Protein AF-A0AAW7FAT8-F1 (afdb_monomer_lite)

pLDDT: mean 83.2, std 10.82, range [30.09, 96.12]

Radius of gyration: 56.47 Å; chains: 1; bounding box: 118×79×209 Å

Structure (mmCIF, N/CA/C/O backbone):
data_AF-A0AAW7FAT8-F1
#
_entry.id   AF-A0AAW7FAT8-F1
#
loop_
_atom_site.group_PDB
_atom_site.id
_atom_site.type_symbol
_atom_site.label_atom_id
_atom_site.label_alt_id
_atom_site.label_comp_id
_atom_site.label_asym_id
_atom_site.label_entity_id
_atom_site.label_seq_id
_atom_site.pdbx_PDB_ins_code
_atom_site.Cartn_x
_atom_site.Cartn_y
_atom_site.Cartn_z
_atom_site.occupancy
_atom_site.B_iso_or_equiv
_atom_site.auth_seq_id
_atom_site.auth_comp_id
_atom_site.auth_asym_id
_atom_site.auth_atom_id
_atom_site.pdbx_PDB_model_num
ATOM 1 N N . MET A 1 1 ? -62.907 -34.649 74.351 1.00 73.12 1 MET A N 1
ATOM 2 C CA . MET A 1 1 ? -62.755 -34.503 72.888 1.00 73.12 1 MET A CA 1
ATOM 3 C C . MET A 1 1 ? -61.301 -34.171 72.624 1.00 73.12 1 MET A C 1
ATOM 5 O O . MET A 1 1 ? -60.818 -33.222 73.226 1.00 73.12 1 MET A O 1
ATOM 9 N N . LEU A 1 2 ? -60.611 -34.963 71.808 1.00 82.38 2 LEU A N 1
ATOM 10 C CA . LEU A 1 2 ? -59.220 -34.741 71.413 1.00 82.38 2 LEU A CA 1
ATOM 11 C C . LEU A 1 2 ? -59.200 -34.305 69.949 1.00 82.38 2 LEU A C 1
ATOM 13 O O . LEU A 1 2 ? -59.782 -34.989 69.111 1.00 82.38 2 LEU A O 1
ATOM 17 N N . ILE A 1 3 ? -58.564 -33.173 69.654 1.00 83.75 3 ILE A N 1
ATOM 18 C CA . ILE A 1 3 ? -58.341 -32.714 68.280 1.00 83.75 3 ILE A CA 1
ATOM 19 C C . ILE A 1 3 ? -56.863 -32.909 67.965 1.00 83.75 3 ILE A C 1
ATOM 21 O O . ILE A 1 3 ? -56.015 -32.371 68.674 1.00 83.75 3 ILE A O 1
ATOM 25 N N . ILE A 1 4 ? -56.569 -33.664 66.911 1.00 82.94 4 ILE A N 1
ATOM 26 C CA . ILE A 1 4 ? -55.203 -33.894 66.433 1.00 82.94 4 ILE A CA 1
ATOM 27 C C . ILE A 1 4 ? -55.053 -33.166 65.103 1.00 82.94 4 ILE A C 1
ATOM 29 O O . ILE A 1 4 ? -55.386 -33.711 64.054 1.00 82.94 4 ILE A O 1
ATOM 33 N N . ASP A 1 5 ? -54.621 -31.910 65.166 1.00 79.19 5 ASP A N 1
ATOM 34 C CA . ASP A 1 5 ? -54.451 -31.055 63.991 1.00 79.19 5 ASP A CA 1
ATOM 35 C C . ASP A 1 5 ? -53.085 -31.271 63.311 1.00 79.19 5 ASP A C 1
ATOM 37 O O . ASP A 1 5 ? -52.113 -31.663 63.958 1.00 79.19 5 ASP A O 1
ATOM 41 N N . ASN A 1 6 ? -52.999 -30.972 62.013 1.00 73.62 6 ASN A N 1
ATOM 42 C CA . ASN A 1 6 ? -51.789 -31.078 61.181 1.00 73.62 6 ASN A CA 1
ATOM 43 C C . ASN A 1 6 ? -51.168 -32.485 61.085 1.00 73.62 6 ASN A C 1
ATOM 45 O O . ASN A 1 6 ? -49.950 -32.639 60.954 1.00 73.62 6 ASN A O 1
ATOM 49 N N . LEU A 1 7 ? -51.996 -33.529 61.118 1.00 75.31 7 LEU A N 1
ATOM 50 C CA . LEU A 1 7 ? -51.546 -34.915 60.954 1.00 75.31 7 LEU A CA 1
ATOM 51 C C . LEU A 1 7 ? -50.901 -35.172 59.574 1.00 75.31 7 LEU A C 1
ATOM 53 O O . LEU A 1 7 ? -50.126 -36.101 59.391 1.00 75.31 7 LEU A O 1
ATOM 57 N N . ASP A 1 8 ? -51.168 -34.305 58.605 1.00 68.00 8 ASP A N 1
ATOM 58 C CA . ASP A 1 8 ? -50.544 -34.258 57.286 1.00 68.00 8 ASP A CA 1
ATOM 59 C C . ASP A 1 8 ? -49.106 -33.697 57.267 1.00 68.00 8 ASP A C 1
ATOM 61 O O . ASP A 1 8 ? -48.451 -33.777 56.228 1.00 68.00 8 ASP A O 1
ATOM 65 N N . ARG A 1 9 ? -48.597 -33.149 58.382 1.00 70.38 9 ARG A N 1
ATOM 66 C CA . ARG A 1 9 ? -47.244 -32.559 58.485 1.00 70.38 9 ARG A CA 1
ATOM 67 C C . ARG A 1 9 ? -46.209 -33.439 59.188 1.00 70.38 9 ARG A C 1
ATOM 69 O O . ARG A 1 9 ? -45.050 -33.046 59.289 1.00 70.38 9 ARG A O 1
ATOM 76 N N . ILE A 1 10 ? -46.612 -34.600 59.692 1.00 77.06 10 ILE A N 1
ATOM 77 C CA . ILE A 1 10 ? -45.717 -35.577 60.324 1.00 77.06 10 ILE A CA 1
ATOM 78 C C . ILE A 1 10 ? -45.280 -36.648 59.311 1.00 77.06 10 ILE A C 1
ATOM 80 O O . ILE A 1 10 ? -45.947 -36.878 58.302 1.00 77.06 10 ILE A O 1
ATOM 84 N N . SER A 1 11 ? -44.130 -37.287 59.552 1.00 79.31 11 SER A N 1
ATOM 85 C CA . SER A 1 11 ? -43.567 -38.291 58.637 1.00 79.31 11 SER A CA 1
ATOM 86 C C . SER A 1 11 ? -44.496 -39.497 58.472 1.00 79.31 11 SER A C 1
ATOM 88 O O . SER A 1 11 ? -45.249 -39.839 59.382 1.00 79.31 11 SER A O 1
ATOM 90 N N . ALA A 1 12 ? -44.437 -40.172 57.321 1.00 79.06 12 ALA A N 1
ATOM 91 C CA . ALA A 1 12 ? -45.356 -41.267 57.001 1.00 79.06 12 ALA A CA 1
ATOM 92 C C . ALA A 1 12 ? -45.353 -42.398 58.049 1.00 79.06 12 ALA A C 1
ATOM 94 O O . ALA A 1 12 ? -46.409 -42.954 58.349 1.00 79.06 12 ALA A O 1
ATOM 95 N N . ASP A 1 13 ? -44.200 -42.697 58.649 1.00 79.50 13 ASP A N 1
ATOM 96 C CA . ASP A 1 13 ? -44.087 -43.706 59.709 1.00 79.50 13 ASP A CA 1
ATOM 97 C C . ASP A 1 13 ? -44.780 -43.257 60.999 1.00 79.50 13 ASP A C 1
ATOM 99 O O . ASP A 1 13 ? -45.517 -44.031 61.608 1.00 79.50 13 ASP A O 1
ATOM 103 N N . LYS A 1 14 ? -44.637 -41.975 61.362 1.00 80.88 14 LYS A N 1
ATOM 104 C CA . LYS A 1 14 ? -45.335 -41.385 62.509 1.00 80.88 14 LYS A CA 1
ATOM 105 C C . LYS A 1 14 ? -46.832 -41.256 62.268 1.00 80.88 14 LYS A C 1
ATOM 107 O O . LYS A 1 14 ? -47.597 -41.471 63.197 1.00 80.88 14 LYS A O 1
ATOM 112 N N . VAL A 1 15 ? -47.263 -40.979 61.034 1.00 81.75 15 VAL A N 1
ATOM 113 C CA . VAL A 1 15 ? -48.684 -41.030 60.657 1.00 81.75 15 VAL A CA 1
ATOM 114 C C . VAL A 1 15 ? -49.242 -42.421 60.930 1.00 81.75 15 VAL A C 1
ATOM 116 O O . VAL A 1 15 ? -50.284 -42.515 61.560 1.00 81.75 15 VAL A O 1
ATOM 119 N N . LYS A 1 16 ? -48.560 -43.493 60.506 1.00 80.38 16 LYS A N 1
ATOM 120 C CA . LYS A 1 16 ? -49.022 -44.878 60.710 1.00 80.38 16 LYS A CA 1
ATOM 121 C C . LYS A 1 16 ? -49.095 -45.265 62.189 1.00 80.38 16 LYS A C 1
ATOM 123 O O . LYS A 1 16 ? -50.085 -45.864 62.596 1.00 80.38 16 LYS A O 1
ATOM 128 N N . GLU A 1 17 ? -48.076 -44.910 62.970 1.00 81.75 17 GLU A N 1
ATOM 129 C CA . GLU A 1 17 ? -48.028 -45.137 64.423 1.00 81.75 17 GLU A CA 1
ATOM 130 C C . GLU A 1 17 ? -49.190 -44.421 65.122 1.00 81.75 17 GLU A C 1
ATOM 132 O O . GLU A 1 17 ? -50.008 -45.050 65.787 1.00 81.75 17 GLU A O 1
ATOM 137 N N . LEU A 1 18 ? -49.346 -43.123 64.855 1.00 81.25 18 LEU A N 1
ATOM 138 C CA . LEU A 1 18 ? -50.383 -42.298 65.465 1.00 81.25 18 LEU A CA 1
ATOM 139 C C . LEU A 1 18 ? -51.790 -42.739 65.025 1.00 81.25 18 LEU A C 1
ATOM 141 O O . LEU A 1 18 ? -52.723 -42.712 65.821 1.00 81.25 18 LEU A O 1
ATOM 145 N N . TRP A 1 19 ? -51.939 -43.221 63.787 1.00 79.94 19 TRP A N 1
ATOM 146 C CA . TRP A 1 19 ? -53.186 -43.807 63.283 1.00 79.94 19 TRP A CA 1
ATOM 147 C C . TRP A 1 19 ? -53.547 -45.119 63.994 1.00 79.94 19 TRP A C 1
ATOM 149 O O . TRP A 1 19 ? -54.721 -45.344 64.283 1.00 79.94 19 TRP A O 1
ATOM 159 N N . SER A 1 20 ? -52.552 -45.959 64.307 1.00 77.75 20 SER A N 1
ATOM 160 C CA . SER A 1 20 ? -52.723 -47.190 65.093 1.00 77.75 20 SER A CA 1
ATOM 161 C C . SER A 1 20 ? -53.108 -46.883 66.543 1.00 77.75 20 SER A C 1
ATOM 163 O O . SER A 1 20 ? -54.023 -47.497 67.090 1.00 77.75 20 SER A O 1
ATOM 165 N N . ASP A 1 21 ? -52.459 -45.898 67.160 1.00 81.50 21 ASP A N 1
ATOM 166 C CA . ASP A 1 21 ? -52.764 -45.485 68.533 1.00 81.50 21 ASP A CA 1
ATOM 167 C C . ASP A 1 21 ? -54.169 -44.888 68.639 1.00 81.50 21 ASP A C 1
ATOM 169 O O . ASP A 1 21 ? -54.918 -45.191 69.569 1.00 81.50 21 ASP A O 1
ATOM 173 N N . MET A 1 22 ? -54.573 -44.084 67.652 1.00 79.00 22 MET A N 1
ATOM 174 C CA . MET A 1 22 ? -55.937 -43.563 67.567 1.00 79.00 22 MET A CA 1
ATOM 175 C C . MET A 1 22 ? -56.976 -44.681 67.448 1.00 79.00 22 MET A C 1
ATOM 177 O O . MET A 1 22 ? -58.037 -44.574 68.061 1.00 79.00 22 MET A O 1
ATOM 181 N N . GLU A 1 23 ? -56.682 -45.746 66.696 1.00 75.12 23 GLU A N 1
ATOM 182 C CA . GLU A 1 23 ? -57.549 -46.925 66.563 1.00 75.12 23 GLU A CA 1
ATOM 183 C C . GLU A 1 23 ? -57.690 -47.658 67.904 1.00 75.12 23 GLU A C 1
ATOM 185 O O . GLU A 1 23 ? -58.806 -47.962 68.330 1.00 75.12 23 GLU A O 1
ATOM 190 N N . LEU A 1 24 ? -56.582 -47.853 68.623 1.00 78.00 24 LEU A N 1
ATOM 191 C CA . LEU A 1 24 ? -56.575 -48.497 69.937 1.00 78.00 24 LEU A CA 1
ATOM 192 C C . LEU A 1 24 ? -57.356 -47.679 70.977 1.00 78.00 24 LEU A C 1
ATOM 194 O O . LEU A 1 24 ? -58.170 -48.225 71.725 1.00 78.00 24 LEU A O 1
ATOM 198 N N . ILE A 1 25 ? -57.170 -46.357 70.988 1.00 76.12 25 ILE A N 1
ATOM 199 C CA . ILE A 1 25 ? -57.872 -45.444 71.899 1.00 76.12 25 ILE A CA 1
ATOM 200 C C . ILE A 1 25 ? -59.371 -45.389 71.571 1.00 76.12 25 ILE A C 1
ATOM 202 O O . ILE A 1 25 ? -60.200 -45.433 72.485 1.00 76.12 25 ILE A O 1
ATOM 206 N N . ALA A 1 26 ? -59.738 -45.317 70.287 1.00 72.62 26 ALA A N 1
ATOM 207 C CA . ALA A 1 26 ? -61.134 -45.288 69.853 1.00 72.62 26 ALA A CA 1
ATOM 208 C C . ALA A 1 26 ? -61.863 -46.614 70.139 1.00 72.62 26 ALA A C 1
ATOM 210 O O . ALA A 1 26 ? -63.024 -46.588 70.546 1.00 72.62 26 ALA A O 1
ATOM 211 N N . GLY A 1 27 ? -61.184 -47.757 69.985 1.00 71.50 27 GLY A N 1
ATOM 212 C CA . GLY A 1 27 ? -61.735 -49.082 70.287 1.00 71.50 27 GLY A CA 1
ATOM 213 C C . GLY A 1 27 ? -61.870 -49.378 71.785 1.00 71.50 27 GLY A C 1
ATOM 214 O O . GLY A 1 27 ? -62.785 -50.084 72.192 1.00 71.50 27 GLY A O 1
ATOM 215 N N . ALA A 1 28 ? -61.007 -48.823 72.640 1.00 70.19 28 ALA A N 1
ATOM 216 C CA . ALA A 1 28 ? -61.051 -49.091 74.082 1.00 70.19 28 ALA A CA 1
ATOM 217 C C . ALA A 1 28 ? -62.098 -48.259 74.848 1.00 70.19 28 ALA A C 1
ATOM 219 O O . ALA A 1 28 ? -62.527 -48.651 75.931 1.00 70.19 28 ALA A O 1
ATOM 220 N N . THR A 1 29 ? -62.495 -47.092 74.328 1.00 67.19 29 THR A N 1
ATOM 221 C CA . THR A 1 29 ? -63.222 -46.068 75.109 1.00 67.19 29 THR A CA 1
ATOM 222 C C . THR A 1 29 ? -64.695 -45.881 74.735 1.00 67.19 29 THR A C 1
ATOM 224 O O . THR A 1 29 ? -65.334 -45.031 75.357 1.00 67.19 29 THR A O 1
ATOM 227 N N . HIS A 1 30 ? -65.185 -46.668 73.761 1.00 60.09 30 HIS A N 1
ATOM 228 C CA . HIS A 1 30 ? -66.492 -46.794 73.076 1.00 60.09 30 HIS A CA 1
ATOM 229 C C . HIS A 1 30 ? -67.658 -45.786 73.283 1.00 60.09 30 HIS A C 1
ATOM 231 O O . HIS A 1 30 ? -68.469 -45.674 72.369 1.00 60.09 30 HIS A O 1
ATOM 237 N N . GLU A 1 31 ? -67.754 -44.993 74.358 1.00 61.91 31 GLU A N 1
ATOM 238 C CA . GLU A 1 31 ? -68.791 -43.959 74.553 1.00 61.91 31 GLU A CA 1
ATOM 239 C C . GLU A 1 31 ? -68.312 -42.619 75.174 1.00 61.91 31 GLU A C 1
ATOM 241 O O . GLU A 1 31 ? -69.011 -41.611 75.044 1.00 61.91 31 GLU A O 1
ATOM 246 N N . HIS A 1 32 ? -67.121 -42.527 75.789 1.00 67.62 32 HIS A N 1
ATOM 247 C CA . HIS A 1 32 ? -66.703 -41.315 76.536 1.00 67.62 32 HIS A CA 1
ATOM 248 C C . HIS A 1 32 ? -65.645 -40.432 75.853 1.00 67.62 32 HIS A C 1
ATOM 250 O O . HIS A 1 32 ? -65.413 -39.300 76.289 1.00 67.62 32 HIS A O 1
ATOM 256 N N . PHE A 1 33 ? -65.015 -40.893 74.770 1.00 77.94 33 PHE A N 1
ATOM 257 C CA . PHE A 1 33 ? -63.914 -40.173 74.128 1.00 77.94 33 PHE A CA 1
ATOM 258 C C . PHE A 1 33 ? -64.143 -40.009 72.621 1.00 77.94 33 PHE A C 1
ATOM 260 O O . PHE A 1 33 ? -64.320 -40.976 71.890 1.00 77.94 33 PHE A O 1
ATOM 267 N N . ARG A 1 34 ? -64.149 -38.758 72.144 1.00 79.12 34 ARG A N 1
ATOM 268 C CA . ARG A 1 34 ? -64.283 -38.416 70.717 1.00 79.12 34 ARG A CA 1
ATOM 269 C C . ARG A 1 34 ? -62.969 -37.852 70.197 1.00 79.12 34 ARG A C 1
ATOM 271 O O . ARG A 1 34 ? -62.472 -36.882 70.778 1.00 79.12 34 ARG A O 1
ATOM 278 N N . ILE A 1 35 ? -62.461 -38.423 69.110 1.00 82.62 35 ILE A N 1
ATOM 279 C CA . ILE A 1 35 ? -61.265 -37.958 68.402 1.00 82.62 35 ILE A CA 1
ATOM 280 C C . ILE A 1 35 ? -61.711 -37.257 67.117 1.00 82.62 35 ILE A C 1
ATOM 282 O O . ILE A 1 35 ? -62.477 -37.818 66.335 1.00 82.62 35 ILE A O 1
ATOM 286 N N . VAL A 1 36 ? -61.251 -36.026 66.913 1.00 84.06 36 VAL A N 1
ATOM 287 C CA . VAL A 1 36 ? -61.457 -35.252 65.685 1.00 84.06 36 VAL A CA 1
ATOM 288 C C . VAL A 1 36 ? -60.106 -35.054 65.020 1.00 84.06 36 VAL A C 1
ATOM 290 O O . VAL A 1 36 ? -59.140 -34.646 65.662 1.00 84.06 36 VAL A O 1
ATOM 293 N N . VAL A 1 37 ? -60.048 -35.341 63.726 1.00 82.06 37 VAL A N 1
ATOM 294 C CA . VAL A 1 37 ? -58.799 -35.368 62.966 1.00 82.06 37 VAL A CA 1
ATOM 295 C C . VAL A 1 37 ? -58.985 -34.478 61.747 1.00 82.06 37 VAL A C 1
ATOM 297 O O . VAL A 1 37 ? -59.592 -34.907 60.766 1.00 82.06 37 VAL A O 1
ATOM 300 N N . PRO A 1 38 ? -58.542 -33.218 61.790 1.00 83.38 38 PRO A N 1
ATOM 301 C CA . PRO A 1 38 ? -58.340 -32.438 60.583 1.00 83.38 38 PRO A CA 1
ATOM 302 C C . PRO A 1 38 ? -57.187 -33.061 59.788 1.00 83.38 38 PRO A C 1
ATOM 304 O O . PRO A 1 38 ? -56.083 -33.222 60.305 1.00 83.38 38 PRO A O 1
ATOM 307 N N . TYR A 1 39 ? -57.432 -33.443 58.534 1.00 79.31 39 TYR A N 1
ATOM 308 C CA . TYR A 1 39 ? -56.383 -33.992 57.679 1.00 79.31 39 TYR A CA 1
ATOM 309 C C . TYR A 1 39 ? -56.563 -33.628 56.207 1.00 79.31 39 TYR A C 1
ATOM 311 O O . TYR A 1 39 ? -57.675 -33.521 55.686 1.00 79.31 39 TYR A O 1
ATOM 319 N N . SER A 1 40 ? -55.438 -33.512 55.502 1.00 77.19 40 SER A N 1
ATOM 320 C CA . SER A 1 40 ? -55.399 -33.494 54.044 1.00 77.19 40 SER A CA 1
ATOM 321 C C . SER A 1 40 ? -55.555 -34.918 53.514 1.00 77.19 40 SER A C 1
ATOM 323 O O . SER A 1 40 ? -54.639 -35.741 53.600 1.00 77.19 40 SER A O 1
ATOM 325 N N . ALA A 1 41 ? -56.718 -35.225 52.931 1.00 74.62 41 ALA A N 1
ATOM 326 C CA . ALA A 1 41 ? -57.019 -36.556 52.392 1.00 74.62 41 ALA A CA 1
ATOM 327 C C . ALA A 1 41 ? -55.999 -37.029 51.343 1.00 74.62 41 ALA A C 1
ATOM 329 O O . ALA A 1 41 ? -55.795 -38.228 51.174 1.00 74.62 41 ALA A O 1
ATOM 330 N N . ARG A 1 42 ? -55.336 -36.099 50.641 1.00 75.56 42 ARG A N 1
ATOM 331 C CA . ARG A 1 42 ? -54.281 -36.419 49.672 1.00 75.56 42 ARG A CA 1
ATOM 332 C C . ARG A 1 42 ? -52.990 -36.857 50.365 1.00 75.56 42 ARG A C 1
ATOM 334 O O . ARG A 1 42 ? -52.451 -37.896 49.999 1.00 75.56 42 ARG A O 1
ATOM 341 N N . GLN A 1 43 ? -52.508 -36.088 51.341 1.00 75.75 43 GLN A N 1
ATOM 342 C CA . GLN A 1 43 ? -51.236 -36.362 52.020 1.00 75.75 43 GLN A CA 1
ATOM 343 C C . GLN A 1 43 ? -51.339 -37.574 52.943 1.00 75.75 43 GLN A C 1
ATOM 345 O O . GLN A 1 43 ? -50.519 -38.480 52.849 1.00 75.75 43 GLN A O 1
ATOM 350 N N . VAL A 1 44 ? -52.394 -37.661 53.755 1.00 78.19 44 VAL A N 1
ATOM 351 C CA . VAL A 1 44 ? -52.578 -38.797 54.669 1.00 78.19 44 VAL A CA 1
ATOM 352 C C . VAL A 1 44 ? -52.822 -40.097 53.903 1.00 78.19 44 VAL A C 1
ATOM 354 O O . VAL A 1 44 ? -52.257 -41.129 54.254 1.00 78.19 44 VAL A O 1
ATOM 357 N N . SER A 1 45 ? -53.563 -40.059 52.789 1.00 79.00 45 SER A N 1
ATOM 358 C CA . SER A 1 45 ? -53.686 -41.231 51.915 1.00 79.00 45 SER A CA 1
ATOM 359 C C . SER A 1 45 ? -52.345 -41.652 51.320 1.00 79.00 45 SER A C 1
ATOM 361 O O . SER A 1 45 ? -52.129 -42.848 51.161 1.00 79.00 45 SER A O 1
ATOM 363 N N . ALA A 1 46 ? -51.468 -40.717 50.948 1.00 78.50 46 ALA A N 1
ATOM 364 C CA . ALA A 1 46 ? -50.148 -41.061 50.424 1.00 78.50 46 ALA A CA 1
ATOM 365 C C . ALA A 1 46 ? -49.298 -41.752 51.502 1.00 78.50 46 ALA A C 1
ATOM 367 O O . ALA A 1 46 ? -48.727 -42.806 51.242 1.00 78.50 46 ALA A O 1
ATOM 368 N N . SER A 1 47 ? -49.314 -41.228 52.731 1.00 79.38 47 SER A N 1
ATOM 369 C CA . SER A 1 47 ? -48.608 -41.811 53.879 1.00 79.38 47 SER A CA 1
ATOM 370 C C . SER A 1 47 ? -49.132 -43.195 54.289 1.00 79.38 47 SER A C 1
ATOM 372 O O . SER A 1 47 ? -48.356 -44.035 54.739 1.00 79.38 47 SER A O 1
ATOM 374 N N . LEU A 1 48 ? -50.433 -43.454 54.121 1.00 74.38 48 LEU A N 1
ATOM 375 C CA . LEU A 1 48 ? -51.088 -44.724 54.472 1.00 74.38 48 LEU A CA 1
ATOM 376 C C . LEU A 1 48 ? -51.161 -45.735 53.313 1.00 74.38 48 LEU A C 1
ATOM 378 O O . LEU A 1 48 ? -51.666 -46.841 53.503 1.00 74.38 48 LEU A O 1
ATOM 382 N N . SER A 1 49 ? -50.697 -45.379 52.112 1.00 78.00 49 SER A N 1
ATOM 383 C CA . SER A 1 49 ? -50.700 -46.303 50.972 1.00 78.00 49 SER A CA 1
ATOM 384 C C . SER A 1 49 ? -49.601 -47.357 51.132 1.00 78.00 49 SER A C 1
ATOM 386 O O . SER A 1 49 ? -48.452 -47.036 51.434 1.00 78.00 49 SER A O 1
ATOM 388 N N . VAL A 1 50 ? -49.954 -48.624 50.919 1.00 72.69 50 VAL A N 1
ATOM 389 C CA . VAL A 1 50 ? -49.044 -49.782 50.975 1.00 72.69 50 VAL A CA 1
ATOM 390 C C . VAL A 1 50 ? -49.202 -50.557 49.666 1.00 72.69 50 VAL A C 1
ATOM 392 O O . VAL A 1 50 ? -50.275 -50.518 49.066 1.00 72.69 50 VAL A O 1
ATOM 395 N N . ALA A 1 51 ? -48.151 -51.232 49.187 1.00 57.69 51 ALA A N 1
ATOM 396 C CA . ALA A 1 51 ? -48.190 -51.979 47.927 1.00 57.69 51 ALA A CA 1
ATOM 397 C C . ALA A 1 51 ? -49.427 -52.901 47.855 1.00 57.69 51 ALA A C 1
ATOM 399 O O . ALA A 1 51 ? -49.574 -53.816 48.662 1.00 57.69 51 ALA A O 1
ATOM 400 N N . GLY A 1 52 ? -50.328 -52.620 46.907 1.00 61.34 52 GLY A N 1
ATOM 401 C CA . GLY A 1 52 ? -51.576 -53.365 46.693 1.00 61.34 52 GLY A CA 1
ATOM 402 C C . GLY A 1 52 ? -52.839 -52.803 47.365 1.00 61.34 52 GLY A C 1
ATOM 403 O O . GLY A 1 52 ? -53.921 -53.295 47.063 1.00 61.34 52 GLY A O 1
ATOM 404 N N . PHE A 1 53 ? -52.754 -51.764 48.209 1.00 66.81 53 PHE A N 1
ATOM 405 C CA . PHE A 1 53 ? -53.914 -51.192 48.911 1.00 66.81 53 PHE A CA 1
ATOM 406 C C . PHE A 1 53 ? -53.954 -49.657 48.865 1.00 66.81 53 PHE A C 1
ATOM 408 O O . PHE A 1 53 ? -52.970 -48.973 49.149 1.00 66.81 53 PHE A O 1
ATOM 415 N N . SER A 1 54 ? -55.131 -49.102 48.553 1.00 74.56 54 SER A N 1
ATOM 416 C CA . SER A 1 54 ? -55.353 -47.653 48.493 1.00 74.56 54 SER A CA 1
ATOM 417 C C . SER A 1 54 ? -55.440 -47.042 49.892 1.00 74.56 54 SER A C 1
ATOM 419 O O . SER A 1 54 ? -56.328 -47.382 50.676 1.00 74.56 54 SER A O 1
ATOM 421 N N . GLY A 1 55 ? -54.582 -46.061 50.191 1.00 72.06 55 GLY A N 1
ATOM 422 C CA . GLY A 1 55 ? -54.651 -45.304 51.447 1.00 72.06 55 GLY A CA 1
ATOM 423 C C . GLY A 1 55 ? -55.995 -44.596 51.670 1.00 72.06 55 GLY A C 1
ATOM 424 O O . GLY A 1 55 ? -56.414 -44.419 52.811 1.00 72.06 55 GLY A O 1
ATOM 425 N N . ARG A 1 56 ? -56.736 -44.257 50.602 1.00 75.81 56 ARG A N 1
ATOM 426 C CA . ARG A 1 56 ? -58.092 -43.685 50.719 1.00 75.81 56 ARG A CA 1
ATOM 427 C C . ARG A 1 56 ? -59.101 -44.702 51.232 1.00 75.81 56 ARG A C 1
ATOM 429 O O . ARG A 1 56 ? -59.987 -44.345 52.002 1.00 75.81 56 ARG A O 1
ATOM 436 N N . GLU A 1 57 ? -58.956 -45.957 50.824 1.00 73.44 57 GLU A N 1
ATOM 437 C CA . GLU A 1 57 ? -59.813 -47.045 51.287 1.00 73.44 57 GLU A CA 1
ATOM 438 C C . GLU A 1 57 ? -59.542 -47.359 52.766 1.00 73.44 57 GLU A C 1
ATOM 440 O O . GLU A 1 57 ? -60.474 -47.594 53.534 1.00 73.44 57 GLU A O 1
ATOM 445 N N . PHE A 1 58 ? -58.277 -47.262 53.193 1.00 73.75 58 PHE A N 1
ATOM 446 C CA . PHE A 1 58 ? -57.890 -47.382 54.600 1.00 73.75 58 PHE A CA 1
ATOM 447 C C . PHE A 1 58 ? -58.499 -46.301 55.496 1.00 73.75 58 PHE A C 1
ATOM 449 O O . PHE A 1 58 ? -58.919 -46.602 56.613 1.00 73.75 58 PHE A O 1
ATOM 456 N N . ILE A 1 59 ? -58.574 -45.061 55.009 1.00 76.88 59 ILE A N 1
ATOM 457 C CA . ILE A 1 59 ? -59.220 -43.954 55.725 1.00 76.88 59 ILE A CA 1
ATOM 458 C C . ILE A 1 59 ? -60.739 -44.184 55.797 1.00 76.88 59 ILE A C 1
ATOM 460 O O . ILE A 1 59 ? -61.327 -44.086 56.873 1.00 76.88 59 ILE A O 1
ATOM 464 N N . ALA A 1 60 ? -61.366 -44.545 54.672 1.00 73.94 60 ALA A N 1
ATOM 465 C CA . ALA A 1 60 ? -62.818 -44.709 54.567 1.00 73.94 60 ALA A CA 1
ATOM 466 C C . ALA A 1 60 ? -63.375 -45.865 55.416 1.00 73.94 60 ALA A C 1
ATOM 468 O O . ALA A 1 60 ? -64.475 -45.754 55.947 1.00 73.94 60 ALA A O 1
ATOM 469 N N . LYS A 1 61 ? -62.624 -46.963 55.583 1.00 72.94 61 LYS A N 1
ATOM 470 C CA . LYS A 1 61 ? -63.046 -48.099 56.426 1.00 72.94 61 LYS A CA 1
ATOM 471 C C . LYS A 1 61 ? -63.049 -47.787 57.925 1.00 72.94 61 LYS A C 1
ATOM 473 O O . LYS A 1 61 ? -63.722 -48.484 58.676 1.00 72.94 61 LYS A O 1
ATOM 478 N N . ARG A 1 62 ? -62.272 -46.793 58.367 1.00 72.81 62 ARG A N 1
ATOM 479 C CA . ARG A 1 62 ? -61.949 -46.583 59.789 1.00 72.81 62 ARG A CA 1
ATOM 480 C C . ARG A 1 62 ? -62.460 -45.269 60.364 1.00 72.81 62 ARG A C 1
ATOM 482 O O . ARG A 1 62 ? -62.668 -45.188 61.569 1.00 72.81 62 ARG A O 1
ATOM 489 N N . ILE A 1 63 ? -62.683 -44.254 59.532 1.00 77.88 63 ILE A N 1
ATOM 490 C CA . ILE A 1 63 ? -63.322 -43.005 59.952 1.00 77.88 63 ILE A CA 1
ATOM 491 C C . ILE A 1 63 ? -64.806 -43.081 59.567 1.00 77.88 63 ILE A C 1
ATOM 493 O O . ILE A 1 63 ? -65.131 -42.893 58.396 1.00 77.88 63 ILE A O 1
ATOM 497 N N . PRO A 1 64 ? -65.719 -43.338 60.524 1.00 71.25 64 PRO A N 1
ATOM 498 C CA . PRO A 1 64 ? -67.134 -43.557 60.222 1.00 71.25 64 PRO A CA 1
ATOM 499 C C . PRO A 1 64 ? -67.856 -42.277 59.778 1.00 71.25 64 PRO A C 1
ATOM 501 O O . PRO A 1 64 ? -68.889 -42.349 59.120 1.00 71.25 64 PRO A O 1
ATOM 504 N N . VAL A 1 65 ? -67.325 -41.102 60.137 1.00 79.38 65 VAL A N 1
ATOM 505 C CA . VAL A 1 65 ? -67.898 -39.796 59.791 1.00 79.38 65 VAL A CA 1
ATOM 506 C C . VAL A 1 65 ? -66.792 -38.866 59.309 1.00 79.38 65 VAL A C 1
ATOM 508 O O . VAL A 1 65 ? -65.923 -38.467 60.083 1.00 79.38 65 VAL A O 1
ATOM 511 N N . SER A 1 66 ? -66.839 -38.491 58.032 1.00 75.69 66 SER A N 1
ATOM 512 C CA . SER A 1 66 ? -65.931 -37.507 57.440 1.00 75.69 66 SER A CA 1
ATOM 513 C C . SER A 1 66 ? -66.687 -36.230 57.080 1.00 75.69 66 SER A C 1
ATOM 515 O O . SER A 1 66 ? -67.546 -36.247 56.198 1.00 75.69 66 SER A O 1
ATOM 517 N N . PHE A 1 67 ? -66.332 -35.112 57.712 1.00 80.31 67 PHE A N 1
ATOM 518 C CA . PHE A 1 67 ? -66.776 -33.789 57.276 1.00 80.31 67 PHE A CA 1
ATOM 519 C C . PHE A 1 67 ? -65.789 -33.249 56.244 1.00 80.31 67 PHE A C 1
ATOM 521 O O . PHE A 1 67 ? -64.616 -33.042 56.550 1.00 80.31 67 PHE A O 1
ATOM 528 N N . GLN A 1 68 ? -66.253 -33.023 55.017 1.00 72.56 68 GLN A N 1
ATOM 529 C CA . GLN A 1 68 ? -65.445 -32.346 54.011 1.00 72.56 68 GLN A CA 1
ATOM 530 C C . GLN A 1 68 ? -65.589 -30.841 54.194 1.00 72.56 68 GLN A C 1
ATOM 532 O O . GLN A 1 68 ? -66.682 -30.292 54.063 1.00 72.56 68 GLN A O 1
ATOM 537 N N . VAL A 1 69 ? -64.476 -30.171 54.486 1.00 71.38 69 VAL A N 1
ATOM 538 C CA . VAL A 1 69 ? -64.422 -28.715 54.387 1.00 71.38 69 VAL A CA 1
ATOM 539 C C . VAL A 1 69 ? -64.398 -28.385 52.893 1.00 71.38 69 VAL A C 1
ATOM 541 O O . VAL A 1 69 ? -63.477 -28.836 52.202 1.00 71.38 69 VAL A O 1
ATOM 544 N N . PRO A 1 70 ? -65.402 -27.663 52.361 1.00 60.41 70 PRO A N 1
ATOM 545 C CA . PRO A 1 70 ? -65.410 -27.308 50.954 1.00 60.41 70 PRO A CA 1
ATOM 546 C C . PRO A 1 70 ? -64.148 -26.502 50.625 1.00 60.41 70 PRO A C 1
ATOM 548 O O . PRO A 1 70 ? -63.650 -25.753 51.474 1.00 60.41 70 PRO A O 1
ATOM 551 N N . PRO A 1 71 ? -63.602 -26.642 49.406 1.00 58.44 71 PRO A N 1
ATOM 552 C CA . PRO A 1 71 ? -62.509 -25.788 48.979 1.00 58.44 71 PRO A CA 1
ATOM 553 C C . PRO A 1 71 ? -62.937 -24.326 49.138 1.00 58.44 71 PRO A C 1
ATOM 555 O O . PRO A 1 71 ? -64.038 -23.961 48.725 1.00 58.44 71 PRO A O 1
ATOM 558 N N . LEU A 1 72 ? -62.072 -23.504 49.745 1.00 61.34 72 LEU A N 1
ATOM 559 C CA . LEU A 1 72 ? -62.261 -22.053 49.802 1.00 61.34 72 LEU A CA 1
ATOM 560 C C . LEU A 1 72 ? -62.645 -21.563 48.403 1.00 61.34 72 LEU A C 1
ATOM 562 O O . LEU A 1 72 ? -61.937 -21.860 47.436 1.00 61.34 72 LEU A O 1
ATOM 566 N N . ILE A 1 73 ? -63.786 -20.876 48.309 1.00 54.78 73 ILE A N 1
ATOM 567 C CA . ILE A 1 73 ? -64.297 -20.332 47.054 1.00 54.78 73 ILE A CA 1
ATOM 568 C C . ILE A 1 73 ? -63.192 -19.443 46.474 1.00 54.78 73 ILE A C 1
ATOM 570 O O . ILE A 1 73 ? -62.782 -18.463 47.088 1.00 54.78 73 ILE A O 1
ATOM 574 N N . SER A 1 74 ? -62.676 -19.811 45.303 1.00 57.69 74 SER A N 1
ATOM 575 C CA . SER A 1 74 ? -61.651 -19.043 44.588 1.00 57.69 74 SER A CA 1
ATOM 576 C C . SER A 1 74 ? -62.195 -17.739 43.996 1.00 57.69 74 SER A C 1
ATOM 578 O O . SER A 1 74 ? -61.426 -16.931 43.492 1.00 57.69 74 SER A O 1
ATOM 580 N N . ALA A 1 75 ? -63.510 -17.523 44.051 1.00 58.59 75 ALA A N 1
ATOM 581 C CA . ALA A 1 75 ? -64.184 -16.291 43.662 1.00 58.59 75 ALA A CA 1
ATOM 582 C C . ALA A 1 75 ? -64.374 -15.357 44.875 1.00 58.59 75 ALA A C 1
ATOM 584 O O . ALA A 1 75 ? -64.814 -15.789 45.937 1.00 58.59 75 ALA A O 1
ATOM 585 N N . GLY A 1 76 ? -64.053 -14.069 44.715 1.00 72.19 76 GLY A N 1
ATOM 586 C CA . GLY A 1 76 ? -64.320 -13.026 45.721 1.00 72.19 76 GLY A CA 1
ATOM 587 C C . GLY A 1 76 ? -63.192 -12.727 46.719 1.00 72.19 76 GLY A C 1
ATOM 588 O O . GLY A 1 76 ? -63.341 -11.823 47.538 1.00 72.19 76 GLY A O 1
ATOM 589 N N . TRP A 1 77 ? -62.039 -13.404 46.639 1.00 83.94 77 TRP A N 1
ATOM 590 C CA . TRP A 1 77 ? -60.878 -13.086 47.491 1.00 83.94 77 TRP A CA 1
ATOM 591 C C . TRP A 1 77 ? -60.357 -11.656 47.276 1.00 83.94 77 TRP A C 1
ATOM 593 O O . TRP A 1 77 ? -59.838 -11.055 48.209 1.00 83.94 77 TRP A O 1
ATOM 603 N N . GLN A 1 78 ? -60.542 -11.089 46.081 1.00 86.56 78 GLN A N 1
ATOM 604 C CA . GLN A 1 78 ? -60.163 -9.709 45.765 1.00 86.56 78 GLN A CA 1
ATOM 605 C C . GLN A 1 78 ? -60.917 -8.693 46.642 1.00 86.56 78 GLN A C 1
ATOM 607 O O . GLN A 1 78 ? -60.327 -7.716 47.097 1.00 86.56 78 GLN A O 1
ATOM 612 N N . GLU A 1 79 ? -62.196 -8.947 46.949 1.00 84.44 79 GLU A N 1
ATOM 613 C CA . GLU A 1 79 ? -62.981 -8.080 47.839 1.00 84.44 79 GLU A CA 1
ATOM 614 C C . GLU A 1 79 ? -62.524 -8.225 49.297 1.00 84.44 79 GLU A C 1
ATOM 616 O O . GLU A 1 79 ? -62.379 -7.237 50.012 1.00 84.44 79 GLU A O 1
ATOM 621 N N . ALA A 1 80 ? -62.193 -9.449 49.724 1.00 85.06 80 ALA A N 1
ATOM 622 C CA . ALA A 1 80 ? -61.608 -9.684 51.043 1.00 85.06 80 ALA A CA 1
ATOM 623 C C . ALA A 1 80 ? -60.229 -9.013 51.195 1.00 85.06 80 ALA A C 1
ATOM 625 O O . ALA A 1 80 ? -59.939 -8.438 52.243 1.00 85.06 80 ALA A O 1
ATOM 626 N N . LEU A 1 81 ? -59.391 -9.040 50.152 1.00 87.38 81 LEU A N 1
ATOM 627 C CA . LEU A 1 81 ? -58.112 -8.330 50.138 1.00 87.38 81 LEU A CA 1
ATOM 628 C C . LEU A 1 81 ? -58.324 -6.815 50.228 1.00 87.38 81 LEU A C 1
ATOM 630 O O . LEU A 1 81 ? -57.619 -6.158 50.990 1.00 87.38 81 LEU A O 1
ATOM 634 N N . ARG A 1 82 ? -59.312 -6.269 49.507 1.00 87.00 82 ARG A N 1
ATOM 635 C CA . ARG A 1 82 ? -59.681 -4.849 49.585 1.00 87.00 82 ARG A CA 1
ATOM 636 C C . ARG A 1 82 ? -60.119 -4.452 50.994 1.00 87.00 82 ARG A C 1
ATOM 638 O O . ARG A 1 82 ? -59.693 -3.408 51.480 1.00 87.00 82 ARG A O 1
ATOM 645 N N . GLN A 1 83 ? -60.903 -5.295 51.665 1.00 86.94 83 GLN A N 1
ATOM 646 C CA . GLN A 1 83 ? -61.302 -5.080 53.056 1.00 86.94 83 GLN A CA 1
ATOM 647 C C . GLN A 1 83 ? -60.075 -5.021 53.984 1.00 86.94 83 GLN A C 1
ATOM 649 O O . GLN A 1 83 ? -59.916 -4.059 54.730 1.00 86.94 83 GLN A O 1
ATOM 654 N N . TYR A 1 84 ? -59.160 -5.994 53.890 1.00 88.81 84 TYR A N 1
ATOM 655 C CA . TYR A 1 84 ? -57.936 -5.997 54.704 1.00 88.81 84 TYR A CA 1
ATOM 656 C C . TYR A 1 84 ? -57.018 -4.811 54.400 1.00 88.81 84 TYR A C 1
ATOM 658 O O . TYR A 1 84 ? -56.424 -4.235 55.312 1.00 88.81 84 TYR A O 1
ATOM 666 N N . TRP A 1 85 ? -56.924 -4.420 53.129 1.00 90.62 85 TRP A N 1
ATOM 667 C CA . TRP A 1 85 ? -56.174 -3.244 52.700 1.00 90.62 85 TRP A CA 1
ATOM 668 C C . TRP A 1 85 ? -56.710 -1.971 53.348 1.00 90.62 85 TRP A C 1
ATOM 670 O O . TRP A 1 85 ? -55.935 -1.174 53.876 1.00 90.62 85 TRP A O 1
ATOM 680 N N . LYS A 1 86 ? -58.036 -1.810 53.345 1.00 86.69 86 LYS A N 1
ATOM 681 C CA . LYS A 1 86 ? -58.733 -0.676 53.951 1.00 86.69 86 LYS A CA 1
ATOM 682 C C . LYS A 1 86 ? -58.461 -0.571 55.455 1.00 86.69 86 LYS A C 1
ATOM 684 O O . LYS A 1 86 ? -58.269 0.524 55.965 1.00 86.69 86 LYS A O 1
ATOM 689 N N . GLU A 1 87 ? -58.416 -1.710 56.143 1.00 86.38 87 GLU A N 1
ATOM 690 C CA . GLU A 1 87 ? -58.176 -1.786 57.589 1.00 86.38 87 GLU A CA 1
ATOM 691 C C . GLU A 1 87 ? -56.717 -1.497 57.989 1.00 86.38 87 GLU A C 1
ATOM 693 O O . GLU A 1 87 ? -56.475 -1.100 59.125 1.00 86.38 87 GLU A O 1
ATOM 698 N N . THR A 1 88 ? -55.750 -1.693 57.083 1.00 85.88 88 THR A N 1
ATOM 699 C CA . THR A 1 88 ? -54.315 -1.708 57.439 1.00 85.88 88 THR A CA 1
ATOM 700 C C . THR A 1 88 ? -53.493 -0.606 56.765 1.00 85.88 88 THR A C 1
ATOM 702 O O . THR A 1 88 ? -52.594 -0.048 57.386 1.00 85.88 88 THR A O 1
ATOM 705 N N . VAL A 1 89 ? -53.747 -0.304 55.487 1.00 80.56 89 VAL A N 1
ATOM 706 C CA . VAL A 1 89 ? -52.917 0.623 54.699 1.00 80.56 89 VAL A CA 1
ATOM 707 C C . VAL A 1 89 ? -53.519 2.031 54.693 1.00 80.56 89 VAL A C 1
ATOM 709 O O . VAL A 1 89 ? -52.901 2.908 55.287 1.00 80.56 89 VAL A O 1
ATOM 712 N N . ASN A 1 90 ? -54.673 2.252 54.033 1.00 70.25 90 ASN A N 1
ATOM 713 C CA . ASN A 1 90 ? -55.515 3.474 54.080 1.00 70.25 90 ASN A CA 1
ATOM 714 C C . ASN A 1 90 ? -56.759 3.356 53.144 1.00 70.25 90 ASN A C 1
ATOM 716 O O . ASN A 1 90 ? -56.737 2.537 52.221 1.00 70.25 90 ASN A O 1
ATOM 720 N N . GLU A 1 91 ? -57.792 4.207 53.300 1.00 58.34 91 GLU A N 1
ATOM 721 C CA . GLU A 1 91 ? -58.980 4.289 52.411 1.00 58.34 91 GLU A CA 1
ATOM 722 C C . GLU A 1 91 ? -58.675 4.886 51.015 1.00 58.34 91 GLU A C 1
ATOM 724 O O . GLU A 1 91 ? -59.227 4.414 50.021 1.00 58.34 91 GLU A O 1
ATOM 729 N N . ASP A 1 92 ? -57.753 5.853 50.905 1.00 60.72 92 ASP A N 1
ATOM 730 C CA . ASP A 1 92 ? -57.474 6.595 49.652 1.00 60.72 92 ASP A CA 1
ATOM 731 C C . ASP A 1 92 ? -56.615 5.826 48.622 1.00 60.72 92 ASP A C 1
ATOM 733 O O . ASP A 1 92 ? -56.420 6.254 47.484 1.00 60.72 92 ASP A O 1
ATOM 737 N N . ALA A 1 93 ? -56.111 4.643 48.980 1.00 62.19 93 ALA A N 1
ATOM 738 C CA . ALA A 1 93 ? -55.168 3.861 48.176 1.00 62.19 93 ALA A CA 1
ATOM 739 C C . ALA A 1 93 ? -55.853 2.865 47.213 1.00 62.19 93 ALA A C 1
ATOM 741 O O . ALA A 1 93 ? -55.344 1.766 46.970 1.00 62.19 93 ALA A O 1
ATOM 742 N N . GLY A 1 94 ? -57.012 3.226 46.651 1.00 75.25 94 GLY A N 1
ATOM 743 C CA . GLY A 1 94 ? -57.827 2.327 45.821 1.00 75.25 94 GLY A CA 1
ATOM 744 C C . GLY A 1 94 ? -57.103 1.792 44.577 1.00 75.25 94 GLY A C 1
ATOM 745 O O . GLY A 1 94 ? -57.243 0.617 44.229 1.00 75.25 94 GLY A O 1
ATOM 746 N N . ILE A 1 95 ? -56.271 2.625 43.939 1.00 84.19 95 ILE A N 1
ATOM 747 C CA . ILE A 1 95 ? -55.434 2.213 42.800 1.00 84.19 95 ILE A CA 1
ATOM 748 C C . ILE A 1 95 ? -54.359 1.226 43.264 1.00 84.19 95 ILE A C 1
ATOM 750 O O . ILE A 1 95 ? -54.222 0.160 42.670 1.00 84.19 95 ILE A O 1
ATOM 754 N N . ALA A 1 96 ? -53.648 1.528 44.354 1.00 86.00 96 ALA A N 1
ATOM 755 C CA . ALA A 1 96 ? -52.587 0.662 44.860 1.00 86.00 96 ALA A CA 1
ATOM 756 C C . ALA A 1 96 ? -53.109 -0.720 45.271 1.00 86.00 96 ALA A C 1
ATOM 758 O O . ALA A 1 96 ? -52.493 -1.727 44.932 1.00 86.00 96 ALA A O 1
ATOM 759 N N . CYS A 1 97 ? -54.280 -0.776 45.911 1.00 89.00 97 CYS A N 1
ATOM 760 C CA . CYS A 1 97 ? -54.949 -2.030 46.243 1.00 89.00 97 CYS A CA 1
ATOM 761 C C . CYS A 1 97 ? -55.258 -2.856 44.983 1.00 89.00 97 CYS A C 1
ATOM 763 O O . CYS A 1 97 ? -54.944 -4.046 44.926 1.00 89.00 97 CYS A O 1
ATOM 765 N N . ARG A 1 98 ? -55.826 -2.230 43.941 1.00 88.81 98 ARG A N 1
ATOM 766 C CA . ARG A 1 98 ? -56.153 -2.911 42.679 1.00 88.81 98 ARG A CA 1
ATOM 767 C C . ARG A 1 98 ? -54.906 -3.443 41.977 1.00 88.81 98 ARG A C 1
ATOM 769 O O . ARG A 1 98 ? -54.886 -4.601 41.577 1.00 88.81 98 ARG A O 1
ATOM 776 N N . GLU A 1 99 ? -53.867 -2.626 41.842 1.00 91.62 99 GLU A N 1
ATOM 777 C CA . GLU A 1 99 ? -52.640 -3.031 41.149 1.00 91.62 99 GLU A CA 1
ATOM 778 C C . GLU A 1 99 ? -51.865 -4.100 41.944 1.00 91.62 99 GLU A C 1
ATOM 780 O O . GLU A 1 99 ? -51.410 -5.080 41.355 1.00 91.62 99 GLU A O 1
ATOM 785 N N . ALA A 1 100 ? -51.800 -3.995 43.278 1.00 91.12 100 ALA A N 1
ATOM 786 C CA . ALA A 1 100 ? -51.205 -5.020 44.142 1.00 91.12 100 ALA A CA 1
ATOM 787 C C . ALA A 1 100 ? -51.988 -6.344 44.123 1.00 91.12 100 ALA A C 1
ATOM 789 O O . ALA A 1 100 ? -51.390 -7.412 44.233 1.00 91.12 100 ALA A O 1
ATOM 790 N N . THR A 1 101 ? -53.313 -6.294 43.940 1.00 90.56 101 THR A N 1
ATOM 791 C CA . THR A 1 101 ? -54.154 -7.490 43.750 1.00 90.56 101 THR A CA 1
ATOM 792 C C . THR A 1 101 ? -53.739 -8.250 42.489 1.00 90.56 101 THR A C 1
ATOM 794 O O . THR A 1 101 ? -53.546 -9.463 42.541 1.00 90.56 101 THR A O 1
ATOM 797 N N . VAL A 1 102 ? -53.539 -7.533 41.377 1.00 90.88 102 VAL A N 1
ATOM 798 C CA . VAL A 1 102 ? -53.063 -8.117 40.110 1.00 90.88 102 VAL A CA 1
ATOM 799 C C . VAL A 1 102 ? -51.664 -8.716 40.276 1.00 90.88 102 VAL A C 1
ATOM 801 O O . VAL A 1 102 ? -51.406 -9.818 39.793 1.00 90.88 102 VAL A O 1
ATOM 804 N N . LEU A 1 103 ? -50.772 -8.033 41.003 1.00 91.69 103 LEU A N 1
ATOM 805 C CA . LEU A 1 103 ? -49.435 -8.554 41.299 1.00 91.69 103 LEU A CA 1
ATOM 806 C C . LEU A 1 103 ? -49.488 -9.832 42.143 1.00 91.69 103 LEU A C 1
ATOM 808 O O . LEU A 1 103 ? -48.775 -10.777 41.826 1.00 91.69 103 LEU A O 1
ATOM 812 N N . LEU A 1 104 ? -50.337 -9.891 43.174 1.00 90.12 104 LEU A N 1
ATOM 813 C CA . LEU A 1 104 ? -50.495 -11.077 44.024 1.00 90.12 104 LEU A CA 1
ATOM 814 C C . LEU A 1 104 ? -51.042 -12.277 43.243 1.00 90.12 104 LEU A C 1
ATOM 816 O O . LEU A 1 104 ? -50.632 -13.409 43.490 1.00 90.12 104 LEU A O 1
ATOM 820 N N . GLU A 1 105 ? -51.964 -12.042 42.310 1.00 88.56 105 GLU A N 1
ATOM 821 C CA . GLU A 1 105 ? -52.500 -13.095 41.446 1.00 88.56 105 GLU A CA 1
ATOM 822 C C . GLU A 1 105 ? -51.432 -13.647 40.494 1.00 88.56 105 GLU A C 1
ATOM 824 O O . GLU A 1 105 ? -51.331 -14.866 40.330 1.00 88.56 105 GLU A O 1
ATOM 829 N N . ARG A 1 106 ? -50.600 -12.758 39.933 1.00 88.81 106 ARG A N 1
ATOM 830 C CA . ARG A 1 106 ? -49.501 -13.109 39.027 1.00 88.81 106 ARG A CA 1
ATOM 831 C C . ARG A 1 106 ? -48.354 -13.823 39.748 1.00 88.81 106 ARG A C 1
ATOM 833 O O . ARG A 1 106 ? -47.933 -14.886 39.316 1.00 88.81 106 ARG A O 1
ATOM 840 N N . TRP A 1 107 ? -47.883 -13.271 40.863 1.00 87.38 107 TRP A N 1
ATOM 841 C CA . TRP A 1 107 ? -46.688 -13.715 41.595 1.00 87.38 107 TRP A CA 1
ATOM 842 C C . TRP A 1 107 ? -47.011 -14.523 42.857 1.00 87.38 107 TRP A C 1
ATOM 844 O O . TRP A 1 107 ? -46.287 -14.461 43.853 1.00 87.38 107 TRP A O 1
ATOM 854 N N . LYS A 1 108 ? -48.123 -15.265 42.861 1.00 84.19 108 LYS A N 1
ATOM 855 C CA . LYS A 1 108 ? -48.512 -16.077 44.022 1.00 84.19 108 LYS A CA 1
ATOM 856 C C . LYS A 1 108 ? -47.373 -17.045 44.413 1.00 84.19 108 LYS A C 1
ATOM 858 O O . LYS A 1 108 ? -46.854 -17.743 43.539 1.00 84.19 108 LYS A O 1
ATOM 863 N N . PRO A 1 109 ? -46.986 -17.133 45.701 1.00 77.69 109 PRO A N 1
ATOM 864 C CA . PRO A 1 109 ? -45.883 -18.000 46.111 1.00 77.69 109 PRO A CA 1
ATOM 865 C C . PRO A 1 109 ? -46.186 -19.478 45.841 1.00 77.69 109 PRO A C 1
ATOM 867 O O . PRO A 1 109 ? -47.319 -19.927 46.023 1.00 77.69 109 PRO A O 1
ATOM 870 N N . SER A 1 110 ? -45.167 -20.258 45.480 1.00 71.44 110 SER A N 1
ATOM 871 C CA . SER A 1 110 ? -45.288 -21.700 45.205 1.00 71.44 110 SER A CA 1
ATOM 872 C C . SER A 1 110 ? -45.817 -22.497 46.407 1.00 71.44 110 SER A C 1
ATOM 874 O O . SER A 1 110 ? -46.586 -23.444 46.237 1.00 71.44 110 SER A O 1
ATOM 876 N N . GLU A 1 111 ? -45.485 -22.061 47.626 1.00 67.25 111 GLU A N 1
ATOM 877 C CA . GLU A 1 111 ? -45.999 -22.604 48.891 1.00 67.25 111 GLU A CA 1
ATOM 878 C C . GLU A 1 111 ? -47.522 -22.441 49.051 1.00 67.25 111 GLU A C 1
ATOM 880 O O . GLU A 1 111 ? -48.166 -23.190 49.790 1.00 67.25 111 GLU A O 1
ATOM 885 N N . TYR A 1 112 ? -48.116 -21.473 48.346 1.00 69.12 112 TYR A N 1
ATOM 886 C CA . TYR A 1 112 ? -49.533 -21.129 48.406 1.00 69.12 112 TYR A CA 1
ATOM 887 C C . TYR A 1 112 ? -50.172 -21.233 47.012 1.00 69.12 112 TYR A C 1
ATOM 889 O O . TYR A 1 112 ? -50.494 -20.218 46.392 1.00 69.12 112 TYR A O 1
ATOM 897 N N . PRO A 1 113 ? -50.478 -22.452 46.520 1.00 64.06 113 PRO A N 1
ATOM 898 C CA . PRO A 1 113 ? -51.112 -22.638 45.209 1.00 64.06 113 PRO A CA 1
ATOM 899 C C . PRO A 1 113 ? -52.502 -21.981 45.104 1.00 64.06 113 PRO A C 1
ATOM 901 O O . PRO A 1 113 ? -53.031 -21.804 44.003 1.00 64.06 113 PRO A O 1
ATOM 904 N N . ARG A 1 114 ? -53.106 -21.620 46.245 1.00 74.00 114 ARG A N 1
ATOM 905 C CA . ARG A 1 114 ? -54.359 -20.867 46.354 1.00 74.00 114 ARG A CA 1
ATOM 906 C C . ARG A 1 114 ? -54.178 -19.672 47.284 1.00 74.00 114 ARG A C 1
ATOM 908 O O . ARG A 1 114 ? -53.538 -19.790 48.329 1.00 74.00 114 ARG A O 1
ATOM 915 N N . ILE A 1 115 ? -54.822 -18.557 46.944 1.00 80.25 115 ILE A N 1
ATOM 916 C CA . ILE A 1 115 ? -54.829 -17.351 47.776 1.00 80.25 115 ILE A CA 1
ATOM 917 C C . ILE A 1 115 ? -55.719 -17.606 48.994 1.00 80.25 115 ILE A C 1
ATOM 919 O O . ILE A 1 115 ? -56.927 -17.807 48.878 1.00 80.25 115 ILE A O 1
ATOM 923 N N . THR A 1 116 ? -55.103 -17.641 50.174 1.00 82.88 116 THR A N 1
ATOM 924 C CA . THR A 1 116 ? -55.799 -17.860 51.448 1.00 82.88 116 THR A CA 1
ATOM 925 C C . THR A 1 116 ? -55.961 -16.542 52.210 1.00 82.88 116 THR A C 1
ATOM 927 O O . THR A 1 116 ? -55.122 -15.650 52.066 1.00 82.88 116 THR A O 1
ATOM 930 N N . PRO A 1 117 ? -56.964 -16.414 53.101 1.00 81.38 117 PRO A N 1
ATOM 931 C CA . PRO A 1 117 ? -57.081 -15.253 53.987 1.00 81.38 117 PRO A CA 1
ATOM 932 C C . PRO A 1 117 ? -55.816 -14.961 54.800 1.00 81.38 117 PRO A C 1
ATOM 934 O O . PRO A 1 117 ? -55.491 -13.803 55.043 1.00 81.38 117 PRO A O 1
ATOM 937 N N . ARG A 1 118 ? -55.062 -16.003 55.178 1.00 82.44 118 ARG A N 1
ATOM 938 C CA . ARG A 1 118 ? -53.784 -15.860 55.886 1.00 82.44 118 ARG A CA 1
ATOM 939 C C . ARG A 1 118 ? -52.721 -15.186 55.020 1.00 82.44 118 ARG A C 1
ATOM 941 O O . ARG A 1 118 ? -52.044 -14.288 55.511 1.00 82.44 118 ARG A O 1
ATOM 948 N N . LEU A 1 119 ? -52.596 -15.600 53.757 1.00 85.56 119 LEU A N 1
ATOM 949 C CA . LEU A 1 119 ? -51.670 -14.981 52.808 1.00 85.56 119 LEU A CA 1
ATOM 950 C C . LEU A 1 119 ? -52.040 -13.514 52.568 1.00 85.56 119 LEU A C 1
ATOM 952 O O . LEU A 1 119 ? -51.167 -12.661 52.648 1.00 85.56 119 LEU A O 1
ATOM 956 N N . MET A 1 120 ? -53.326 -13.217 52.351 1.00 88.12 120 MET A N 1
ATOM 957 C CA . MET A 1 120 ? -53.802 -11.845 52.132 1.00 88.12 120 MET A CA 1
ATOM 958 C C . MET A 1 120 ? -53.476 -10.930 53.317 1.00 88.12 120 MET A C 1
ATOM 960 O O . MET A 1 120 ? -52.908 -9.861 53.123 1.00 88.12 120 MET A O 1
ATOM 964 N N . LYS A 1 121 ? -53.760 -11.370 54.552 1.00 88.38 121 LYS A N 1
ATOM 965 C CA . LYS A 1 121 ? -53.416 -10.607 55.763 1.00 88.38 121 LYS A CA 1
ATOM 966 C C . LYS A 1 121 ? -51.911 -10.397 55.907 1.00 88.38 121 LYS A C 1
ATOM 968 O O . LYS A 1 121 ? -51.487 -9.285 56.194 1.00 88.38 121 LYS A O 1
ATOM 973 N N . LYS A 1 122 ? -51.108 -11.448 55.695 1.00 89.62 122 LYS A N 1
ATOM 974 C CA . LYS A 1 122 ? -49.641 -11.348 55.746 1.00 89.62 122 LYS A CA 1
ATOM 975 C C . LYS A 1 122 ? -49.132 -10.330 54.723 1.00 89.62 122 LYS A C 1
ATOM 977 O O . LYS A 1 122 ? -48.379 -9.443 55.086 1.00 89.62 122 LYS A O 1
ATOM 982 N N . PHE A 1 123 ? -49.597 -10.430 53.482 1.00 91.50 123 PHE A N 1
ATOM 983 C CA . PHE A 1 123 ? -49.192 -9.555 52.388 1.00 91.50 123 PHE A CA 1
ATOM 984 C C . PHE A 1 123 ? -49.494 -8.080 52.676 1.00 91.50 123 PHE A C 1
ATOM 986 O O . PHE A 1 123 ? -48.604 -7.243 52.571 1.00 91.50 123 PHE A O 1
ATOM 993 N N . VAL A 1 124 ? -50.718 -7.761 53.107 1.00 91.31 124 VAL A N 1
ATOM 994 C CA . VAL A 1 124 ? -51.105 -6.381 53.443 1.00 91.31 124 VAL A CA 1
ATOM 995 C C . VAL A 1 124 ? -50.306 -5.848 54.641 1.00 91.31 124 VAL A C 1
ATOM 997 O O . VAL A 1 124 ? -49.830 -4.713 54.601 1.00 91.31 124 VAL A O 1
ATOM 1000 N N . ASN A 1 125 ? -50.116 -6.664 55.682 1.00 91.44 125 ASN A N 1
ATOM 1001 C CA . ASN A 1 125 ? -49.323 -6.279 56.850 1.00 91.44 125 ASN A CA 1
ATOM 1002 C C . ASN A 1 125 ? -47.860 -6.016 56.480 1.00 91.44 125 ASN A C 1
ATOM 1004 O O . ASN A 1 125 ? -47.310 -4.999 56.888 1.00 91.44 125 ASN A O 1
ATOM 1008 N N . ASP A 1 126 ? -47.243 -6.893 55.688 1.00 92.75 126 ASP A N 1
ATOM 1009 C CA . ASP A 1 126 ? -45.849 -6.747 55.268 1.00 92.75 126 ASP A CA 1
ATOM 1010 C C . ASP A 1 126 ? -45.663 -5.489 54.402 1.00 92.75 126 ASP A C 1
ATOM 1012 O O . ASP A 1 126 ? -44.668 -4.782 54.567 1.00 92.75 126 ASP A O 1
ATOM 1016 N N . ILE A 1 127 ? -46.638 -5.152 53.541 1.00 92.38 127 ILE A N 1
ATOM 1017 C CA . ILE A 1 127 ? -46.635 -3.890 52.780 1.00 92.38 127 ILE A CA 1
ATOM 1018 C C . ILE A 1 127 ? -46.636 -2.690 53.725 1.00 92.38 127 ILE A C 1
ATOM 1020 O O . ILE A 1 127 ? -45.853 -1.757 53.539 1.00 92.38 127 ILE A O 1
ATOM 1024 N N . HIS A 1 128 ? -47.515 -2.695 54.729 1.00 90.88 128 HIS A N 1
ATOM 1025 C CA . HIS A 1 128 ? -47.602 -1.601 55.690 1.00 90.88 128 HIS A CA 1
ATOM 1026 C C . HIS A 1 128 ? -46.316 -1.473 56.516 1.00 90.88 128 HIS A C 1
ATOM 1028 O O . HIS A 1 128 ? -45.783 -0.375 56.646 1.00 90.88 128 HIS A O 1
ATOM 1034 N N . ILE A 1 129 ? -45.773 -2.591 57.007 1.00 90.56 129 ILE A N 1
ATOM 1035 C CA . ILE A 1 129 ? -44.534 -2.620 57.793 1.00 90.56 129 ILE A CA 1
ATOM 1036 C C . ILE A 1 129 ? -43.362 -2.068 56.979 1.00 90.56 129 ILE A C 1
ATOM 1038 O O . ILE A 1 129 ? -42.665 -1.174 57.453 1.00 90.56 129 ILE A O 1
ATOM 1042 N N . LEU A 1 130 ? -43.156 -2.542 55.745 1.00 90.31 130 LEU A N 1
ATOM 1043 C CA . LEU A 1 130 ? -42.081 -2.030 54.891 1.00 90.31 130 LEU A CA 1
ATOM 1044 C C . LEU A 1 130 ? -42.249 -0.538 54.613 1.00 90.31 130 LEU A C 1
ATOM 1046 O O . LEU A 1 130 ? -41.281 0.211 54.721 1.00 90.31 130 LEU A O 1
ATOM 1050 N N . ASN A 1 131 ? -43.475 -0.087 54.356 1.00 89.00 131 ASN A N 1
ATOM 1051 C CA . ASN A 1 131 ? -43.771 1.323 54.127 1.00 89.00 131 ASN A CA 1
ATOM 1052 C C . ASN A 1 131 ? -43.412 2.233 55.317 1.00 89.00 131 ASN A C 1
ATOM 1054 O O . ASN A 1 131 ? -43.113 3.403 55.105 1.00 89.00 131 ASN A O 1
ATOM 1058 N N . LEU A 1 132 ? -43.435 1.719 56.551 1.00 87.12 132 LEU A N 1
ATOM 1059 C CA . LEU A 1 132 ? -43.000 2.467 57.739 1.00 87.12 132 LEU A CA 1
ATOM 1060 C C . LEU A 1 132 ? -41.472 2.575 57.855 1.00 87.12 132 LEU A C 1
ATOM 1062 O O . LEU A 1 132 ? -40.979 3.442 58.569 1.00 87.12 132 LEU A O 1
ATOM 1066 N N . THR A 1 133 ? -40.734 1.684 57.190 1.00 86.31 133 THR A N 1
ATOM 1067 C CA . THR A 1 133 ? -39.270 1.573 57.316 1.00 86.31 133 THR A CA 1
ATOM 1068 C C . THR A 1 133 ? -38.494 2.160 56.142 1.00 86.31 133 THR A C 1
ATOM 1070 O O . THR A 1 133 ? -37.329 2.501 56.312 1.00 86.31 133 THR A O 1
ATOM 1073 N N . VAL A 1 134 ? -39.105 2.277 54.959 1.00 86.06 134 VAL A N 1
ATOM 1074 C CA . VAL A 1 134 ? -38.437 2.807 53.762 1.00 86.06 134 VAL A CA 1
ATOM 1075 C C . VAL A 1 134 ? -38.322 4.336 53.869 1.00 86.06 134 VAL A C 1
ATOM 1077 O O . VAL A 1 134 ? -39.354 4.999 53.977 1.00 86.06 134 VAL A O 1
ATOM 1080 N N . PRO A 1 135 ? -37.104 4.918 53.825 1.00 80.69 135 PRO A N 1
ATOM 1081 C CA . PRO A 1 135 ? -36.913 6.365 53.980 1.00 80.69 135 PRO A CA 1
ATOM 1082 C C . PRO A 1 135 ? -37.423 7.196 52.795 1.00 80.69 135 PRO A C 1
ATOM 1084 O O . PRO A 1 135 ? -37.774 8.361 52.964 1.00 80.69 135 PRO A O 1
ATOM 1087 N N . ALA A 1 136 ? -37.432 6.618 51.591 1.00 78.25 136 ALA A N 1
ATOM 1088 C CA . ALA A 1 136 ? -37.865 7.287 50.370 1.00 78.25 136 ALA A CA 1
ATOM 1089 C C . ALA A 1 136 ? -39.398 7.418 50.296 1.00 78.25 136 ALA A C 1
ATOM 1091 O O . ALA A 1 136 ? -40.144 6.542 50.746 1.00 78.25 136 ALA A O 1
ATOM 1092 N N . THR A 1 137 ? -39.884 8.492 49.672 1.00 79.94 137 THR A N 1
ATOM 1093 C CA . THR A 1 137 ? -41.315 8.747 49.452 1.00 79.94 137 THR A CA 1
ATOM 1094 C C . THR A 1 137 ? -41.665 8.678 47.968 1.00 79.94 137 THR A C 1
ATOM 1096 O O . THR A 1 137 ? -40.926 9.170 47.126 1.00 79.94 137 THR A O 1
ATOM 1099 N N . GLU A 1 138 ? -42.799 8.050 47.652 1.00 82.94 138 GLU A N 1
ATOM 1100 C CA . GLU A 1 138 ? -43.297 7.870 46.285 1.00 82.94 138 GLU A CA 1
ATOM 1101 C C . GLU A 1 138 ? -44.826 7.693 46.325 1.00 82.94 138 GLU A C 1
ATOM 1103 O O . GLU A 1 138 ? -45.348 7.001 47.206 1.00 82.94 138 GLU A O 1
ATOM 1108 N N . ASP A 1 139 ? -45.553 8.292 45.379 1.00 81.94 139 ASP A N 1
ATOM 1109 C CA . ASP A 1 139 ? -47.026 8.307 45.347 1.00 81.94 139 ASP A CA 1
ATOM 1110 C C . ASP A 1 139 ? -47.606 6.894 45.189 1.00 81.94 139 ASP A C 1
ATOM 1112 O O . ASP A 1 139 ? -48.646 6.538 45.751 1.00 81.94 139 ASP A O 1
ATOM 1116 N N . HIS A 1 140 ? -46.894 6.045 44.448 1.00 86.00 140 HIS A N 1
ATOM 1117 C CA . HIS A 1 140 ? -47.271 4.661 44.165 1.00 86.00 140 HIS A CA 1
ATOM 1118 C C . HIS A 1 140 ? -46.439 3.628 44.945 1.00 86.00 140 HIS A C 1
ATOM 1120 O O . HIS A 1 140 ? -46.433 2.442 44.602 1.00 86.00 140 HIS A O 1
ATOM 1126 N N . ARG A 1 141 ? -45.795 4.040 46.049 1.00 87.19 141 ARG A N 1
ATOM 1127 C CA . ARG A 1 141 ? -44.890 3.206 46.870 1.00 87.19 141 ARG A CA 1
ATOM 1128 C C . ARG A 1 141 ? -45.446 1.844 47.272 1.00 87.19 141 ARG A C 1
ATOM 1130 O O . ARG A 1 141 ? -44.728 0.850 47.236 1.00 87.19 141 ARG A O 1
ATOM 1137 N N . HIS A 1 142 ? -46.732 1.765 47.615 1.00 90.62 142 HIS A N 1
ATOM 1138 C CA . HIS A 1 142 ? -47.358 0.513 48.050 1.00 90.62 142 HIS A CA 1
ATOM 1139 C C . HIS A 1 142 ? -47.359 -0.562 46.953 1.00 90.62 142 HIS A C 1
ATOM 1141 O O . HIS A 1 142 ? -47.291 -1.747 47.268 1.00 90.62 142 HIS A O 1
ATOM 1147 N N . ILE A 1 143 ? -47.398 -0.160 45.678 1.00 91.81 143 ILE A N 1
ATOM 1148 C CA . ILE A 1 143 ? -47.361 -1.071 44.527 1.00 91.81 143 ILE A CA 1
ATOM 1149 C C . ILE A 1 143 ? -45.951 -1.651 44.360 1.00 91.81 143 ILE A C 1
ATOM 1151 O O . ILE A 1 143 ? -45.800 -2.851 44.147 1.00 91.81 143 ILE A O 1
ATOM 1155 N N . LEU A 1 144 ? -44.913 -0.823 44.518 1.00 91.69 144 LEU A N 1
ATOM 1156 C CA . LEU A 1 144 ? -43.517 -1.260 44.418 1.00 91.69 144 LEU A CA 1
ATOM 1157 C C . LEU A 1 144 ? -43.088 -2.112 45.617 1.00 91.69 144 LEU A C 1
ATOM 1159 O O . LEU A 1 144 ? -42.410 -3.120 45.438 1.00 91.69 144 LEU A O 1
ATOM 1163 N N . ILE A 1 145 ? -43.552 -1.782 46.826 1.00 92.75 145 ILE A N 1
ATOM 1164 C CA . ILE A 1 145 ? -43.346 -2.619 48.018 1.00 92.75 145 ILE A CA 1
ATOM 1165 C C . ILE A 1 145 ? -44.031 -3.981 47.840 1.00 92.75 145 ILE A C 1
ATOM 1167 O O . ILE A 1 145 ? -43.435 -5.014 48.146 1.00 92.75 145 ILE A O 1
ATOM 1171 N N . ALA A 1 146 ? -45.259 -3.998 47.312 1.00 92.75 146 ALA A N 1
ATOM 1172 C CA . ALA A 1 146 ? -45.971 -5.229 46.985 1.00 92.75 146 ALA A CA 1
ATOM 1173 C C . ALA A 1 146 ? -45.188 -6.093 45.984 1.00 92.75 146 ALA A C 1
ATOM 1175 O O . ALA A 1 146 ? -45.016 -7.290 46.211 1.00 92.75 146 ALA A O 1
ATOM 1176 N N . LEU A 1 147 ? -44.677 -5.485 44.909 1.00 93.50 147 LEU A N 1
ATOM 1177 C CA . LEU A 1 147 ? -43.853 -6.167 43.912 1.00 93.50 147 LEU A CA 1
ATOM 1178 C C . LEU A 1 147 ? -42.571 -6.750 44.527 1.00 93.50 147 LEU A C 1
ATOM 1180 O O . LEU A 1 147 ? -42.282 -7.932 44.339 1.00 93.50 147 LEU A O 1
ATOM 1184 N N . TYR A 1 148 ? -41.840 -5.943 45.299 1.00 93.00 148 TYR A N 1
ATOM 1185 C CA . TYR A 1 148 ? -40.625 -6.362 45.997 1.00 93.00 148 TYR A CA 1
ATOM 1186 C C . TYR A 1 148 ? -40.883 -7.555 46.924 1.00 93.00 148 TYR A C 1
ATOM 1188 O O . TYR A 1 148 ? -40.154 -8.547 46.901 1.00 93.00 148 TYR A O 1
ATOM 1196 N N . LEU A 1 149 ? -41.954 -7.494 47.718 1.00 91.88 149 LEU A N 1
ATOM 1197 C CA . LEU A 1 149 ? -42.333 -8.584 48.609 1.00 91.88 149 LEU A CA 1
ATOM 1198 C C . LEU A 1 149 ? -42.610 -9.875 47.846 1.00 91.88 149 LEU A C 1
ATOM 1200 O O . LEU A 1 149 ? -42.098 -10.920 48.229 1.00 91.88 149 LEU A O 1
ATOM 1204 N N . LEU A 1 150 ? -43.393 -9.807 46.772 1.00 90.75 150 LEU A N 1
ATOM 1205 C CA . LEU A 1 150 ? -43.800 -10.992 46.023 1.00 90.75 150 LEU A CA 1
ATOM 1206 C C . LEU A 1 150 ? -42.629 -11.651 45.291 1.00 90.75 150 LEU A C 1
ATOM 1208 O O . LEU A 1 150 ? -42.493 -12.870 45.344 1.00 90.75 150 LEU A O 1
ATOM 1212 N N . VAL A 1 151 ? -41.769 -10.860 44.647 1.00 88.56 151 VAL A N 1
ATOM 1213 C CA . VAL A 1 151 ? -40.698 -11.391 43.790 1.00 88.56 151 VAL A CA 1
ATOM 1214 C C . VAL A 1 151 ? -39.416 -11.664 44.573 1.00 88.56 151 VAL A C 1
ATOM 1216 O O . VAL A 1 151 ? -38.854 -12.749 44.457 1.00 88.56 151 VAL A O 1
ATOM 1219 N N . VAL A 1 152 ? -38.963 -10.718 45.398 1.00 89.38 152 VAL A N 1
ATOM 1220 C CA . VAL A 1 152 ? -37.672 -10.817 46.099 1.00 89.38 152 VAL A CA 1
ATOM 1221 C C . VAL A 1 152 ? -37.817 -11.553 47.426 1.00 89.38 152 VAL A C 1
ATOM 1223 O O . VAL A 1 152 ? -37.053 -12.469 47.709 1.00 89.38 152 VAL A O 1
ATOM 1226 N N . ARG A 1 153 ? -38.805 -11.190 48.257 1.00 88.88 153 ARG A N 1
ATOM 1227 C CA . ARG A 1 153 ? -38.901 -11.730 49.629 1.00 88.88 153 ARG A CA 1
ATOM 1228 C C . ARG A 1 153 ? -39.628 -13.065 49.703 1.00 88.88 153 ARG A C 1
ATOM 1230 O O . ARG A 1 153 ? -39.163 -13.960 50.392 1.00 88.88 153 ARG A O 1
ATOM 1237 N N . TYR A 1 154 ? -40.772 -13.198 49.039 1.00 88.06 154 TYR A N 1
ATOM 1238 C CA . TYR A 1 154 ? -41.552 -14.437 49.021 1.00 88.06 154 TYR A CA 1
ATOM 1239 C C . TYR A 1 154 ? -41.086 -15.385 47.915 1.00 88.06 154 TYR A C 1
ATOM 1241 O O . TYR A 1 154 ? -41.198 -16.595 48.073 1.00 88.06 154 TYR A O 1
ATOM 1249 N N . GLY A 1 155 ? -40.592 -14.837 46.802 1.00 81.19 155 GLY A N 1
ATOM 1250 C CA . GLY A 1 155 ? -40.046 -15.604 45.683 1.00 81.19 155 GLY A CA 1
ATOM 1251 C C . GLY A 1 155 ? -38.555 -15.935 45.797 1.00 81.19 155 GLY A C 1
ATOM 1252 O O . GLY A 1 155 ? -38.054 -16.644 44.927 1.00 81.19 155 GLY A O 1
ATOM 1253 N N . GLU A 1 156 ? -37.860 -15.423 46.823 1.00 81.94 156 GLU A N 1
ATOM 1254 C CA . GLU A 1 156 ? -36.419 -15.616 47.078 1.00 81.94 156 GLU A CA 1
ATOM 1255 C C . GLU A 1 156 ? -35.525 -15.317 45.855 1.00 81.94 156 GLU A C 1
ATOM 1257 O O . GLU A 1 156 ? -34.569 -16.034 45.558 1.00 81.94 156 GLU A O 1
ATOM 1262 N N . ARG A 1 157 ? -35.847 -14.255 45.105 1.00 83.81 157 ARG A N 1
ATOM 1263 C CA . ARG A 1 157 ? -35.081 -13.820 43.923 1.00 83.81 157 ARG A CA 1
ATOM 1264 C C . ARG A 1 157 ? -34.172 -12.635 44.234 1.00 83.81 157 ARG A C 1
ATOM 1266 O O . ARG A 1 157 ? -34.486 -11.816 45.090 1.00 83.81 157 ARG A O 1
ATOM 1273 N N . ASP A 1 158 ? -33.080 -12.509 43.482 1.00 84.44 158 ASP A N 1
ATOM 1274 C CA . ASP A 1 158 ? -32.220 -11.321 43.516 1.00 84.44 158 ASP A CA 1
ATOM 1275 C C . ASP A 1 158 ? -32.982 -10.085 42.994 1.00 84.44 158 ASP A C 1
ATOM 1277 O O . ASP A 1 158 ? -33.741 -10.174 42.024 1.00 84.44 158 ASP A O 1
ATOM 1281 N N . ILE A 1 159 ? -32.770 -8.923 43.621 1.00 86.25 159 ILE A N 1
ATOM 1282 C CA . ILE A 1 159 ? -33.374 -7.645 43.217 1.00 86.25 159 ILE A CA 1
ATOM 1283 C C . ILE A 1 159 ? -33.060 -7.281 41.760 1.00 86.25 159 ILE A C 1
ATOM 1285 O O . ILE A 1 159 ? -33.906 -6.705 41.079 1.00 86.25 159 ILE A O 1
ATOM 1289 N N . LYS A 1 160 ? -31.896 -7.683 41.241 1.00 83.88 160 LYS A N 1
ATOM 1290 C CA . LYS A 1 160 ? -31.482 -7.457 39.849 1.00 83.88 160 LYS A CA 1
ATOM 1291 C C . LYS A 1 160 ? -32.447 -8.053 38.832 1.00 83.88 160 LYS A C 1
ATOM 1293 O O . LYS A 1 160 ? -32.565 -7.543 37.724 1.00 83.88 160 LYS A O 1
ATOM 1298 N N . VAL A 1 161 ? -33.202 -9.086 39.210 1.00 83.62 161 VAL A N 1
ATOM 1299 C CA . VAL A 1 161 ? -34.233 -9.681 38.349 1.00 83.62 161 VAL A CA 1
ATOM 1300 C C . VAL A 1 161 ? -35.378 -8.702 38.066 1.00 83.62 161 VAL A C 1
ATOM 1302 O O . VAL A 1 161 ? -35.972 -8.763 36.994 1.00 83.62 161 VAL A O 1
ATOM 1305 N N . LEU A 1 162 ? -35.667 -7.782 38.993 1.00 84.62 162 LEU A N 1
ATOM 1306 C CA . LEU A 1 162 ? -36.635 -6.692 38.810 1.00 84.62 162 LEU A CA 1
ATOM 1307 C C . LEU A 1 162 ? -36.037 -5.455 38.130 1.00 84.62 162 LEU A C 1
ATOM 1309 O O . LEU A 1 162 ? -36.756 -4.491 37.881 1.00 84.62 162 LEU A O 1
ATOM 1313 N N . LEU A 1 163 ? -34.729 -5.452 37.879 1.00 82.75 163 LEU A N 1
ATOM 1314 C CA . LEU A 1 163 ? -33.999 -4.326 37.301 1.00 82.75 163 LEU A CA 1
ATOM 1315 C C . LEU A 1 163 ? -33.406 -4.665 35.930 1.00 82.75 163 LEU A C 1
ATOM 1317 O O . LEU A 1 163 ? -32.760 -3.814 35.341 1.00 82.75 163 LEU A O 1
ATOM 1321 N N . ARG A 1 164 ? -33.608 -5.876 35.405 1.00 80.62 164 ARG A N 1
ATOM 1322 C CA . ARG A 1 164 ? -33.152 -6.283 34.065 1.00 80.62 164 ARG A CA 1
ATOM 1323 C C . ARG A 1 164 ? -34.221 -6.004 33.013 1.00 80.62 164 ARG A C 1
ATOM 1325 O O . ARG A 1 164 ? -35.404 -6.100 33.312 1.00 80.62 164 ARG A O 1
ATOM 1332 N N . ASP A 1 165 ? -33.844 -5.756 31.762 1.00 72.44 165 ASP A N 1
ATOM 1333 C CA . ASP A 1 165 ? -34.841 -5.716 30.685 1.00 72.44 165 ASP A CA 1
ATOM 1334 C C . ASP A 1 165 ? -35.351 -7.137 30.361 1.00 72.44 165 ASP A C 1
ATOM 1336 O O . ASP A 1 165 ? -34.580 -7.955 29.852 1.00 72.44 165 ASP A O 1
ATOM 1340 N N . PRO A 1 166 ? -36.638 -7.461 30.605 1.00 66.50 166 PRO A N 1
ATOM 1341 C CA . PRO A 1 166 ? -37.194 -8.776 30.282 1.00 66.50 166 PRO A CA 1
ATOM 1342 C C . PRO A 1 166 ? -37.189 -9.078 28.776 1.00 66.50 166 PRO A C 1
ATOM 1344 O O . PRO A 1 166 ? -37.283 -10.240 28.389 1.00 66.50 166 PRO A O 1
ATOM 1347 N N . LYS A 1 167 ? -37.094 -8.059 27.910 1.00 64.69 167 LYS A N 1
ATOM 1348 C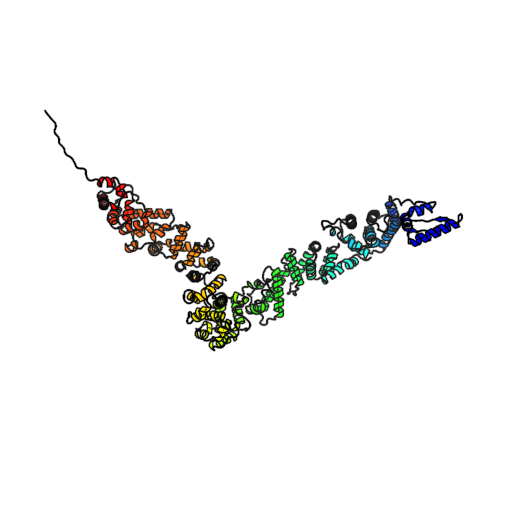 CA . LYS A 1 167 ? -37.057 -8.235 26.452 1.00 64.69 167 LYS A CA 1
ATOM 1349 C C . LYS A 1 167 ? -35.659 -8.551 25.925 1.00 64.69 167 LYS A C 1
ATOM 1351 O O . LYS A 1 167 ? -35.551 -9.124 24.843 1.00 64.69 167 LYS A O 1
ATOM 1356 N N . ALA A 1 168 ? -34.600 -8.246 26.678 1.00 60.03 168 ALA A N 1
ATOM 1357 C CA . ALA A 1 168 ? -33.226 -8.543 26.270 1.00 60.03 168 ALA A CA 1
ATOM 1358 C C . ALA A 1 168 ? -32.971 -10.061 26.163 1.00 60.03 168 ALA A C 1
ATOM 1360 O O . ALA A 1 168 ? -32.287 -10.514 25.244 1.00 60.03 168 ALA A O 1
ATOM 1361 N N . SER A 1 169 ? -33.595 -10.860 27.035 1.00 49.31 169 SER A N 1
ATOM 1362 C CA . SER A 1 169 ? -33.492 -12.329 27.064 1.00 49.31 169 SER A CA 1
ATOM 1363 C C . SER A 1 169 ? -34.274 -13.038 25.946 1.00 49.31 169 SER A C 1
ATOM 1365 O O . SER A 1 169 ? -33.988 -14.188 25.638 1.00 49.31 169 SER A O 1
ATOM 1367 N N . GLN A 1 170 ? -35.226 -12.358 25.295 1.00 49.91 170 GLN A N 1
ATOM 1368 C CA . GLN A 1 170 ? -36.094 -12.931 24.250 1.00 49.91 170 GLN A CA 1
ATOM 1369 C C . GLN A 1 170 ? -35.460 -12.920 22.845 1.00 49.91 170 GLN A C 1
ATOM 1371 O O . GLN A 1 170 ? -36.106 -13.281 21.864 1.00 49.91 170 GLN A O 1
ATOM 1376 N N . THR A 1 171 ? -34.206 -12.474 22.726 1.00 43.53 171 THR A N 1
ATOM 1377 C CA . THR A 1 171 ? -33.520 -12.269 21.439 1.00 43.53 171 THR A CA 1
ATOM 1378 C C . THR A 1 171 ? -32.889 -13.528 20.837 1.00 43.53 171 THR A C 1
ATOM 1380 O O . THR A 1 171 ? -32.321 -13.438 19.751 1.00 43.53 171 THR A O 1
ATOM 1383 N N . GLU A 1 172 ? -32.988 -14.700 21.474 1.00 44.47 172 GLU A N 1
ATOM 1384 C CA . GLU A 1 172 ? -32.552 -15.968 20.870 1.00 44.47 172 GLU A CA 1
ATOM 1385 C C . GLU A 1 172 ? -33.714 -16.661 20.134 1.00 44.47 172 GLU A C 1
ATOM 1387 O O . GLU A 1 172 ? -34.640 -17.173 20.771 1.00 44.47 172 GLU A O 1
ATOM 1392 N N . PRO A 1 173 ? -33.711 -16.686 18.786 1.00 38.28 173 PRO A N 1
ATOM 1393 C CA . PRO A 1 173 ? -34.779 -17.318 18.025 1.00 38.28 173 PRO A CA 1
ATOM 1394 C C . PRO A 1 173 ? -34.787 -18.832 18.272 1.00 38.28 173 PRO A C 1
ATOM 1396 O O . PRO A 1 173 ? -33.872 -19.542 17.862 1.00 38.28 173 PRO A O 1
ATOM 1399 N N . GLY A 1 174 ? -35.847 -19.333 18.914 1.00 44.06 174 GLY A N 1
ATOM 1400 C CA . GLY A 1 174 ? -36.089 -20.769 19.103 1.00 44.06 174 GLY A CA 1
ATOM 1401 C C . GLY A 1 174 ? -36.305 -21.218 20.549 1.00 44.06 174 GLY A C 1
ATOM 1402 O O . GLY A 1 174 ? -36.719 -22.358 20.754 1.00 44.06 174 GLY A O 1
ATOM 1403 N N . ILE A 1 175 ? -36.092 -20.344 21.536 1.00 45.62 175 ILE A N 1
ATOM 1404 C CA . ILE A 1 175 ? -36.391 -20.634 22.942 1.00 45.62 175 ILE A CA 1
ATOM 1405 C C . ILE A 1 175 ? -37.756 -20.024 23.275 1.00 45.62 175 ILE A C 1
ATOM 1407 O O . ILE A 1 175 ? -37.958 -18.817 23.144 1.00 45.62 175 ILE A O 1
ATOM 1411 N N . ALA A 1 176 ? -38.726 -20.863 23.647 1.00 47.12 176 ALA A N 1
ATOM 1412 C CA . ALA A 1 176 ? -40.003 -20.373 24.156 1.00 47.12 176 ALA A CA 1
ATOM 1413 C C . ALA A 1 176 ? -39.749 -19.603 25.466 1.00 47.12 176 ALA A C 1
ATOM 1415 O O . ALA A 1 176 ? -38.980 -20.102 26.287 1.00 47.12 176 ALA A O 1
ATOM 1416 N N . PRO A 1 177 ? -40.357 -18.418 25.674 1.00 54.44 177 PRO A N 1
ATOM 1417 C CA . PRO A 1 177 ? -40.215 -17.692 26.930 1.00 54.44 177 PRO A CA 1
ATOM 1418 C C . PRO A 1 177 ? -40.622 -18.598 28.091 1.00 54.44 177 PRO A C 1
ATOM 1420 O O . PRO A 1 177 ? -41.698 -19.197 28.046 1.00 54.44 177 PRO A O 1
ATOM 1423 N N . ASP A 1 178 ? -39.788 -18.694 29.123 1.00 65.38 178 ASP A N 1
ATOM 1424 C CA . ASP A 1 178 ? -40.201 -19.344 30.364 1.00 65.38 178 ASP A CA 1
ATOM 1425 C C . ASP A 1 178 ? -41.414 -18.589 30.940 1.00 65.38 178 ASP A C 1
ATOM 1427 O O . ASP A 1 178 ? -41.472 -17.357 30.864 1.00 65.38 178 ASP A O 1
ATOM 1431 N N . ASP A 1 179 ? -42.347 -19.300 31.593 1.00 71.62 179 ASP A N 1
ATOM 1432 C CA . ASP A 1 179 ? -43.523 -18.710 32.270 1.00 71.62 179 ASP A CA 1
ATOM 1433 C C . ASP A 1 179 ? -43.133 -17.506 33.158 1.00 71.62 179 ASP A C 1
ATOM 1435 O O . ASP A 1 179 ? -43.894 -16.555 33.351 1.00 71.62 179 ASP A O 1
ATOM 1439 N N . PHE A 1 180 ? -41.911 -17.530 33.698 1.00 78.19 180 PHE A N 1
ATOM 1440 C CA . PHE A 1 180 ? -41.325 -16.454 34.489 1.00 78.19 180 PHE A CA 1
ATOM 1441 C C . PHE A 1 180 ? -41.089 -15.156 33.703 1.00 78.19 180 PHE A C 1
ATOM 1443 O O . PHE A 1 180 ? -41.424 -14.080 34.201 1.00 78.19 180 PHE A O 1
ATOM 1450 N N . ASP A 1 181 ? -40.528 -15.230 32.496 1.00 76.25 181 ASP A N 1
ATOM 1451 C CA . ASP A 1 181 ? -40.217 -14.049 31.685 1.00 76.25 181 ASP A CA 1
ATOM 1452 C C . ASP A 1 181 ? -41.488 -13.410 31.114 1.00 76.25 181 ASP A C 1
ATOM 1454 O O . ASP A 1 181 ? -41.573 -12.184 30.998 1.00 76.25 181 ASP A O 1
ATOM 1458 N N . GLU A 1 182 ? -42.522 -14.212 30.845 1.00 80.56 182 GLU A N 1
ATOM 1459 C CA . GLU A 1 182 ? -43.854 -13.706 30.506 1.00 80.56 182 GLU A CA 1
ATOM 1460 C C . GLU A 1 182 ? -44.486 -12.958 31.694 1.00 80.56 182 GLU A C 1
ATOM 1462 O O . GLU A 1 182 ? -44.945 -11.818 31.548 1.00 80.56 182 GLU A O 1
ATOM 1467 N N . MET A 1 183 ? -44.440 -13.541 32.901 1.00 84.62 183 MET A N 1
ATOM 1468 C CA . MET A 1 183 ? -44.897 -12.872 34.127 1.00 84.62 183 MET A CA 1
ATOM 1469 C C . MET A 1 183 ? -44.129 -11.573 34.393 1.00 84.62 183 MET A C 1
ATOM 1471 O O . MET A 1 183 ? -44.723 -10.561 34.787 1.00 84.62 183 MET A O 1
ATOM 1475 N N . LEU A 1 184 ? -42.818 -11.575 34.160 1.00 85.12 184 LEU A N 1
ATOM 1476 C CA . LEU A 1 184 ? -41.982 -10.396 34.307 1.00 85.12 184 LEU A CA 1
ATOM 1477 C C . LEU A 1 184 ? -42.395 -9.324 33.288 1.00 85.12 184 LEU A C 1
ATOM 1479 O O . LEU A 1 184 ? -42.756 -8.225 33.696 1.00 85.12 184 LEU A O 1
ATOM 1483 N N . SER A 1 185 ? -42.497 -9.653 31.998 1.00 84.81 185 SER A N 1
ATOM 1484 C CA . SER A 1 185 ? -42.942 -8.733 30.936 1.00 84.81 185 SER A CA 1
ATOM 1485 C C . SER A 1 185 ? -44.303 -8.079 31.228 1.00 84.81 185 SER A C 1
ATOM 1487 O O . SER A 1 185 ? -44.444 -6.857 31.136 1.00 84.81 185 SER A O 1
ATOM 1489 N N . LEU A 1 186 ? -45.296 -8.856 31.677 1.00 87.25 186 LEU A N 1
ATOM 1490 C CA . LEU A 1 186 ? -46.609 -8.331 32.079 1.00 87.25 186 LEU A CA 1
ATOM 1491 C C . LEU A 1 186 ? -46.528 -7.411 33.305 1.00 87.25 186 LEU A C 1
ATOM 1493 O O . LEU A 1 186 ? -47.304 -6.461 33.438 1.00 87.25 186 LEU A O 1
ATOM 1497 N N . THR A 1 187 ? -45.586 -7.683 34.207 1.00 89.69 187 THR A N 1
ATOM 1498 C CA . THR A 1 187 ? -45.297 -6.825 35.362 1.00 89.69 187 THR A CA 1
ATOM 1499 C C . THR A 1 187 ? -44.694 -5.507 34.928 1.00 89.69 187 THR A C 1
ATOM 1501 O O . THR A 1 187 ? -45.184 -4.464 35.349 1.00 89.69 187 THR A O 1
ATOM 1504 N N . TYR A 1 188 ? -43.734 -5.532 34.011 1.00 85.75 188 TYR A N 1
ATOM 1505 C CA . TYR A 1 188 ? -43.185 -4.317 33.424 1.00 85.75 188 TYR A CA 1
ATOM 1506 C C . TYR A 1 188 ? -44.258 -3.488 32.720 1.00 85.75 188 TYR A C 1
ATOM 1508 O O . TYR A 1 188 ? -44.379 -2.307 33.012 1.00 85.75 188 TYR A O 1
ATOM 1516 N N . GLN A 1 189 ? -45.111 -4.090 31.884 1.00 86.75 189 GLN A N 1
ATOM 1517 C CA . GLN A 1 189 ? -46.208 -3.362 31.226 1.00 86.75 189 GLN A CA 1
ATOM 1518 C C . GLN A 1 189 ? -47.136 -2.668 32.233 1.00 86.75 189 GLN A C 1
ATOM 1520 O O . GLN A 1 189 ? -47.570 -1.533 32.018 1.00 86.75 189 GLN A O 1
ATOM 1525 N N . GLN A 1 190 ? -47.426 -3.340 33.347 1.00 91.19 190 GLN A N 1
ATOM 1526 C CA . GLN A 1 190 ? -48.239 -2.781 34.417 1.00 91.19 190 GLN A CA 1
ATOM 1527 C C . GLN A 1 190 ? -47.542 -1.598 35.104 1.00 91.19 190 GLN A C 1
ATOM 1529 O O . GLN A 1 190 ? -48.163 -0.547 35.260 1.00 91.19 190 GLN A O 1
ATOM 1534 N N . ILE A 1 191 ? -46.270 -1.748 35.487 1.00 90.00 191 ILE A N 1
ATOM 1535 C CA . ILE A 1 191 ? -45.490 -0.698 36.155 1.00 90.00 191 ILE A CA 1
ATOM 1536 C C . ILE A 1 191 ? -45.264 0.492 35.216 1.00 90.00 191 ILE A C 1
ATOM 1538 O O . ILE A 1 191 ? -45.572 1.620 35.587 1.00 90.00 191 ILE A O 1
ATOM 1542 N N . SER A 1 192 ? -44.855 0.265 33.968 1.00 86.62 192 SER A N 1
ATOM 1543 C CA . SER A 1 192 ? -44.692 1.313 32.955 1.00 86.62 192 SER A CA 1
ATOM 1544 C C . SER A 1 192 ? -45.965 2.146 32.768 1.00 86.62 192 SER A C 1
ATOM 1546 O O . SER A 1 192 ? -45.891 3.370 32.706 1.00 86.62 192 SER A O 1
ATOM 1548 N N . ARG A 1 193 ? -47.149 1.517 32.770 1.00 89.56 193 ARG A N 1
ATOM 1549 C CA . ARG A 1 193 ? -48.435 2.231 32.708 1.00 89.56 193 ARG A CA 1
ATOM 1550 C C . ARG A 1 193 ? -48.690 3.111 33.937 1.00 89.56 193 ARG A C 1
ATOM 1552 O O . ARG A 1 193 ? -49.271 4.178 33.796 1.00 89.56 193 ARG A O 1
ATOM 1559 N N . ILE A 1 194 ? -48.310 2.654 35.129 1.00 88.94 194 ILE A N 1
ATOM 1560 C CA . ILE A 1 194 ? -48.538 3.376 36.394 1.00 88.94 194 ILE A CA 1
ATOM 1561 C C . ILE A 1 194 ? -47.581 4.564 36.527 1.00 88.94 194 ILE A C 1
ATOM 1563 O O . ILE A 1 194 ? -47.981 5.628 36.984 1.00 88.94 194 ILE A O 1
ATOM 1567 N N . PHE A 1 195 ? -46.334 4.389 36.095 1.00 87.62 195 PHE A N 1
ATOM 1568 C CA . PHE A 1 195 ? -45.271 5.384 36.219 1.00 87.62 195 PHE A CA 1
ATOM 1569 C C . PHE A 1 195 ? -45.062 6.203 34.934 1.00 87.62 195 PHE A C 1
ATOM 1571 O O . PHE A 1 195 ? -44.023 6.824 34.776 1.00 87.62 195 PHE A O 1
ATOM 1578 N N . ASN A 1 196 ? -46.022 6.232 34.001 1.00 85.81 196 ASN A N 1
ATOM 1579 C CA . ASN A 1 196 ? -45.935 6.998 32.743 1.00 85.81 196 ASN A CA 1
ATOM 1580 C C . ASN A 1 196 ? -44.659 6.729 31.915 1.00 85.81 196 ASN A C 1
ATOM 1582 O O . ASN A 1 196 ? -44.115 7.637 31.294 1.00 85.81 196 ASN A O 1
ATOM 1586 N N . ASN A 1 197 ? -44.195 5.477 31.891 1.00 82.56 197 ASN A N 1
ATOM 1587 C CA . ASN A 1 197 ? -42.925 5.041 31.296 1.00 82.56 197 ASN A CA 1
ATOM 1588 C C . ASN A 1 197 ? -41.660 5.663 31.922 1.00 82.56 197 ASN A C 1
ATOM 1590 O O . ASN A 1 197 ? -40.590 5.549 31.333 1.00 82.56 197 ASN A O 1
ATOM 1594 N N . ASP A 1 198 ? -41.753 6.263 33.110 1.00 82.94 198 ASP A N 1
ATOM 1595 C CA . ASP A 1 198 ? -40.601 6.736 33.879 1.00 82.94 198 ASP A CA 1
ATOM 1596 C C . ASP A 1 198 ? -39.936 5.560 34.601 1.00 82.94 198 ASP A C 1
ATOM 1598 O O . ASP A 1 198 ? -40.331 5.142 35.691 1.00 82.94 198 ASP A O 1
ATOM 1602 N N . THR A 1 199 ? -38.962 4.966 33.922 1.00 79.75 199 THR A N 1
ATOM 1603 C CA . THR A 1 199 ? -38.252 3.767 34.361 1.00 79.75 199 THR A CA 1
ATOM 1604 C C . THR A 1 199 ? -37.291 4.021 35.515 1.00 79.75 199 THR A C 1
ATOM 1606 O O . THR A 1 199 ? -37.068 3.136 36.342 1.00 79.75 199 THR A O 1
ATOM 1609 N N . GLU A 1 200 ? -36.746 5.232 35.589 1.00 77.12 200 GLU A N 1
ATOM 1610 C CA . GLU A 1 200 ? -35.818 5.666 36.632 1.00 77.12 200 GLU A CA 1
ATOM 1611 C C . GLU A 1 200 ? -36.551 5.761 37.971 1.00 77.12 200 GLU A C 1
ATOM 1613 O O . GLU A 1 200 ? -36.180 5.087 38.933 1.00 77.12 200 GLU A O 1
ATOM 1618 N N . ARG A 1 201 ? -37.681 6.478 37.998 1.00 84.25 201 ARG A N 1
ATOM 1619 C CA . ARG A 1 201 ? -38.449 6.735 39.222 1.00 84.25 201 ARG A CA 1
ATOM 1620 C C . ARG A 1 201 ? -38.820 5.463 39.984 1.00 84.25 201 ARG A C 1
ATOM 1622 O O . ARG A 1 201 ? -38.666 5.399 41.204 1.00 84.25 201 ARG A O 1
ATOM 1629 N N . TRP A 1 202 ? -39.307 4.430 39.293 1.00 86.62 202 TRP A N 1
ATOM 1630 C CA . TRP A 1 202 ? -39.717 3.200 39.976 1.00 86.62 202 TRP A CA 1
ATOM 1631 C C . TRP A 1 202 ? -38.550 2.258 40.294 1.00 86.62 202 TRP A C 1
ATOM 1633 O O . TRP A 1 202 ? -38.597 1.571 41.320 1.00 86.62 202 TRP A O 1
ATOM 1643 N N . SER A 1 203 ? -37.513 2.209 39.451 1.00 85.12 203 SER A N 1
ATOM 1644 C CA . SER A 1 203 ? -36.356 1.329 39.666 1.00 85.12 203 SER A CA 1
ATOM 1645 C C . SER A 1 203 ? -35.516 1.808 40.848 1.00 85.12 203 SER A C 1
ATOM 1647 O O . SER A 1 203 ? -35.198 1.013 41.731 1.00 85.12 203 SER A O 1
ATOM 1649 N N . GLU A 1 204 ? -35.266 3.112 40.952 1.00 84.25 204 GLU A N 1
ATOM 1650 C CA . GLU A 1 204 ? -34.601 3.740 42.096 1.00 84.25 204 GLU A CA 1
ATOM 1651 C C . GLU A 1 204 ? -35.348 3.500 43.408 1.00 84.25 204 GLU A C 1
ATOM 1653 O O . GLU A 1 204 ? -34.750 3.157 44.435 1.00 84.25 204 GLU A O 1
ATOM 1658 N N . PHE A 1 205 ? -36.678 3.618 43.374 1.00 87.44 205 PHE A N 1
ATOM 1659 C CA . PHE A 1 205 ? -37.490 3.352 44.550 1.00 87.44 205 PHE A CA 1
ATOM 1660 C C . PHE A 1 205 ? -37.417 1.875 44.967 1.00 87.44 205 PHE A C 1
ATOM 1662 O O . PHE A 1 205 ? -37.285 1.589 46.157 1.00 87.44 205 PHE A O 1
ATOM 1669 N N . LEU A 1 206 ? -37.414 0.923 44.026 1.00 88.50 206 LEU A N 1
ATOM 1670 C CA . LEU A 1 206 ? -37.193 -0.498 44.339 1.00 88.50 206 LEU A CA 1
ATOM 1671 C C . LEU A 1 206 ? -35.827 -0.759 44.985 1.00 88.50 206 LEU A C 1
ATOM 1673 O O . LEU A 1 206 ? -35.753 -1.541 45.936 1.00 88.50 206 LEU A O 1
ATOM 1677 N N . MET A 1 207 ? -34.767 -0.088 44.526 1.00 87.00 207 MET A N 1
ATOM 1678 C CA . MET A 1 207 ? -33.444 -0.174 45.161 1.00 87.00 207 MET A CA 1
ATOM 1679 C C . MET A 1 207 ? -33.497 0.345 46.604 1.00 87.00 207 MET A C 1
ATOM 1681 O O . MET A 1 207 ? -32.981 -0.305 47.517 1.00 87.00 207 MET A O 1
ATOM 1685 N N . SER A 1 208 ? -34.183 1.472 46.830 1.00 88.06 208 SER A N 1
ATOM 1686 C CA . SER A 1 208 ? -34.363 2.051 48.168 1.00 88.06 208 SER A CA 1
ATOM 1687 C C . SER A 1 208 ? -35.137 1.121 49.114 1.00 88.06 208 SER A C 1
ATOM 1689 O O . SER A 1 208 ? -34.787 1.012 50.290 1.00 88.06 208 SER A O 1
ATOM 1691 N N . ILE A 1 209 ? -36.128 0.378 48.596 1.00 89.75 209 ILE A N 1
ATOM 1692 C CA . ILE A 1 209 ? -36.858 -0.645 49.357 1.00 89.75 209 ILE A CA 1
ATOM 1693 C C . ILE A 1 209 ? -35.917 -1.792 49.752 1.00 89.75 209 ILE A C 1
ATOM 1695 O O . ILE A 1 209 ? -35.971 -2.257 50.891 1.00 89.75 209 ILE A O 1
ATOM 1699 N N . HIS A 1 210 ? -35.065 -2.251 48.829 1.00 89.88 210 HIS A N 1
ATOM 1700 C CA . HIS A 1 210 ? -34.174 -3.389 49.062 1.00 89.88 210 HIS A CA 1
ATOM 1701 C C . HIS A 1 210 ? -33.141 -3.114 50.160 1.00 89.88 210 HIS A C 1
ATOM 1703 O O . HIS A 1 210 ? -33.007 -3.916 51.084 1.00 89.88 210 HIS A O 1
ATOM 1709 N N . TYR A 1 211 ? -32.462 -1.966 50.085 1.00 87.88 211 TYR A N 1
ATOM 1710 C CA . TYR A 1 211 ? -31.434 -1.567 51.054 1.00 87.88 211 TYR A CA 1
ATOM 1711 C C . TYR A 1 211 ? -31.983 -0.828 52.280 1.00 87.88 211 TYR A C 1
ATOM 1713 O O . TYR A 1 211 ? -31.223 -0.543 53.201 1.00 87.88 211 TYR A O 1
ATOM 1721 N N . GLN A 1 212 ? -33.282 -0.506 52.299 1.00 87.75 212 GLN A N 1
ATOM 1722 C CA . GLN A 1 212 ? -33.928 0.301 53.343 1.00 87.75 212 GLN A CA 1
ATOM 1723 C C . GLN A 1 212 ? -33.185 1.621 53.614 1.00 87.75 212 GLN A C 1
ATOM 1725 O O . GLN A 1 212 ? -32.994 2.028 54.758 1.00 87.75 212 GLN A O 1
ATOM 1730 N N . SER A 1 213 ? -32.755 2.286 52.542 1.00 87.56 213 SER A N 1
ATOM 1731 C CA . SER A 1 213 ? -31.946 3.506 52.599 1.00 87.56 213 SER A CA 1
ATOM 1732 C C . SER A 1 213 ? -32.511 4.598 51.690 1.00 87.56 213 SER A C 1
ATOM 1734 O O . SER A 1 213 ? -33.540 4.415 51.037 1.00 87.56 213 SER A O 1
ATOM 1736 N N . THR A 1 214 ? -31.855 5.755 51.657 1.00 85.88 214 THR A N 1
ATOM 1737 C CA . THR A 1 214 ? -32.131 6.787 50.657 1.00 85.88 214 THR A CA 1
ATOM 1738 C C . THR A 1 214 ? -31.807 6.266 49.257 1.00 85.88 214 THR A C 1
ATOM 1740 O O . THR A 1 214 ? -30.983 5.365 49.075 1.00 85.88 214 THR A O 1
ATOM 1743 N N . VAL A 1 215 ? -32.457 6.853 48.253 1.00 84.56 215 VAL A N 1
ATOM 1744 C CA . VAL A 1 215 ? -32.240 6.515 46.839 1.00 84.56 215 VAL A CA 1
ATOM 1745 C C . VAL A 1 215 ? -30.761 6.648 46.453 1.00 84.56 215 VAL A C 1
ATOM 1747 O O . VAL A 1 215 ? -30.217 5.769 45.794 1.00 84.56 215 VAL A O 1
ATOM 1750 N N . GLU A 1 216 ? -30.090 7.700 46.925 1.00 81.75 216 GLU A N 1
ATOM 1751 C CA . GLU A 1 216 ? -28.674 7.973 46.648 1.00 81.75 216 GLU A CA 1
ATOM 1752 C C . GLU A 1 216 ? -27.749 6.842 47.126 1.00 81.75 216 GLU A C 1
ATOM 1754 O O . GLU A 1 216 ? -26.941 6.334 46.348 1.00 81.75 216 GLU A O 1
ATOM 1759 N N . LEU A 1 217 ? -27.895 6.397 48.381 1.00 83.88 217 LEU A N 1
ATOM 1760 C CA . LEU A 1 217 ? -27.041 5.342 48.935 1.00 83.88 217 LEU A CA 1
ATOM 1761 C C . LEU A 1 217 ? -27.331 3.988 48.276 1.00 83.88 217 LEU A C 1
ATOM 1763 O O . LEU A 1 217 ? -26.407 3.254 47.937 1.00 83.88 217 LEU A O 1
ATOM 1767 N N . ALA A 1 218 ? -28.610 3.672 48.055 1.00 83.50 218 ALA A N 1
ATOM 1768 C CA . ALA A 1 218 ? -29.017 2.420 47.423 1.00 83.50 218 ALA A CA 1
ATOM 1769 C C . ALA A 1 218 ? -28.483 2.293 45.983 1.00 83.50 218 ALA A C 1
ATOM 1771 O O . ALA A 1 218 ? -28.028 1.220 45.587 1.00 83.50 218 ALA A O 1
ATOM 1772 N N . ARG A 1 219 ? -28.481 3.392 45.215 1.00 81.19 219 ARG A N 1
ATOM 1773 C CA . ARG A 1 219 ? -27.881 3.449 43.870 1.00 81.19 219 ARG A CA 1
ATOM 1774 C C . ARG A 1 219 ? -26.367 3.277 43.908 1.00 81.19 219 ARG A C 1
ATOM 1776 O O . ARG A 1 219 ? -25.822 2.536 43.091 1.00 81.19 219 ARG A O 1
ATOM 1783 N N . SER A 1 220 ? -25.705 3.932 44.862 1.00 83.62 220 SER A N 1
ATOM 1784 C CA . SER A 1 220 ? -24.252 3.843 45.023 1.00 83.62 220 SER A CA 1
ATOM 1785 C C . SER A 1 220 ? -23.783 2.411 45.289 1.00 83.62 220 SER A C 1
ATOM 1787 O O . SER A 1 220 ? -22.784 1.974 44.716 1.00 83.62 220 SER A O 1
ATOM 1789 N N . GLU A 1 221 ? -24.507 1.674 46.133 1.00 85.12 221 GLU A N 1
ATOM 1790 C CA . GLU A 1 221 ? -24.190 0.283 46.486 1.00 85.12 221 GLU A CA 1
ATOM 1791 C C . GLU A 1 221 ? -24.482 -0.701 45.344 1.00 85.12 221 GLU A C 1
ATOM 1793 O O . GLU A 1 221 ? -23.725 -1.647 45.126 1.00 85.12 221 GLU A O 1
ATOM 1798 N N . LEU A 1 222 ? -25.569 -0.489 44.593 1.00 84.06 222 LEU A N 1
ATOM 1799 C CA . LEU A 1 222 ? -26.002 -1.446 43.574 1.00 84.06 222 LEU A CA 1
ATOM 1800 C C . LEU A 1 222 ? -25.330 -1.250 42.209 1.00 84.06 222 LEU A C 1
ATOM 1802 O O . LEU A 1 222 ? -25.064 -2.238 41.521 1.00 84.06 222 LEU A O 1
ATOM 1806 N N . LEU A 1 223 ? -25.091 0.003 41.807 1.00 84.69 223 LEU A N 1
ATOM 1807 C CA . LEU A 1 223 ? -24.643 0.358 40.457 1.00 84.69 223 LEU A CA 1
ATOM 1808 C C . LEU A 1 223 ? -23.327 1.132 40.464 1.00 84.69 223 LEU A C 1
ATOM 1810 O O . LEU A 1 223 ? -22.358 0.649 39.885 1.00 84.69 223 LEU A O 1
ATOM 1814 N N . ASP A 1 224 ? -23.258 2.294 41.121 1.00 87.06 224 ASP A N 1
ATOM 1815 C CA . ASP A 1 224 ? -22.138 3.222 40.902 1.00 87.06 224 ASP A CA 1
ATOM 1816 C C . ASP A 1 224 ? -20.790 2.635 41.388 1.00 87.06 224 ASP A C 1
ATOM 1818 O O . ASP A 1 224 ? -19.797 2.674 40.655 1.00 87.06 224 ASP A O 1
ATOM 1822 N N . THR A 1 225 ? -20.747 2.024 42.582 1.00 88.00 225 THR A N 1
ATOM 1823 C CA . THR A 1 225 ? -19.520 1.393 43.120 1.00 88.00 225 THR A CA 1
ATOM 1824 C C . THR A 1 225 ? -19.139 0.130 42.341 1.00 88.00 225 THR A C 1
ATOM 1826 O O . THR A 1 225 ? -18.008 0.065 41.852 1.00 88.00 225 THR A O 1
ATOM 1829 N N . PRO A 1 226 ? -20.058 -0.836 42.107 1.00 90.12 226 PRO A N 1
ATOM 1830 C CA . PRO A 1 226 ? -19.748 -2.006 41.286 1.00 90.12 226 PRO A CA 1
ATOM 1831 C C . PRO A 1 226 ? -19.301 -1.664 39.863 1.00 90.12 226 PRO A C 1
ATOM 1833 O O . PRO A 1 226 ? -18.453 -2.366 39.318 1.00 90.12 226 PRO A O 1
ATOM 1836 N N . LEU A 1 227 ? -19.850 -0.604 39.261 1.00 91.06 227 LEU A N 1
ATOM 1837 C CA . LEU A 1 227 ? -19.473 -0.151 37.924 1.00 91.06 227 LEU A CA 1
ATOM 1838 C C . LEU A 1 227 ? -18.048 0.403 37.910 1.00 91.06 227 LEU A C 1
ATOM 1840 O O . LEU A 1 227 ? -17.249 0.031 37.051 1.00 91.06 227 LEU A O 1
ATOM 1844 N N . LYS A 1 228 ? -17.713 1.255 38.884 1.00 91.12 228 LYS A N 1
ATOM 1845 C CA . LYS A 1 228 ? -16.364 1.809 39.029 1.00 91.12 228 LYS A CA 1
ATOM 1846 C C . LYS A 1 228 ? -15.321 0.707 39.216 1.00 91.12 228 LYS A C 1
ATOM 1848 O O . LYS A 1 228 ? -14.293 0.725 38.540 1.00 91.12 228 LYS A O 1
ATOM 1853 N N . ASP A 1 229 ? -15.611 -0.261 40.080 1.00 91.19 229 ASP A N 1
ATOM 1854 C CA . ASP A 1 229 ? -14.717 -1.386 40.356 1.00 91.19 229 ASP A CA 1
ATOM 1855 C C . ASP A 1 229 ? -14.587 -2.316 39.144 1.00 91.19 229 ASP A C 1
ATOM 1857 O O . ASP A 1 229 ? -13.484 -2.753 38.816 1.00 91.19 229 ASP A O 1
ATOM 1861 N N . ALA A 1 230 ? -15.689 -2.586 38.434 1.00 92.19 230 ALA A N 1
ATOM 1862 C CA . ALA A 1 230 ? -15.674 -3.424 37.237 1.00 92.19 230 ALA A CA 1
ATOM 1863 C C . ALA A 1 230 ? -14.847 -2.800 36.105 1.00 92.19 230 ALA A C 1
ATOM 1865 O O . ALA A 1 230 ? -14.082 -3.516 35.460 1.00 92.19 230 ALA A O 1
ATOM 1866 N N . ILE A 1 231 ? -14.953 -1.484 35.890 1.00 91.94 231 ILE A N 1
ATOM 1867 C CA . ILE A 1 231 ? -14.162 -0.771 34.878 1.00 91.94 231 ILE A CA 1
ATOM 1868 C C . ILE A 1 231 ? -12.689 -0.709 35.297 1.00 91.94 231 ILE A C 1
ATOM 1870 O O . ILE A 1 231 ? -11.820 -1.060 34.505 1.00 91.94 231 ILE A O 1
ATOM 1874 N N . GLY A 1 232 ? -12.400 -0.332 36.548 1.00 88.69 232 GLY A N 1
ATOM 1875 C CA . GLY A 1 232 ? -11.023 -0.230 37.044 1.00 88.69 232 GLY A CA 1
ATOM 1876 C C . GLY A 1 232 ? -10.279 -1.571 37.086 1.00 88.69 232 GLY A C 1
ATOM 1877 O O . GLY A 1 232 ? -9.064 -1.604 36.912 1.00 88.69 232 GLY A O 1
ATOM 1878 N N . ALA A 1 233 ? -10.993 -2.683 37.284 1.00 90.88 233 ALA A N 1
ATOM 1879 C CA . ALA A 1 233 ? -10.430 -4.033 37.248 1.00 90.88 233 ALA A CA 1
ATOM 1880 C C . ALA A 1 233 ? -10.542 -4.723 35.873 1.00 90.88 233 ALA A C 1
ATOM 1882 O O . ALA A 1 233 ? -10.101 -5.865 35.742 1.00 90.88 233 ALA A O 1
ATOM 1883 N N . ILE A 1 234 ? -11.145 -4.074 34.867 1.00 89.31 234 ILE A N 1
ATOM 1884 C CA . ILE A 1 234 ? -11.435 -4.645 33.536 1.00 89.31 234 ILE A CA 1
ATOM 1885 C C . ILE A 1 234 ? -12.172 -6.002 33.666 1.00 89.31 234 ILE A C 1
ATOM 1887 O O . ILE A 1 234 ? -11.865 -6.998 33.006 1.00 89.31 234 ILE A O 1
ATOM 1891 N N . A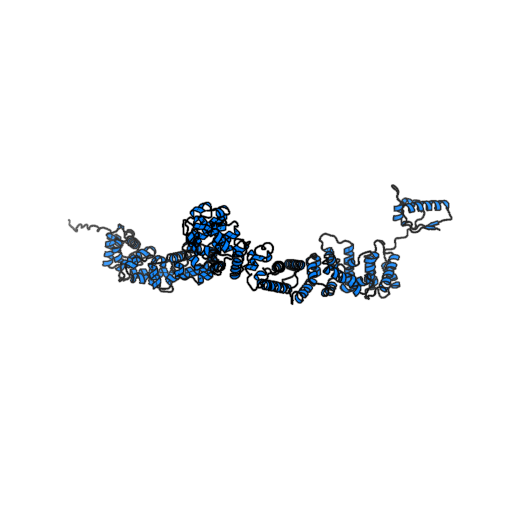SN A 1 235 ? -13.153 -6.068 34.571 1.00 91.56 235 ASN A N 1
ATOM 1892 C CA . ASN A 1 235 ? -13.952 -7.265 34.833 1.00 91.56 235 ASN A CA 1
ATOM 1893 C C . ASN A 1 235 ? -15.151 -7.324 33.877 1.00 91.56 235 ASN A C 1
ATOM 1895 O O . ASN A 1 235 ? -16.246 -6.860 34.204 1.00 91.56 235 ASN A O 1
ATOM 1899 N N . ILE A 1 236 ? -14.927 -7.905 32.695 1.00 91.81 236 ILE A N 1
ATOM 1900 C CA . ILE A 1 236 ? -15.921 -7.965 31.612 1.00 91.81 236 ILE A CA 1
ATOM 1901 C C . ILE A 1 236 ? -17.225 -8.657 32.040 1.00 91.81 236 ILE A C 1
ATOM 1903 O O . ILE A 1 236 ? -18.266 -8.020 31.900 1.00 91.81 236 ILE A O 1
ATOM 1907 N N . PRO A 1 237 ? -17.219 -9.864 32.653 1.00 90.50 237 PRO A N 1
ATOM 1908 C CA . PRO A 1 237 ? -18.467 -10.530 33.038 1.00 90.50 237 PRO A CA 1
ATOM 1909 C C . PRO A 1 237 ? -19.324 -9.704 33.999 1.00 90.50 237 PRO A C 1
ATOM 1911 O O . PRO A 1 237 ? -20.549 -9.666 33.890 1.00 90.50 237 PRO A O 1
ATOM 1914 N N . ARG A 1 238 ? -18.684 -9.012 34.952 1.00 88.75 238 ARG A N 1
ATOM 1915 C CA . ARG A 1 238 ? -19.411 -8.149 35.886 1.00 88.75 238 ARG A CA 1
ATOM 1916 C C . ARG A 1 238 ? -19.960 -6.907 35.193 1.00 88.75 238 ARG A C 1
ATOM 1918 O O . ARG A 1 238 ? -21.042 -6.447 35.539 1.00 88.75 238 ARG A O 1
ATOM 1925 N N . LEU A 1 239 ? -19.216 -6.356 34.243 1.00 90.44 239 LEU A N 1
ATOM 1926 C CA . LEU A 1 239 ? -19.634 -5.176 33.507 1.00 90.44 239 LEU A CA 1
ATOM 1927 C C . LEU A 1 239 ? -20.818 -5.487 32.583 1.00 90.44 239 LEU A C 1
ATOM 1929 O O . LEU A 1 239 ? -21.779 -4.727 32.579 1.00 90.44 239 LEU A O 1
ATOM 1933 N N . GLU A 1 240 ? -20.812 -6.626 31.890 1.00 89.44 240 GLU A N 1
ATOM 1934 C CA . GLU A 1 240 ? -21.946 -7.107 31.082 1.00 89.44 240 GLU A CA 1
ATOM 1935 C C . GLU A 1 240 ? -23.211 -7.288 31.935 1.00 89.44 240 GLU A C 1
ATOM 1937 O O . GLU A 1 240 ? -24.282 -6.802 31.568 1.00 89.44 240 GLU A O 1
ATOM 1942 N N . GLU A 1 241 ? -23.079 -7.878 33.131 1.00 87.38 241 GLU A N 1
ATOM 1943 C CA . GLU A 1 241 ? -24.185 -7.998 34.090 1.00 87.38 241 GLU A CA 1
ATOM 1944 C C . GLU A 1 241 ? -24.779 -6.626 34.454 1.00 87.38 241 GLU A C 1
ATOM 1946 O O . GLU A 1 241 ? -25.998 -6.476 34.489 1.00 87.38 241 GLU A O 1
ATOM 1951 N N . LEU A 1 242 ? -23.931 -5.622 34.707 1.00 87.44 242 LEU A N 1
ATOM 1952 C CA . LEU A 1 242 ? -24.355 -4.263 35.066 1.00 87.44 242 LEU A CA 1
ATOM 1953 C C . LEU A 1 242 ? -24.941 -3.490 33.877 1.00 87.44 242 LEU A C 1
ATOM 1955 O O . LEU A 1 242 ? -25.858 -2.696 34.069 1.00 87.44 242 LEU A O 1
ATOM 1959 N N . THR A 1 243 ? -24.442 -3.729 32.662 1.00 87.50 243 THR A N 1
ATOM 1960 C CA . THR A 1 243 ? -24.903 -3.056 31.432 1.00 87.50 243 THR A CA 1
ATOM 1961 C C . THR A 1 243 ? -26.339 -3.457 31.080 1.00 87.50 243 THR A C 1
ATOM 1963 O O . THR A 1 243 ? -27.088 -2.667 30.509 1.00 87.50 243 THR A O 1
ATOM 1966 N N . ALA A 1 244 ? -26.753 -4.665 31.472 1.00 84.12 244 ALA A N 1
ATOM 1967 C CA . ALA A 1 244 ? -28.115 -5.166 31.296 1.00 84.12 244 ALA A CA 1
ATOM 1968 C C . ALA A 1 244 ? -29.132 -4.614 32.322 1.00 84.12 244 ALA A C 1
ATOM 1970 O O . ALA A 1 244 ? -30.336 -4.869 32.190 1.00 84.12 244 ALA A O 1
ATOM 1971 N N . LEU A 1 245 ? -28.673 -3.892 33.354 1.00 83.88 245 LEU A N 1
ATOM 1972 C CA . LEU A 1 245 ? -29.535 -3.322 34.390 1.00 83.88 245 LEU A CA 1
ATOM 1973 C C . LEU A 1 245 ? -30.075 -1.944 33.993 1.00 83.88 245 LEU A C 1
ATOM 1975 O O . LEU A 1 245 ? -29.411 -1.115 33.374 1.00 83.88 245 LEU A O 1
ATOM 1979 N N . TRP A 1 246 ? -31.300 -1.677 34.421 1.00 75.88 246 TRP A N 1
ATOM 1980 C CA . TRP A 1 246 ? -31.968 -0.394 34.280 1.00 75.88 246 TRP A CA 1
ATOM 1981 C C . TRP A 1 246 ? -31.276 0.635 35.177 1.00 75.88 246 TRP A C 1
ATOM 1983 O O . TRP A 1 246 ? -30.938 0.341 36.325 1.00 75.88 246 TRP A O 1
ATOM 1993 N N . GLY A 1 247 ? -31.053 1.839 34.648 1.00 75.31 247 GLY A N 1
ATOM 1994 C CA . GLY A 1 247 ? -30.261 2.876 35.315 1.00 75.31 247 GLY A CA 1
ATOM 1995 C C . GLY A 1 247 ? -28.759 2.820 35.010 1.00 75.31 247 GLY A C 1
ATOM 1996 O O . GLY A 1 247 ? -27.999 3.615 35.570 1.00 75.31 247 GLY A O 1
ATOM 1997 N N . PHE A 1 248 ? -28.307 1.896 34.145 1.00 85.75 248 PHE A N 1
ATOM 1998 C CA . PHE A 1 248 ? -26.907 1.809 33.718 1.00 85.75 248 PHE A CA 1
ATOM 1999 C C . PHE A 1 248 ? -26.416 3.108 33.069 1.00 85.75 248 PHE A C 1
ATOM 2001 O O . PHE A 1 248 ? -25.340 3.592 33.411 1.00 85.75 248 PHE A O 1
ATOM 2008 N N . ALA A 1 249 ? -27.189 3.682 32.143 1.00 84.12 249 ALA A N 1
ATOM 2009 C CA . ALA A 1 249 ? -26.765 4.846 31.371 1.00 84.12 249 ALA A CA 1
ATOM 2010 C C . ALA A 1 249 ? -26.459 6.053 32.272 1.00 84.12 249 ALA A C 1
ATOM 2012 O O . ALA A 1 249 ? -25.457 6.745 32.089 1.00 84.12 249 ALA A O 1
ATOM 2013 N N . GLU A 1 250 ? -27.302 6.261 33.273 1.00 81.31 250 GLU A N 1
ATOM 2014 C CA . GLU A 1 250 ? -27.230 7.330 34.255 1.00 81.31 250 GLU A CA 1
ATOM 2015 C C . GLU A 1 250 ? -26.129 7.047 35.284 1.00 81.31 250 GLU A C 1
ATOM 2017 O O . GLU A 1 250 ? -25.363 7.947 35.636 1.00 81.31 250 GLU A O 1
ATOM 2022 N N . ALA A 1 251 ? -26.010 5.795 35.748 1.00 84.62 251 ALA A N 1
ATOM 2023 C CA . ALA A 1 251 ? -24.906 5.360 36.608 1.00 84.62 251 ALA A CA 1
ATOM 2024 C C . ALA A 1 251 ? -23.552 5.586 35.938 1.00 84.62 251 ALA A C 1
ATOM 2026 O O . ALA A 1 251 ? -22.644 6.157 36.543 1.00 84.62 251 ALA A O 1
ATOM 2027 N N . TRP A 1 252 ? -23.443 5.244 34.657 1.00 91.25 252 TRP A N 1
ATOM 2028 C CA . TRP A 1 252 ? -22.247 5.497 33.874 1.00 91.25 252 TRP A CA 1
ATOM 2029 C C . TRP A 1 252 ? -21.928 6.991 33.789 1.00 91.25 252 TRP A C 1
ATOM 2031 O O . TRP A 1 252 ? -20.792 7.377 34.049 1.00 91.25 252 TRP A O 1
ATOM 2041 N N . GLN A 1 253 ? -22.916 7.853 33.520 1.00 88.31 253 GLN A N 1
ATOM 2042 C CA . GLN A 1 253 ? -22.704 9.308 33.473 1.00 88.31 253 GLN A CA 1
ATOM 2043 C C . GLN A 1 253 ? -22.216 9.891 34.807 1.00 88.31 253 GLN A C 1
ATOM 2045 O O . GLN A 1 253 ? -21.386 10.800 34.806 1.00 88.31 253 GLN A O 1
ATOM 2050 N N . ARG A 1 254 ? -22.692 9.375 35.947 1.00 84.94 254 ARG A N 1
ATOM 2051 C CA . ARG A 1 254 ? -22.228 9.812 37.276 1.00 84.94 254 ARG A CA 1
ATOM 2052 C C . ARG A 1 254 ? -20.826 9.322 37.608 1.00 84.94 254 ARG A C 1
ATOM 2054 O O . ARG A 1 254 ? -20.061 10.048 38.237 1.00 84.94 254 ARG A O 1
ATOM 2061 N N . VAL A 1 255 ? -20.494 8.097 37.211 1.00 90.25 255 VAL A N 1
ATOM 2062 C CA . VAL A 1 255 ? -19.189 7.485 37.493 1.00 90.25 255 VAL A CA 1
ATOM 2063 C C . VAL A 1 255 ? -18.116 7.963 36.508 1.00 90.25 255 VAL A C 1
ATOM 2065 O O . VAL A 1 255 ? -16.943 7.993 36.874 1.00 90.25 255 VAL A O 1
ATOM 2068 N N . ALA A 1 256 ? -18.499 8.411 35.308 1.00 88.75 256 ALA A N 1
ATOM 2069 C CA . ALA A 1 256 ? -17.619 8.891 34.240 1.00 88.75 256 ALA A CA 1
ATOM 2070 C C . ALA A 1 256 ? -16.501 9.858 34.702 1.00 88.75 256 ALA A C 1
ATOM 2072 O O . ALA A 1 256 ? -15.345 9.621 34.356 1.00 88.75 256 ALA A O 1
ATOM 2073 N N . PRO A 1 257 ? -16.750 10.891 35.535 1.00 87.44 257 PRO A N 1
ATOM 2074 C CA . PRO A 1 257 ? -15.693 11.783 36.030 1.00 87.44 257 PRO A CA 1
ATOM 2075 C C . PRO A 1 257 ? -14.667 11.111 36.959 1.00 87.44 257 PRO A C 1
ATOM 2077 O O . PRO A 1 257 ? -13.623 11.691 37.253 1.00 87.44 257 PRO A O 1
ATOM 2080 N N . HIS A 1 258 ? -14.968 9.915 37.467 1.00 87.88 258 HIS A N 1
ATOM 2081 C CA . HIS A 1 258 ? -14.187 9.199 38.477 1.00 87.88 258 HIS A CA 1
ATOM 2082 C C . HIS A 1 258 ? -13.483 7.944 37.944 1.00 87.88 258 HIS A C 1
ATOM 2084 O O . HIS A 1 258 ? -12.842 7.240 38.730 1.00 87.88 258 HIS A O 1
ATOM 2090 N N . ILE A 1 259 ? -13.600 7.661 36.645 1.00 90.19 259 ILE A N 1
ATOM 2091 C CA . ILE A 1 259 ? -12.968 6.526 35.960 1.00 90.19 259 ILE A CA 1
ATOM 2092 C C . ILE A 1 259 ? -12.040 7.014 34.848 1.00 90.19 259 ILE A C 1
ATOM 2094 O O . ILE A 1 259 ? -12.184 8.121 34.329 1.00 90.19 259 ILE A O 1
ATOM 2098 N N . GLN A 1 260 ? -11.080 6.177 34.459 1.00 88.94 260 GLN A N 1
ATOM 2099 C CA . GLN A 1 260 ? -10.271 6.432 33.272 1.00 88.94 260 GLN A CA 1
ATOM 2100 C C . GLN A 1 260 ? -11.055 6.010 32.029 1.00 88.94 260 GLN A C 1
ATOM 2102 O O . GLN A 1 260 ? -11.451 4.854 31.889 1.00 88.94 260 GLN A O 1
ATOM 2107 N N . MET A 1 261 ? -11.238 6.938 31.088 1.00 91.62 261 MET A N 1
ATOM 2108 C CA . MET A 1 261 ? -11.946 6.643 29.836 1.00 91.62 261 MET A CA 1
ATOM 2109 C C . MET A 1 261 ? -11.226 5.584 28.991 1.00 91.62 261 MET A C 1
ATOM 2111 O O . MET A 1 261 ? -11.882 4.833 28.277 1.00 91.62 261 MET A O 1
ATOM 2115 N N . ARG A 1 262 ? -9.895 5.468 29.117 1.00 90.06 262 ARG A N 1
ATOM 2116 C CA . ARG A 1 262 ? -9.111 4.379 28.510 1.00 90.06 262 ARG A CA 1
ATOM 2117 C C . ARG A 1 262 ? -9.624 3.003 28.935 1.00 90.06 262 ARG A C 1
ATOM 2119 O O . ARG A 1 262 ? -9.957 2.192 28.077 1.00 90.06 262 ARG A O 1
ATOM 2126 N N . ASP A 1 263 ? -9.749 2.783 30.242 1.00 91.25 263 ASP A N 1
ATOM 2127 C CA . ASP A 1 263 ? -10.185 1.509 30.823 1.00 91.25 263 ASP A CA 1
ATOM 2128 C C . ASP A 1 263 ? -11.622 1.178 30.403 1.00 91.25 263 ASP A C 1
ATOM 2130 O O . ASP A 1 263 ? -11.949 0.020 30.131 1.00 91.25 263 ASP A O 1
ATOM 2134 N N . TRP A 1 264 ? -12.472 2.205 30.274 1.00 93.12 264 TRP A N 1
ATOM 2135 C CA . TRP A 1 264 ? -13.815 2.055 29.716 1.00 93.12 264 TRP A CA 1
ATOM 2136 C C . TRP A 1 264 ? -13.787 1.587 28.256 1.00 93.12 264 TRP A C 1
ATOM 2138 O O . TRP A 1 264 ? -14.456 0.608 27.942 1.00 93.12 264 TRP A O 1
ATOM 2148 N N . LEU A 1 265 ? -13.001 2.219 27.374 1.00 92.62 265 LEU A N 1
ATOM 2149 C CA . LEU A 1 265 ? -12.898 1.804 25.965 1.00 92.62 265 LEU A CA 1
ATOM 2150 C C . LEU A 1 265 ? -12.332 0.383 25.830 1.00 92.62 265 LEU A C 1
ATOM 2152 O O . LEU A 1 265 ? -12.839 -0.406 25.028 1.00 92.62 265 LEU A O 1
ATOM 2156 N N . VAL A 1 266 ? -11.326 0.034 26.641 1.00 93.62 266 VAL A N 1
ATOM 2157 C CA . VAL A 1 266 ? -10.783 -1.332 26.696 1.00 93.62 266 VAL A CA 1
ATOM 2158 C C . VAL A 1 266 ? -11.872 -2.319 27.088 1.00 93.62 266 VAL A C 1
ATOM 2160 O O . VAL A 1 266 ? -12.069 -3.323 26.402 1.00 93.62 266 VAL A O 1
ATOM 2163 N N . SER A 1 267 ? -12.610 -2.022 28.157 1.00 92.19 267 SER A N 1
ATOM 2164 C CA . SER A 1 267 ? -13.671 -2.895 28.653 1.00 92.19 267 SER A CA 1
ATOM 2165 C C . SER A 1 267 ? -14.809 -3.032 27.639 1.00 92.19 267 SER A C 1
ATOM 2167 O O . SER A 1 267 ? -15.205 -4.148 27.317 1.00 92.19 267 SER A O 1
ATOM 2169 N N . TYR A 1 268 ? -15.267 -1.921 27.060 1.00 92.81 268 TYR A N 1
ATOM 2170 C CA . TYR A 1 268 ? -16.317 -1.880 26.043 1.00 92.81 268 TYR A CA 1
ATOM 2171 C C . TYR A 1 268 ? -15.959 -2.721 24.807 1.00 92.81 268 TYR A C 1
ATOM 2173 O O . TYR A 1 268 ? -16.766 -3.523 24.343 1.00 92.81 268 TYR A O 1
ATOM 2181 N N . SER A 1 269 ? -14.719 -2.624 24.311 1.00 92.81 269 SER A N 1
ATOM 2182 C CA . SER A 1 269 ? -14.271 -3.400 23.142 1.00 92.81 269 SER A CA 1
ATOM 2183 C C . SER A 1 269 ? -14.301 -4.924 23.354 1.00 92.81 269 SER A C 1
ATOM 2185 O O . SER A 1 269 ? -14.324 -5.688 22.384 1.00 92.81 269 SER A O 1
ATOM 2187 N N . ARG A 1 270 ? -14.295 -5.377 24.615 1.00 91.50 270 ARG A N 1
ATOM 2188 C CA . ARG A 1 270 ? -14.247 -6.792 25.010 1.00 91.50 270 ARG A CA 1
ATOM 2189 C C . ARG A 1 270 ? -15.603 -7.373 25.408 1.00 91.50 270 ARG A C 1
ATOM 2191 O O . ARG A 1 270 ? -15.675 -8.586 25.568 1.00 91.50 270 ARG A O 1
ATOM 2198 N N . MET A 1 271 ? -16.629 -6.539 25.562 1.00 91.06 271 MET A N 1
ATOM 2199 C CA . MET A 1 271 ? -18.004 -6.984 25.806 1.00 91.06 271 MET A CA 1
ATOM 2200 C C . MET A 1 271 ? -18.592 -7.725 24.604 1.00 91.06 271 MET A C 1
ATOM 2202 O O . MET A 1 271 ? -18.152 -7.532 23.466 1.00 91.06 271 MET A O 1
ATOM 2206 N N . ASP A 1 272 ? -19.637 -8.508 24.855 1.00 89.38 272 ASP A N 1
ATOM 2207 C CA . ASP A 1 272 ? -20.500 -9.061 23.817 1.00 89.38 272 ASP A CA 1
ATOM 2208 C C . ASP A 1 272 ? -21.213 -7.976 22.974 1.00 89.38 272 ASP A C 1
ATOM 2210 O O . ASP A 1 272 ? -21.421 -6.831 23.386 1.00 89.38 272 ASP A O 1
ATOM 2214 N N . GLU A 1 273 ? -21.603 -8.332 21.746 1.00 86.31 273 GLU A N 1
ATOM 2215 C CA . GLU A 1 273 ? -22.226 -7.383 20.808 1.00 86.31 273 GLU A CA 1
ATOM 2216 C C . GLU A 1 273 ? -23.537 -6.790 21.347 1.00 86.31 273 GLU A C 1
ATOM 2218 O O . GLU A 1 273 ? -23.870 -5.639 21.045 1.00 86.31 273 GLU A O 1
ATOM 2223 N N . LYS A 1 274 ? -24.269 -7.560 22.167 1.00 85.50 274 LYS A N 1
ATOM 2224 C CA . LYS A 1 274 ? -25.531 -7.132 22.781 1.00 85.50 274 LYS A CA 1
ATOM 2225 C C . LYS A 1 274 ? -25.290 -6.009 23.792 1.00 85.50 274 LYS A C 1
ATOM 2227 O O . LYS A 1 274 ? -25.942 -4.969 23.695 1.00 85.50 274 LYS A O 1
ATOM 2232 N N . CYS A 1 275 ? -24.340 -6.167 24.714 1.00 86.00 275 CYS A N 1
ATOM 2233 C CA . CYS A 1 275 ? -23.990 -5.129 25.685 1.00 86.00 275 CYS A CA 1
ATOM 2234 C C . CYS A 1 275 ? -23.332 -3.927 25.006 1.00 86.00 275 CYS A C 1
ATOM 2236 O O . CYS A 1 275 ? -23.633 -2.788 25.365 1.00 86.00 275 CYS A O 1
ATOM 2238 N N . GLN A 1 276 ? -22.515 -4.142 23.970 1.00 88.56 276 GLN A N 1
ATOM 2239 C CA . GLN A 1 276 ? -21.958 -3.037 23.185 1.00 88.56 276 GLN A CA 1
ATOM 2240 C C . GLN A 1 276 ? -23.051 -2.174 22.539 1.00 88.56 276 GLN A C 1
ATOM 2242 O O . GLN A 1 276 ? -22.939 -0.948 22.538 1.00 88.56 276 GLN A O 1
ATOM 2247 N N . ALA A 1 277 ? -24.119 -2.784 22.011 1.00 86.88 277 ALA A N 1
ATOM 2248 C CA . ALA A 1 277 ? -25.248 -2.048 21.441 1.00 86.88 277 ALA A CA 1
ATOM 2249 C C . ALA A 1 277 ? -26.005 -1.222 22.496 1.00 86.88 277 ALA A C 1
ATOM 2251 O O . ALA A 1 277 ? -26.414 -0.095 22.212 1.00 86.88 277 ALA A O 1
ATOM 2252 N N . LEU A 1 278 ? -26.152 -1.748 23.717 1.00 85.38 278 LEU A N 1
ATOM 2253 C CA . LEU A 1 278 ? -26.770 -1.026 24.836 1.00 85.38 278 LEU A CA 1
ATOM 2254 C C . LEU A 1 278 ? -25.913 0.158 25.313 1.00 85.38 278 LEU A C 1
ATOM 2256 O O . LEU A 1 278 ? -26.459 1.205 25.656 1.00 85.38 278 LEU A O 1
ATOM 2260 N N . ALA A 1 279 ? -24.586 0.012 25.297 1.00 89.62 279 ALA A N 1
ATOM 2261 C CA . ALA A 1 279 ? -23.634 1.015 25.779 1.00 89.62 279 ALA A CA 1
ATOM 2262 C C . ALA A 1 279 ? -23.078 1.958 24.682 1.00 89.62 279 ALA A C 1
ATOM 2264 O O . ALA A 1 279 ? -22.169 2.755 24.931 1.00 89.62 279 ALA A O 1
ATOM 2265 N N . GLU A 1 280 ? -23.613 1.896 23.459 1.00 89.75 280 GLU A N 1
ATOM 2266 C CA . GLU A 1 280 ? -23.208 2.735 22.320 1.00 89.75 280 GLU A CA 1
ATOM 2267 C C . GLU A 1 280 ? -23.297 4.258 22.606 1.00 89.75 280 GLU A C 1
ATOM 2269 O O . GLU A 1 280 ? -22.382 4.999 22.230 1.00 89.75 280 GLU A O 1
ATOM 2274 N N . PRO A 1 281 ? -24.327 4.786 23.306 1.00 90.38 281 PRO A N 1
ATOM 2275 C CA . PRO A 1 281 ? -24.358 6.203 23.677 1.00 90.38 281 PRO A CA 1
ATOM 2276 C C . PRO A 1 281 ? -23.196 6.608 24.597 1.00 90.38 281 PRO A C 1
ATOM 2278 O O . PRO A 1 281 ? -22.631 7.692 24.441 1.00 90.38 281 PRO A O 1
ATOM 2281 N N . GLN A 1 282 ? -22.812 5.735 25.532 1.00 92.94 282 GLN A N 1
ATOM 2282 C CA . GLN A 1 282 ? -21.721 5.961 26.483 1.00 92.94 282 GLN A CA 1
ATOM 2283 C C . GLN A 1 282 ? -20.360 5.933 25.783 1.00 92.94 282 GLN A C 1
ATOM 2285 O O . GLN A 1 282 ? -19.487 6.732 26.123 1.00 92.94 282 GLN A O 1
ATOM 2290 N N . LEU A 1 283 ? -20.188 5.089 24.758 1.00 92.69 283 LEU A N 1
ATOM 2291 C CA . LEU A 1 283 ? -18.999 5.109 23.899 1.00 92.69 283 LEU A CA 1
ATOM 2292 C C . LEU A 1 283 ? -18.788 6.499 23.279 1.00 92.69 283 LEU A C 1
ATOM 2294 O O . LEU A 1 283 ? -17.694 7.054 23.375 1.00 92.69 283 LEU A O 1
ATOM 2298 N N . LYS A 1 284 ? -19.839 7.101 22.707 1.00 90.88 284 LYS A N 1
ATOM 2299 C CA . LYS A 1 284 ? -19.753 8.432 22.075 1.00 90.88 284 LYS A CA 1
ATOM 2300 C C . LYS A 1 284 ? -19.345 9.519 23.067 1.00 90.88 284 LYS A C 1
ATOM 2302 O O . LYS A 1 284 ? -18.509 10.361 22.741 1.00 90.88 284 LYS A O 1
ATOM 2307 N N . VAL A 1 285 ? -19.895 9.489 24.281 1.00 91.38 285 VAL A N 1
ATOM 2308 C CA . VAL A 1 285 ? -19.522 10.437 25.344 1.00 91.38 285 VAL A CA 1
ATOM 2309 C C . VAL A 1 285 ? -18.069 10.225 25.778 1.00 91.38 285 VAL A C 1
ATOM 2311 O O . VAL A 1 285 ? -17.320 11.192 25.897 1.00 91.38 285 VAL A O 1
ATOM 2314 N N . ALA A 1 286 ? -17.632 8.975 25.946 1.00 92.38 286 ALA A N 1
ATOM 2315 C CA . ALA A 1 286 ? -16.254 8.665 26.319 1.00 92.38 286 ALA A CA 1
ATOM 2316 C C . ALA A 1 286 ? -15.240 9.150 25.272 1.00 92.38 286 ALA A C 1
ATOM 2318 O O . ALA A 1 286 ? -14.222 9.749 25.623 1.00 92.38 286 ALA A O 1
ATOM 2319 N N . VAL A 1 287 ? -15.543 8.961 23.984 1.00 91.94 287 VAL A N 1
ATOM 2320 C CA . VAL A 1 287 ? -14.730 9.473 22.871 1.00 91.94 287 VAL A CA 1
ATOM 2321 C C . VAL A 1 287 ? -14.660 11.002 22.897 1.00 91.94 287 VAL A C 1
ATOM 2323 O O . VAL A 1 287 ? -13.575 11.567 22.775 1.00 91.94 287 VAL A O 1
ATOM 2326 N N . GLN A 1 288 ? -15.779 11.696 23.137 1.00 90.94 288 GLN A N 1
ATOM 2327 C CA . GLN A 1 288 ? -15.785 13.157 23.290 1.00 90.94 288 GLN A CA 1
ATOM 2328 C C . GLN A 1 288 ? -14.919 13.628 24.469 1.00 90.94 288 GLN A C 1
ATOM 2330 O O . GLN A 1 288 ? -14.184 14.608 24.337 1.00 90.94 288 GLN A O 1
ATOM 2335 N N . MET A 1 289 ? -14.953 12.920 25.601 1.00 90.31 289 MET A N 1
ATOM 2336 C CA . MET A 1 289 ? -14.116 13.231 26.763 1.00 90.31 289 MET A CA 1
ATOM 2337 C C . MET A 1 289 ? -12.625 13.000 26.478 1.00 90.31 289 MET A C 1
ATOM 2339 O O . MET A 1 289 ? -11.792 13.829 26.853 1.00 90.31 289 MET A O 1
ATOM 2343 N N . LEU A 1 290 ? -12.266 11.923 25.772 1.00 90.50 290 LEU A N 1
ATOM 2344 C CA . LEU A 1 290 ? -10.889 11.681 25.324 1.00 90.50 290 LEU A CA 1
ATOM 2345 C C . LEU A 1 290 ? -10.425 12.743 24.324 1.00 90.50 290 LEU A C 1
ATOM 2347 O O . LEU A 1 290 ? -9.320 13.265 24.454 1.00 90.50 290 LEU A O 1
ATOM 2351 N N . ASN A 1 291 ? -11.296 13.159 23.403 1.00 90.31 291 ASN A N 1
ATOM 2352 C CA . ASN A 1 291 ? -11.026 14.250 22.469 1.00 90.31 291 ASN A CA 1
ATOM 2353 C C . ASN A 1 291 ? -10.674 15.571 23.170 1.00 90.31 291 ASN A C 1
ATOM 2355 O O . ASN A 1 291 ? -9.919 16.357 22.597 1.00 90.31 291 ASN A O 1
ATOM 2359 N N . GLN A 1 292 ? -11.133 15.793 24.405 1.00 88.25 292 GLN A N 1
ATOM 2360 C CA . GLN A 1 292 ? -10.823 16.989 25.198 1.00 88.25 292 GLN A CA 1
ATOM 2361 C C . GLN A 1 292 ? -9.632 16.838 26.155 1.00 88.25 292 GLN A C 1
ATOM 2363 O O . GLN A 1 292 ? -9.077 17.851 26.570 1.00 88.25 292 GLN A O 1
ATOM 2368 N N . SER A 1 293 ? -9.252 15.615 26.536 1.00 86.81 293 SER A N 1
ATOM 2369 C CA . SER A 1 293 ? -8.308 15.376 27.644 1.00 86.81 293 SER A CA 1
ATOM 2370 C C . SER A 1 293 ? -7.049 14.598 27.259 1.00 86.81 293 SER A C 1
ATOM 2372 O O . SER A 1 293 ? -5.991 14.836 27.834 1.00 86.81 293 SER A O 1
ATOM 2374 N N . TYR A 1 294 ? -7.133 13.698 26.278 1.00 87.69 294 TYR A N 1
ATOM 2375 C CA . TYR A 1 294 ? -6.050 12.787 25.925 1.00 87.69 294 TYR A CA 1
ATOM 2376 C C . TYR A 1 294 ? -5.060 13.435 24.953 1.00 87.69 294 TYR A C 1
ATOM 2378 O O . TYR A 1 294 ? -5.468 14.030 23.945 1.00 87.69 294 TYR A O 1
ATOM 2386 N N . ALA A 1 295 ? -3.765 13.307 25.267 1.00 84.31 295 ALA A N 1
ATOM 2387 C CA . ALA A 1 295 ? -2.651 13.818 24.468 1.00 84.31 295 ALA A CA 1
ATOM 2388 C C . ALA A 1 295 ? -2.839 15.291 24.048 1.00 84.31 295 ALA A C 1
ATOM 2390 O O . ALA A 1 295 ? -2.722 15.639 22.876 1.00 84.31 295 ALA A O 1
ATOM 2391 N N . VAL A 1 296 ? -3.226 16.162 24.988 1.00 84.00 296 VAL A N 1
ATOM 2392 C CA . VAL A 1 296 ? -3.452 17.595 24.707 1.00 84.00 296 VAL A CA 1
ATOM 2393 C C . VAL A 1 296 ? -2.159 18.398 24.819 1.00 84.00 296 VAL A C 1
ATOM 2395 O O . VAL A 1 296 ? -1.863 19.213 23.953 1.00 84.00 296 VAL A O 1
ATOM 2398 N N . SER A 1 297 ? -1.392 18.183 25.888 1.00 80.25 297 SER A N 1
ATOM 2399 C CA . SER A 1 297 ? -0.149 18.918 26.156 1.00 80.25 297 SER A CA 1
ATOM 2400 C C . SER A 1 297 ? 1.105 18.060 26.016 1.00 80.25 297 SER A C 1
ATOM 2402 O O . SER A 1 297 ? 2.164 18.586 25.688 1.00 80.25 297 SER A O 1
ATOM 2404 N N . LEU A 1 298 ? 1.001 16.757 26.282 1.00 86.25 298 LEU A N 1
ATOM 2405 C CA . LEU A 1 298 ? 2.121 15.821 26.314 1.00 86.25 298 LEU A CA 1
ATOM 2406 C C . LEU A 1 298 ? 1.697 14.463 25.748 1.00 86.25 298 LEU A C 1
ATOM 2408 O O . LEU A 1 298 ? 0.528 14.088 25.839 1.00 86.25 298 LEU A O 1
ATOM 2412 N N . ARG A 1 299 ? 2.677 13.714 25.227 1.00 85.62 299 ARG A N 1
ATOM 2413 C CA . ARG A 1 299 ? 2.515 12.314 24.814 1.00 85.62 299 ARG A CA 1
ATOM 2414 C C . ARG A 1 299 ? 2.049 11.462 25.995 1.00 85.62 299 ARG A C 1
ATOM 2416 O O . ARG A 1 299 ? 2.684 11.457 27.052 1.00 85.62 299 ARG A O 1
ATOM 2423 N N . GLU A 1 300 ? 0.992 10.690 25.784 1.00 87.44 300 GLU A N 1
ATOM 2424 C CA . GLU A 1 300 ? 0.511 9.711 26.758 1.00 87.44 300 GLU A CA 1
ATOM 2425 C C . GLU A 1 300 ? 1.394 8.456 26.765 1.00 87.44 300 GLU A C 1
ATOM 2427 O O . GLU A 1 300 ? 2.066 8.140 25.780 1.00 87.44 300 GLU A O 1
ATOM 2432 N N . LYS A 1 301 ? 1.416 7.729 27.888 1.00 85.69 301 LYS A N 1
ATOM 2433 C CA . LYS A 1 301 ? 2.161 6.464 27.979 1.00 85.69 301 LYS A CA 1
ATOM 2434 C C . LYS A 1 301 ? 1.554 5.419 27.041 1.00 85.69 301 LYS A C 1
ATOM 2436 O O . LYS A 1 301 ? 0.331 5.325 26.949 1.00 85.69 301 LYS A O 1
ATOM 2441 N N . ASN A 1 302 ? 2.417 4.617 26.413 1.00 84.62 302 ASN A N 1
ATOM 2442 C CA . ASN A 1 302 ? 1.977 3.503 25.583 1.00 84.62 302 ASN A CA 1
ATOM 2443 C C . ASN A 1 302 ? 1.211 2.478 26.432 1.00 84.62 302 ASN A C 1
ATOM 2445 O O . ASN A 1 302 ? 1.706 2.037 27.471 1.00 84.62 302 ASN A O 1
ATOM 2449 N N . ASP A 1 303 ? 0.029 2.105 25.961 1.00 85.88 303 ASP A N 1
ATOM 2450 C CA . ASP A 1 303 ? -0.819 1.065 26.530 1.00 85.88 303 ASP A CA 1
ATOM 2451 C C . ASP A 1 303 ? -1.307 0.185 25.377 1.00 85.88 303 ASP A C 1
ATOM 2453 O O . ASP A 1 303 ? -2.224 0.545 24.636 1.00 85.88 303 ASP A O 1
ATOM 2457 N N . GLU A 1 304 ? -0.664 -0.970 25.215 1.00 85.75 304 GLU A N 1
ATOM 2458 C CA . GLU A 1 304 ? -0.976 -1.922 24.145 1.00 85.75 304 GLU A CA 1
ATOM 2459 C C . GLU A 1 304 ? -2.434 -2.396 24.211 1.00 85.75 304 GLU A C 1
ATOM 2461 O O . GLU A 1 304 ? -3.086 -2.555 23.178 1.00 85.75 304 GLU A O 1
ATOM 2466 N N . GLY A 1 305 ? -2.978 -2.574 25.420 1.00 86.69 305 GLY A N 1
ATOM 2467 C CA . GLY A 1 305 ? -4.359 -3.004 25.615 1.00 86.69 305 GLY A CA 1
ATOM 2468 C C . GLY A 1 305 ? -5.349 -1.972 25.085 1.00 86.69 305 GLY A C 1
ATOM 2469 O O . GLY A 1 305 ? -6.331 -2.337 24.431 1.00 86.69 305 GLY A O 1
ATOM 2470 N N . PHE A 1 306 ? -5.068 -0.691 25.312 1.00 91.12 306 PHE A N 1
ATOM 2471 C CA . PHE A 1 306 ? -5.859 0.415 24.783 1.00 91.12 306 PHE A CA 1
ATOM 2472 C C . PHE A 1 306 ? -5.761 0.525 23.258 1.00 91.12 306 PHE A C 1
ATOM 2474 O O . PHE A 1 306 ? -6.792 0.608 22.591 1.00 91.12 306 PHE A O 1
ATOM 2481 N N . VAL A 1 307 ? -4.556 0.448 22.686 1.00 90.75 307 VAL A N 1
ATOM 2482 C CA . VAL A 1 307 ? -4.355 0.568 21.230 1.00 90.75 307 VAL A CA 1
ATOM 2483 C C . VAL A 1 307 ? -5.040 -0.568 20.467 1.00 90.75 307 VAL A C 1
ATOM 2485 O O . VAL A 1 307 ? -5.754 -0.304 19.501 1.00 90.75 307 VAL A O 1
ATOM 2488 N N . LEU A 1 308 ? -4.915 -1.816 20.933 1.00 90.38 308 LEU A N 1
ATOM 2489 C CA . LEU A 1 308 ? -5.618 -2.964 20.340 1.00 90.38 308 LEU A CA 1
ATOM 2490 C C . LEU A 1 308 ? -7.143 -2.796 20.397 1.00 90.38 308 LEU A C 1
ATOM 2492 O O . LEU A 1 308 ? -7.855 -3.155 19.459 1.00 90.38 308 LEU A O 1
ATOM 2496 N N . SER A 1 309 ? -7.647 -2.215 21.487 1.00 91.88 309 SER A N 1
ATOM 2497 C CA . SER A 1 309 ? -9.075 -1.935 21.646 1.00 91.88 309 SER A CA 1
ATOM 2498 C C . SER A 1 309 ? -9.548 -0.878 20.643 1.00 91.88 309 SER A C 1
ATOM 2500 O O . SER A 1 309 ? -10.596 -1.055 20.027 1.00 91.88 309 SER A O 1
ATOM 2502 N N . LEU A 1 310 ? -8.761 0.179 20.409 1.00 92.56 310 LEU A N 1
ATOM 2503 C CA . LEU A 1 310 ? -9.054 1.183 19.379 1.00 92.56 310 LEU A CA 1
ATOM 2504 C C . LEU A 1 310 ? -9.047 0.585 17.970 1.00 92.56 310 LEU A C 1
ATOM 2506 O O . LEU A 1 310 ? -9.959 0.861 17.195 1.00 92.56 310 LEU A O 1
ATOM 2510 N N . GLN A 1 311 ? -8.063 -0.263 17.651 1.00 91.50 311 GLN A N 1
ATOM 2511 C CA . GLN A 1 311 ? -7.981 -0.931 16.349 1.00 91.50 311 GLN A CA 1
ATOM 2512 C C . GLN A 1 311 ? -9.233 -1.772 16.085 1.00 91.50 311 GLN A C 1
ATOM 2514 O O . GLN A 1 311 ? -9.821 -1.676 15.008 1.00 91.50 311 GLN A O 1
ATOM 2519 N N . LYS A 1 312 ? -9.682 -2.543 17.086 1.00 91.12 312 LYS A N 1
ATOM 2520 C CA . LYS A 1 312 ? -10.920 -3.325 16.996 1.00 91.12 312 LYS A CA 1
ATOM 2521 C C . LYS A 1 312 ? -12.139 -2.425 16.786 1.00 91.12 312 LYS A C 1
ATOM 2523 O O . LYS A 1 312 ? -12.915 -2.657 15.870 1.00 91.12 312 LYS A O 1
ATOM 2528 N N . LEU A 1 313 ? -12.282 -1.368 17.586 1.00 91.06 313 LEU A N 1
ATOM 2529 C CA . LEU A 1 313 ? -13.426 -0.455 17.493 1.00 91.06 313 LEU A CA 1
ATOM 2530 C C . LEU A 1 313 ? -13.491 0.296 16.153 1.00 91.06 313 LEU A C 1
ATOM 2532 O O . LEU A 1 313 ? -14.589 0.553 15.658 1.00 91.06 313 LEU A O 1
ATOM 2536 N N . MET A 1 314 ? -12.341 0.633 15.561 1.00 90.94 314 MET A N 1
ATOM 2537 C CA . MET A 1 314 ? -12.268 1.208 14.214 1.00 90.94 314 MET A CA 1
ATOM 2538 C C . MET A 1 314 ? -12.617 0.177 13.136 1.00 90.94 314 MET A C 1
ATOM 2540 O O . MET A 1 314 ? -13.361 0.497 12.211 1.00 90.94 314 MET A O 1
ATOM 2544 N N . ALA A 1 315 ? -12.121 -1.059 13.259 1.00 88.94 315 ALA A N 1
ATOM 2545 C CA . ALA A 1 315 ? -12.427 -2.144 12.324 1.00 88.94 315 ALA A CA 1
ATOM 2546 C C . ALA A 1 315 ? -13.921 -2.513 12.329 1.00 88.94 315 ALA A C 1
ATOM 2548 O O . ALA A 1 315 ? -14.504 -2.722 11.266 1.00 88.94 315 ALA A O 1
ATOM 2549 N N . ASP A 1 316 ? -14.549 -2.504 13.507 1.00 88.31 316 ASP A N 1
ATOM 2550 C CA . ASP A 1 316 ? -15.988 -2.726 13.694 1.00 88.31 316 ASP A CA 1
ATOM 2551 C C . ASP A 1 316 ? -16.837 -1.510 13.249 1.00 88.31 316 ASP A C 1
ATOM 2553 O O . ASP A 1 316 ? -18.067 -1.557 13.288 1.00 88.31 316 ASP A O 1
ATOM 2557 N N . GLY A 1 317 ? -16.207 -0.400 12.838 1.00 87.12 317 GLY A N 1
ATOM 2558 C CA . GLY A 1 317 ? -16.879 0.817 12.373 1.00 87.12 317 GLY A CA 1
ATOM 2559 C C . GLY A 1 317 ? -17.593 1.617 13.469 1.00 87.12 317 GLY A C 1
ATOM 2560 O O . GLY A 1 317 ? -18.422 2.471 13.154 1.00 87.12 317 GLY A O 1
ATOM 2561 N N . ARG A 1 318 ? -17.296 1.352 14.749 1.00 87.56 318 ARG A N 1
ATOM 2562 C CA . ARG A 1 318 ? -17.920 2.035 15.898 1.00 87.56 318 ARG A CA 1
ATOM 2563 C C . ARG A 1 318 ? -17.287 3.390 16.205 1.00 87.56 318 ARG A C 1
ATOM 2565 O O . ARG A 1 318 ? -17.968 4.290 16.689 1.00 87.56 318 ARG A O 1
ATOM 2572 N N . ILE A 1 319 ? -15.992 3.540 15.924 1.00 89.56 319 ILE A N 1
ATOM 2573 C CA . ILE A 1 319 ? -15.270 4.816 16.036 1.00 89.56 319 ILE A CA 1
ATOM 2574 C C . ILE A 1 319 ? -14.543 5.135 14.731 1.00 89.56 319 ILE A C 1
ATOM 2576 O O . ILE A 1 319 ? -14.203 4.238 13.959 1.00 89.56 319 ILE A O 1
ATOM 2580 N N . SER A 1 320 ? -14.301 6.422 14.493 1.00 88.56 320 SER A N 1
ATOM 2581 C CA . SER A 1 320 ? -13.500 6.895 13.363 1.00 88.56 320 SER A CA 1
ATOM 2582 C C . SER A 1 320 ? -12.068 7.218 13.804 1.00 88.56 320 SER A C 1
ATOM 2584 O O . SER A 1 320 ? -11.695 6.947 14.946 1.00 88.56 320 SER A O 1
ATOM 2586 N N . LEU A 1 321 ? -11.238 7.771 12.914 1.00 88.38 321 LEU A N 1
ATOM 2587 C CA . LEU A 1 321 ? -9.955 8.332 13.336 1.00 88.38 321 LEU A CA 1
ATOM 2588 C C . LEU A 1 321 ? -10.224 9.610 14.145 1.00 88.38 321 LEU A C 1
ATOM 2590 O O . LEU A 1 321 ? -10.466 10.677 13.588 1.00 88.38 321 LEU A O 1
ATOM 2594 N N . GLU A 1 322 ? -10.241 9.471 15.467 1.00 91.88 322 GLU A N 1
ATOM 2595 C CA . GLU A 1 322 ? -10.616 10.549 16.381 1.00 91.88 322 GLU A CA 1
ATOM 2596 C C . GLU A 1 322 ? -9.465 11.552 16.622 1.00 91.88 322 GLU A C 1
ATOM 2598 O O . GLU A 1 322 ? -8.299 11.147 16.691 1.00 91.88 322 GLU A O 1
ATOM 2603 N N . PRO A 1 323 ? -9.762 12.845 16.869 1.00 91.50 323 PRO A N 1
ATOM 2604 C CA . PRO A 1 323 ? -8.757 13.884 17.119 1.00 91.50 323 PRO A CA 1
ATOM 2605 C C . PRO A 1 323 ? -7.725 13.564 18.209 1.00 91.50 323 PRO A C 1
ATOM 2607 O O . PRO A 1 323 ? -6.576 14.002 18.127 1.00 91.50 323 PRO A O 1
ATOM 2610 N N . PHE A 1 324 ? -8.100 12.829 19.262 1.00 92.62 324 PHE A N 1
ATOM 2611 C CA . PHE A 1 324 ? -7.133 12.434 20.292 1.00 92.62 324 PHE A CA 1
ATOM 2612 C C . PHE A 1 324 ? -6.089 11.433 19.782 1.00 92.62 324 PHE A C 1
ATOM 2614 O O . PHE A 1 324 ? -4.939 11.483 20.220 1.00 92.62 324 PHE A O 1
ATOM 2621 N N . VAL A 1 325 ? -6.477 10.551 18.854 1.00 90.88 325 VAL A N 1
ATOM 2622 C CA . VAL A 1 325 ? -5.573 9.591 18.208 1.00 90.88 325 VAL A CA 1
ATOM 2623 C C . VAL A 1 325 ? -4.627 10.345 17.285 1.00 90.88 325 VAL A C 1
ATOM 2625 O O . VAL A 1 325 ? -3.423 10.113 17.330 1.00 90.88 325 VAL A O 1
ATOM 2628 N N . GLU A 1 326 ? -5.144 11.304 16.512 1.00 91.62 326 GLU A N 1
ATOM 2629 C CA . GLU A 1 326 ? -4.326 12.154 15.640 1.00 91.62 326 GLU A CA 1
ATOM 2630 C C . GLU A 1 326 ? -3.263 12.927 16.425 1.00 91.62 326 GLU A C 1
ATOM 2632 O O . GLU A 1 326 ? -2.098 12.937 16.033 1.00 91.62 326 GLU A O 1
ATOM 2637 N N . ARG A 1 327 ? -3.619 13.517 17.575 1.00 93.00 327 ARG A N 1
ATOM 2638 C CA . ARG A 1 327 ? -2.640 14.205 18.432 1.00 93.00 327 ARG A CA 1
ATOM 2639 C C . ARG A 1 327 ? -1.562 13.265 18.960 1.00 93.00 327 ARG A C 1
ATOM 2641 O O . ARG A 1 327 ? -0.387 13.623 18.930 1.00 93.00 327 ARG A O 1
ATOM 2648 N N . GLN A 1 328 ? -1.938 12.070 19.420 1.00 92.25 328 GLN A N 1
ATOM 2649 C CA . GLN A 1 328 ? -0.962 11.081 19.883 1.00 92.25 328 GLN A CA 1
ATOM 2650 C C . GLN A 1 328 ? -0.039 10.637 18.741 1.00 92.25 328 GLN A C 1
ATOM 2652 O O . GLN A 1 328 ? 1.171 10.565 18.947 1.00 92.25 328 GLN A O 1
ATOM 2657 N N . ILE A 1 329 ? -0.573 10.427 17.532 1.00 92.31 329 ILE A N 1
ATOM 2658 C CA . ILE A 1 329 ? 0.226 10.152 16.330 1.00 92.31 329 ILE A CA 1
ATOM 2659 C C . ILE A 1 329 ? 1.227 11.285 16.085 1.00 92.31 329 ILE A C 1
ATOM 2661 O O . ILE A 1 329 ? 2.412 11.007 15.926 1.00 92.31 329 ILE A O 1
ATOM 2665 N N . SER A 1 330 ? 0.795 12.548 16.120 1.00 91.31 330 SER A N 1
ATOM 2666 C CA . SER A 1 330 ? 1.689 13.699 15.933 1.00 91.31 330 SER A CA 1
ATOM 2667 C C . SER A 1 330 ? 2.806 13.749 16.980 1.00 91.31 330 SER A C 1
ATOM 2669 O O . SER A 1 330 ? 3.957 14.007 16.634 1.00 91.31 330 SER A O 1
ATOM 2671 N N . PHE A 1 331 ? 2.513 13.440 18.248 1.00 91.06 331 PHE A N 1
ATOM 2672 C CA . PHE A 1 331 ? 3.543 13.342 19.287 1.00 91.06 331 PHE A CA 1
ATOM 2673 C C . PHE A 1 331 ? 4.516 12.177 19.062 1.00 91.06 331 PHE A C 1
ATOM 2675 O O . PHE A 1 331 ? 5.707 12.319 19.340 1.00 91.06 331 PHE A O 1
ATOM 2682 N N . ILE A 1 332 ? 4.036 11.023 18.585 1.00 90.88 332 ILE A N 1
ATOM 2683 C CA . ILE A 1 332 ? 4.892 9.876 18.247 1.00 90.88 332 ILE A CA 1
ATOM 2684 C C . ILE A 1 332 ? 5.819 10.245 17.086 1.00 90.88 332 ILE A C 1
ATOM 2686 O O . ILE A 1 332 ? 7.023 10.029 17.194 1.00 90.88 332 ILE A O 1
ATOM 2690 N N . VAL A 1 333 ? 5.274 10.841 16.022 1.00 91.44 333 VAL A N 1
ATOM 2691 C CA . VAL A 1 333 ? 6.026 11.280 14.836 1.00 91.44 333 VAL A CA 1
ATOM 2692 C C . VAL A 1 333 ? 7.085 12.316 15.215 1.00 91.44 333 VAL A C 1
ATOM 2694 O O . VAL A 1 333 ? 8.258 12.098 14.937 1.00 91.44 333 VAL A O 1
ATOM 2697 N N . SER A 1 334 ? 6.716 13.361 15.963 1.00 89.56 334 SER A N 1
ATOM 2698 C CA . SER A 1 334 ? 7.664 14.376 16.449 1.00 89.56 334 SER A CA 1
ATOM 2699 C C . SER A 1 334 ? 8.805 13.760 17.260 1.00 89.56 334 SER A C 1
ATOM 2701 O O . SER A 1 334 ? 9.954 14.166 17.129 1.00 89.56 334 SER A O 1
ATOM 2703 N N . LYS A 1 335 ? 8.514 12.754 18.092 1.00 87.88 335 LYS A N 1
ATOM 2704 C CA . LYS A 1 335 ? 9.547 12.088 18.891 1.00 87.88 335 LYS A CA 1
ATOM 2705 C C .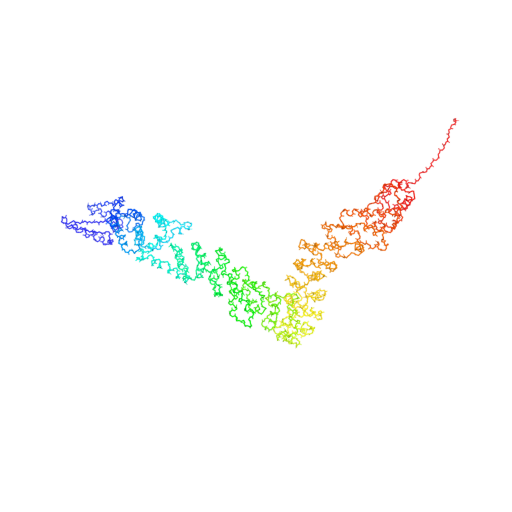 LYS A 1 335 ? 10.419 11.143 18.059 1.00 87.88 335 LYS A C 1
ATOM 2707 O O . LYS A 1 335 ? 11.581 10.937 18.399 1.00 87.88 335 LYS A O 1
ATOM 2712 N N . LEU A 1 336 ? 9.874 10.550 16.995 1.00 88.56 336 LEU A N 1
ATOM 2713 C CA . LEU A 1 336 ? 10.662 9.790 16.024 1.00 88.56 336 LEU A CA 1
ATOM 2714 C C . LEU A 1 336 ? 11.636 10.711 15.280 1.00 88.56 336 LEU A C 1
ATOM 2716 O O . LEU A 1 336 ? 12.768 10.293 15.053 1.00 88.56 336 LEU A O 1
ATOM 2720 N N . ASP A 1 337 ? 11.222 11.934 14.930 1.00 86.50 337 ASP A N 1
ATOM 2721 C CA . ASP A 1 337 ? 12.103 12.949 14.334 1.00 86.50 337 ASP A CA 1
ATOM 2722 C C . ASP A 1 337 ? 13.208 13.360 15.333 1.00 86.50 337 ASP A C 1
ATOM 2724 O O . ASP A 1 337 ? 14.391 13.260 15.018 1.00 86.50 337 ASP A O 1
ATOM 2728 N N . GLU A 1 338 ? 12.855 13.686 16.585 1.00 86.00 338 GLU A N 1
ATOM 2729 C CA . GLU A 1 338 ? 13.824 14.065 17.635 1.00 86.00 338 GLU A CA 1
ATOM 2730 C C . GLU A 1 338 ? 14.897 12.996 17.907 1.00 86.00 338 GLU A C 1
ATOM 2732 O O . GLU A 1 338 ? 16.066 13.318 18.131 1.00 86.00 338 GLU A O 1
ATOM 2737 N N . ILE A 1 339 ? 14.519 11.712 17.916 1.00 84.31 339 ILE A N 1
ATOM 2738 C CA . ILE A 1 339 ? 15.460 10.615 18.189 1.00 84.31 339 ILE A CA 1
ATOM 2739 C C . ILE A 1 339 ? 16.506 10.491 17.080 1.00 84.31 339 ILE A C 1
ATOM 2741 O O . ILE A 1 339 ? 17.641 10.116 17.370 1.00 84.31 339 ILE A O 1
ATOM 2745 N N . GLN A 1 340 ? 16.159 10.820 15.836 1.00 81.44 340 GLN A N 1
ATOM 2746 C CA . GLN A 1 340 ? 17.099 10.751 14.717 1.00 81.44 340 GLN A CA 1
ATOM 2747 C C . GLN A 1 340 ? 18.167 11.847 14.762 1.00 81.44 340 GLN A C 1
ATOM 2749 O O . GLN A 1 340 ? 19.271 11.637 14.259 1.00 81.44 340 GLN A O 1
ATOM 2754 N N . ASP A 1 341 ? 17.867 12.974 15.407 1.00 73.62 341 ASP A N 1
ATOM 2755 C CA . ASP A 1 341 ? 18.801 14.089 15.589 1.00 73.62 341 ASP A CA 1
ATOM 2756 C C . ASP A 1 341 ? 19.698 13.935 16.833 1.00 73.62 341 ASP A C 1
ATOM 2758 O O . ASP A 1 341 ? 20.675 14.670 17.002 1.00 73.62 341 ASP A O 1
ATOM 2762 N N . SER A 1 342 ? 19.400 12.975 17.715 1.00 67.81 342 SER A N 1
ATOM 2763 C CA . SER A 1 342 ? 20.189 12.721 18.922 1.00 67.81 342 SER A CA 1
ATOM 2764 C C . SER A 1 342 ? 21.492 11.979 18.608 1.00 67.81 342 SER A C 1
ATOM 2766 O O . SER A 1 342 ? 21.486 10.865 18.088 1.00 67.81 342 SER A O 1
ATOM 2768 N N . GLU A 1 343 ? 22.630 12.526 19.054 1.00 61.59 343 GLU A N 1
ATOM 2769 C CA . GLU A 1 343 ? 23.935 11.839 19.010 1.00 61.59 343 GLU A CA 1
ATOM 2770 C C . GLU A 1 343 ? 23.988 10.566 19.884 1.00 61.59 343 GLU A C 1
ATOM 2772 O O . GLU A 1 343 ? 24.944 9.793 19.804 1.00 61.59 343 GLU A O 1
ATOM 2777 N N . LYS A 1 344 ? 22.984 10.338 20.744 1.00 59.62 344 LYS A N 1
ATOM 2778 C CA . LYS A 1 344 ? 22.875 9.157 21.610 1.00 59.62 344 LYS A CA 1
ATOM 2779 C C . LYS A 1 344 ? 21.499 8.519 21.453 1.00 59.62 344 LYS A C 1
ATOM 2781 O O . LYS A 1 344 ? 20.507 9.023 21.981 1.00 59.62 344 LYS A O 1
ATOM 2786 N N . LEU A 1 345 ? 21.461 7.394 20.749 1.00 63.25 345 LEU A N 1
ATOM 2787 C CA . LEU A 1 345 ? 20.284 6.541 20.627 1.00 63.25 345 LEU A CA 1
ATOM 2788 C C . LEU A 1 345 ? 20.218 5.615 21.851 1.00 63.25 345 LEU A C 1
ATOM 2790 O O . LEU A 1 345 ? 21.070 4.746 22.036 1.00 63.25 345 LEU A O 1
ATOM 2794 N N . GLU A 1 346 ? 19.224 5.809 22.716 1.00 73.62 346 GLU A N 1
ATOM 2795 C CA . GLU A 1 346 ? 18.928 4.864 23.794 1.00 73.62 346 GLU A CA 1
ATOM 2796 C C . GLU A 1 346 ? 18.120 3.683 23.234 1.00 73.62 346 GLU A C 1
ATOM 2798 O O . GLU A 1 346 ? 16.917 3.786 23.003 1.00 73.62 346 GLU A O 1
ATOM 2803 N N . ALA A 1 347 ? 18.773 2.535 23.036 1.00 71.81 347 ALA A N 1
ATOM 2804 C CA . ALA A 1 347 ? 18.196 1.399 22.309 1.00 71.81 347 ALA A CA 1
ATOM 2805 C C . ALA A 1 347 ? 16.827 0.914 22.832 1.00 71.81 347 ALA A C 1
ATOM 2807 O O . ALA A 1 347 ? 15.957 0.525 22.049 1.00 71.81 347 ALA A O 1
ATOM 2808 N N . GLU A 1 348 ? 16.613 0.939 24.149 1.00 74.25 348 GLU A N 1
ATOM 2809 C CA . GLU A 1 348 ? 15.383 0.433 24.769 1.00 74.25 348 GLU A CA 1
ATOM 2810 C C . GLU A 1 348 ? 14.202 1.411 24.624 1.00 74.25 348 GLU A C 1
ATOM 2812 O O . GLU A 1 348 ? 13.068 0.995 24.365 1.00 74.25 348 GLU A O 1
ATOM 2817 N N . SER A 1 349 ? 14.458 2.721 24.685 1.00 81.50 349 SER A N 1
ATOM 2818 C CA . SER A 1 349 ? 13.422 3.738 24.468 1.00 81.50 349 SER A CA 1
ATOM 2819 C C . SER A 1 349 ? 13.058 3.873 22.984 1.00 81.50 349 SER A C 1
ATOM 2821 O O . SER A 1 349 ? 11.885 4.055 22.654 1.00 81.50 349 SER A O 1
ATOM 2823 N N . THR A 1 350 ? 14.019 3.677 22.078 1.00 85.00 350 THR A N 1
ATOM 2824 C CA . THR A 1 350 ? 13.769 3.635 20.631 1.00 85.00 350 THR A CA 1
ATOM 2825 C C . THR A 1 350 ? 12.927 2.425 20.234 1.00 85.00 350 THR A C 1
ATOM 2827 O O . THR A 1 350 ? 11.960 2.568 19.487 1.00 85.00 350 THR A O 1
ATOM 2830 N N . LYS A 1 351 ? 13.236 1.231 20.759 1.00 85.81 351 LYS A N 1
ATOM 2831 C CA . LYS A 1 351 ? 12.479 0.013 20.432 1.00 85.81 351 LYS A CA 1
ATOM 2832 C C . LYS A 1 351 ? 11.019 0.107 20.879 1.00 85.81 351 LYS A C 1
ATOM 2834 O O . LYS A 1 351 ? 10.125 -0.228 20.107 1.00 85.81 351 LYS A O 1
ATOM 2839 N N . THR A 1 352 ? 10.779 0.599 22.094 1.00 87.75 352 THR A N 1
ATOM 2840 C CA . THR A 1 352 ? 9.414 0.788 22.616 1.00 87.75 352 THR A CA 1
ATOM 2841 C C . THR A 1 352 ? 8.638 1.845 21.829 1.00 87.75 352 THR A C 1
ATOM 2843 O O . THR A 1 352 ? 7.452 1.657 21.567 1.00 87.75 352 THR A O 1
ATOM 2846 N N . LEU A 1 353 ? 9.297 2.923 21.382 1.00 89.44 353 LEU A N 1
ATOM 2847 C CA . LEU A 1 353 ? 8.673 3.915 20.504 1.00 89.44 353 LEU A CA 1
ATOM 2848 C C . LEU A 1 353 ? 8.313 3.333 19.130 1.00 89.44 353 LEU A C 1
ATOM 2850 O O . LEU A 1 353 ? 7.233 3.621 18.626 1.00 89.44 353 LEU A O 1
ATOM 2854 N N . LEU A 1 354 ? 9.181 2.511 18.534 1.00 91.06 354 LEU A N 1
ATOM 2855 C CA . LEU A 1 354 ? 8.909 1.866 17.246 1.00 91.06 354 LEU A CA 1
ATOM 2856 C C . LEU A 1 354 ? 7.751 0.863 17.328 1.00 91.06 354 LEU A C 1
ATOM 2858 O O . LEU A 1 354 ? 6.940 0.806 16.410 1.00 91.06 354 LEU A O 1
ATOM 2862 N N . GLN A 1 355 ? 7.636 0.118 18.431 1.00 90.62 355 GLN A N 1
ATOM 2863 C CA . GLN A 1 355 ? 6.496 -0.775 18.679 1.00 90.62 355 GLN A CA 1
ATOM 2864 C C . GLN A 1 355 ? 5.176 -0.004 18.817 1.00 90.62 355 GLN A C 1
ATOM 2866 O O . GLN A 1 355 ? 4.149 -0.413 18.269 1.00 90.62 355 GLN A O 1
ATOM 2871 N N . GLU A 1 356 ? 5.198 1.137 19.512 1.00 91.06 356 GLU A N 1
ATOM 2872 C CA . GLU A 1 356 ? 4.036 2.026 19.568 1.00 91.06 356 GLU A CA 1
ATOM 2873 C C . GLU A 1 356 ? 3.710 2.580 18.176 1.00 91.06 356 GLU A C 1
ATOM 2875 O O . GLU A 1 356 ? 2.562 2.517 17.744 1.00 91.06 356 GLU A O 1
ATOM 2880 N N . ALA A 1 357 ? 4.710 3.056 17.431 1.00 91.62 357 ALA A N 1
ATOM 2881 C CA . ALA A 1 357 ? 4.508 3.602 16.094 1.00 91.62 357 ALA A CA 1
ATOM 2882 C C . ALA A 1 357 ? 3.936 2.570 15.108 1.00 91.62 357 ALA A C 1
ATOM 2884 O O . ALA A 1 357 ? 3.080 2.911 14.290 1.00 91.62 357 ALA A O 1
ATOM 2885 N N . ASP A 1 358 ? 4.366 1.311 15.200 1.00 92.69 358 ASP A N 1
ATOM 2886 C CA . ASP A 1 358 ? 3.811 0.206 14.419 1.00 92.69 358 ASP A CA 1
ATOM 2887 C C . ASP A 1 358 ? 2.322 0.001 14.732 1.00 92.69 358 ASP A C 1
ATOM 2889 O O . ASP A 1 358 ? 1.480 0.013 13.832 1.00 92.69 358 ASP A O 1
ATOM 2893 N N . SER A 1 359 ? 1.971 -0.047 16.018 1.00 90.38 359 SER A N 1
ATOM 2894 C CA . SER A 1 359 ? 0.585 -0.232 16.460 1.00 90.38 359 SER A CA 1
ATOM 2895 C C . SER A 1 359 ? -0.326 0.930 16.031 1.00 90.38 359 SER A C 1
ATOM 2897 O O . SER A 1 359 ? -1.455 0.716 15.583 1.00 90.38 359 SER A O 1
ATOM 2899 N N . TYR A 1 360 ? 0.163 2.170 16.104 1.00 91.88 360 TYR A N 1
ATOM 2900 C CA . TYR A 1 360 ? -0.583 3.352 15.657 1.00 91.88 360 TYR A CA 1
ATOM 2901 C C . TYR A 1 360 ? -0.617 3.516 14.128 1.00 91.88 360 TYR A C 1
ATOM 2903 O O . TYR A 1 360 ? -1.523 4.176 13.617 1.00 91.88 360 TYR A O 1
ATOM 2911 N N . SER A 1 361 ? 0.291 2.884 13.376 1.00 92.56 361 SER A N 1
ATOM 2912 C CA . SER A 1 361 ? 0.237 2.878 11.902 1.00 92.56 361 SER A CA 1
ATOM 2913 C C . SER A 1 361 ? -1.011 2.159 11.378 1.00 92.56 361 SER A C 1
ATOM 2915 O O . SER A 1 361 ? -1.573 2.557 10.358 1.00 92.56 361 SER A O 1
ATOM 2917 N N . VAL A 1 362 ? -1.509 1.153 12.111 1.00 90.81 362 VAL A N 1
ATOM 2918 C CA . VAL A 1 362 ? -2.792 0.492 11.809 1.00 90.81 362 VAL A CA 1
ATOM 2919 C C . VAL A 1 362 ? -3.952 1.482 11.911 1.00 90.81 362 VAL A C 1
ATOM 2921 O O . VAL A 1 362 ? -4.798 1.529 11.023 1.00 90.81 362 VAL A O 1
ATOM 2924 N N . LEU A 1 363 ? -3.965 2.305 12.966 1.00 89.19 363 LEU A N 1
ATOM 2925 C CA . LEU A 1 363 ? -5.007 3.313 13.191 1.00 89.19 363 LEU A CA 1
ATOM 2926 C C . LEU A 1 363 ? -4.951 4.423 12.133 1.00 89.19 363 LEU A C 1
ATOM 2928 O O . LEU A 1 363 ? -5.984 4.868 11.644 1.00 89.19 363 LEU A O 1
ATOM 2932 N N . ALA A 1 364 ? -3.745 4.851 11.753 1.00 88.25 364 ALA A N 1
ATOM 2933 C CA . ALA A 1 364 ? -3.538 5.878 10.736 1.00 88.25 364 ALA A CA 1
ATOM 2934 C C . ALA A 1 364 ? -3.864 5.406 9.305 1.00 88.25 364 ALA A C 1
ATOM 2936 O O . ALA A 1 364 ? -4.050 6.244 8.424 1.00 88.25 364 ALA A O 1
ATOM 2937 N N . GLY A 1 365 ? -3.881 4.091 9.056 1.00 87.38 365 GLY A N 1
ATOM 2938 C CA . GLY A 1 365 ? -4.020 3.496 7.720 1.00 87.38 365 GLY A CA 1
ATOM 2939 C C . GLY A 1 365 ? -2.749 3.565 6.857 1.00 87.38 365 GLY A C 1
ATOM 2940 O O . GLY A 1 365 ? -2.711 3.027 5.747 1.00 87.38 365 GLY A O 1
ATOM 2941 N N . GLU A 1 366 ? -1.682 4.182 7.360 1.00 90.75 366 GLU A N 1
ATOM 2942 C CA . GLU A 1 366 ? -0.390 4.318 6.695 1.00 90.75 366 GLU A CA 1
ATOM 2943 C C . GLU A 1 366 ? 0.766 4.274 7.700 1.00 90.75 366 GLU A C 1
ATOM 2945 O O . GLU A 1 366 ? 0.569 4.458 8.901 1.00 90.75 366 GLU A O 1
ATOM 2950 N N . SER A 1 367 ? 1.981 4.024 7.204 1.00 91.62 367 SER A N 1
ATOM 2951 C CA . SER A 1 367 ? 3.175 3.974 8.052 1.00 91.62 367 SER A CA 1
ATOM 2952 C C . SER A 1 367 ? 3.461 5.343 8.656 1.00 91.62 367 SER A C 1
ATOM 2954 O O . SER A 1 367 ? 3.594 6.328 7.925 1.00 91.62 367 SER A O 1
ATOM 2956 N N . LEU A 1 368 ? 3.638 5.398 9.978 1.00 91.25 368 LEU A N 1
ATOM 2957 C CA . LEU A 1 368 ? 4.030 6.637 10.652 1.00 91.25 368 LEU A CA 1
ATOM 2958 C C . LEU A 1 368 ? 5.412 7.146 10.219 1.00 91.25 368 LEU A C 1
ATOM 2960 O O . LEU A 1 368 ? 5.649 8.347 10.297 1.00 91.25 368 LEU A O 1
ATOM 2964 N N . LEU A 1 369 ? 6.289 6.281 9.691 1.00 90.38 369 LEU A N 1
ATOM 2965 C CA . LEU A 1 369 ? 7.580 6.706 9.130 1.00 90.38 369 LEU A CA 1
ATOM 2966 C C . LEU A 1 369 ? 7.409 7.601 7.892 1.00 90.38 369 LEU A C 1
ATOM 2968 O O . LEU A 1 369 ? 8.271 8.425 7.613 1.00 90.38 369 LEU A O 1
ATOM 2972 N N . ASN A 1 370 ? 6.290 7.478 7.170 1.00 88.44 370 ASN A N 1
ATOM 2973 C CA . ASN A 1 370 ? 5.983 8.337 6.023 1.00 88.44 370 ASN A CA 1
ATOM 2974 C C . ASN A 1 370 ? 5.377 9.689 6.434 1.00 88.44 370 ASN A C 1
ATOM 2976 O O . ASN A 1 370 ? 5.290 10.585 5.598 1.00 88.44 370 ASN A O 1
ATOM 2980 N N . LYS A 1 371 ? 4.938 9.833 7.694 1.00 88.12 371 LYS A N 1
ATOM 2981 C CA . LYS A 1 371 ? 4.391 11.086 8.245 1.00 88.12 371 LYS A CA 1
ATOM 2982 C C . LYS A 1 371 ? 5.455 11.998 8.855 1.00 88.12 371 LYS A C 1
ATOM 2984 O O . LYS A 1 371 ? 5.123 13.108 9.260 1.00 88.12 371 LYS A O 1
ATOM 2989 N N . MET A 1 372 ? 6.690 11.516 8.953 1.00 87.94 372 MET A N 1
ATOM 2990 C CA . MET A 1 372 ? 7.822 12.258 9.499 1.00 87.94 372 MET A CA 1
ATOM 2991 C C . MET A 1 372 ? 8.157 13.482 8.653 1.00 87.94 372 MET A C 1
ATOM 2993 O O . MET A 1 372 ? 7.976 13.465 7.433 1.00 87.94 372 MET A O 1
ATOM 2997 N N . GLU A 1 373 ? 8.661 14.539 9.293 1.00 85.25 373 GLU A N 1
ATOM 2998 C CA . GLU A 1 373 ? 9.079 15.744 8.568 1.00 85.25 373 GLU A CA 1
ATOM 2999 C C . GLU A 1 373 ? 10.331 15.476 7.725 1.00 85.25 373 GLU A C 1
ATOM 3001 O O . GLU A 1 373 ? 10.463 15.991 6.609 1.00 85.25 373 GLU A O 1
ATOM 3006 N N . ASN A 1 374 ? 11.235 14.638 8.242 1.00 83.88 374 ASN A N 1
ATOM 3007 C CA . ASN A 1 374 ? 12.482 14.276 7.587 1.00 83.88 374 ASN A CA 1
ATOM 3008 C C . ASN A 1 374 ? 12.484 12.818 7.115 1.00 83.88 374 ASN A C 1
ATOM 3010 O O . ASN A 1 374 ? 11.855 11.934 7.696 1.00 83.88 374 ASN A O 1
ATOM 3014 N N . PHE A 1 375 ? 13.255 12.550 6.056 1.00 86.06 375 PHE A N 1
ATOM 3015 C CA . PHE A 1 375 ? 13.556 11.175 5.663 1.00 86.06 375 PHE A CA 1
ATOM 3016 C C . PHE A 1 375 ? 14.296 10.449 6.782 1.00 86.06 375 PHE A C 1
ATOM 3018 O O . PHE A 1 375 ? 15.194 11.020 7.401 1.00 86.06 375 PHE A O 1
ATOM 3025 N N . VAL A 1 376 ? 13.978 9.165 6.952 1.00 88.25 376 VAL A N 1
ATOM 3026 C CA . VAL A 1 376 ? 14.619 8.322 7.962 1.00 88.25 376 VAL A CA 1
ATOM 3027 C C . VAL A 1 376 ? 16.138 8.285 7.764 1.00 88.25 376 VAL A C 1
ATOM 3029 O O . VAL A 1 376 ? 16.637 7.967 6.680 1.00 88.25 376 VAL A O 1
ATOM 3032 N N . ASP A 1 377 ? 16.876 8.586 8.829 1.00 89.81 377 ASP A N 1
ATOM 3033 C CA . ASP A 1 377 ? 18.329 8.566 8.855 1.00 89.81 377 ASP A CA 1
ATOM 3034 C C . ASP A 1 377 ? 18.879 7.165 8.551 1.00 89.81 377 ASP A C 1
ATOM 3036 O O . ASP A 1 377 ? 18.373 6.138 9.012 1.00 89.81 377 ASP A O 1
ATOM 3040 N N . GLY A 1 378 ? 19.960 7.118 7.771 1.00 86.94 378 GLY A N 1
ATOM 3041 C CA . GLY A 1 378 ? 20.562 5.862 7.338 1.00 86.94 378 GLY A CA 1
ATOM 3042 C C . GLY A 1 378 ? 21.127 5.007 8.470 1.00 86.94 378 GLY A C 1
ATOM 3043 O O . GLY A 1 378 ? 21.089 3.784 8.364 1.00 86.94 378 GLY A O 1
ATOM 3044 N N . VAL A 1 379 ? 21.644 5.618 9.541 1.00 88.69 379 VAL A N 1
ATOM 3045 C CA . VAL A 1 379 ? 22.158 4.895 10.716 1.00 88.69 379 VAL A CA 1
ATOM 3046 C C . VAL A 1 379 ? 20.993 4.293 11.490 1.00 88.69 379 VAL A C 1
ATOM 3048 O O . VAL A 1 379 ? 20.982 3.090 11.752 1.00 88.69 379 VAL A O 1
ATOM 3051 N N . PHE A 1 380 ? 19.968 5.108 11.756 1.00 89.00 380 PHE A N 1
ATOM 3052 C CA . PHE A 1 380 ? 18.745 4.677 12.430 1.00 89.00 380 PHE A CA 1
ATOM 3053 C C . PHE A 1 380 ? 18.075 3.505 11.701 1.00 89.00 380 PHE A C 1
ATOM 3055 O O . PHE A 1 380 ? 17.703 2.505 12.319 1.00 89.00 380 PHE A O 1
ATOM 3062 N N . TYR A 1 381 ? 17.981 3.592 10.370 1.00 90.75 381 TYR A N 1
ATOM 3063 C CA . TYR A 1 381 ? 17.421 2.531 9.539 1.00 90.75 381 TYR A CA 1
ATOM 3064 C C . TYR A 1 381 ? 18.179 1.206 9.708 1.00 90.75 381 TYR A C 1
ATOM 3066 O O . TYR A 1 381 ? 17.555 0.160 9.891 1.00 90.75 381 TYR A O 1
ATOM 3074 N N . VAL A 1 382 ? 19.514 1.232 9.687 1.00 88.69 382 VAL A N 1
ATOM 3075 C CA . VAL A 1 382 ? 20.327 0.010 9.777 1.00 88.69 382 VAL A CA 1
ATOM 3076 C C . VAL A 1 382 ? 20.289 -0.612 11.166 1.00 88.69 382 VAL A C 1
ATOM 3078 O O . VAL A 1 382 ? 20.164 -1.831 11.271 1.00 88.69 382 VAL A O 1
ATOM 3081 N N . GLU A 1 383 ? 20.383 0.198 12.220 1.00 87.38 383 GLU A N 1
ATOM 3082 C CA . GLU A 1 383 ? 20.399 -0.307 13.595 1.00 87.38 383 GLU A CA 1
ATOM 3083 C C . GLU A 1 383 ? 19.037 -0.862 14.033 1.00 87.38 383 GLU A C 1
ATOM 3085 O O . GLU A 1 383 ? 18.984 -1.911 14.678 1.00 87.38 383 GLU A O 1
ATOM 3090 N N . TYR A 1 384 ? 17.936 -0.192 13.668 1.00 87.81 384 TYR A N 1
ATOM 3091 C CA . TYR A 1 384 ? 16.622 -0.477 14.252 1.00 87.81 384 TYR A CA 1
ATOM 3092 C C . TYR A 1 384 ? 15.579 -1.023 13.274 1.00 87.81 384 TYR A C 1
ATOM 3094 O O . TYR A 1 384 ? 14.662 -1.707 13.726 1.00 87.81 384 TYR A O 1
ATOM 3102 N N . LEU A 1 385 ? 15.686 -0.776 11.963 1.00 89.19 385 LEU A N 1
ATOM 3103 C CA . LEU A 1 385 ? 14.624 -1.128 11.005 1.00 89.19 385 LEU A CA 1
ATOM 3104 C C . LEU A 1 385 ? 14.978 -2.315 10.098 1.00 89.19 385 LEU A C 1
ATOM 3106 O O . LEU A 1 385 ? 14.125 -3.174 9.888 1.00 89.19 385 LEU A O 1
ATOM 3110 N N . VAL A 1 386 ? 16.218 -2.417 9.602 1.00 88.25 386 VAL A N 1
ATOM 3111 C CA . VAL A 1 386 ? 16.624 -3.421 8.587 1.00 88.25 386 VAL A CA 1
ATOM 3112 C C . VAL A 1 386 ? 16.238 -4.855 8.956 1.00 88.25 386 VAL A C 1
ATOM 3114 O O . VAL A 1 386 ? 15.746 -5.584 8.101 1.00 88.25 386 VAL A O 1
ATOM 3117 N N . ASN A 1 387 ? 16.439 -5.254 10.214 1.00 85.94 387 ASN A N 1
ATOM 3118 C CA . ASN A 1 387 ? 16.188 -6.626 10.674 1.00 85.94 387 ASN A CA 1
ATOM 3119 C C . ASN A 1 387 ? 14.826 -6.804 11.373 1.00 85.94 387 ASN A C 1
ATOM 3121 O O . ASN A 1 387 ? 14.531 -7.894 11.851 1.00 85.94 387 ASN A O 1
ATOM 3125 N N . ASN A 1 388 ? 14.008 -5.750 11.457 1.00 86.75 388 ASN A N 1
ATOM 3126 C CA . ASN A 1 388 ? 12.728 -5.747 12.176 1.00 86.75 388 ASN A CA 1
ATOM 3127 C C . ASN A 1 388 ? 11.520 -5.606 11.234 1.00 86.75 388 ASN A C 1
ATOM 3129 O O . ASN A 1 388 ? 10.443 -5.209 11.658 1.00 86.75 388 ASN A O 1
ATOM 3133 N N . GLU A 1 389 ? 11.673 -5.932 9.950 1.00 87.00 389 GLU A N 1
ATOM 3134 C CA . GLU A 1 389 ? 10.584 -5.836 8.968 1.00 87.00 389 GLU A CA 1
ATOM 3135 C C . GLU A 1 389 ? 9.413 -6.781 9.272 1.00 87.00 389 GLU A C 1
ATOM 3137 O O . GLU A 1 389 ? 8.258 -6.387 9.136 1.00 87.00 389 GLU A O 1
ATOM 3142 N N . GLU A 1 390 ? 9.693 -7.999 9.742 1.00 86.06 390 GLU A N 1
ATOM 3143 C CA . GLU A 1 390 ? 8.648 -8.952 10.142 1.00 86.06 390 GLU A CA 1
ATOM 3144 C C . GLU A 1 390 ? 7.984 -8.561 11.469 1.00 86.06 390 GLU A C 1
ATOM 3146 O O . GLU A 1 390 ? 6.786 -8.768 11.653 1.00 86.06 390 GLU A O 1
ATOM 3151 N N . THR A 1 391 ? 8.753 -7.987 12.400 1.00 87.56 391 THR A N 1
ATOM 3152 C CA . THR A 1 391 ? 8.263 -7.609 13.733 1.00 87.56 391 THR A CA 1
ATOM 3153 C C . THR A 1 391 ? 7.499 -6.285 13.719 1.00 87.56 391 THR A C 1
ATOM 3155 O O . THR A 1 391 ? 6.596 -6.110 14.530 1.00 87.56 391 THR A O 1
ATOM 3158 N N . LEU A 1 392 ? 7.830 -5.380 12.793 1.00 89.38 392 LEU A N 1
ATOM 3159 C CA . LEU A 1 392 ? 7.222 -4.059 12.605 1.00 89.38 392 LEU A CA 1
ATOM 3160 C C . LEU A 1 392 ? 6.556 -3.965 11.221 1.00 89.38 392 LEU A C 1
ATOM 3162 O O . LEU A 1 392 ? 6.871 -3.104 10.391 1.00 89.38 392 LEU A O 1
ATOM 3166 N N . SER A 1 393 ? 5.658 -4.912 10.952 1.00 88.88 393 SER A N 1
ATOM 3167 C CA . SER A 1 393 ? 5.023 -5.070 9.639 1.00 88.88 393 SER A CA 1
ATOM 3168 C C . SER A 1 393 ? 4.146 -3.878 9.222 1.00 88.88 393 SER A C 1
ATOM 3170 O O . SER A 1 393 ? 4.051 -3.566 8.030 1.00 88.88 393 SER A O 1
ATOM 3172 N N . ASN A 1 394 ? 3.554 -3.155 10.178 1.00 90.38 394 ASN A N 1
ATOM 3173 C CA . ASN A 1 394 ? 2.662 -2.028 9.901 1.00 90.38 394 ASN A CA 1
ATOM 3174 C C . ASN A 1 394 ? 3.438 -0.760 9.514 1.00 90.38 394 ASN A C 1
ATOM 3176 O O . ASN A 1 394 ? 2.898 0.100 8.813 1.00 90.38 394 ASN A O 1
ATOM 3180 N N . LEU A 1 395 ? 4.725 -0.673 9.876 1.00 89.50 395 LEU A N 1
ATOM 3181 C CA . LEU A 1 395 ? 5.624 0.398 9.430 1.00 89.50 395 LEU A CA 1
ATOM 3182 C C . LEU A 1 395 ? 6.032 0.287 7.951 1.00 89.50 395 LEU A C 1
ATOM 3184 O O . LEU A 1 395 ? 6.645 1.221 7.427 1.00 89.50 395 LEU A O 1
ATOM 3188 N N . LYS A 1 396 ? 5.695 -0.809 7.253 1.00 89.50 396 LYS A N 1
ATOM 3189 C CA . LYS A 1 396 ? 5.964 -1.010 5.812 1.00 89.50 396 LYS A CA 1
ATOM 3190 C C . LYS A 1 396 ? 7.420 -0.708 5.415 1.00 89.50 396 LYS A C 1
ATOM 3192 O O . LYS A 1 396 ? 7.686 -0.072 4.391 1.00 89.50 396 LYS A O 1
ATOM 3197 N N . ILE A 1 397 ? 8.366 -1.195 6.223 1.00 88.75 397 ILE A N 1
ATOM 3198 C CA . ILE A 1 397 ? 9.812 -0.934 6.088 1.00 88.75 397 ILE A CA 1
ATOM 3199 C C . ILE A 1 397 ? 10.332 -1.317 4.692 1.00 88.75 397 ILE A C 1
ATOM 3201 O O . ILE A 1 397 ? 11.169 -0.610 4.132 1.00 88.75 397 ILE A O 1
ATOM 3205 N N . GLY A 1 398 ? 9.802 -2.384 4.085 1.00 85.44 398 GLY A N 1
ATOM 3206 C CA . GLY A 1 398 ? 10.221 -2.845 2.760 1.00 85.44 398 GLY A CA 1
ATOM 3207 C C . GLY A 1 398 ? 9.988 -1.864 1.611 1.00 85.44 398 GLY A C 1
ATOM 3208 O O . GLY A 1 398 ? 10.696 -1.930 0.608 1.00 85.44 398 GLY A O 1
ATOM 3209 N N . THR A 1 399 ? 9.036 -0.941 1.765 1.00 86.00 399 THR A N 1
ATOM 3210 C CA . THR A 1 399 ? 8.696 0.085 0.761 1.00 86.00 399 THR A CA 1
ATOM 3211 C C . THR A 1 399 ? 9.146 1.492 1.152 1.00 86.00 399 THR A C 1
ATOM 3213 O O . THR A 1 399 ? 8.844 2.446 0.440 1.00 86.00 399 THR A O 1
ATOM 3216 N N . LEU A 1 400 ? 9.832 1.634 2.287 1.00 89.31 400 LEU A N 1
ATOM 3217 C CA . LEU A 1 400 ? 10.285 2.922 2.800 1.00 89.31 400 LEU A CA 1
ATOM 3218 C C . LEU A 1 400 ? 11.329 3.543 1.859 1.00 89.31 400 LEU A C 1
ATOM 3220 O O . LEU A 1 400 ? 12.254 2.859 1.432 1.00 89.31 400 LEU A O 1
ATOM 3224 N N . ASP A 1 401 ? 11.231 4.841 1.575 1.00 87.44 401 ASP A N 1
ATOM 3225 C CA . ASP A 1 401 ? 12.302 5.595 0.914 1.00 87.44 401 ASP A CA 1
ATOM 3226 C C . ASP A 1 401 ? 13.066 6.411 1.963 1.00 87.44 401 ASP A C 1
ATOM 3228 O O . ASP A 1 401 ? 12.503 7.310 2.574 1.00 87.44 401 ASP A O 1
ATOM 3232 N N . ILE A 1 402 ? 14.350 6.108 2.171 1.00 88.69 402 ILE A N 1
ATOM 3233 C CA . ILE A 1 402 ? 15.225 6.824 3.123 1.00 88.69 402 ILE A CA 1
ATOM 3234 C C . ILE A 1 402 ? 15.953 8.024 2.481 1.00 88.69 402 ILE A C 1
ATOM 3236 O O . ILE A 1 402 ? 16.835 8.642 3.080 1.00 88.69 402 ILE A O 1
ATOM 3240 N N . GLY A 1 403 ? 15.641 8.342 1.221 1.00 87.25 403 GLY A N 1
ATOM 3241 C CA . GLY A 1 403 ? 16.254 9.443 0.487 1.00 87.25 403 GLY A CA 1
ATOM 3242 C C . GLY A 1 403 ? 17.748 9.240 0.182 1.00 87.25 403 GLY A C 1
ATOM 3243 O O . GLY A 1 403 ? 18.395 8.272 0.578 1.00 87.25 403 GLY A O 1
ATOM 3244 N N . ASN A 1 404 ? 18.345 10.165 -0.576 1.00 85.94 404 ASN A N 1
ATOM 3245 C CA . ASN A 1 404 ? 19.750 10.028 -0.999 1.00 85.94 404 ASN A CA 1
ATOM 3246 C C . ASN A 1 404 ? 20.756 10.245 0.140 1.00 85.94 404 ASN A C 1
ATOM 3248 O O . ASN A 1 404 ? 21.782 9.569 0.175 1.00 85.94 404 ASN A O 1
ATOM 3252 N N . HIS A 1 405 ? 20.467 11.169 1.059 1.00 87.06 405 HIS A N 1
ATOM 3253 C CA . HIS A 1 405 ? 21.327 11.443 2.214 1.00 87.06 405 HIS A CA 1
ATOM 3254 C C . HIS A 1 405 ? 21.301 10.290 3.223 1.00 87.06 405 HIS A C 1
ATOM 3256 O O . HIS A 1 405 ? 22.359 9.846 3.669 1.00 87.06 405 HIS A O 1
ATOM 3262 N N . GLY A 1 406 ? 20.114 9.734 3.500 1.00 88.00 406 GLY A N 1
ATOM 3263 C CA . GLY A 1 406 ? 19.964 8.528 4.316 1.00 88.00 406 GLY A CA 1
ATOM 3264 C C . GLY A 1 406 ? 20.710 7.341 3.706 1.00 88.00 406 GLY A C 1
ATOM 3265 O O . GLY A 1 406 ? 21.512 6.713 4.389 1.00 88.00 406 GLY A O 1
ATOM 3266 N N . ARG A 1 407 ? 20.584 7.102 2.390 1.00 91.06 407 ARG A N 1
ATOM 3267 C CA . ARG A 1 407 ? 21.381 6.078 1.677 1.00 91.06 407 ARG A CA 1
ATOM 3268 C C . ARG A 1 407 ? 22.897 6.277 1.823 1.00 91.06 407 ARG A C 1
ATOM 3270 O O . ARG A 1 407 ? 23.618 5.295 1.978 1.00 91.06 407 ARG A O 1
ATOM 3277 N N . GLU A 1 408 ? 23.400 7.515 1.766 1.00 89.69 408 GLU A N 1
ATOM 3278 C CA . GLU A 1 408 ? 24.834 7.820 1.948 1.00 89.69 408 GLU A CA 1
ATOM 3279 C C . GLU A 1 408 ? 25.301 7.466 3.367 1.00 89.69 408 GLU A C 1
ATOM 3281 O O . GLU A 1 408 ? 26.301 6.763 3.525 1.00 89.69 408 GLU A O 1
ATOM 3286 N N . LYS A 1 409 ? 24.559 7.893 4.397 1.00 89.06 409 LYS A N 1
ATOM 3287 C CA . LYS A 1 409 ? 24.862 7.560 5.798 1.00 89.06 409 LYS A CA 1
ATOM 3288 C C . LYS A 1 409 ? 24.757 6.058 6.081 1.00 89.06 409 LYS A C 1
ATOM 3290 O O . LYS A 1 409 ? 25.652 5.510 6.716 1.00 89.06 409 LYS A O 1
ATOM 3295 N N . MET A 1 410 ? 23.729 5.393 5.548 1.00 91.56 410 MET A N 1
ATOM 3296 C CA . MET A 1 410 ? 23.518 3.941 5.633 1.00 91.56 410 MET A CA 1
ATOM 3297 C C . MET A 1 410 ? 24.751 3.177 5.135 1.00 91.56 410 MET A C 1
ATOM 3299 O O . MET A 1 410 ? 25.251 2.277 5.807 1.00 91.56 410 MET A O 1
ATOM 3303 N N . LEU A 1 411 ? 25.268 3.563 3.963 1.00 89.81 411 LEU A N 1
ATOM 3304 C CA . LEU A 1 411 ? 26.442 2.935 3.361 1.00 89.81 411 LEU A CA 1
ATOM 3305 C C . LEU A 1 411 ? 27.726 3.201 4.152 1.00 89.81 411 LEU A C 1
ATOM 3307 O O . LEU A 1 411 ? 28.519 2.279 4.316 1.00 89.81 411 LEU A O 1
ATOM 3311 N N . ARG A 1 412 ? 27.931 4.424 4.662 1.00 88.25 412 ARG A N 1
ATOM 3312 C CA . ARG A 1 412 ? 29.094 4.736 5.513 1.00 88.25 412 ARG A CA 1
ATOM 3313 C C . ARG A 1 412 ? 29.083 3.931 6.804 1.00 88.25 412 ARG A C 1
ATOM 3315 O O . ARG A 1 412 ? 30.075 3.293 7.133 1.00 88.25 412 ARG A O 1
ATOM 3322 N N . TYR A 1 413 ? 27.944 3.905 7.486 1.00 88.50 413 TYR A N 1
ATOM 3323 C CA . TYR A 1 413 ? 27.791 3.152 8.723 1.00 88.50 413 TYR A CA 1
ATOM 3324 C C . TYR A 1 413 ? 27.982 1.645 8.495 1.00 88.50 413 TYR A C 1
ATOM 3326 O O . TYR A 1 413 ? 28.755 0.999 9.201 1.00 88.50 413 TYR A O 1
ATOM 3334 N N . GLY A 1 414 ? 27.374 1.088 7.441 1.00 87.25 414 GLY A N 1
ATOM 3335 C CA . GLY A 1 414 ? 27.582 -0.311 7.053 1.00 87.25 414 GLY A CA 1
ATOM 3336 C C . GLY A 1 414 ? 29.032 -0.640 6.671 1.00 87.25 414 GLY A C 1
ATOM 3337 O O . GLY A 1 414 ? 29.499 -1.750 6.932 1.00 87.25 414 GLY A O 1
ATOM 3338 N N . ALA A 1 415 ? 29.770 0.313 6.093 1.00 86.06 415 ALA A N 1
ATOM 3339 C CA . ALA A 1 415 ? 31.192 0.155 5.792 1.00 86.06 415 ALA A CA 1
ATOM 3340 C C . ALA A 1 415 ? 32.059 0.104 7.061 1.00 86.06 415 ALA A C 1
ATOM 3342 O O . ALA A 1 415 ? 33.019 -0.663 7.105 1.00 86.06 415 ALA A O 1
ATOM 3343 N N . GLU A 1 416 ? 31.720 0.877 8.095 1.00 86.06 416 GLU A N 1
ATOM 3344 C CA . GLU A 1 416 ? 32.476 0.957 9.352 1.00 86.06 416 GLU A CA 1
ATOM 3345 C C . GLU A 1 416 ? 32.219 -0.227 10.295 1.00 86.06 416 GLU A C 1
ATOM 3347 O O . GLU A 1 416 ? 33.152 -0.726 10.931 1.00 86.06 416 GLU A O 1
ATOM 3352 N N . GLN A 1 417 ? 30.976 -0.708 10.374 1.00 87.31 417 GLN A N 1
ATOM 3353 C CA . GLN A 1 417 ? 30.580 -1.738 11.335 1.00 87.31 417 GLN A CA 1
ATOM 3354 C C . GLN A 1 417 ? 30.880 -3.152 10.829 1.00 87.31 417 GLN A C 1
ATOM 3356 O O . GLN A 1 417 ? 30.386 -3.520 9.765 1.00 87.31 417 GLN A O 1
ATOM 3361 N N . PRO A 1 418 ? 31.612 -4.009 11.567 1.00 84.56 418 PRO A N 1
ATOM 3362 C CA . PRO A 1 418 ? 32.079 -5.304 11.062 1.00 84.56 418 PRO A CA 1
ATOM 3363 C C . PRO A 1 418 ? 30.942 -6.266 10.687 1.00 84.56 418 PRO A C 1
ATOM 3365 O O . PRO A 1 418 ? 31.010 -6.873 9.625 1.00 84.56 418 PRO A O 1
ATOM 3368 N N . GLN A 1 419 ? 29.878 -6.326 11.494 1.00 87.19 419 GLN A N 1
ATOM 3369 C CA . GLN A 1 419 ? 28.785 -7.306 11.370 1.00 87.19 419 GLN A CA 1
ATOM 3370 C C . GLN A 1 419 ? 27.747 -6.974 10.284 1.00 87.19 419 GLN A C 1
ATOM 3372 O O . GLN A 1 419 ? 26.867 -7.782 10.000 1.00 87.19 419 GLN A O 1
ATOM 3377 N N . ILE A 1 420 ? 27.807 -5.775 9.701 1.00 89.06 420 ILE A N 1
ATOM 3378 C CA . ILE A 1 420 ? 26.788 -5.303 8.761 1.00 89.06 420 ILE A CA 1
ATOM 3379 C C . ILE A 1 420 ? 27.165 -5.728 7.347 1.00 89.06 420 ILE A C 1
ATOM 3381 O O . ILE A 1 420 ? 28.210 -5.328 6.827 1.00 89.06 420 ILE A O 1
ATOM 3385 N N . ASP A 1 421 ? 26.295 -6.527 6.733 1.00 90.31 421 ASP A N 1
ATOM 3386 C CA . ASP A 1 421 ? 26.432 -6.965 5.349 1.00 90.31 421 ASP A CA 1
ATOM 3387 C C . ASP A 1 421 ? 25.782 -5.970 4.388 1.00 90.31 421 ASP A C 1
ATOM 3389 O O . ASP A 1 421 ? 24.574 -5.740 4.428 1.00 90.31 421 ASP A O 1
ATOM 3393 N N . LEU A 1 422 ? 26.580 -5.422 3.472 1.00 89.56 422 LEU A N 1
ATOM 3394 C CA . LEU A 1 422 ? 26.098 -4.537 2.413 1.00 89.56 422 LEU A CA 1
ATOM 3395 C C . LEU A 1 422 ? 25.070 -5.234 1.507 1.00 89.56 422 LEU A C 1
ATOM 3397 O O . LEU A 1 422 ? 24.186 -4.573 0.965 1.00 89.56 422 LEU A O 1
ATOM 3401 N N . PHE A 1 423 ? 25.165 -6.560 1.363 1.00 91.94 423 PHE A N 1
ATOM 3402 C CA . PHE A 1 423 ? 24.273 -7.361 0.524 1.00 91.94 423 PHE A CA 1
ATOM 3403 C C . PHE A 1 423 ? 23.035 -7.862 1.275 1.00 91.94 423 PHE A C 1
ATOM 3405 O O . PHE A 1 423 ? 22.218 -8.571 0.685 1.00 91.94 423 PHE A O 1
ATOM 3412 N N . ASN A 1 424 ? 22.854 -7.472 2.544 1.00 91.12 424 ASN A N 1
ATOM 3413 C CA . ASN A 1 424 ? 21.611 -7.721 3.265 1.00 91.12 424 ASN A CA 1
ATOM 3414 C C . ASN A 1 424 ? 20.430 -7.207 2.408 1.00 91.12 424 ASN A C 1
ATOM 3416 O O . ASN A 1 424 ? 20.477 -6.049 1.975 1.00 91.12 424 ASN A O 1
ATOM 3420 N N . PRO A 1 425 ? 19.376 -8.016 2.161 1.00 88.88 425 PRO A N 1
ATOM 3421 C CA . PRO A 1 425 ? 18.219 -7.616 1.356 1.00 88.88 425 PRO A CA 1
ATOM 3422 C C . PRO A 1 425 ? 17.629 -6.264 1.768 1.00 88.88 425 PRO A C 1
ATOM 3424 O O . PRO A 1 425 ? 17.236 -5.472 0.911 1.00 88.88 425 PRO A O 1
ATOM 3427 N N . GLY A 1 426 ? 17.647 -5.973 3.073 1.00 88.31 426 GLY A N 1
ATOM 3428 C CA . GLY A 1 426 ? 17.149 -4.737 3.650 1.00 88.31 426 GLY A CA 1
ATOM 3429 C C . GLY A 1 426 ? 17.987 -3.495 3.349 1.00 88.31 426 GLY A C 1
ATOM 3430 O O . GLY A 1 426 ? 17.440 -2.392 3.319 1.00 88.31 426 GLY A O 1
ATOM 3431 N N . ILE A 1 427 ? 19.282 -3.663 3.079 1.00 91.00 427 ILE A N 1
ATOM 3432 C CA . ILE A 1 427 ? 20.215 -2.590 2.709 1.00 91.00 427 ILE A CA 1
ATOM 3433 C C . ILE A 1 427 ? 20.291 -2.478 1.192 1.00 91.00 427 ILE A C 1
ATOM 3435 O O . ILE A 1 427 ? 20.071 -1.404 0.627 1.00 91.00 427 ILE A O 1
ATOM 3439 N N . ILE A 1 428 ? 20.569 -3.598 0.522 1.00 91.00 428 ILE A N 1
ATOM 3440 C CA . ILE A 1 428 ? 20.873 -3.596 -0.901 1.00 91.00 428 ILE A CA 1
ATOM 3441 C C . ILE A 1 428 ? 19.689 -3.093 -1.723 1.00 91.00 428 ILE A C 1
ATOM 3443 O O . ILE A 1 428 ? 19.922 -2.392 -2.699 1.00 91.00 428 ILE A O 1
ATOM 3447 N N . ARG A 1 429 ? 18.431 -3.340 -1.310 1.00 89.31 429 ARG A N 1
ATOM 3448 C CA . ARG A 1 429 ? 17.218 -2.844 -1.997 1.00 89.31 429 ARG A CA 1
ATOM 3449 C C . ARG A 1 429 ? 17.229 -1.339 -2.276 1.00 89.31 429 ARG A C 1
ATOM 3451 O O . ARG A 1 429 ? 16.718 -0.925 -3.308 1.00 89.31 429 ARG A O 1
ATOM 3458 N N . HIS A 1 430 ? 17.889 -0.547 -1.431 1.00 89.44 430 HIS A N 1
ATOM 3459 C CA . HIS A 1 430 ? 17.981 0.911 -1.574 1.00 89.44 430 HIS A CA 1
ATOM 3460 C C . HIS A 1 430 ? 19.008 1.384 -2.607 1.00 89.44 430 HIS A C 1
ATOM 3462 O O . HIS A 1 430 ? 19.130 2.585 -2.859 1.00 89.44 430 HIS A O 1
ATOM 3468 N N . ILE A 1 431 ? 19.784 0.470 -3.187 1.00 90.19 431 ILE A N 1
ATOM 3469 C CA . ILE A 1 431 ? 20.936 0.795 -4.026 1.00 90.19 431 ILE A CA 1
ATOM 3470 C C . ILE A 1 431 ? 20.594 0.514 -5.482 1.00 90.19 431 ILE A C 1
ATOM 3472 O O . ILE A 1 431 ? 20.620 -0.623 -5.939 1.00 90.19 431 ILE A O 1
ATOM 3476 N N . ASN A 1 432 ? 20.283 1.555 -6.238 1.00 88.94 432 ASN A N 1
ATOM 3477 C CA . ASN A 1 432 ? 20.072 1.445 -7.681 1.00 88.94 432 ASN A CA 1
ATOM 3478 C C . ASN A 1 432 ? 21.400 1.579 -8.440 1.00 88.94 432 ASN A C 1
ATOM 3480 O O . ASN A 1 432 ? 22.361 2.144 -7.911 1.00 88.94 432 ASN A O 1
ATOM 3484 N N . ILE A 1 433 ? 21.445 1.124 -9.697 1.00 87.19 433 ILE A N 1
ATOM 3485 C CA . ILE A 1 433 ? 22.607 1.374 -10.562 1.00 87.19 433 ILE A CA 1
ATOM 3486 C C . ILE A 1 433 ? 22.860 2.882 -10.652 1.00 87.19 433 ILE A C 1
ATOM 3488 O O . ILE A 1 433 ? 21.916 3.675 -10.704 1.00 87.19 433 ILE A O 1
ATOM 3492 N N . ALA A 1 434 ? 24.137 3.279 -10.669 1.00 83.00 434 ALA A N 1
ATOM 3493 C CA . ALA A 1 434 ? 24.558 4.681 -10.723 1.00 83.00 434 ALA A CA 1
ATOM 3494 C C . ALA A 1 434 ? 23.932 5.538 -9.601 1.00 83.00 434 ALA A C 1
ATOM 3496 O O . ALA A 1 434 ? 23.569 6.698 -9.803 1.00 83.00 434 ALA A O 1
ATOM 3497 N N . SER A 1 435 ? 23.769 4.954 -8.409 1.00 86.25 435 SER A N 1
ATOM 3498 C CA . SER A 1 435 ? 23.288 5.668 -7.226 1.00 86.25 435 SER A CA 1
ATOM 3499 C C . SER A 1 435 ? 24.237 6.803 -6.840 1.00 86.25 435 SER A C 1
ATOM 3501 O O . SER A 1 435 ? 25.432 6.591 -6.626 1.00 86.25 435 SER A O 1
ATOM 3503 N N . LYS A 1 436 ? 23.687 8.014 -6.672 1.00 86.19 436 LYS A N 1
ATOM 3504 C CA . LYS A 1 436 ? 24.438 9.180 -6.175 1.00 86.19 436 LYS A CA 1
ATOM 3505 C C . LYS A 1 436 ? 25.049 8.925 -4.797 1.00 86.19 436 LYS A C 1
ATOM 3507 O O . LYS A 1 436 ? 26.157 9.376 -4.539 1.00 86.19 436 LYS A O 1
ATOM 3512 N N . ALA A 1 437 ? 24.362 8.173 -3.934 1.00 86.56 437 ALA A N 1
ATOM 3513 C CA . ALA A 1 437 ? 24.880 7.821 -2.613 1.00 86.56 437 ALA A CA 1
ATOM 3514 C C . ALA A 1 437 ? 26.170 6.994 -2.725 1.00 86.56 437 ALA A C 1
ATOM 3516 O O . ALA A 1 437 ? 27.168 7.323 -2.094 1.00 86.56 437 ALA A O 1
ATOM 3517 N N . VAL A 1 438 ? 26.185 5.984 -3.602 1.00 87.19 438 VAL A N 1
ATOM 3518 C CA . VAL A 1 438 ? 27.380 5.169 -3.880 1.00 87.19 438 VAL A CA 1
ATOM 3519 C C . VAL A 1 438 ? 28.505 6.036 -4.454 1.00 87.19 438 VAL A C 1
ATOM 3521 O O . VAL A 1 438 ? 29.635 5.985 -3.974 1.00 87.19 438 VAL A O 1
ATOM 3524 N N . GLN A 1 439 ? 28.192 6.897 -5.430 1.00 86.06 439 GLN A N 1
ATOM 3525 C CA . GLN A 1 439 ? 29.167 7.826 -6.012 1.00 86.06 439 GLN A CA 1
ATOM 3526 C C . GLN A 1 439 ? 29.781 8.768 -4.969 1.00 86.06 439 GLN A C 1
ATOM 3528 O O . GLN A 1 439 ? 30.986 9.002 -5.011 1.00 86.06 439 GLN A O 1
ATOM 3533 N N . ASN A 1 440 ? 28.982 9.288 -4.035 1.00 85.50 440 ASN A N 1
ATOM 3534 C CA . ASN A 1 440 ? 29.445 10.189 -2.981 1.00 85.50 440 ASN A CA 1
ATOM 3535 C C . ASN A 1 440 ? 30.320 9.478 -1.946 1.00 85.50 440 ASN A C 1
ATOM 3537 O O . ASN A 1 440 ? 31.325 10.043 -1.515 1.00 85.50 440 ASN A O 1
ATOM 3541 N N . VAL A 1 441 ? 29.951 8.256 -1.546 1.00 84.12 441 VAL A N 1
ATOM 3542 C CA . VAL A 1 441 ? 30.730 7.449 -0.590 1.00 84.12 441 VAL A CA 1
ATOM 3543 C C . VAL A 1 441 ? 32.115 7.132 -1.153 1.00 84.12 441 VAL A C 1
ATOM 3545 O O . VAL A 1 441 ? 33.104 7.267 -0.436 1.00 84.12 441 VAL A O 1
ATOM 3548 N N . ILE A 1 442 ? 32.187 6.791 -2.443 1.00 81.56 442 ILE A N 1
ATOM 3549 C CA . ILE A 1 442 ? 33.440 6.448 -3.129 1.00 81.56 442 ILE A CA 1
ATOM 3550 C C . ILE A 1 442 ? 34.243 7.698 -3.537 1.00 81.56 442 ILE A C 1
ATOM 3552 O O . ILE A 1 442 ? 35.470 7.681 -3.514 1.00 81.56 442 ILE A O 1
ATOM 3556 N N . GLY A 1 443 ? 33.571 8.771 -3.970 1.00 69.38 443 GLY A N 1
ATOM 3557 C CA . GLY A 1 443 ? 34.196 9.947 -4.589 1.00 69.38 443 GLY A CA 1
ATOM 3558 C C . GLY A 1 443 ? 34.770 10.974 -3.612 1.00 69.38 443 GLY A C 1
ATOM 3559 O O . GLY A 1 443 ? 35.682 11.715 -3.976 1.00 69.38 443 GLY A O 1
ATOM 3560 N N . LYS A 1 444 ? 34.265 11.025 -2.377 1.00 61.88 444 LYS A N 1
ATOM 3561 C CA . LYS A 1 444 ? 34.875 11.809 -1.301 1.00 61.88 444 LYS A CA 1
ATOM 3562 C C . LYS A 1 444 ? 36.077 11.029 -0.772 1.00 61.88 444 LYS A C 1
ATOM 3564 O O . LYS A 1 444 ? 35.904 10.087 -0.008 1.00 61.88 444 LYS A O 1
ATOM 3569 N N . ASN A 1 445 ? 37.287 11.404 -1.186 1.00 51.25 445 ASN A N 1
ATOM 3570 C CA . ASN A 1 445 ? 38.565 10.862 -0.695 1.00 51.25 445 ASN A CA 1
ATOM 3571 C C . ASN A 1 445 ? 38.839 11.244 0.781 1.00 51.25 445 ASN A C 1
ATOM 3573 O O . ASN A 1 445 ? 39.975 11.512 1.164 1.00 51.25 445 ASN A O 1
ATOM 3577 N N . ASP A 1 446 ? 37.813 11.260 1.629 1.00 48.28 446 ASP A N 1
ATOM 3578 C CA . ASP A 1 446 ? 37.873 11.768 3.002 1.00 48.28 446 ASP A CA 1
ATOM 3579 C C . ASP A 1 446 ? 38.265 10.648 3.995 1.00 48.28 446 ASP A C 1
ATOM 3581 O O . ASP A 1 446 ? 38.000 10.744 5.188 1.00 48.28 446 ASP A O 1
ATOM 3585 N N . GLY A 1 447 ? 38.866 9.547 3.517 1.00 49.50 447 GLY A N 1
ATOM 3586 C CA . GLY A 1 447 ? 39.154 8.348 4.326 1.00 49.50 447 GLY A CA 1
ATOM 3587 C C . GLY A 1 447 ? 37.956 7.398 4.513 1.00 49.50 447 GLY A C 1
ATOM 3588 O O . GLY A 1 447 ? 37.969 6.537 5.390 1.00 49.50 447 GLY A O 1
ATOM 3589 N N . THR A 1 448 ? 36.927 7.526 3.671 1.00 47.16 448 THR A N 1
ATOM 3590 C CA . THR A 1 448 ? 35.562 6.965 3.795 1.00 47.16 448 THR A CA 1
ATOM 3591 C C . THR A 1 448 ? 35.397 5.452 3.641 1.00 47.16 448 THR A C 1
ATOM 3593 O O . THR A 1 448 ? 34.271 4.962 3.691 1.00 47.16 448 THR A O 1
ATOM 3596 N N . GLY A 1 449 ? 36.472 4.674 3.503 1.00 54.38 449 GLY A N 1
ATOM 3597 C CA . GLY A 1 449 ? 36.354 3.216 3.612 1.00 54.38 449 GLY A CA 1
ATOM 3598 C C . GLY A 1 449 ? 36.065 2.751 5.049 1.00 54.38 449 GLY A C 1
ATOM 3599 O O . GLY A 1 449 ? 35.686 1.608 5.290 1.00 54.38 449 GLY A O 1
ATOM 3600 N N . GLY A 1 450 ? 36.310 3.604 6.044 1.00 65.75 450 GLY A N 1
ATOM 3601 C CA . GLY A 1 450 ? 36.449 3.129 7.414 1.00 65.75 450 GLY A CA 1
ATOM 3602 C C . GLY A 1 450 ? 37.634 2.158 7.549 1.00 65.75 450 GLY A C 1
ATOM 3603 O O . GLY A 1 450 ? 38.276 1.732 6.576 1.00 65.75 450 GLY A O 1
ATOM 3604 N N . ALA A 1 451 ? 37.961 1.797 8.789 1.00 72.19 451 ALA A N 1
ATOM 3605 C CA . ALA A 1 451 ? 39.053 0.861 9.062 1.00 72.19 451 ALA A CA 1
ATOM 3606 C C . ALA A 1 451 ? 38.812 -0.514 8.406 1.00 72.19 451 ALA A C 1
ATOM 3608 O O . ALA A 1 451 ? 39.759 -1.166 7.969 1.00 72.19 451 ALA A O 1
ATOM 3609 N N . GLN A 1 452 ? 37.546 -0.926 8.281 1.00 80.94 452 GLN A N 1
ATOM 3610 C CA . GLN A 1 452 ? 37.163 -2.232 7.749 1.00 80.94 452 GLN A CA 1
ATOM 3611 C C . GLN A 1 452 ? 37.391 -2.355 6.237 1.00 80.94 452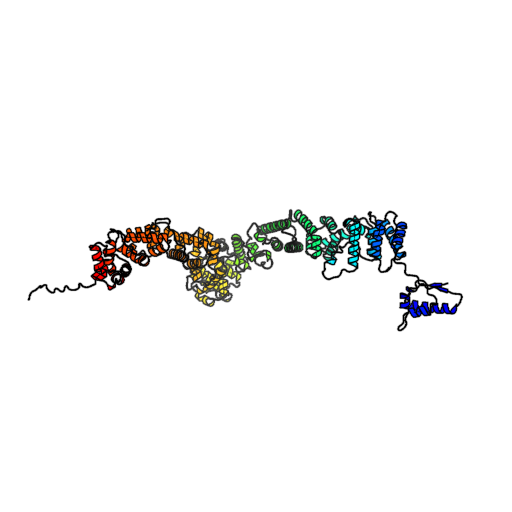 GLN A C 1
ATOM 3613 O O . GLN A 1 452 ? 38.050 -3.302 5.821 1.00 80.94 452 GLN A O 1
ATOM 3618 N N . VAL A 1 453 ? 36.935 -1.407 5.406 1.00 82.75 453 VAL A N 1
ATOM 3619 C CA . VAL A 1 453 ? 37.178 -1.473 3.946 1.00 82.75 453 VAL A CA 1
ATOM 3620 C C . VAL A 1 453 ? 38.672 -1.353 3.645 1.00 82.75 453 VAL A C 1
ATOM 3622 O O . VAL A 1 453 ? 39.183 -2.053 2.771 1.00 82.75 453 VAL A O 1
ATOM 3625 N N . SER A 1 454 ? 39.381 -0.492 4.386 1.00 83.38 454 SER A N 1
ATOM 3626 C CA . SER A 1 454 ? 40.830 -0.301 4.244 1.00 83.38 454 SER A CA 1
ATOM 3627 C C . SER A 1 454 ? 41.607 -1.567 4.612 1.00 83.38 454 SER A C 1
ATOM 3629 O O . SER A 1 454 ? 42.540 -1.950 3.910 1.00 83.38 454 SER A O 1
ATOM 3631 N N . SER A 1 455 ? 41.193 -2.257 5.676 1.00 84.75 455 SER A N 1
ATOM 3632 C CA . SER A 1 455 ? 41.724 -3.572 6.036 1.00 84.75 455 SER A CA 1
ATOM 3633 C C . SER A 1 455 ? 41.439 -4.601 4.938 1.00 84.75 455 SER A C 1
ATOM 3635 O O . SER A 1 455 ? 42.367 -5.242 4.452 1.00 84.75 455 SER A O 1
ATOM 3637 N N . ALA A 1 456 ? 40.192 -4.695 4.464 1.00 84.38 456 ALA A N 1
ATOM 3638 C CA . ALA A 1 456 ? 39.774 -5.687 3.472 1.00 84.38 456 ALA A CA 1
ATOM 3639 C C . ALA A 1 456 ? 40.555 -5.573 2.153 1.00 84.38 456 ALA A C 1
ATOM 3641 O O . ALA A 1 456 ? 41.044 -6.575 1.621 1.00 84.38 456 ALA A O 1
ATOM 3642 N N . ILE A 1 457 ? 40.732 -4.347 1.641 1.00 86.06 457 ILE A N 1
ATOM 3643 C CA . ILE A 1 457 ? 41.496 -4.118 0.409 1.00 86.06 457 ILE A CA 1
ATOM 3644 C C . ILE A 1 457 ? 42.990 -4.416 0.598 1.00 86.06 457 ILE A C 1
ATOM 3646 O O . ILE A 1 457 ? 43.628 -4.957 -0.309 1.00 86.06 457 ILE A O 1
ATOM 3650 N N . MET A 1 458 ? 43.561 -4.117 1.770 1.00 85.88 458 MET A N 1
ATOM 3651 C CA . MET A 1 458 ? 44.964 -4.428 2.058 1.00 85.88 458 MET A CA 1
ATOM 3652 C C . MET A 1 458 ? 45.192 -5.934 2.161 1.00 85.88 458 MET A C 1
ATOM 3654 O O . MET A 1 458 ? 46.172 -6.425 1.606 1.00 85.88 458 MET A O 1
ATOM 3658 N N . THR A 1 459 ? 44.268 -6.684 2.764 1.00 86.56 459 THR A N 1
ATOM 3659 C CA . THR A 1 459 ? 44.302 -8.156 2.795 1.00 86.56 459 THR A CA 1
ATOM 3660 C C . THR A 1 459 ? 44.311 -8.737 1.377 1.00 86.56 459 THR A C 1
ATOM 3662 O O . THR A 1 459 ? 45.146 -9.593 1.069 1.00 86.56 459 THR A O 1
ATOM 3665 N N . LEU A 1 460 ? 43.478 -8.207 0.467 1.00 86.75 460 LEU A N 1
ATOM 3666 C CA . LEU A 1 460 ? 43.474 -8.605 -0.947 1.00 86.75 460 LEU A CA 1
ATOM 3667 C C . LEU A 1 460 ? 44.819 -8.300 -1.636 1.00 86.75 460 LEU A C 1
ATOM 3669 O O . LEU A 1 460 ? 45.386 -9.177 -2.293 1.00 86.75 460 LEU A O 1
ATOM 3673 N N . LYS A 1 461 ? 45.364 -7.088 -1.461 1.00 86.50 461 LYS A N 1
ATOM 3674 C CA . LYS A 1 461 ? 46.644 -6.665 -2.070 1.00 86.50 461 LYS A CA 1
ATOM 3675 C C . LYS A 1 461 ? 47.843 -7.443 -1.520 1.00 86.50 461 LYS A C 1
ATOM 3677 O O . LYS A 1 461 ? 48.754 -7.780 -2.277 1.00 86.50 461 LYS A O 1
ATOM 3682 N N . ASN A 1 462 ? 47.812 -7.786 -0.234 1.00 85.75 462 ASN A N 1
ATOM 3683 C CA . ASN A 1 462 ? 48.823 -8.600 0.443 1.00 85.75 462 ASN A CA 1
ATOM 3684 C C . ASN A 1 462 ? 48.685 -10.101 0.147 1.00 85.75 462 ASN A C 1
ATOM 3686 O O . ASN A 1 462 ? 49.499 -10.885 0.632 1.00 85.75 462 ASN A O 1
ATOM 3690 N N . ARG A 1 463 ? 47.689 -10.508 -0.659 1.00 82.25 463 ARG A N 1
ATOM 3691 C CA . ARG A 1 463 ? 47.402 -11.911 -1.016 1.00 82.25 463 ARG A CA 1
ATOM 3692 C C . ARG A 1 463 ? 47.109 -12.785 0.206 1.00 82.25 463 ARG A C 1
ATOM 3694 O O . ARG A 1 463 ? 47.392 -13.980 0.210 1.00 82.25 463 ARG A O 1
ATOM 3701 N N . GLN A 1 464 ? 46.565 -12.169 1.248 1.00 84.88 464 GLN A N 1
ATOM 3702 C CA . GLN A 1 464 ? 46.105 -12.855 2.442 1.00 84.88 464 GLN A CA 1
ATOM 3703 C C . GLN A 1 464 ? 44.668 -13.350 2.233 1.00 84.88 464 GLN A C 1
ATOM 3705 O O . GLN A 1 464 ? 43.941 -12.871 1.356 1.00 84.88 464 GLN A O 1
ATOM 3710 N N . VAL A 1 465 ? 44.280 -14.349 3.022 1.00 84.31 465 VAL A N 1
ATOM 3711 C CA . VAL A 1 465 ? 42.936 -14.931 2.971 1.00 84.31 465 VAL A CA 1
ATOM 3712 C C . VAL A 1 465 ? 41.959 -13.978 3.643 1.00 84.31 465 VAL A C 1
ATOM 3714 O O . VAL A 1 465 ? 42.202 -13.549 4.769 1.00 84.31 465 VAL A O 1
ATOM 3717 N N . VAL A 1 466 ? 40.856 -13.657 2.969 1.00 85.25 466 VAL A N 1
ATOM 3718 C CA . VAL A 1 466 ? 39.718 -12.994 3.615 1.00 85.25 466 VAL A CA 1
ATOM 3719 C C . VAL A 1 466 ? 38.767 -14.085 4.103 1.00 85.25 466 VAL A C 1
ATOM 3721 O O . VAL A 1 466 ? 38.097 -14.723 3.297 1.00 85.25 466 VAL A O 1
ATOM 3724 N N . GLU A 1 467 ? 38.758 -14.342 5.412 1.00 85.69 467 GLU A N 1
ATOM 3725 C CA . GLU A 1 467 ? 37.993 -15.449 6.017 1.00 85.69 467 GLU A CA 1
ATOM 3726 C C . GLU A 1 467 ? 36.482 -15.180 6.090 1.00 85.69 467 GLU A C 1
ATOM 3728 O O . GLU A 1 467 ? 35.693 -16.121 6.124 1.00 85.69 467 GLU A O 1
ATOM 3733 N N . ASP A 1 468 ? 36.073 -13.909 6.085 1.00 88.69 468 ASP A N 1
ATOM 3734 C CA . ASP A 1 468 ? 34.677 -13.485 6.196 1.00 88.69 468 ASP A CA 1
ATOM 3735 C C . ASP A 1 468 ? 34.174 -12.826 4.902 1.00 88.69 468 ASP A C 1
ATOM 3737 O O . ASP A 1 468 ? 34.742 -11.850 4.400 1.00 88.69 468 ASP A O 1
ATOM 3741 N N . VAL A 1 469 ? 33.058 -13.340 4.384 1.00 89.75 469 VAL A N 1
ATOM 3742 C CA . VAL A 1 469 ? 32.415 -12.839 3.166 1.00 89.75 469 VAL A CA 1
ATOM 3743 C C . VAL A 1 469 ? 31.878 -11.414 3.334 1.00 89.75 469 VAL A C 1
ATOM 3745 O O . VAL A 1 469 ? 31.914 -10.637 2.379 1.00 89.75 469 VAL A O 1
ATOM 3748 N N . ILE A 1 470 ? 31.434 -11.030 4.538 1.00 90.44 470 ILE A N 1
ATOM 3749 C CA . ILE A 1 470 ? 30.930 -9.676 4.814 1.00 90.44 470 ILE A CA 1
ATOM 3750 C C . ILE A 1 470 ? 32.075 -8.669 4.686 1.00 90.44 470 ILE A C 1
ATOM 3752 O O . ILE A 1 470 ? 31.940 -7.637 4.020 1.00 90.44 470 ILE A O 1
ATOM 3756 N N . HIS A 1 471 ? 33.233 -8.992 5.263 1.00 88.19 471 HIS A N 1
ATOM 3757 C CA . HIS A 1 471 ? 34.449 -8.202 5.095 1.00 88.19 471 HIS A CA 1
ATOM 3758 C C . HIS A 1 471 ? 34.896 -8.125 3.624 1.00 88.19 471 HIS A C 1
ATOM 3760 O O . HIS A 1 471 ? 35.267 -7.050 3.149 1.00 88.19 471 HIS A O 1
ATOM 3766 N N . PHE A 1 472 ? 34.801 -9.227 2.871 1.00 90.19 472 PHE A N 1
ATOM 3767 C CA . PHE A 1 472 ? 35.134 -9.259 1.442 1.00 90.19 472 PHE A CA 1
ATOM 3768 C C . PHE A 1 472 ? 34.215 -8.366 0.592 1.00 90.19 472 PHE A C 1
ATOM 3770 O O . PHE A 1 472 ? 34.698 -7.621 -0.263 1.00 90.19 472 PHE A O 1
ATOM 3777 N N . ARG A 1 473 ? 32.900 -8.373 0.846 1.00 92.44 473 ARG A N 1
ATOM 3778 C CA . ARG A 1 473 ? 31.907 -7.557 0.118 1.00 92.44 473 ARG A CA 1
ATOM 3779 C C . ARG A 1 473 ? 32.154 -6.057 0.241 1.00 92.44 473 ARG A C 1
ATOM 3781 O O . ARG A 1 473 ? 31.888 -5.314 -0.698 1.00 92.44 473 ARG A O 1
ATOM 3788 N N . LYS A 1 474 ? 32.712 -5.605 1.365 1.00 90.31 474 LYS A N 1
ATOM 3789 C CA . LYS A 1 474 ? 33.004 -4.187 1.639 1.00 90.31 474 LYS A CA 1
ATOM 3790 C C . LYS A 1 474 ? 34.076 -3.586 0.733 1.00 90.31 474 LYS A C 1
ATOM 3792 O O . LYS A 1 474 ? 34.107 -2.368 0.563 1.00 90.31 474 LYS A O 1
ATOM 3797 N N . ILE A 1 475 ? 34.908 -4.415 0.098 1.00 89.69 475 ILE A N 1
ATOM 3798 C CA . ILE A 1 475 ? 35.983 -3.978 -0.804 1.00 89.69 475 ILE A CA 1
ATOM 3799 C C . ILE A 1 475 ? 35.467 -3.050 -1.916 1.00 89.69 475 ILE A C 1
ATOM 3801 O O . ILE A 1 475 ? 36.173 -2.117 -2.291 1.00 89.69 475 ILE A O 1
ATOM 3805 N N . VAL A 1 476 ? 34.231 -3.225 -2.397 1.00 89.56 476 VAL A N 1
ATOM 3806 C CA . VAL A 1 476 ? 33.678 -2.405 -3.495 1.00 89.56 476 VAL A CA 1
ATOM 3807 C C . VAL A 1 476 ? 33.460 -0.935 -3.151 1.00 89.56 476 VAL A C 1
ATOM 3809 O O . VAL A 1 476 ? 33.378 -0.103 -4.052 1.00 89.56 476 VAL A O 1
ATOM 3812 N N . LEU A 1 477 ? 33.410 -0.589 -1.863 1.00 88.62 477 LEU A N 1
ATOM 3813 C CA . LEU A 1 477 ? 33.372 0.803 -1.412 1.00 88.62 477 LEU A CA 1
ATOM 3814 C C . LEU A 1 477 ? 34.775 1.425 -1.318 1.00 88.62 477 LEU A C 1
ATOM 3816 O O . LEU A 1 477 ? 34.903 2.619 -1.059 1.00 88.62 477 LEU A O 1
ATOM 3820 N N . SER A 1 478 ? 35.837 0.641 -1.532 1.00 87.69 478 SER A N 1
ATOM 3821 C CA . SER A 1 478 ? 37.216 1.117 -1.456 1.00 87.69 478 SER A CA 1
ATOM 3822 C C . SER A 1 478 ? 37.541 2.067 -2.612 1.00 87.69 478 SER A C 1
ATOM 3824 O O . SER A 1 478 ? 37.329 1.705 -3.778 1.00 87.69 478 SER A O 1
ATOM 3826 N N . PRO A 1 479 ? 38.155 3.234 -2.341 1.00 84.00 479 PRO A N 1
ATOM 3827 C CA . PRO A 1 479 ? 38.714 4.080 -3.392 1.00 84.00 479 PRO A CA 1
ATOM 3828 C C . PRO A 1 479 ? 39.745 3.333 -4.251 1.00 84.00 479 PRO A C 1
ATOM 3830 O O . PRO A 1 479 ? 39.804 3.536 -5.462 1.00 84.00 479 PRO A O 1
ATOM 3833 N N . ASP A 1 480 ? 40.519 2.424 -3.649 1.00 85.94 480 ASP A N 1
ATOM 3834 C CA . ASP A 1 480 ? 41.548 1.647 -4.346 1.00 85.94 480 ASP A CA 1
ATOM 3835 C C . ASP A 1 480 ? 40.942 0.670 -5.363 1.00 85.94 480 ASP A C 1
ATOM 3837 O O . ASP A 1 480 ? 41.456 0.563 -6.475 1.00 85.94 480 ASP A O 1
ATOM 3841 N N . TRP A 1 481 ? 39.842 -0.006 -5.008 1.00 89.56 481 TRP A N 1
ATOM 3842 C CA . TRP A 1 481 ? 39.110 -0.900 -5.916 1.00 89.56 481 TRP A CA 1
ATOM 3843 C C . TRP A 1 481 ? 38.489 -0.122 -7.082 1.00 89.56 481 TRP A C 1
ATOM 3845 O O . TRP A 1 481 ? 38.549 -0.536 -8.238 1.00 89.56 481 TRP A O 1
ATOM 3855 N N . ASN A 1 482 ? 37.967 1.072 -6.801 1.00 87.75 482 ASN A N 1
ATOM 3856 C CA . ASN A 1 482 ? 37.307 1.883 -7.816 1.00 87.75 482 ASN A CA 1
ATOM 3857 C C . ASN A 1 482 ? 38.266 2.582 -8.789 1.00 87.75 482 ASN A C 1
ATOM 3859 O O . ASN A 1 482 ? 37.877 2.855 -9.922 1.00 87.75 482 ASN A O 1
ATOM 3863 N N . ASN A 1 483 ? 39.498 2.881 -8.366 1.00 86.44 483 ASN A N 1
ATOM 3864 C CA . ASN A 1 483 ? 40.429 3.699 -9.149 1.00 86.44 483 ASN A CA 1
ATOM 3865 C C . ASN A 1 483 ? 41.602 2.910 -9.760 1.00 86.44 483 ASN A C 1
ATOM 3867 O O . ASN A 1 483 ? 42.243 3.423 -10.673 1.00 86.44 483 ASN A O 1
ATOM 3871 N N . ASN A 1 484 ? 41.889 1.682 -9.305 1.00 88.50 484 ASN A N 1
ATOM 3872 C CA . ASN A 1 484 ? 43.032 0.891 -9.782 1.00 88.50 484 ASN A CA 1
ATOM 3873 C C . ASN A 1 484 ? 42.615 -0.459 -10.383 1.00 88.50 484 ASN A C 1
ATOM 3875 O O . ASN A 1 484 ? 41.693 -1.113 -9.906 1.00 88.50 484 ASN A O 1
ATOM 3879 N N . VAL A 1 485 ? 43.365 -0.946 -11.377 1.00 89.19 485 VAL A N 1
ATOM 3880 C CA . VAL A 1 485 ? 43.176 -2.292 -11.946 1.00 89.19 485 VAL A CA 1
ATOM 3881 C C . VAL A 1 485 ? 43.831 -3.343 -11.040 1.00 89.19 485 VAL A C 1
ATOM 3883 O O . VAL A 1 485 ? 45.045 -3.331 -10.850 1.00 89.19 485 VAL A O 1
ATOM 3886 N N . LEU A 1 486 ? 43.041 -4.282 -10.507 1.00 89.56 486 LEU A N 1
ATOM 3887 C CA . LEU A 1 486 ? 43.465 -5.255 -9.493 1.00 89.56 486 LEU A CA 1
ATOM 3888 C C . LEU A 1 486 ? 43.450 -6.715 -9.981 1.00 89.56 486 LEU A C 1
ATOM 3890 O O . LEU A 1 486 ? 43.629 -7.626 -9.175 1.00 89.56 486 LEU A O 1
ATOM 3894 N N . ASN A 1 487 ? 43.285 -6.967 -11.286 1.00 88.44 487 ASN A N 1
ATOM 3895 C CA . ASN A 1 487 ? 43.119 -8.317 -11.852 1.00 88.44 487 ASN A CA 1
ATOM 3896 C C . ASN A 1 487 ? 44.217 -9.305 -11.406 1.00 88.44 487 ASN A C 1
ATOM 3898 O O . ASN A 1 487 ? 43.928 -10.453 -11.078 1.00 88.44 487 ASN A O 1
ATOM 3902 N N . GLN A 1 488 ? 45.476 -8.857 -11.323 1.00 85.44 488 GLN A N 1
ATOM 3903 C CA . GLN A 1 488 ? 46.591 -9.702 -10.873 1.00 85.44 488 GLN A CA 1
ATOM 3904 C C . GLN A 1 488 ? 46.468 -10.142 -9.406 1.00 85.44 488 GLN A C 1
ATOM 3906 O O . GLN A 1 488 ? 46.962 -11.209 -9.049 1.00 85.44 488 GLN A O 1
ATOM 3911 N N . TYR A 1 489 ? 45.831 -9.347 -8.544 1.00 87.25 489 TYR A N 1
ATOM 3912 C CA . TYR A 1 489 ? 45.611 -9.718 -7.145 1.00 87.25 489 TYR A CA 1
ATOM 3913 C C . TYR A 1 489 ? 44.511 -10.777 -7.024 1.00 87.25 489 TYR A C 1
ATOM 3915 O O . TYR A 1 489 ? 44.680 -11.728 -6.265 1.00 87.25 489 TYR A O 1
ATOM 3923 N N . TYR A 1 490 ? 43.451 -10.682 -7.836 1.00 87.69 490 TYR A N 1
ATOM 3924 C CA . TYR A 1 490 ? 42.412 -11.714 -7.908 1.00 87.69 490 TYR A CA 1
ATOM 3925 C C . TYR A 1 490 ? 42.943 -13.047 -8.454 1.00 87.69 490 TYR A C 1
ATOM 3927 O O . TYR A 1 490 ? 42.671 -14.096 -7.877 1.00 87.69 490 TYR A O 1
ATOM 3935 N N . LEU A 1 491 ? 43.756 -13.033 -9.515 1.00 83.69 491 LEU A N 1
ATOM 3936 C CA . LEU A 1 491 ? 44.325 -14.266 -10.083 1.00 83.69 491 LEU A CA 1
ATOM 3937 C C . LEU A 1 491 ? 45.249 -15.009 -9.102 1.00 83.69 491 LEU A C 1
ATOM 3939 O O . LEU A 1 491 ? 45.335 -16.233 -9.142 1.00 83.69 491 LEU A O 1
ATOM 3943 N N . ASN A 1 492 ? 45.917 -14.278 -8.205 1.00 81.81 492 ASN A N 1
ATOM 3944 C CA . ASN A 1 492 ? 46.898 -14.836 -7.272 1.00 81.81 492 ASN A CA 1
ATOM 3945 C C . ASN A 1 492 ? 46.331 -15.175 -5.877 1.00 81.81 492 ASN A C 1
ATOM 3947 O O . ASN A 1 492 ? 47.061 -15.742 -5.065 1.00 81.81 492 ASN A O 1
ATOM 3951 N N . ASN A 1 493 ? 45.069 -14.847 -5.567 1.00 84.50 493 ASN A N 1
ATOM 3952 C CA . ASN A 1 493 ? 44.449 -15.121 -4.261 1.00 84.50 493 ASN A CA 1
ATOM 3953 C C . ASN A 1 493 ? 43.600 -16.406 -4.294 1.00 84.50 493 ASN A C 1
ATOM 3955 O O . ASN A 1 493 ? 42.371 -16.386 -4.205 1.00 84.50 493 ASN A O 1
ATOM 3959 N N . THR A 1 494 ? 44.274 -17.548 -4.434 1.00 81.81 494 THR A N 1
ATOM 3960 C CA . THR A 1 494 ? 43.628 -18.871 -4.519 1.00 81.81 494 THR A CA 1
ATOM 3961 C C . THR A 1 494 ? 42.932 -19.280 -3.223 1.00 81.81 494 THR A C 1
ATOM 3963 O O . THR A 1 494 ? 41.910 -19.958 -3.257 1.00 81.81 494 THR A O 1
ATOM 3966 N N . ALA A 1 495 ? 43.446 -18.842 -2.075 1.00 82.94 495 ALA A N 1
ATOM 3967 C CA . ALA A 1 495 ? 42.899 -19.206 -0.777 1.00 82.94 495 ALA A CA 1
ATOM 3968 C C . ALA A 1 495 ? 41.515 -18.584 -0.515 1.00 82.94 495 ALA A C 1
ATOM 3970 O O . ALA A 1 495 ? 40.614 -19.297 -0.084 1.00 82.94 495 ALA A O 1
ATOM 3971 N N . THR A 1 496 ? 41.303 -17.303 -0.848 1.00 85.06 496 THR A N 1
ATOM 3972 C CA . THR A 1 496 ? 39.968 -16.675 -0.739 1.00 85.06 496 THR A CA 1
ATOM 3973 C C . THR A 1 496 ? 39.004 -17.236 -1.789 1.00 85.06 496 THR A C 1
ATOM 3975 O O . THR A 1 496 ? 37.845 -17.505 -1.476 1.00 85.06 496 THR A O 1
ATOM 3978 N N . ARG A 1 497 ? 39.491 -17.506 -3.014 1.00 86.75 497 ARG A N 1
ATOM 3979 C CA . ARG A 1 497 ? 38.708 -18.176 -4.069 1.00 86.75 497 ARG A CA 1
ATOM 3980 C C . ARG A 1 497 ? 38.166 -19.532 -3.608 1.00 86.75 497 ARG A C 1
ATOM 3982 O O . ARG A 1 497 ? 37.017 -19.841 -3.886 1.00 86.75 497 ARG A O 1
ATOM 3989 N N . ASN A 1 498 ? 38.963 -20.325 -2.895 1.00 87.00 498 ASN A N 1
ATOM 3990 C CA . ASN A 1 498 ? 38.532 -21.640 -2.415 1.00 87.00 498 ASN A CA 1
ATOM 3991 C C . ASN A 1 498 ? 37.445 -21.559 -1.331 1.00 87.00 498 ASN A C 1
ATOM 3993 O O . ASN A 1 498 ? 36.637 -22.478 -1.226 1.00 87.00 498 ASN A O 1
ATOM 3997 N N . LEU A 1 499 ? 37.419 -20.485 -0.534 1.00 88.75 499 LEU A N 1
ATOM 3998 C CA . LEU A 1 499 ? 36.395 -20.281 0.495 1.00 88.75 499 LEU A CA 1
ATOM 3999 C C . LEU A 1 499 ? 35.059 -19.833 -0.108 1.00 88.75 499 LEU A C 1
ATOM 4001 O O . LEU A 1 499 ? 34.012 -20.365 0.257 1.00 88.75 499 LEU A O 1
ATOM 4005 N N . PHE A 1 500 ? 35.094 -18.883 -1.047 1.00 90.69 500 PHE A N 1
ATOM 4006 C CA . PHE A 1 500 ? 33.893 -18.274 -1.627 1.00 90.69 500 PHE A CA 1
ATOM 4007 C C . PHE A 1 500 ? 33.973 -18.208 -3.163 1.00 90.69 500 PHE A C 1
ATOM 4009 O O . PHE A 1 500 ? 34.080 -17.117 -3.719 1.00 90.69 500 PHE A O 1
ATOM 4016 N N . PRO A 1 501 ? 33.917 -19.341 -3.886 1.00 91.44 501 PRO A N 1
ATOM 4017 C CA . PRO A 1 501 ? 34.271 -19.393 -5.308 1.00 91.44 501 PRO A CA 1
ATOM 4018 C C . PRO A 1 501 ? 33.379 -18.510 -6.196 1.00 91.44 501 PRO A C 1
ATOM 4020 O O . PRO A 1 501 ? 33.891 -17.638 -6.898 1.00 91.44 501 PRO A O 1
ATOM 4023 N N . ALA A 1 502 ? 32.053 -18.650 -6.092 1.00 93.00 502 ALA A N 1
ATOM 4024 C CA . ALA A 1 502 ? 31.099 -17.847 -6.860 1.00 93.00 502 ALA A CA 1
ATOM 4025 C C . ALA A 1 502 ? 31.141 -16.349 -6.495 1.00 93.00 502 ALA A C 1
ATOM 4027 O O . ALA A 1 502 ? 31.128 -15.492 -7.374 1.00 93.00 502 ALA A O 1
ATOM 4028 N N . GLU A 1 503 ? 31.240 -16.018 -5.204 1.00 93.56 503 GLU A N 1
ATOM 4029 C CA . GLU A 1 503 ? 31.306 -14.630 -4.721 1.00 93.56 503 GLU A CA 1
ATOM 4030 C C . GLU A 1 503 ? 32.608 -13.938 -5.159 1.00 93.56 503 GLU A C 1
ATOM 4032 O O . GLU A 1 503 ? 32.600 -12.790 -5.606 1.00 93.56 503 GLU A O 1
ATOM 4037 N N . PHE A 1 504 ? 33.731 -14.653 -5.067 1.00 93.06 504 PHE A N 1
ATOM 4038 C CA . PHE A 1 504 ? 35.043 -14.177 -5.485 1.00 93.06 504 PHE A CA 1
ATOM 4039 C C . PHE A 1 504 ? 35.081 -13.918 -6.989 1.00 93.06 504 PHE A C 1
ATOM 4041 O O . PHE A 1 504 ? 35.533 -12.856 -7.421 1.00 93.06 504 PHE A O 1
ATOM 4048 N N . ALA A 1 505 ? 34.572 -14.864 -7.785 1.00 93.88 505 ALA A N 1
ATOM 4049 C CA . ALA A 1 505 ? 34.443 -14.701 -9.225 1.00 93.88 505 ALA A CA 1
ATOM 4050 C C . ALA A 1 505 ? 33.539 -13.510 -9.570 1.00 93.88 505 ALA A C 1
ATOM 4052 O O . ALA A 1 505 ? 33.897 -12.704 -10.426 1.00 93.88 505 ALA A O 1
ATOM 4053 N N . ALA A 1 506 ? 32.405 -13.350 -8.882 1.00 96.12 506 ALA A N 1
ATOM 4054 C CA . ALA A 1 506 ? 31.473 -12.251 -9.116 1.00 96.12 506 ALA A CA 1
ATOM 4055 C C . ALA A 1 506 ? 32.109 -10.877 -8.850 1.00 96.12 506 ALA A C 1
ATOM 4057 O O . ALA A 1 506 ? 32.010 -9.983 -9.691 1.00 96.12 506 ALA A O 1
ATOM 4058 N N . GLN A 1 507 ? 32.817 -10.710 -7.728 1.00 95.19 507 GLN A N 1
ATOM 4059 C CA . GLN A 1 507 ? 33.515 -9.457 -7.426 1.00 95.19 507 GLN A CA 1
ATOM 4060 C C . GLN A 1 507 ? 34.654 -9.185 -8.423 1.00 95.19 507 GLN A C 1
ATOM 4062 O O . GLN A 1 507 ? 34.824 -8.048 -8.866 1.00 95.19 507 GLN A O 1
ATOM 4067 N N . ALA A 1 508 ? 35.410 -10.219 -8.816 1.00 93.50 508 ALA A N 1
ATOM 4068 C CA . ALA A 1 508 ? 36.481 -10.101 -9.805 1.00 93.50 508 ALA A CA 1
ATOM 4069 C C . ALA A 1 508 ? 35.942 -9.688 -11.185 1.00 93.50 508 ALA A C 1
ATOM 4071 O O . ALA A 1 508 ? 36.476 -8.771 -11.805 1.00 93.50 508 ALA A O 1
ATOM 4072 N N . VAL A 1 509 ? 34.855 -10.311 -11.652 1.00 95.12 509 VAL A N 1
ATOM 4073 C CA . VAL A 1 509 ? 34.203 -9.957 -12.921 1.00 95.12 509 VAL A CA 1
ATOM 4074 C C . VAL A 1 509 ? 33.603 -8.551 -12.849 1.00 95.12 509 VAL A C 1
ATOM 4076 O O . VAL A 1 509 ? 33.794 -7.774 -13.781 1.00 95.12 509 VAL A O 1
ATOM 4079 N N . ALA A 1 510 ? 32.963 -8.164 -11.740 1.00 94.94 510 ALA A N 1
ATOM 4080 C CA . ALA A 1 510 ? 32.483 -6.793 -11.544 1.00 94.94 510 ALA A CA 1
ATOM 4081 C C . ALA A 1 510 ? 33.626 -5.762 -11.597 1.00 94.94 510 ALA A C 1
ATOM 4083 O O . ALA A 1 510 ? 33.469 -4.701 -12.202 1.00 94.94 510 ALA A O 1
ATOM 4084 N N . HIS A 1 511 ? 34.792 -6.091 -11.027 1.00 94.56 511 HIS A N 1
ATOM 4085 C CA . HIS A 1 511 ? 36.004 -5.269 -11.108 1.00 94.56 511 HIS A CA 1
ATOM 4086 C C . HIS A 1 511 ? 36.511 -5.138 -12.550 1.00 94.56 511 HIS A C 1
ATOM 4088 O O . HIS A 1 511 ? 36.840 -4.043 -13.005 1.00 94.56 511 HIS A O 1
ATOM 4094 N N . MET A 1 512 ? 36.543 -6.243 -13.299 1.00 94.25 512 MET A N 1
ATOM 4095 C CA . MET A 1 512 ? 36.922 -6.236 -14.717 1.00 94.25 512 MET A CA 1
ATOM 4096 C C . MET A 1 512 ? 35.957 -5.395 -15.561 1.00 94.25 512 MET A C 1
ATOM 4098 O O . MET A 1 512 ? 36.408 -4.635 -16.417 1.00 94.25 512 MET A O 1
ATOM 4102 N N . VAL A 1 513 ? 34.646 -5.486 -15.293 1.00 93.88 513 VAL A N 1
ATOM 4103 C CA . VAL A 1 513 ? 33.609 -4.652 -15.923 1.00 93.88 513 VAL A CA 1
ATOM 4104 C C . VAL A 1 513 ? 33.855 -3.181 -15.625 1.00 93.88 513 VAL A C 1
ATOM 4106 O O . VAL A 1 513 ? 33.901 -2.394 -16.565 1.00 93.88 513 VAL A O 1
ATOM 4109 N N . LEU A 1 514 ? 34.076 -2.816 -14.358 1.00 92.00 514 LEU A N 1
ATOM 4110 C CA . LEU A 1 514 ? 34.320 -1.432 -13.947 1.00 92.00 514 LEU A CA 1
ATOM 4111 C C . LEU A 1 514 ? 35.459 -0.772 -14.737 1.00 92.00 514 LEU A C 1
ATOM 4113 O O . LEU A 1 514 ? 35.306 0.361 -15.187 1.00 92.00 514 LEU A O 1
ATOM 4117 N N . HIS A 1 515 ? 36.578 -1.480 -14.906 1.00 91.44 515 HIS A N 1
ATOM 4118 C CA . HIS A 1 515 ? 37.787 -0.948 -15.546 1.00 91.44 515 HIS A CA 1
ATOM 4119 C C . HIS A 1 515 ? 37.882 -1.227 -17.051 1.00 91.44 515 HIS A C 1
ATOM 4121 O O . HIS A 1 515 ? 38.823 -0.764 -17.693 1.00 91.44 515 HIS A O 1
ATOM 4127 N N . GLY A 1 516 ? 36.960 -2.010 -17.620 1.00 90.38 516 GLY A N 1
ATOM 4128 C CA . GLY A 1 516 ? 37.034 -2.451 -19.017 1.00 90.38 516 GLY A CA 1
ATOM 4129 C C . GLY A 1 516 ? 38.271 -3.306 -19.330 1.00 90.38 516 GLY A C 1
ATOM 4130 O O . GLY A 1 516 ? 38.727 -3.337 -20.471 1.00 90.38 516 GLY A O 1
ATOM 4131 N N . ASN A 1 517 ? 38.853 -3.967 -18.322 1.00 90.25 517 ASN A N 1
ATOM 4132 C CA . ASN A 1 517 ? 40.031 -4.822 -18.473 1.00 90.25 517 ASN A CA 1
ATOM 4133 C C . ASN A 1 517 ? 39.669 -6.274 -18.161 1.00 90.25 517 ASN A C 1
ATOM 4135 O O . ASN A 1 517 ? 39.599 -6.671 -16.998 1.00 90.25 517 ASN A O 1
ATOM 4139 N N . TYR A 1 518 ? 39.503 -7.068 -19.215 1.00 91.62 518 TYR A N 1
ATOM 4140 C CA . TYR A 1 518 ? 39.034 -8.455 -19.145 1.00 91.62 518 TYR A CA 1
ATOM 4141 C C . TYR A 1 518 ? 40.167 -9.493 -19.163 1.00 91.62 518 TYR A C 1
ATOM 4143 O O . TYR A 1 518 ? 39.933 -10.679 -19.398 1.00 91.62 518 TYR A O 1
ATOM 4151 N N . ALA A 1 519 ? 41.415 -9.072 -18.922 1.00 87.12 519 ALA A N 1
ATOM 4152 C CA . ALA A 1 519 ? 42.551 -9.986 -18.897 1.00 87.12 519 ALA A CA 1
ATOM 4153 C C . ALA A 1 519 ? 42.372 -11.058 -17.806 1.00 87.12 519 ALA A C 1
ATOM 4155 O O . ALA A 1 519 ? 42.277 -10.737 -16.619 1.00 87.12 519 ALA A O 1
ATOM 4156 N N . GLY A 1 520 ? 42.367 -12.330 -18.217 1.00 84.69 520 GLY A N 1
ATOM 4157 C CA . GLY A 1 520 ? 42.240 -13.485 -17.325 1.00 84.69 520 GLY A CA 1
ATOM 4158 C C . GLY A 1 520 ? 40.805 -13.916 -17.002 1.00 84.69 520 GLY A C 1
ATOM 4159 O O . GLY A 1 520 ? 40.649 -14.818 -16.178 1.00 84.69 520 GLY A O 1
ATOM 4160 N N . ILE A 1 521 ? 39.780 -13.333 -17.644 1.00 91.12 521 ILE A N 1
ATOM 4161 C CA . ILE A 1 521 ? 38.359 -13.654 -17.400 1.00 91.12 521 ILE A CA 1
ATOM 4162 C C . ILE A 1 521 ? 38.020 -15.142 -17.616 1.00 91.12 521 ILE A C 1
ATOM 4164 O O . ILE A 1 521 ? 37.189 -15.705 -16.903 1.00 91.12 521 ILE A O 1
ATOM 4168 N N . GLU A 1 522 ? 38.735 -15.813 -18.525 1.00 90.44 522 GLU A N 1
ATOM 4169 C CA . GLU A 1 522 ? 38.605 -17.252 -18.809 1.00 90.44 522 GLU A CA 1
ATOM 4170 C C . GLU A 1 522 ? 38.768 -18.124 -17.553 1.00 90.44 522 GLU A C 1
ATOM 4172 O O . GLU A 1 522 ? 38.125 -19.170 -17.436 1.00 90.44 522 GLU A O 1
ATOM 4177 N N . SER A 1 523 ? 39.545 -17.649 -16.569 1.00 88.25 523 SER A N 1
ATOM 4178 C CA . SER A 1 523 ? 39.779 -18.320 -15.280 1.00 88.25 523 SER A CA 1
ATOM 4179 C C . SER A 1 523 ? 38.512 -18.503 -14.437 1.00 88.25 523 SER A C 1
ATOM 4181 O O . SER A 1 523 ? 38.550 -19.257 -13.463 1.00 88.25 523 SER A O 1
ATOM 4183 N N . TYR A 1 524 ? 37.424 -17.810 -14.788 1.00 91.50 524 TYR A N 1
ATOM 4184 C CA . TYR A 1 524 ? 36.131 -17.829 -14.098 1.00 91.50 524 TYR A CA 1
ATOM 4185 C C . TYR A 1 524 ? 35.010 -18.465 -14.939 1.00 91.50 524 TYR A C 1
ATOM 4187 O O . TYR A 1 524 ? 33.843 -18.381 -14.565 1.00 91.50 524 TYR A O 1
ATOM 4195 N N . SER A 1 525 ? 35.335 -19.072 -16.088 1.00 89.75 525 SER A N 1
ATOM 4196 C CA . SER A 1 525 ? 34.354 -19.661 -17.024 1.00 89.75 525 SER A CA 1
ATOM 4197 C C . SER A 1 525 ? 33.462 -20.742 -16.401 1.00 89.75 525 SER A C 1
ATOM 4199 O O . SER A 1 525 ? 32.323 -20.910 -16.828 1.00 89.75 525 SER A O 1
ATOM 4201 N N . GLU A 1 526 ? 33.942 -21.423 -15.359 1.00 91.19 526 GLU A N 1
ATOM 4202 C CA . GLU A 1 526 ? 33.194 -22.448 -14.617 1.00 91.19 526 GLU A CA 1
ATOM 4203 C C . GLU A 1 526 ? 31.924 -21.923 -13.923 1.00 91.19 526 GLU A C 1
ATOM 4205 O O . GLU A 1 526 ? 31.013 -22.703 -13.664 1.00 91.19 526 GLU A O 1
ATOM 4210 N N . HIS A 1 527 ? 31.838 -20.612 -13.670 1.00 91.31 527 HIS A N 1
ATOM 4211 C CA . HIS A 1 527 ? 30.702 -19.973 -12.996 1.00 91.31 527 HIS A CA 1
ATOM 4212 C C . HIS A 1 527 ? 29.622 -19.458 -13.958 1.00 91.31 527 HIS A C 1
ATOM 4214 O O . HIS A 1 527 ? 28.593 -18.941 -13.519 1.00 91.31 527 HIS A O 1
ATOM 4220 N N . ILE A 1 528 ? 29.829 -19.574 -15.275 1.00 90.19 528 ILE A N 1
ATOM 4221 C CA . ILE A 1 528 ? 28.845 -19.127 -16.266 1.00 90.19 528 ILE A CA 1
ATOM 4222 C C . ILE A 1 528 ? 27.553 -19.936 -16.097 1.00 90.19 528 ILE A C 1
ATOM 4224 O O . ILE A 1 528 ? 27.544 -21.157 -16.238 1.00 90.19 528 ILE A O 1
ATOM 4228 N N . GLY A 1 529 ? 26.445 -19.237 -15.843 1.00 83.56 529 GLY A N 1
ATOM 4229 C CA . GLY A 1 529 ? 25.134 -19.854 -15.625 1.00 83.56 529 GLY A CA 1
ATOM 4230 C C . GLY A 1 529 ? 24.911 -20.396 -14.209 1.00 83.56 529 GLY A C 1
ATOM 4231 O O . GLY A 1 529 ? 23.865 -20.992 -13.957 1.00 83.56 529 GLY A O 1
ATOM 4232 N N . GLU A 1 530 ? 25.849 -20.189 -13.280 1.00 93.25 530 GLU A N 1
ATOM 4233 C CA . GLU A 1 530 ? 25.640 -20.487 -11.865 1.00 93.25 530 GLU A CA 1
ATOM 4234 C C . GLU A 1 530 ? 24.791 -19.388 -11.204 1.00 93.25 530 GLU A C 1
ATOM 4236 O O . GLU A 1 530 ? 25.176 -18.221 -11.148 1.00 93.25 530 GLU A O 1
ATOM 4241 N N . GLU A 1 531 ? 23.649 -19.760 -10.617 1.00 92.56 531 GLU A N 1
ATOM 4242 C CA . GLU A 1 531 ? 22.722 -18.792 -10.014 1.00 92.56 531 GLU A CA 1
ATOM 4243 C C . GLU A 1 531 ? 23.344 -17.981 -8.865 1.00 92.56 531 GLU A C 1
ATOM 4245 O O . GLU A 1 531 ? 23.098 -16.781 -8.749 1.00 92.56 531 GLU A O 1
ATOM 4250 N N . ARG A 1 532 ? 24.176 -18.608 -8.024 1.00 92.69 532 ARG A N 1
ATOM 4251 C CA . ARG A 1 532 ? 24.847 -17.920 -6.907 1.00 92.69 532 ARG A CA 1
ATOM 4252 C C . ARG A 1 532 ? 25.810 -16.843 -7.400 1.00 92.69 532 ARG A C 1
ATOM 4254 O O . ARG A 1 532 ? 25.861 -15.763 -6.814 1.00 92.69 532 ARG A O 1
ATOM 4261 N N . PHE A 1 533 ? 26.533 -17.130 -8.480 1.00 95.75 533 PHE A N 1
ATOM 4262 C CA . PHE A 1 533 ? 27.409 -16.170 -9.141 1.00 95.75 533 PHE A CA 1
ATOM 4263 C C . PHE A 1 533 ? 26.595 -15.026 -9.751 1.00 95.75 533 PHE A C 1
ATOM 4265 O O . PHE A 1 533 ? 26.902 -13.867 -9.486 1.00 95.75 533 PHE A O 1
ATOM 4272 N N . ASP A 1 534 ? 25.515 -15.332 -10.477 1.00 93.62 534 ASP A N 1
ATOM 4273 C CA . ASP A 1 534 ? 24.654 -14.319 -11.099 1.00 93.62 534 ASP A CA 1
ATOM 4274 C C . ASP A 1 534 ? 24.026 -13.370 -10.059 1.00 93.62 534 ASP A C 1
ATOM 4276 O O . ASP A 1 534 ? 23.957 -12.159 -10.285 1.00 93.62 534 ASP A O 1
ATOM 4280 N N . LEU A 1 535 ? 23.598 -13.896 -8.903 1.00 93.00 535 LEU A N 1
ATOM 4281 C CA . LEU A 1 535 ? 23.052 -13.106 -7.792 1.00 93.00 535 LEU A CA 1
ATOM 4282 C C . LEU A 1 535 ? 24.110 -12.194 -7.156 1.00 93.00 535 LEU A C 1
ATOM 4284 O O . LEU A 1 535 ? 23.859 -11.001 -6.968 1.00 93.00 535 LEU A O 1
ATOM 4288 N N . ALA A 1 536 ? 25.294 -12.733 -6.853 1.00 94.38 536 ALA A N 1
ATOM 4289 C CA . ALA A 1 536 ? 26.392 -11.955 -6.285 1.00 94.38 536 ALA A CA 1
ATOM 4290 C C . ALA A 1 536 ? 26.886 -10.886 -7.271 1.00 94.38 536 ALA A C 1
ATOM 4292 O O . ALA A 1 536 ? 27.092 -9.733 -6.895 1.00 94.38 536 ALA A O 1
ATOM 4293 N N . LEU A 1 537 ? 27.016 -11.230 -8.554 1.00 96.06 537 LEU A N 1
ATOM 4294 C CA . LEU A 1 537 ? 27.442 -10.303 -9.598 1.00 96.06 537 LEU A CA 1
ATOM 4295 C C . LEU A 1 537 ? 26.422 -9.178 -9.766 1.00 96.06 537 LEU A C 1
ATOM 4297 O O . LEU A 1 537 ? 26.808 -8.011 -9.794 1.00 96.06 537 LEU A O 1
ATOM 4301 N N . ALA A 1 538 ? 25.125 -9.499 -9.799 1.00 94.25 538 ALA A N 1
ATOM 4302 C CA . ALA A 1 538 ? 24.074 -8.490 -9.850 1.00 94.25 538 ALA A CA 1
ATOM 4303 C C . ALA A 1 538 ? 24.157 -7.522 -8.661 1.00 94.25 538 ALA A C 1
ATOM 4305 O O . ALA A 1 538 ? 23.989 -6.317 -8.841 1.00 94.25 538 ALA A O 1
ATOM 4306 N N . ALA A 1 539 ? 24.468 -8.025 -7.463 1.00 94.38 539 ALA A N 1
ATOM 4307 C CA . ALA A 1 539 ? 24.688 -7.198 -6.285 1.00 94.38 539 ALA A CA 1
ATOM 4308 C C . ALA A 1 539 ? 25.918 -6.285 -6.435 1.00 94.38 539 ALA A C 1
ATOM 4310 O O . ALA A 1 539 ? 25.791 -5.076 -6.250 1.00 94.38 539 ALA A O 1
ATOM 4311 N N . TYR A 1 540 ? 27.073 -6.814 -6.854 1.00 94.88 540 TYR A N 1
ATOM 4312 C CA . TYR A 1 540 ? 28.290 -6.019 -7.067 1.00 94.88 540 TYR A CA 1
ATOM 4313 C C . TYR A 1 540 ? 28.123 -4.926 -8.129 1.00 94.88 540 TYR A C 1
ATOM 4315 O O . TYR A 1 540 ? 28.578 -3.799 -7.926 1.00 94.88 540 TYR A O 1
ATOM 4323 N N . LEU A 1 541 ? 27.424 -5.215 -9.232 1.00 94.12 541 LEU A N 1
ATOM 4324 C CA . LEU A 1 541 ? 27.190 -4.246 -10.308 1.00 94.12 541 LEU A CA 1
ATOM 4325 C C . LEU A 1 541 ? 26.401 -3.004 -9.842 1.00 94.12 541 LEU A C 1
ATOM 4327 O O . LEU A 1 541 ? 26.540 -1.928 -10.425 1.00 94.12 541 LEU A O 1
ATOM 4331 N N . ARG A 1 542 ? 25.610 -3.107 -8.765 1.00 92.56 542 ARG A N 1
ATOM 4332 C CA . ARG A 1 542 ? 24.869 -1.971 -8.178 1.00 92.56 542 ARG A CA 1
ATOM 4333 C C . ARG A 1 542 ? 25.781 -0.957 -7.485 1.00 92.56 542 ARG A C 1
ATOM 4335 O O . ARG A 1 542 ? 25.402 0.206 -7.367 1.00 92.56 542 ARG A O 1
ATOM 4342 N N . TYR A 1 543 ? 26.971 -1.378 -7.056 1.00 90.12 543 TYR A N 1
ATOM 4343 C CA . TYR A 1 543 ? 27.961 -0.519 -6.398 1.00 90.12 543 TYR A CA 1
ATOM 4344 C C . TYR A 1 543 ? 28.918 0.164 -7.380 1.00 90.12 543 TYR A C 1
ATOM 4346 O O . TYR A 1 543 ? 29.803 0.909 -6.959 1.00 90.12 543 TYR A O 1
ATOM 4354 N N . LEU A 1 544 ? 28.747 -0.044 -8.688 1.00 88.81 544 LEU A N 1
ATOM 4355 C CA . LEU A 1 544 ? 29.548 0.664 -9.677 1.00 88.81 544 LEU A CA 1
ATOM 4356 C C . LEU A 1 544 ? 29.187 2.151 -9.705 1.00 88.81 544 LEU A C 1
ATOM 4358 O O . LEU A 1 544 ? 28.019 2.547 -9.644 1.00 88.81 544 LEU A O 1
ATOM 4362 N N . ARG A 1 545 ? 30.213 2.992 -9.866 1.00 81.88 545 ARG A N 1
ATOM 4363 C CA . ARG A 1 545 ? 30.044 4.449 -9.949 1.00 81.88 545 ARG A CA 1
ATOM 4364 C C . ARG A 1 545 ? 29.220 4.871 -11.162 1.00 81.88 545 ARG A C 1
ATOM 4366 O O . ARG A 1 545 ? 28.484 5.852 -11.079 1.00 81.88 545 ARG A O 1
ATOM 4373 N N . THR A 1 546 ? 29.341 4.166 -12.283 1.00 83.75 546 THR A N 1
ATOM 4374 C CA . THR A 1 546 ? 28.655 4.495 -13.536 1.00 83.75 546 THR A CA 1
ATOM 4375 C C . THR A 1 546 ? 28.040 3.245 -14.157 1.00 83.75 546 THR A C 1
ATOM 4377 O O . THR A 1 546 ? 28.546 2.139 -13.996 1.00 83.75 546 THR A O 1
ATOM 4380 N N . ALA A 1 547 ? 26.933 3.431 -14.879 1.00 87.81 547 ALA A N 1
ATOM 4381 C CA . ALA A 1 547 ? 26.299 2.364 -15.655 1.00 87.81 547 ALA A CA 1
ATOM 4382 C C . ALA A 1 547 ? 27.001 2.114 -17.005 1.00 87.81 547 ALA A C 1
ATOM 4384 O O . ALA A 1 547 ? 26.773 1.096 -17.648 1.00 87.81 547 ALA A O 1
ATOM 4385 N N . GLU A 1 548 ? 27.837 3.055 -17.454 1.00 88.38 548 GLU A N 1
ATOM 4386 C CA . GLU A 1 548 ? 28.464 3.036 -18.780 1.00 88.38 548 GLU A CA 1
ATOM 4387 C C . GLU A 1 548 ? 29.380 1.827 -18.989 1.00 88.38 548 GLU A C 1
ATOM 4389 O O . GLU A 1 548 ? 29.327 1.191 -20.040 1.00 88.38 548 GLU A O 1
ATOM 4394 N N . SER A 1 549 ? 30.141 1.450 -17.962 1.00 90.06 549 SER A N 1
ATOM 4395 C CA . SER A 1 549 ? 31.003 0.265 -17.972 1.00 90.06 549 SER A CA 1
ATOM 4396 C C . SER A 1 549 ? 30.224 -1.031 -18.221 1.00 90.06 549 SER A C 1
ATOM 4398 O O . SER A 1 549 ? 30.691 -1.902 -18.953 1.00 90.06 549 SER A O 1
ATOM 4400 N N . ILE A 1 550 ? 29.001 -1.132 -17.692 1.00 92.00 550 ILE A N 1
ATOM 4401 C CA . ILE A 1 550 ? 28.106 -2.274 -17.918 1.00 92.00 550 ILE A CA 1
ATOM 4402 C C . ILE A 1 550 ? 27.692 -2.327 -19.390 1.00 92.00 550 ILE A C 1
ATOM 4404 O O . ILE A 1 550 ? 27.766 -3.384 -20.012 1.00 92.00 550 ILE A O 1
ATOM 4408 N N . PHE A 1 551 ? 27.306 -1.191 -19.979 1.00 90.62 551 PHE A N 1
ATOM 4409 C CA . PHE A 1 551 ? 26.910 -1.134 -21.390 1.00 90.62 551 PHE A CA 1
ATOM 4410 C C . PHE A 1 551 ? 28.061 -1.447 -22.346 1.00 90.62 551 PHE A C 1
ATOM 4412 O O . PHE A 1 551 ? 27.840 -2.090 -23.370 1.00 90.62 551 PHE A O 1
ATOM 4419 N N . ILE A 1 552 ? 29.282 -1.018 -22.018 1.00 90.94 552 ILE A N 1
ATOM 4420 C CA . ILE A 1 552 ? 30.483 -1.376 -22.781 1.00 90.94 552 ILE A CA 1
ATOM 4421 C C . ILE A 1 552 ? 30.721 -2.887 -22.695 1.00 90.94 552 ILE A C 1
ATOM 4423 O O . ILE A 1 552 ? 30.905 -3.534 -23.724 1.00 90.94 552 ILE A O 1
ATOM 4427 N N . ALA A 1 553 ? 30.632 -3.464 -21.495 1.00 91.94 553 ALA A N 1
ATOM 4428 C CA . ALA A 1 553 ? 30.847 -4.890 -21.284 1.00 91.94 553 ALA A CA 1
ATOM 4429 C C . ALA A 1 553 ? 29.798 -5.774 -21.987 1.00 91.94 553 ALA A C 1
ATOM 4431 O O . ALA A 1 553 ? 30.138 -6.851 -22.467 1.00 91.94 553 ALA A O 1
ATOM 4432 N N . LEU A 1 554 ? 28.543 -5.322 -22.108 1.00 92.62 554 LEU A N 1
ATOM 4433 C CA . LEU A 1 554 ? 27.492 -6.055 -22.836 1.00 92.62 554 LEU A CA 1
ATOM 4434 C C . LEU A 1 554 ? 27.755 -6.145 -24.345 1.00 92.62 554 LEU A C 1
ATOM 4436 O O . LEU A 1 554 ? 27.287 -7.081 -24.987 1.00 92.62 554 LEU A O 1
ATOM 4440 N N . LYS A 1 555 ? 28.504 -5.192 -24.915 1.00 90.62 555 LYS A N 1
ATOM 4441 C CA . LYS A 1 555 ? 28.897 -5.218 -26.333 1.00 90.62 555 LYS A CA 1
ATOM 4442 C C . LYS A 1 555 ? 30.077 -6.157 -26.600 1.00 90.62 555 LYS A C 1
ATOM 4444 O O . LYS A 1 555 ? 30.279 -6.565 -27.744 1.00 90.62 555 LYS A O 1
ATOM 4449 N N . ASP A 1 556 ? 30.864 -6.489 -25.576 1.00 91.38 556 ASP A N 1
ATOM 4450 C CA . ASP A 1 556 ? 32.028 -7.362 -25.711 1.00 91.38 556 ASP A CA 1
ATOM 4451 C C . ASP A 1 556 ? 31.609 -8.841 -25.696 1.00 91.38 556 ASP A C 1
ATOM 4453 O O . ASP A 1 556 ? 31.102 -9.366 -24.702 1.00 91.38 556 ASP A O 1
ATOM 4457 N N . LYS A 1 557 ? 31.869 -9.543 -26.805 1.00 88.94 557 LYS A N 1
ATOM 4458 C CA . LYS A 1 557 ? 31.520 -10.962 -26.976 1.00 88.94 557 LYS A CA 1
ATOM 4459 C C . LYS A 1 557 ? 32.212 -11.886 -25.971 1.00 88.94 557 LYS A C 1
ATOM 4461 O O . LYS A 1 557 ? 31.665 -12.945 -25.675 1.00 88.94 557 LYS A O 1
ATOM 4466 N N . ASN A 1 558 ? 33.379 -11.507 -25.451 1.00 89.00 558 ASN A N 1
ATOM 4467 C CA . ASN A 1 558 ? 34.136 -12.323 -24.499 1.00 89.00 558 ASN A CA 1
ATOM 4468 C C . ASN A 1 558 ? 33.549 -12.241 -23.083 1.00 89.00 558 ASN A C 1
ATOM 4470 O O . ASN A 1 558 ? 33.641 -13.196 -22.317 1.00 89.00 558 ASN A O 1
ATOM 4474 N N . VAL A 1 559 ? 32.929 -11.111 -22.737 1.00 91.94 559 VAL A N 1
ATOM 4475 C CA . VAL A 1 559 ? 32.431 -10.816 -21.382 1.00 91.94 559 VAL A CA 1
ATOM 4476 C C . VAL A 1 559 ? 30.937 -11.078 -21.263 1.00 91.94 559 VAL A C 1
ATOM 4478 O O . VAL A 1 559 ? 30.465 -11.502 -20.208 1.00 91.94 559 VAL A O 1
ATOM 4481 N N . LEU A 1 560 ? 30.195 -10.886 -22.356 1.00 92.75 560 LEU A N 1
ATOM 4482 C CA . LEU A 1 560 ? 28.750 -11.073 -22.429 1.00 92.75 560 LEU A CA 1
ATOM 4483 C C . LEU A 1 560 ? 28.244 -12.371 -21.757 1.00 92.75 560 LEU A C 1
ATOM 4485 O O . LEU A 1 560 ? 27.279 -12.278 -20.991 1.00 92.75 560 LEU A O 1
ATOM 4489 N N . PRO A 1 561 ? 28.864 -13.560 -21.947 1.00 93.31 561 PRO A N 1
ATOM 4490 C CA . PRO A 1 561 ? 28.403 -14.793 -21.303 1.00 93.31 561 PRO A CA 1
ATOM 4491 C C . PRO A 1 561 ? 28.379 -14.730 -19.771 1.00 93.31 561 PRO A C 1
ATOM 4493 O O . PRO A 1 561 ? 27.521 -15.364 -19.165 1.00 93.31 561 PRO A O 1
ATOM 4496 N N . TYR A 1 562 ? 29.283 -13.954 -19.165 1.00 93.94 562 TYR A N 1
ATOM 4497 C CA . TYR A 1 562 ? 29.434 -13.829 -17.716 1.00 93.94 562 TYR A CA 1
ATOM 4498 C C . TYR A 1 562 ? 28.432 -12.854 -17.100 1.00 93.94 562 TYR A C 1
ATOM 4500 O O . TYR A 1 562 ? 28.018 -13.038 -15.965 1.00 93.94 562 TYR A O 1
ATOM 4508 N N . ILE A 1 563 ? 28.051 -11.796 -17.820 1.00 94.19 563 ILE A N 1
ATOM 4509 C CA . ILE A 1 563 ? 27.294 -10.685 -17.222 1.00 94.19 563 ILE A CA 1
ATOM 4510 C C . ILE A 1 563 ? 25.816 -10.654 -17.625 1.00 94.19 563 ILE A C 1
ATOM 4512 O O . ILE A 1 563 ? 25.013 -10.039 -16.925 1.00 94.19 563 ILE A O 1
ATOM 4516 N N . LYS A 1 564 ? 25.431 -11.303 -18.734 1.00 93.38 564 LYS A N 1
ATOM 4517 C CA . LYS A 1 564 ? 24.080 -11.177 -19.315 1.00 93.38 564 LYS A CA 1
ATOM 4518 C C . LYS A 1 564 ? 22.951 -11.544 -18.346 1.00 93.38 564 LYS A C 1
ATOM 4520 O O . LYS A 1 564 ? 21.940 -10.848 -18.301 1.00 93.38 564 LYS A O 1
ATOM 4525 N N . ASN A 1 565 ? 23.125 -12.600 -17.549 1.00 92.69 565 ASN A N 1
ATOM 4526 C CA . ASN A 1 565 ? 22.104 -13.070 -16.613 1.00 92.69 565 ASN A CA 1
ATOM 4527 C C . ASN A 1 565 ? 21.968 -12.111 -15.424 1.00 92.69 565 ASN A C 1
ATOM 4529 O O . ASN A 1 565 ? 20.857 -11.728 -15.061 1.00 92.69 565 ASN A O 1
ATOM 4533 N N . ALA A 1 566 ? 23.098 -11.682 -14.853 1.00 92.75 566 ALA A N 1
ATOM 4534 C CA . ALA A 1 566 ? 23.132 -10.707 -13.769 1.00 92.75 566 ALA A CA 1
ATOM 4535 C C . ALA A 1 566 ? 22.493 -9.374 -14.188 1.00 92.75 566 ALA A C 1
ATOM 4537 O O . ALA A 1 566 ? 21.640 -8.850 -13.475 1.00 92.75 566 ALA A O 1
ATOM 4538 N N . VAL A 1 567 ? 22.837 -8.851 -15.372 1.00 92.31 567 VAL A N 1
ATOM 4539 C CA . VAL A 1 567 ? 22.226 -7.621 -15.898 1.00 92.31 567 VAL A CA 1
ATOM 4540 C C . VAL A 1 567 ? 20.736 -7.812 -16.189 1.00 92.31 567 VAL A C 1
ATOM 4542 O O . VAL A 1 567 ? 19.949 -6.939 -15.833 1.00 92.31 567 VAL A O 1
ATOM 4545 N N . GLY A 1 568 ? 20.329 -8.953 -16.757 1.00 90.25 568 GLY A N 1
ATOM 4546 C CA . GLY A 1 568 ? 18.914 -9.286 -16.948 1.00 90.25 568 GLY A CA 1
ATOM 4547 C C . GLY A 1 568 ? 18.120 -9.202 -15.639 1.00 90.25 568 GLY A C 1
ATOM 4548 O O . GLY A 1 568 ? 17.114 -8.503 -15.574 1.00 90.25 568 GLY A O 1
ATOM 4549 N N . ARG A 1 569 ? 18.644 -9.783 -14.550 1.00 89.81 569 ARG A N 1
ATOM 4550 C CA . ARG A 1 569 ? 18.028 -9.685 -13.214 1.00 89.81 569 ARG A CA 1
ATOM 4551 C C . ARG A 1 569 ? 17.924 -8.245 -12.713 1.00 89.81 569 ARG A C 1
ATOM 4553 O O . ARG A 1 569 ? 16.909 -7.871 -12.138 1.00 89.81 569 ARG A O 1
ATOM 4560 N N . ILE A 1 570 ? 18.952 -7.421 -12.920 1.00 90.06 570 ILE A N 1
ATOM 4561 C CA . ILE A 1 570 ? 18.921 -6.003 -12.525 1.00 90.06 570 ILE A CA 1
ATOM 4562 C C . ILE A 1 570 ? 17.803 -5.247 -13.259 1.00 90.06 570 ILE A C 1
ATOM 4564 O O . ILE A 1 570 ? 17.142 -4.396 -12.657 1.00 90.06 570 ILE A O 1
ATOM 4568 N N . VAL A 1 571 ? 17.596 -5.552 -14.544 1.00 88.69 571 VAL A N 1
ATOM 4569 C CA . VAL A 1 571 ? 16.507 -4.978 -15.344 1.00 88.69 571 VAL A CA 1
ATOM 4570 C C . VAL A 1 571 ? 15.153 -5.419 -14.797 1.00 88.69 571 VAL A C 1
ATOM 4572 O O . VAL A 1 571 ? 14.293 -4.569 -14.579 1.00 88.69 571 VAL A O 1
ATOM 4575 N N . ASP A 1 572 ? 14.976 -6.715 -14.538 1.00 87.56 572 ASP A N 1
ATOM 4576 C CA . ASP A 1 572 ? 13.713 -7.269 -14.037 1.00 87.56 572 ASP A CA 1
ATOM 4577 C C . ASP A 1 572 ? 13.362 -6.741 -12.634 1.00 87.56 572 ASP A C 1
ATOM 4579 O O . ASP A 1 572 ? 12.190 -6.550 -12.317 1.00 87.56 572 ASP A O 1
ATOM 4583 N N . LEU A 1 573 ? 14.373 -6.415 -11.818 1.00 86.44 573 LEU A N 1
ATOM 4584 C CA . LEU A 1 573 ? 14.221 -5.744 -10.521 1.00 86.44 573 LEU A CA 1
ATOM 4585 C C . LEU A 1 573 ? 13.968 -4.225 -10.627 1.00 86.44 573 LEU A C 1
ATOM 4587 O O . LEU A 1 573 ? 13.805 -3.563 -9.604 1.00 86.44 573 LEU A O 1
ATOM 4591 N N . GLY A 1 574 ? 13.970 -3.643 -11.831 1.00 86.19 574 GLY A N 1
ATOM 4592 C CA . GLY A 1 574 ? 13.685 -2.221 -12.047 1.00 86.19 574 GLY A CA 1
ATOM 4593 C C . GLY A 1 574 ? 14.782 -1.259 -11.573 1.00 86.19 574 GLY A C 1
ATOM 4594 O O . GLY A 1 574 ? 14.528 -0.071 -11.404 1.00 86.19 574 GLY A O 1
ATOM 4595 N N . LEU A 1 575 ? 16.023 -1.717 -11.383 1.00 86.38 575 LEU A N 1
ATOM 4596 C CA . LEU A 1 575 ? 17.080 -0.953 -10.693 1.00 86.38 575 LEU A CA 1
ATOM 4597 C C . LEU A 1 575 ? 17.805 0.094 -11.559 1.00 86.38 575 LEU A C 1
ATOM 4599 O O . LEU A 1 575 ? 18.801 0.686 -11.131 1.00 86.38 575 LEU A O 1
ATOM 4603 N N . LEU A 1 576 ? 17.331 0.342 -12.781 1.00 85.50 576 LEU A N 1
ATOM 4604 C CA . LEU A 1 576 ? 17.950 1.279 -13.722 1.00 85.50 576 LEU A CA 1
ATOM 4605 C C . LEU A 1 576 ? 17.543 2.745 -13.484 1.00 85.50 576 LEU A C 1
ATOM 4607 O O . LEU A 1 576 ? 17.990 3.615 -14.228 1.00 85.50 576 LEU A O 1
ATOM 4611 N N . VAL A 1 577 ? 16.684 3.044 -12.491 1.00 82.12 577 VAL A N 1
ATOM 4612 C CA . VAL A 1 577 ? 15.944 4.328 -12.313 1.00 82.12 577 VAL A CA 1
ATOM 4613 C C . VAL A 1 577 ? 16.804 5.590 -12.457 1.00 82.12 577 VAL A C 1
ATOM 4615 O O . VAL A 1 577 ? 16.344 6.590 -13.012 1.00 82.12 577 VAL A O 1
ATOM 4618 N N . ASN A 1 578 ? 18.063 5.545 -12.019 1.00 83.31 578 ASN A N 1
ATOM 4619 C CA . ASN A 1 578 ? 18.962 6.703 -12.040 1.00 83.31 578 ASN A CA 1
ATOM 4620 C C . ASN A 1 578 ? 19.601 6.984 -13.409 1.00 83.31 578 ASN A C 1
ATOM 4622 O O . ASN A 1 578 ? 20.215 8.036 -13.587 1.00 83.31 578 ASN A O 1
ATOM 4626 N N . ILE A 1 579 ? 19.485 6.068 -14.373 1.00 85.31 579 ILE A N 1
ATOM 4627 C CA . ILE A 1 579 ? 20.043 6.257 -15.712 1.00 85.31 579 ILE A CA 1
ATOM 4628 C C . ILE A 1 579 ? 19.188 7.291 -16.462 1.00 85.31 579 ILE A C 1
ATOM 4630 O O . ILE A 1 579 ? 17.956 7.152 -16.506 1.00 85.31 579 ILE A O 1
ATOM 4634 N N . PRO A 1 580 ? 19.804 8.327 -17.067 1.00 86.81 580 PRO A N 1
ATOM 4635 C CA . PRO A 1 580 ? 19.069 9.308 -17.850 1.00 86.81 580 PRO A CA 1
ATOM 4636 C C . PRO A 1 580 ? 18.307 8.642 -19.001 1.00 86.81 580 PRO A C 1
ATOM 4638 O O . PRO A 1 580 ? 18.883 7.957 -19.843 1.00 86.81 580 PRO A O 1
ATOM 4641 N N . VAL A 1 581 ? 16.993 8.871 -19.068 1.00 88.38 581 VAL A N 1
ATOM 4642 C CA . VAL A 1 581 ? 16.124 8.217 -20.064 1.00 88.38 581 VAL A CA 1
ATOM 4643 C C . VAL A 1 581 ? 16.550 8.544 -21.494 1.00 88.38 581 VAL A C 1
ATOM 4645 O O . VAL A 1 581 ? 16.508 7.677 -22.355 1.00 88.38 581 VAL A O 1
ATOM 4648 N N . LEU A 1 582 ? 17.019 9.771 -21.744 1.00 88.31 582 LEU A N 1
ATOM 4649 C CA . LEU A 1 582 ? 17.457 10.181 -23.077 1.00 88.31 582 LEU A CA 1
ATOM 4650 C C . LEU A 1 582 ? 18.710 9.423 -23.543 1.00 88.31 582 LEU A C 1
ATOM 4652 O O . LEU A 1 582 ? 18.758 8.985 -24.686 1.00 88.31 582 LEU A O 1
ATOM 4656 N N . SER A 1 583 ? 19.714 9.233 -22.677 1.00 85.94 583 SER A N 1
ATOM 4657 C CA . SER A 1 583 ? 20.883 8.413 -23.032 1.00 85.94 583 SER A CA 1
ATOM 4658 C C . SER A 1 583 ? 20.503 6.945 -23.192 1.00 85.94 583 SER A C 1
ATOM 4660 O O . SER A 1 583 ? 21.083 6.244 -24.016 1.00 85.94 583 SER A O 1
ATOM 4662 N N . PHE A 1 584 ? 19.500 6.498 -22.434 1.00 88.56 584 PHE A N 1
ATOM 4663 C CA . PHE A 1 584 ? 19.022 5.129 -22.489 1.00 88.56 584 PHE A CA 1
ATOM 4664 C C . PHE A 1 584 ? 18.395 4.781 -23.847 1.00 88.56 584 PHE A C 1
ATOM 4666 O O . PHE A 1 584 ? 18.785 3.798 -24.476 1.00 88.56 584 PHE A O 1
ATOM 4673 N N . VAL A 1 585 ? 17.482 5.624 -24.343 1.00 89.56 585 VAL A N 1
ATOM 4674 C CA . VAL A 1 585 ? 16.790 5.404 -25.629 1.00 89.56 585 VAL A CA 1
ATOM 4675 C C . VAL A 1 585 ? 17.685 5.614 -26.855 1.00 89.56 585 VAL A C 1
ATOM 4677 O O . VAL A 1 585 ? 17.364 5.126 -27.932 1.00 89.56 585 VAL A O 1
ATOM 4680 N N . LYS A 1 586 ? 18.834 6.288 -26.702 1.00 88.62 586 LYS A N 1
ATOM 4681 C CA . LYS A 1 586 ? 19.830 6.511 -27.768 1.00 88.62 586 LYS A CA 1
ATOM 4682 C C . LYS A 1 586 ? 20.729 5.304 -28.082 1.00 88.62 586 LYS A C 1
ATOM 4684 O O . LYS A 1 586 ? 21.731 5.436 -28.774 1.00 88.62 586 LYS A O 1
ATOM 4689 N N . GLY A 1 587 ? 20.407 4.129 -27.542 1.00 83.94 587 GLY A N 1
ATOM 4690 C CA . GLY A 1 587 ? 21.073 2.873 -27.901 1.00 83.94 587 GLY A CA 1
ATOM 4691 C C . GLY A 1 587 ? 21.467 1.979 -26.729 1.00 83.94 587 GLY A C 1
ATOM 4692 O O . GLY A 1 587 ? 21.841 0.836 -26.959 1.00 83.94 587 GLY A O 1
ATOM 4693 N N . GLN A 1 588 ? 21.369 2.430 -25.471 1.00 88.81 588 GLN A N 1
ATOM 4694 C CA . GLN A 1 588 ? 21.575 1.521 -24.328 1.00 88.81 588 GLN A CA 1
ATOM 4695 C C . GLN A 1 588 ? 20.425 0.509 -24.208 1.00 88.81 588 GLN A C 1
ATOM 4697 O O . GLN A 1 588 ? 20.664 -0.629 -23.814 1.00 88.81 588 GLN A O 1
ATOM 4702 N N . TYR A 1 589 ? 19.202 0.910 -24.583 1.00 90.81 589 TYR A N 1
ATOM 4703 C CA . TYR A 1 589 ? 18.040 0.024 -24.696 1.00 90.81 589 TYR A CA 1
ATOM 4704 C C . TYR A 1 589 ? 18.358 -1.188 -25.579 1.00 90.81 589 TYR A C 1
ATOM 4706 O O . TYR A 1 589 ? 18.268 -2.327 -25.122 1.00 90.81 589 TYR A O 1
ATOM 4714 N N . ASP A 1 590 ? 18.783 -0.925 -26.815 1.00 90.50 590 ASP A N 1
ATOM 4715 C CA . ASP A 1 590 ? 19.052 -1.935 -27.839 1.00 90.50 590 ASP A CA 1
ATOM 4716 C C . ASP A 1 590 ? 20.137 -2.907 -27.376 1.00 90.50 590 ASP A C 1
ATOM 4718 O O . ASP A 1 590 ? 19.950 -4.117 -27.435 1.00 90.50 590 ASP A O 1
ATOM 4722 N N . VAL A 1 591 ? 21.215 -2.382 -26.781 1.00 90.12 591 VAL A N 1
ATOM 4723 C CA . VAL A 1 591 ? 22.307 -3.198 -26.227 1.00 90.12 591 VAL A CA 1
ATOM 4724 C C . VAL A 1 591 ? 21.798 -4.191 -25.188 1.00 90.12 591 VAL A C 1
ATOM 4726 O O . VAL A 1 591 ? 22.181 -5.355 -25.224 1.00 90.12 591 VAL A O 1
ATOM 4729 N N . ILE A 1 592 ? 20.941 -3.767 -24.254 1.00 89.75 592 ILE A N 1
ATOM 4730 C CA . ILE A 1 592 ? 20.422 -4.685 -23.232 1.00 89.75 592 ILE A CA 1
ATOM 4731 C C . ILE A 1 592 ? 19.423 -5.667 -23.842 1.00 89.75 592 ILE A C 1
ATOM 4733 O O . ILE A 1 592 ? 19.439 -6.845 -23.486 1.00 89.75 592 ILE A O 1
ATOM 4737 N N . LYS A 1 593 ? 18.555 -5.199 -24.742 1.00 88.88 593 LYS A N 1
ATOM 4738 C CA . LYS A 1 593 ? 17.521 -6.021 -25.376 1.00 88.88 593 LYS A CA 1
ATOM 4739 C C . LYS A 1 593 ? 18.119 -7.136 -26.234 1.00 88.88 593 LYS A C 1
ATOM 4741 O O . LYS A 1 593 ? 17.602 -8.245 -26.228 1.00 88.88 593 LYS A O 1
ATOM 4746 N N . GLU A 1 594 ? 19.209 -6.854 -26.939 1.00 88.62 594 GLU A N 1
ATOM 4747 C CA . GLU A 1 594 ? 19.936 -7.840 -27.743 1.00 88.62 594 GLU A CA 1
ATOM 4748 C C . GLU A 1 594 ? 20.776 -8.789 -26.875 1.00 88.62 594 GLU A C 1
ATOM 4750 O O . GLU A 1 594 ? 20.907 -9.973 -27.186 1.00 88.62 594 GLU A O 1
ATOM 4755 N N . ALA A 1 595 ? 21.347 -8.283 -25.778 1.00 86.19 595 ALA A N 1
ATOM 4756 C CA . ALA A 1 595 ? 22.234 -9.048 -24.904 1.00 86.19 595 ALA A CA 1
ATOM 4757 C C . ALA A 1 595 ? 21.503 -9.924 -23.871 1.00 86.19 595 ALA A C 1
ATOM 4759 O O . ALA A 1 595 ? 22.078 -10.898 -23.374 1.00 86.19 595 ALA A O 1
ATOM 4760 N N . THR A 1 596 ? 20.270 -9.570 -23.496 1.00 84.44 596 THR A N 1
ATOM 4761 C CA . THR A 1 596 ? 19.544 -10.172 -22.368 1.00 84.44 596 THR A CA 1
ATOM 4762 C C . THR A 1 596 ? 18.121 -10.570 -22.749 1.00 84.44 596 THR A C 1
ATOM 4764 O O . THR A 1 596 ? 17.481 -9.941 -23.583 1.00 84.44 596 THR A O 1
ATOM 4767 N N . ASN A 1 597 ? 17.579 -11.579 -22.065 1.00 76.19 597 ASN A N 1
ATOM 4768 C CA . ASN A 1 597 ? 16.189 -12.016 -22.238 1.00 76.19 597 ASN A CA 1
ATOM 4769 C C . ASN A 1 597 ? 15.199 -11.217 -21.364 1.00 76.19 597 ASN A C 1
ATOM 4771 O O . ASN A 1 597 ? 14.136 -11.733 -21.023 1.00 76.19 597 ASN A O 1
ATOM 4775 N N . ALA A 1 598 ? 15.553 -9.997 -20.947 1.00 74.12 598 ALA A N 1
ATOM 4776 C CA . ALA A 1 598 ? 14.743 -9.218 -20.015 1.00 74.12 598 ALA A CA 1
ATOM 4777 C C . ALA A 1 598 ? 13.359 -8.900 -20.609 1.00 74.12 598 ALA A C 1
ATOM 4779 O O . ALA A 1 598 ? 13.237 -8.352 -21.711 1.00 74.12 598 ALA A O 1
ATOM 4780 N N . THR A 1 599 ? 12.299 -9.223 -19.869 1.00 69.38 599 THR A N 1
ATOM 4781 C CA . THR A 1 599 ? 10.916 -9.142 -20.371 1.00 69.38 599 THR A CA 1
ATOM 4782 C C . THR A 1 599 ? 10.329 -7.734 -20.290 1.00 69.38 599 THR A C 1
ATOM 4784 O O . THR A 1 599 ? 9.381 -7.418 -21.005 1.00 69.38 599 THR A O 1
ATOM 4787 N N . SER A 1 600 ? 10.900 -6.869 -19.448 1.00 71.56 600 SER A N 1
ATOM 4788 C CA . SER A 1 600 ? 10.224 -5.664 -18.947 1.00 71.56 600 SER A CA 1
ATOM 4789 C C . SER A 1 600 ? 10.962 -4.346 -19.229 1.00 71.56 600 SER A C 1
ATOM 4791 O O . SER A 1 600 ? 10.731 -3.346 -18.549 1.00 71.56 600 SER A O 1
ATOM 4793 N N . LEU A 1 601 ? 11.831 -4.296 -20.247 1.00 83.06 601 LEU A N 1
ATOM 4794 C CA . LEU A 1 601 ? 12.702 -3.134 -20.501 1.00 83.06 601 LEU A CA 1
ATOM 4795 C C . LEU A 1 601 ? 11.941 -1.822 -20.783 1.00 83.06 601 LEU A C 1
ATOM 4797 O O . LEU A 1 601 ? 12.393 -0.739 -20.414 1.00 83.06 601 LEU A O 1
ATOM 4801 N N . LEU A 1 602 ? 10.766 -1.911 -21.418 1.00 86.69 602 LEU A N 1
ATOM 4802 C CA . LEU A 1 602 ? 9.932 -0.750 -21.752 1.00 86.69 602 LEU A CA 1
ATOM 4803 C C . LEU A 1 602 ? 9.314 -0.069 -20.521 1.00 86.69 602 LEU A C 1
ATOM 4805 O O . LEU A 1 602 ? 9.061 1.136 -20.570 1.00 86.69 602 LEU A O 1
ATOM 4809 N N . ILE A 1 603 ? 9.108 -0.790 -19.409 1.00 84.50 603 ILE A N 1
ATOM 4810 C CA . ILE A 1 603 ? 8.500 -0.234 -18.183 1.00 84.50 603 ILE A CA 1
ATOM 4811 C C . ILE A 1 603 ? 9.280 0.997 -17.709 1.00 84.50 603 ILE A C 1
ATOM 4813 O O . ILE A 1 603 ? 8.691 2.025 -17.374 1.00 84.50 603 ILE A O 1
ATOM 4817 N N . PHE A 1 604 ? 10.606 0.925 -17.808 1.00 82.44 604 PHE A N 1
ATOM 4818 C CA . PHE A 1 604 ? 11.525 2.003 -17.469 1.00 82.44 604 PHE A CA 1
ATOM 4819 C C . PHE A 1 604 ? 11.224 3.317 -18.202 1.00 82.44 604 PHE A C 1
ATOM 4821 O O . PHE A 1 604 ? 11.331 4.404 -17.627 1.00 82.44 604 PHE A O 1
ATOM 4828 N N . VAL A 1 605 ? 10.868 3.230 -19.484 1.00 86.75 605 VAL A N 1
ATOM 4829 C CA . VAL A 1 605 ? 10.565 4.395 -20.320 1.00 86.75 605 VAL A CA 1
ATOM 4830 C C . VAL A 1 605 ? 9.124 4.845 -20.099 1.00 86.75 605 VAL A C 1
ATOM 4832 O O . VAL A 1 605 ? 8.871 6.046 -20.036 1.00 86.75 605 VAL A O 1
ATOM 4835 N N . ARG A 1 606 ? 8.194 3.901 -19.908 1.00 86.19 606 ARG A N 1
ATOM 4836 C CA . ARG A 1 606 ? 6.760 4.166 -19.723 1.00 86.19 606 ARG A CA 1
ATOM 4837 C C . ARG A 1 606 ? 6.489 5.160 -18.597 1.00 86.19 606 ARG A C 1
ATOM 4839 O O . ARG A 1 606 ? 5.737 6.110 -18.796 1.00 86.19 606 ARG A O 1
ATOM 4846 N N . GLU A 1 607 ? 7.127 4.974 -17.445 1.00 84.25 607 GLU A N 1
ATOM 4847 C CA . GLU A 1 607 ? 6.927 5.823 -16.260 1.00 84.25 607 GLU A CA 1
ATOM 4848 C C . GLU A 1 607 ? 7.470 7.247 -16.439 1.00 84.25 607 GLU A C 1
ATOM 4850 O O . GLU A 1 607 ? 7.006 8.187 -15.798 1.00 84.25 607 GLU A O 1
ATOM 4855 N N . ARG A 1 608 ? 8.434 7.437 -17.348 1.00 86.25 608 ARG A N 1
ATOM 4856 C CA . ARG A 1 608 ? 9.092 8.730 -17.605 1.00 86.25 608 ARG A CA 1
ATOM 4857 C C . ARG A 1 608 ? 8.813 9.277 -19.005 1.00 86.25 608 ARG A C 1
ATOM 4859 O O . ARG A 1 608 ? 9.442 10.251 -19.418 1.00 86.25 608 ARG A O 1
ATOM 4866 N N . GLN A 1 609 ? 7.833 8.712 -19.712 1.00 88.44 609 GLN A N 1
ATOM 4867 C CA . GLN A 1 609 ? 7.528 9.064 -21.100 1.00 88.44 609 GLN A CA 1
ATOM 4868 C C . GLN A 1 609 ? 7.130 10.535 -21.262 1.00 88.44 609 GLN A C 1
ATOM 4870 O O . GLN A 1 609 ? 7.500 11.158 -22.253 1.00 88.44 609 GLN A O 1
ATOM 4875 N N . LYS A 1 610 ? 6.433 11.118 -20.277 1.00 87.44 610 LYS A N 1
ATOM 4876 C CA . LYS A 1 610 ? 6.018 12.528 -20.308 1.00 87.44 610 LYS A CA 1
ATOM 4877 C C . LYS A 1 610 ? 7.231 13.461 -20.267 1.00 87.44 610 LYS A C 1
ATOM 4879 O O . LYS A 1 610 ? 7.421 14.264 -21.173 1.00 87.44 610 LYS A O 1
ATOM 4884 N N . ALA A 1 611 ? 8.099 13.273 -19.271 1.00 86.38 611 ALA A N 1
ATOM 4885 C CA . ALA A 1 611 ? 9.329 14.050 -19.119 1.00 86.38 611 ALA A CA 1
ATOM 4886 C C . ALA A 1 611 ? 10.301 13.851 -20.294 1.00 86.38 611 ALA A C 1
ATOM 4888 O O . ALA A 1 611 ? 11.036 14.767 -20.656 1.00 86.38 611 ALA A O 1
ATOM 4889 N N . LEU A 1 612 ? 10.313 12.655 -20.891 1.00 88.62 612 LEU A N 1
ATOM 4890 C CA . LEU A 1 612 ? 11.076 12.379 -22.103 1.00 88.62 612 LEU A CA 1
ATOM 4891 C C . LEU A 1 612 ? 10.499 13.146 -23.308 1.00 88.62 612 LEU A C 1
ATOM 4893 O O . LEU A 1 612 ? 11.242 13.835 -24.001 1.00 88.62 612 LEU A O 1
ATOM 4897 N N . SER A 1 613 ? 9.183 13.088 -23.521 1.00 88.31 613 SER A N 1
ATOM 4898 C CA . SER A 1 613 ? 8.499 13.735 -24.654 1.00 88.31 613 SER A CA 1
ATOM 4899 C C . SER A 1 613 ? 8.642 15.260 -24.651 1.00 88.31 613 SER A C 1
ATOM 4901 O O . SER A 1 613 ? 8.688 15.883 -25.708 1.00 88.31 613 SER A O 1
ATOM 4903 N N . GLU A 1 614 ? 8.750 15.879 -23.476 1.00 88.06 614 GLU A N 1
ATOM 4904 C CA . GLU A 1 614 ? 8.998 17.321 -23.347 1.00 88.06 614 GLU A CA 1
ATOM 4905 C C . GLU A 1 614 ? 10.425 17.724 -23.764 1.00 88.06 614 GLU A C 1
ATOM 4907 O O . GLU A 1 614 ? 10.634 18.857 -24.192 1.00 88.06 614 GLU A O 1
ATOM 4912 N N . LYS A 1 615 ? 11.402 16.811 -23.664 1.00 87.50 615 LYS A N 1
ATOM 4913 C CA . LYS A 1 615 ? 12.832 17.096 -23.882 1.00 87.50 615 LYS A CA 1
ATOM 4914 C C . LYS A 1 615 ? 13.379 16.648 -25.233 1.00 87.50 615 LYS A C 1
ATOM 4916 O O . LYS A 1 615 ? 14.402 17.183 -25.645 1.00 87.50 615 LYS A O 1
ATOM 4921 N N . ILE A 1 616 ? 12.755 15.663 -25.883 1.00 90.62 616 ILE A N 1
ATOM 4922 C CA . ILE A 1 616 ? 13.238 15.139 -27.168 1.00 90.62 616 ILE A CA 1
ATOM 4923 C C . ILE A 1 616 ? 13.197 16.239 -28.229 1.00 90.62 616 ILE A C 1
ATOM 4925 O O . ILE A 1 616 ? 12.148 16.844 -28.481 1.00 90.62 616 ILE A O 1
ATOM 4929 N N . ILE A 1 617 ? 14.333 16.407 -28.900 1.00 88.38 617 ILE A N 1
ATOM 4930 C CA . ILE A 1 617 ? 14.453 17.151 -30.150 1.00 88.38 617 ILE A CA 1
ATOM 4931 C C . ILE A 1 617 ? 14.705 16.197 -31.318 1.00 88.38 617 ILE A C 1
ATOM 4933 O O . ILE A 1 617 ? 14.974 15.010 -31.161 1.00 88.38 617 ILE A O 1
ATOM 4937 N N . GLU A 1 618 ? 14.627 16.724 -32.525 1.00 83.81 618 GLU A N 1
ATOM 4938 C CA . GLU A 1 618 ? 14.782 15.961 -33.759 1.00 83.81 618 GLU A CA 1
ATOM 4939 C C . GLU A 1 618 ? 16.115 15.224 -33.906 1.00 83.81 618 GLU A C 1
ATOM 4941 O O . GLU A 1 618 ? 16.132 14.057 -34.294 1.00 83.81 618 GLU A O 1
ATOM 4946 N N . SER A 1 619 ? 17.233 15.868 -33.557 1.00 85.81 619 SER A N 1
ATOM 4947 C CA . SER A 1 619 ? 18.547 15.221 -33.615 1.00 85.81 619 SER A CA 1
ATOM 4948 C C . SER A 1 619 ? 18.640 14.024 -32.665 1.00 85.81 619 SER A C 1
ATOM 4950 O O . SER A 1 619 ? 19.380 13.079 -32.939 1.00 85.81 619 SER A O 1
ATOM 4952 N N . ASP A 1 620 ? 17.848 14.013 -31.587 1.00 88.88 620 ASP A N 1
ATOM 4953 C CA . ASP A 1 620 ? 17.770 12.873 -30.682 1.00 88.88 620 ASP A CA 1
ATOM 4954 C C . ASP A 1 620 ? 17.053 11.688 -31.322 1.00 88.88 620 ASP A C 1
ATOM 4956 O O . ASP A 1 620 ? 17.483 10.563 -31.098 1.00 88.88 620 ASP A O 1
ATOM 4960 N N . VAL A 1 621 ? 16.005 11.924 -32.123 1.00 87.94 621 VAL A N 1
ATOM 4961 C CA . VAL A 1 621 ? 15.241 10.870 -32.818 1.00 87.94 621 VAL A CA 1
ATOM 4962 C C . VAL A 1 621 ? 16.141 10.103 -33.780 1.00 87.94 621 VAL A C 1
ATOM 4964 O O . VAL A 1 621 ? 16.110 8.875 -33.812 1.00 87.94 621 VAL A O 1
ATOM 4967 N N . ASN A 1 622 ? 17.018 10.806 -34.497 1.00 85.69 622 ASN A N 1
ATOM 4968 C CA . ASN A 1 622 ? 18.001 10.181 -35.387 1.00 85.69 622 ASN A CA 1
ATOM 4969 C C . ASN A 1 622 ? 19.045 9.348 -34.629 1.00 85.69 622 ASN A C 1
ATOM 4971 O O . ASN A 1 622 ? 19.599 8.408 -35.189 1.00 85.69 622 ASN A O 1
ATOM 4975 N N . ALA A 1 623 ? 19.298 9.677 -33.362 1.00 88.12 623 ALA A N 1
ATOM 4976 C CA . ALA A 1 623 ? 20.205 8.941 -32.491 1.00 88.12 623 ALA A CA 1
ATOM 4977 C C . ALA A 1 623 ? 19.507 7.847 -31.661 1.00 88.12 623 ALA A C 1
ATOM 4979 O O . ALA A 1 623 ? 20.182 7.164 -30.895 1.00 88.12 623 ALA A O 1
ATOM 4980 N N . MET A 1 624 ? 18.178 7.690 -31.752 1.00 91.69 624 MET A N 1
ATOM 4981 C CA . MET A 1 624 ? 17.458 6.631 -31.036 1.00 91.69 624 MET A CA 1
ATOM 4982 C C . MET A 1 624 ? 17.824 5.246 -31.563 1.00 91.69 624 MET A C 1
ATOM 4984 O O . MET A 1 624 ? 18.086 5.063 -32.752 1.00 91.69 624 MET A O 1
ATOM 4988 N N . GLY A 1 625 ? 17.808 4.265 -30.665 1.00 88.81 625 GLY A N 1
ATOM 4989 C CA . GLY A 1 625 ? 17.995 2.870 -31.030 1.00 88.81 625 GLY A CA 1
ATOM 4990 C C . GLY A 1 625 ? 16.860 2.367 -31.936 1.00 88.81 625 GLY A C 1
ATOM 4991 O O . GLY A 1 625 ? 15.687 2.607 -31.618 1.00 88.81 625 GLY A O 1
ATOM 4992 N N . PRO A 1 626 ? 17.158 1.698 -33.066 1.00 88.88 626 PRO A N 1
ATOM 4993 C CA . PRO A 1 626 ? 16.129 1.135 -33.936 1.00 88.88 626 PRO A CA 1
ATOM 4994 C C . PRO A 1 626 ? 15.264 0.079 -33.232 1.00 88.88 626 PRO A C 1
ATOM 4996 O O . PRO A 1 626 ? 14.053 0.045 -33.457 1.00 88.88 626 PRO A O 1
ATOM 4999 N N . VAL A 1 627 ? 15.844 -0.745 -32.348 1.00 90.06 627 VAL A N 1
ATOM 5000 C CA . VAL A 1 627 ? 15.091 -1.782 -31.617 1.00 90.06 627 VAL A CA 1
ATOM 5001 C C . VAL A 1 627 ? 14.125 -1.130 -30.633 1.00 90.06 627 VAL A C 1
ATOM 5003 O O . VAL A 1 627 ? 12.960 -1.515 -30.558 1.00 90.06 627 VAL A O 1
ATOM 5006 N N . PHE A 1 628 ? 14.575 -0.086 -29.931 1.00 91.88 628 PHE A N 1
ATOM 5007 C CA . PHE A 1 628 ? 13.713 0.712 -29.065 1.00 91.88 628 PHE A CA 1
ATOM 5008 C C . PHE A 1 628 ? 12.504 1.292 -29.807 1.00 91.88 628 PHE A C 1
ATOM 5010 O O . PHE A 1 628 ? 11.372 1.141 -29.344 1.00 91.88 628 PHE A O 1
ATOM 5017 N N . LEU A 1 629 ? 12.726 1.959 -30.946 1.00 90.50 629 LEU A N 1
ATOM 5018 C CA . LEU A 1 629 ? 11.637 2.553 -31.724 1.00 90.50 629 LEU A CA 1
ATOM 5019 C C . LEU A 1 629 ? 10.639 1.485 -32.167 1.00 90.50 629 LEU A C 1
ATOM 5021 O O . LEU A 1 629 ? 9.435 1.660 -31.989 1.00 90.50 629 LEU A O 1
ATOM 5025 N N . HIS A 1 630 ? 11.129 0.359 -32.673 1.00 90.12 630 HIS A N 1
ATOM 5026 C CA . HIS A 1 630 ? 10.282 -0.752 -33.075 1.00 90.12 630 HIS A CA 1
ATOM 5027 C C . HIS A 1 630 ? 9.397 -1.261 -31.921 1.00 90.12 630 HIS A C 1
ATOM 5029 O O . HIS A 1 630 ? 8.171 -1.306 -32.057 1.00 90.12 630 HIS A O 1
ATOM 5035 N N . ASP A 1 631 ? 9.985 -1.540 -30.756 1.00 89.38 631 ASP A N 1
ATOM 5036 C CA . ASP A 1 631 ? 9.259 -2.030 -29.579 1.00 89.38 631 ASP A CA 1
ATOM 5037 C C . ASP A 1 631 ? 8.231 -0.999 -29.062 1.00 89.38 631 ASP A C 1
ATOM 5039 O O . ASP A 1 631 ? 7.119 -1.361 -28.664 1.00 89.38 631 ASP A O 1
ATOM 5043 N N . VAL A 1 632 ? 8.540 0.303 -29.125 1.00 90.31 632 VAL A N 1
ATOM 5044 C CA . VAL A 1 632 ? 7.587 1.372 -28.777 1.00 90.31 632 VAL A CA 1
ATOM 5045 C C . VAL A 1 632 ? 6.390 1.380 -29.723 1.00 90.31 632 VAL A C 1
ATOM 5047 O O . VAL A 1 632 ? 5.254 1.414 -29.251 1.00 90.31 632 VAL A O 1
ATOM 5050 N N . TYR A 1 633 ? 6.582 1.324 -31.041 1.00 89.38 633 TYR A N 1
ATOM 5051 C CA . TYR A 1 633 ? 5.447 1.331 -31.971 1.00 89.38 633 TYR A CA 1
ATOM 5052 C C . TYR A 1 633 ? 4.586 0.060 -31.871 1.00 89.38 633 TYR A C 1
ATOM 5054 O O . TYR A 1 633 ? 3.365 0.167 -31.996 1.00 89.38 633 TYR A O 1
ATOM 5062 N N . GLN A 1 634 ? 5.164 -1.086 -31.490 1.00 87.69 634 GLN A N 1
ATOM 5063 C CA . GLN A 1 634 ? 4.435 -2.345 -31.269 1.00 87.69 634 GLN A CA 1
ATOM 5064 C C . GLN A 1 634 ? 3.670 -2.438 -29.936 1.00 87.69 634 GLN A C 1
ATOM 5066 O O . GLN A 1 634 ? 2.705 -3.191 -29.826 1.00 87.69 634 GLN A O 1
ATOM 5071 N N . SER A 1 635 ? 4.052 -1.657 -28.925 1.00 83.19 635 SER A N 1
ATOM 5072 C CA . SER A 1 635 ? 3.531 -1.727 -27.545 1.00 83.19 635 SER A CA 1
ATOM 5073 C C . SER A 1 635 ? 2.082 -1.229 -27.308 1.00 83.19 635 SER A C 1
ATOM 5075 O O . SER A 1 635 ? 1.701 -0.943 -26.170 1.00 83.19 635 SER A O 1
ATOM 5077 N N . GLY A 1 636 ? 1.242 -1.138 -28.347 1.00 77.56 636 GLY A N 1
ATOM 5078 C CA . GLY A 1 636 ? -0.153 -0.676 -28.237 1.00 77.56 636 GLY A CA 1
ATOM 5079 C C . GLY A 1 636 ? -0.283 0.775 -27.744 1.00 77.56 636 GLY A C 1
ATOM 5080 O O . GLY A 1 636 ? 0.547 1.618 -28.082 1.00 77.56 636 GLY A O 1
ATOM 5081 N N . GLU A 1 637 ? -1.305 1.074 -26.938 1.00 78.94 637 GLU A N 1
ATOM 5082 C CA . GLU A 1 637 ? -1.622 2.436 -26.446 1.00 78.94 637 GLU A CA 1
ATOM 5083 C C . GLU A 1 637 ? -0.706 2.929 -25.303 1.00 78.94 637 GLU A C 1
ATOM 5085 O O . GLU A 1 637 ? -0.766 4.080 -24.872 1.00 78.94 637 GLU A O 1
ATOM 5090 N N . GLN A 1 638 ? 0.187 2.080 -24.781 1.00 80.69 638 GLN A N 1
ATOM 5091 C CA . GLN A 1 638 ? 0.956 2.384 -23.561 1.00 80.69 638 GLN A CA 1
ATOM 5092 C C . GLN A 1 638 ? 1.933 3.571 -23.702 1.00 80.69 638 GLN A C 1
ATOM 5094 O O . GLN A 1 638 ? 2.406 4.109 -22.694 1.00 80.69 638 GLN A O 1
ATOM 5099 N N . PHE A 1 639 ? 2.241 3.976 -24.938 1.00 87.06 639 PHE A N 1
ATOM 5100 C CA . PHE A 1 639 ? 3.232 5.002 -25.277 1.00 87.06 639 PHE A CA 1
ATOM 5101 C C . PHE A 1 639 ? 2.674 6.129 -26.152 1.00 87.06 639 PHE A C 1
ATOM 5103 O O . PHE A 1 639 ? 3.437 6.812 -26.834 1.00 87.06 639 PHE A O 1
ATOM 5110 N N . ASP A 1 640 ? 1.363 6.364 -26.140 1.00 87.38 640 ASP A N 1
ATOM 5111 C CA . ASP A 1 640 ? 0.721 7.346 -27.024 1.00 87.38 640 ASP A CA 1
ATOM 5112 C C . ASP A 1 640 ? 1.285 8.764 -26.901 1.00 87.38 640 ASP A C 1
ATOM 5114 O O . ASP A 1 640 ? 1.391 9.474 -27.900 1.00 87.38 640 ASP A O 1
ATOM 5118 N N . ILE A 1 641 ? 1.686 9.186 -25.697 1.00 89.25 641 ILE A N 1
ATOM 5119 C CA . ILE A 1 641 ? 2.275 10.517 -25.476 1.00 89.25 641 ILE A CA 1
ATOM 5120 C C . ILE A 1 641 ? 3.592 10.636 -26.249 1.00 89.25 641 ILE A C 1
ATOM 5122 O O . ILE A 1 641 ? 3.810 11.610 -26.972 1.00 89.25 641 ILE A O 1
ATOM 5126 N N . LEU A 1 642 ? 4.446 9.618 -26.124 1.00 89.94 642 LEU A N 1
ATOM 5127 C CA . LEU A 1 642 ? 5.732 9.576 -26.805 1.00 89.94 642 LEU A CA 1
ATOM 5128 C C . LEU A 1 642 ? 5.550 9.418 -28.318 1.00 89.94 642 LEU A C 1
ATOM 5130 O O . LEU A 1 642 ? 6.167 10.166 -29.071 1.00 89.94 642 LEU A O 1
ATOM 5134 N N . LYS A 1 643 ? 4.660 8.522 -28.765 1.00 91.56 643 LYS A N 1
ATOM 5135 C CA . LYS A 1 643 ? 4.329 8.327 -30.186 1.00 91.56 643 LYS A CA 1
ATOM 5136 C C . LYS A 1 643 ? 3.850 9.624 -30.828 1.00 91.56 643 LYS A C 1
ATOM 5138 O O . LYS A 1 643 ? 4.393 10.024 -31.846 1.00 91.56 643 LYS A O 1
ATOM 5143 N N . LYS A 1 644 ? 2.920 10.351 -30.199 1.00 90.56 644 LYS A N 1
ATOM 5144 C CA . LYS A 1 644 ? 2.442 11.650 -30.709 1.00 90.56 644 LYS A CA 1
ATOM 5145 C C . LYS A 1 644 ? 3.572 12.664 -30.860 1.00 90.56 644 LYS A C 1
ATOM 5147 O O . LYS A 1 644 ? 3.625 13.370 -31.863 1.00 90.56 644 LYS A O 1
ATOM 5152 N N . LYS A 1 645 ? 4.488 12.733 -29.889 1.00 92.62 645 LYS A N 1
ATOM 5153 C CA . LYS A 1 645 ? 5.648 13.628 -29.975 1.00 92.62 645 LYS A CA 1
ATOM 5154 C C . LYS A 1 645 ? 6.607 13.216 -31.094 1.00 92.62 645 LYS A C 1
ATOM 5156 O O . LYS A 1 645 ? 7.061 14.086 -31.832 1.00 92.62 645 LYS A O 1
ATOM 5161 N N . LEU A 1 646 ? 6.904 11.923 -31.226 1.00 92.00 646 LEU A N 1
ATOM 5162 C CA . LEU A 1 646 ? 7.757 11.388 -32.290 1.00 92.00 646 LEU A CA 1
ATOM 5163 C C . LEU A 1 646 ? 7.135 11.621 -33.674 1.00 92.00 646 LEU A C 1
ATOM 5165 O O . LEU A 1 646 ? 7.822 12.130 -34.553 1.00 92.00 646 LEU A O 1
ATOM 5169 N N . ASN A 1 647 ? 5.834 11.359 -33.832 1.00 92.25 647 ASN A N 1
ATOM 5170 C CA . ASN A 1 647 ? 5.075 11.639 -35.053 1.00 92.25 647 ASN A CA 1
ATOM 5171 C C . ASN A 1 647 ? 5.149 13.126 -35.414 1.00 92.25 647 ASN A C 1
ATOM 5173 O O . ASN A 1 647 ? 5.441 13.464 -36.555 1.00 92.25 647 ASN A O 1
ATOM 5177 N N . ALA A 1 648 ? 4.956 14.027 -34.445 1.00 90.31 648 ALA A N 1
ATOM 5178 C CA . ALA A 1 648 ? 5.053 15.467 -34.680 1.00 90.31 648 ALA A CA 1
ATOM 5179 C C . ALA A 1 648 ? 6.465 15.905 -35.115 1.00 90.31 648 ALA A C 1
ATOM 5181 O O . ALA A 1 648 ? 6.602 16.743 -36.004 1.00 90.31 648 ALA A O 1
ATOM 5182 N N . LEU A 1 649 ? 7.517 15.331 -34.521 1.00 90.38 649 LEU A N 1
ATOM 5183 C CA . LEU A 1 649 ? 8.903 15.607 -34.918 1.00 90.38 649 LEU A CA 1
ATOM 5184 C C . LEU A 1 649 ? 9.219 15.066 -36.320 1.00 90.38 649 LEU A C 1
ATOM 5186 O O . LEU A 1 649 ? 9.879 15.757 -37.092 1.00 90.38 649 LEU A O 1
ATOM 5190 N N . ALA A 1 650 ? 8.707 13.883 -36.672 1.00 90.06 650 ALA A N 1
ATOM 5191 C CA . ALA A 1 650 ? 8.831 13.323 -38.017 1.00 90.06 650 ALA A CA 1
ATOM 5192 C C . ALA A 1 650 ? 8.046 14.144 -39.057 1.00 90.06 650 ALA A C 1
ATOM 5194 O O . ALA A 1 650 ? 8.566 14.426 -40.134 1.00 90.06 650 ALA A O 1
ATOM 5195 N N . CYS A 1 651 ? 6.849 14.636 -38.711 1.00 88.94 651 CYS A N 1
ATOM 5196 C CA . CYS A 1 651 ? 6.094 15.590 -39.535 1.00 88.94 651 CYS A CA 1
ATOM 5197 C C . CYS A 1 651 ? 6.864 16.898 -39.767 1.00 88.94 651 CYS A C 1
ATOM 5199 O O . CYS A 1 651 ? 6.656 17.561 -40.780 1.00 88.94 651 CYS A O 1
ATOM 5201 N N . GLY A 1 652 ? 7.797 17.247 -38.874 1.00 85.31 652 GLY A N 1
ATOM 5202 C CA . GLY A 1 652 ? 8.713 18.375 -39.037 1.00 85.31 652 GLY A CA 1
ATOM 5203 C C . GLY A 1 652 ? 9.542 18.330 -40.326 1.00 85.31 652 GLY A C 1
ATOM 5204 O O . GLY A 1 652 ? 9.968 19.385 -40.793 1.00 85.31 652 GLY A O 1
ATOM 5205 N N . VAL A 1 653 ? 9.706 17.165 -40.967 1.00 86.31 653 VAL A N 1
ATOM 5206 C CA . VAL A 1 653 ? 10.292 17.053 -42.319 1.00 86.31 653 VAL A CA 1
ATOM 5207 C C . VAL A 1 653 ? 9.555 17.933 -43.338 1.00 86.31 653 VAL A C 1
ATOM 5209 O O . VAL A 1 653 ? 10.185 18.514 -44.214 1.00 86.31 653 VAL A O 1
ATOM 5212 N N . PHE A 1 654 ? 8.241 18.100 -43.178 1.00 87.62 654 PHE A N 1
ATOM 5213 C CA . PHE A 1 654 ? 7.377 18.871 -44.074 1.00 87.62 654 PHE A CA 1
ATOM 5214 C C . PHE A 1 654 ? 7.187 20.335 -43.644 1.00 87.62 654 PHE A C 1
ATOM 5216 O O . PHE A 1 654 ? 6.393 21.057 -44.243 1.00 87.62 654 PHE A O 1
ATOM 5223 N N . SER A 1 655 ? 7.882 20.781 -42.591 1.00 83.38 655 SER A N 1
ATOM 5224 C CA . SER A 1 655 ? 7.691 22.119 -42.009 1.00 83.38 655 SER A CA 1
ATOM 5225 C C . SER A 1 655 ? 8.309 23.255 -42.831 1.00 83.38 655 SER A C 1
ATOM 5227 O O . SER A 1 655 ? 7.841 24.389 -42.748 1.00 83.38 655 SER A O 1
ATOM 5229 N N . SER A 1 656 ? 9.341 22.973 -43.632 1.00 84.44 656 SER A N 1
ATOM 5230 C CA . SER A 1 656 ? 9.978 23.955 -44.513 1.00 84.44 656 SER A CA 1
ATOM 5231 C C . SER A 1 656 ? 10.391 23.345 -45.851 1.00 84.44 656 SER A C 1
ATOM 5233 O O . SER A 1 656 ? 10.743 22.168 -45.940 1.00 84.44 656 SER A O 1
ATOM 5235 N N . SER A 1 657 ? 10.376 24.170 -46.900 1.00 83.94 657 SER A N 1
ATOM 5236 C CA . SER A 1 657 ? 10.707 23.742 -48.262 1.00 83.94 657 SER A CA 1
ATOM 5237 C C . SER A 1 657 ? 12.152 23.261 -48.393 1.00 83.94 657 SER A C 1
ATOM 5239 O O . SER A 1 657 ? 12.398 22.239 -49.022 1.00 83.94 657 SER A O 1
ATOM 5241 N N . GLU A 1 658 ? 13.103 23.963 -47.769 1.00 84.56 658 GLU A N 1
ATOM 5242 C CA . GLU A 1 658 ? 14.531 23.609 -47.799 1.00 84.56 658 GLU A CA 1
ATOM 5243 C C . GLU A 1 658 ? 14.777 22.215 -47.217 1.00 84.56 658 GLU A C 1
ATOM 5245 O O . GLU A 1 658 ? 15.491 21.398 -47.795 1.00 84.56 658 GLU A O 1
ATOM 5250 N N . ARG A 1 659 ? 14.118 21.919 -46.098 1.00 84.44 659 ARG A N 1
ATOM 5251 C CA . ARG A 1 659 ? 14.276 20.657 -45.390 1.00 84.44 659 ARG A CA 1
ATOM 5252 C C . ARG A 1 659 ? 13.614 19.486 -46.105 1.00 84.44 659 ARG A C 1
ATOM 5254 O O . ARG A 1 659 ? 14.171 18.390 -46.134 1.00 84.44 659 ARG A O 1
ATOM 5261 N N . LEU A 1 660 ? 12.440 19.714 -46.690 1.00 87.44 660 LEU A N 1
ATOM 5262 C CA . LEU A 1 660 ? 11.771 18.713 -47.512 1.00 87.44 660 LEU A CA 1
ATOM 5263 C C . LEU A 1 660 ? 12.640 18.333 -48.722 1.00 87.44 660 LEU A C 1
ATOM 5265 O O . LEU A 1 660 ? 12.792 17.148 -49.011 1.00 87.44 660 LEU A O 1
ATOM 5269 N N . ILE A 1 661 ? 13.265 19.326 -49.367 1.00 86.62 661 ILE A N 1
ATOM 5270 C CA . ILE A 1 661 ? 14.183 19.119 -50.496 1.00 86.62 661 ILE A CA 1
ATOM 5271 C C . ILE A 1 661 ? 15.413 18.305 -50.076 1.00 86.62 661 ILE A C 1
ATOM 5273 O O . ILE A 1 661 ? 15.801 17.379 -50.788 1.00 86.62 661 ILE A O 1
ATOM 5277 N N . GLU A 1 662 ? 16.011 18.596 -48.918 1.00 86.38 662 GLU A N 1
ATOM 5278 C CA . GLU A 1 662 ? 17.117 17.792 -48.378 1.00 86.38 662 GLU A CA 1
ATOM 5279 C C . GLU A 1 662 ? 16.691 16.328 -48.169 1.00 86.38 662 GLU A C 1
ATOM 5281 O O . GLU A 1 662 ? 17.389 15.396 -48.577 1.00 86.38 662 GLU A O 1
ATOM 5286 N N . CYS A 1 663 ? 15.489 16.117 -47.627 1.00 87.69 663 CYS A N 1
ATOM 5287 C CA . CYS A 1 663 ? 14.953 14.784 -47.365 1.00 87.69 663 CYS A CA 1
ATOM 5288 C C . CYS A 1 663 ? 14.596 13.994 -48.633 1.00 87.69 663 CYS A C 1
ATOM 5290 O O . CYS A 1 663 ? 14.470 12.771 -48.553 1.00 87.69 663 CYS A O 1
ATOM 5292 N N . PHE A 1 664 ? 14.475 14.632 -49.806 1.00 88.44 664 PHE A N 1
ATOM 5293 C CA . PHE A 1 664 ? 14.305 13.910 -51.073 1.00 88.44 664 PHE A CA 1
ATOM 5294 C C . PHE A 1 664 ? 15.495 12.993 -51.363 1.00 88.44 664 PHE A C 1
ATOM 5296 O O . PHE A 1 664 ? 15.296 11.875 -51.848 1.00 88.44 664 PHE A O 1
ATOM 5303 N N . THR A 1 665 ? 16.710 13.427 -51.018 1.00 84.12 665 THR A N 1
ATOM 5304 C CA . THR A 1 665 ? 17.941 12.647 -51.208 1.00 84.12 665 THR A CA 1
ATOM 5305 C C . THR A 1 665 ? 18.350 11.906 -49.937 1.00 84.12 665 THR A C 1
ATOM 5307 O O . THR A 1 665 ? 18.617 10.708 -49.998 1.00 84.12 665 THR A O 1
ATOM 5310 N N . VAL A 1 666 ? 18.327 12.560 -48.770 1.00 87.19 666 VAL A N 1
ATOM 5311 C CA . VAL A 1 666 ? 18.793 11.974 -47.502 1.00 87.19 666 VAL A CA 1
ATOM 5312 C C . VAL A 1 666 ? 17.695 12.024 -46.443 1.00 87.19 666 VAL A C 1
ATOM 5314 O O . VAL A 1 666 ? 17.526 13.017 -45.743 1.00 87.19 666 VAL A O 1
ATOM 5317 N N . LEU A 1 667 ? 16.967 10.916 -46.280 1.00 88.31 667 LEU A N 1
ATOM 5318 C CA . LEU A 1 667 ? 16.001 10.741 -45.195 1.00 88.31 667 LEU A CA 1
ATOM 5319 C C . LEU A 1 667 ? 16.603 9.853 -44.089 1.00 88.31 667 LEU A C 1
ATOM 5321 O O . LEU A 1 667 ? 16.936 8.695 -44.363 1.00 88.31 667 LEU A O 1
ATOM 5325 N N . PRO A 1 668 ? 16.732 10.337 -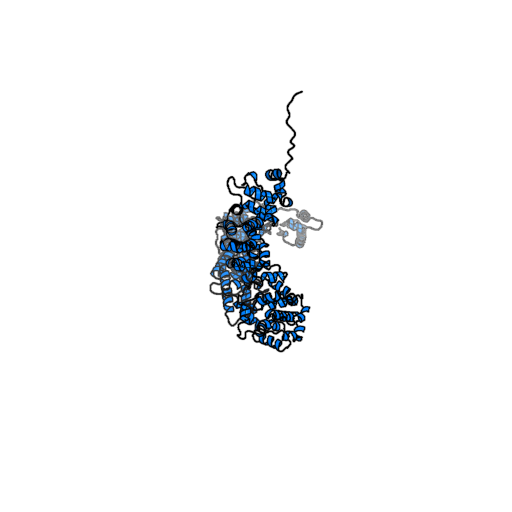42.838 1.00 89.31 668 PRO A N 1
ATOM 5326 C CA . PRO A 1 668 ? 17.226 9.514 -41.738 1.00 89.31 668 PRO A CA 1
ATOM 5327 C C . PRO A 1 668 ? 16.372 8.257 -41.518 1.00 89.31 668 PRO A C 1
ATOM 5329 O O . PRO A 1 668 ? 15.142 8.328 -41.508 1.00 89.31 668 PRO A O 1
ATOM 5332 N N . VAL A 1 669 ? 17.024 7.115 -41.270 1.00 89.50 669 VAL A N 1
ATOM 5333 C CA . VAL A 1 669 ? 16.376 5.791 -41.149 1.00 89.50 669 VAL A CA 1
ATOM 5334 C C . VAL A 1 669 ? 15.260 5.784 -40.100 1.00 89.50 669 VAL A C 1
ATOM 5336 O O . VAL A 1 669 ? 14.168 5.286 -40.360 1.00 89.50 669 VAL A O 1
ATOM 5339 N N . ASN A 1 670 ? 15.496 6.399 -38.938 1.00 91.25 670 ASN A N 1
ATOM 5340 C CA . ASN A 1 670 ? 14.502 6.461 -37.866 1.00 91.25 670 ASN A CA 1
ATOM 5341 C C . ASN A 1 670 ? 13.295 7.339 -38.230 1.00 91.25 670 ASN A C 1
ATOM 5343 O O . ASN A 1 670 ? 12.167 7.000 -37.879 1.00 91.25 670 ASN A O 1
ATOM 5347 N N . MET A 1 671 ? 13.508 8.440 -38.959 1.00 89.88 671 MET A N 1
ATOM 5348 C CA . MET A 1 671 ? 12.415 9.297 -39.436 1.00 89.88 671 MET A CA 1
ATOM 5349 C C . MET A 1 671 ? 11.580 8.579 -40.488 1.00 89.88 671 MET A C 1
ATOM 5351 O O . MET A 1 671 ? 10.354 8.618 -40.426 1.00 89.88 671 MET A O 1
ATOM 5355 N N . ARG A 1 672 ? 12.241 7.869 -41.409 1.00 91.06 672 ARG A N 1
ATOM 5356 C CA . ARG A 1 672 ? 11.571 7.012 -42.386 1.00 91.06 672 ARG A CA 1
ATOM 5357 C C . ARG A 1 672 ? 10.708 5.954 -41.700 1.00 91.06 672 ARG A C 1
ATOM 5359 O O . ARG A 1 672 ? 9.527 5.867 -42.008 1.00 91.06 672 ARG A O 1
ATOM 5366 N N . PHE A 1 673 ? 11.262 5.232 -40.723 1.00 93.06 673 PHE A N 1
ATOM 5367 C CA . PHE A 1 673 ? 10.521 4.232 -39.951 1.00 93.06 673 PHE A CA 1
ATOM 5368 C C . PHE A 1 673 ? 9.277 4.828 -39.275 1.00 93.06 673 PHE A C 1
ATOM 5370 O O . PHE A 1 673 ? 8.196 4.254 -39.369 1.00 93.06 673 PHE A O 1
ATOM 5377 N N . ILE A 1 674 ? 9.396 5.992 -38.625 1.00 92.38 674 ILE A N 1
ATOM 5378 C CA . ILE A 1 674 ? 8.254 6.650 -37.968 1.00 92.38 674 ILE A CA 1
ATOM 5379 C C . ILE A 1 674 ? 7.165 7.015 -38.987 1.00 92.38 674 ILE A C 1
ATOM 5381 O O . ILE A 1 674 ? 5.993 6.734 -38.746 1.00 92.38 674 ILE A O 1
ATOM 5385 N N . LEU A 1 675 ? 7.540 7.591 -40.132 1.00 92.12 675 LEU A N 1
ATOM 5386 C CA . LEU A 1 675 ? 6.597 7.940 -41.199 1.00 92.12 675 LEU A CA 1
ATOM 5387 C C . LEU A 1 675 ? 5.905 6.697 -41.790 1.00 92.12 675 LEU A C 1
ATOM 5389 O O . LEU A 1 675 ? 4.695 6.718 -42.004 1.00 92.12 675 LEU A O 1
ATOM 5393 N N . GLU A 1 676 ? 6.634 5.592 -41.973 1.00 92.44 676 GLU A N 1
ATOM 5394 C CA . GLU A 1 676 ? 6.063 4.306 -42.404 1.00 92.44 676 GLU A CA 1
ATOM 5395 C C . GLU A 1 676 ? 5.039 3.782 -41.382 1.00 92.44 676 GLU A C 1
ATOM 5397 O O . GLU A 1 676 ? 3.946 3.352 -41.753 1.00 92.44 676 GLU A O 1
ATOM 5402 N N . GLN A 1 677 ? 5.341 3.868 -40.080 1.00 91.88 677 GLN A N 1
ATOM 5403 C CA . GLN A 1 677 ? 4.397 3.476 -39.028 1.00 91.88 677 GLN A CA 1
ATOM 5404 C C . GLN A 1 677 ? 3.151 4.372 -38.995 1.00 91.88 677 GLN A C 1
ATOM 5406 O O . GLN A 1 677 ? 2.048 3.867 -38.787 1.00 91.88 677 GLN A O 1
ATOM 5411 N N . MET A 1 678 ? 3.300 5.679 -39.226 1.00 91.12 678 MET A N 1
ATOM 5412 C CA . MET A 1 678 ? 2.168 6.604 -39.342 1.00 91.12 678 MET A CA 1
ATOM 5413 C C . MET A 1 678 ? 1.254 6.221 -40.511 1.00 91.12 678 MET A C 1
ATOM 5415 O O . MET A 1 678 ? 0.040 6.122 -40.329 1.00 91.12 678 MET A O 1
ATOM 5419 N N . GLN A 1 679 ? 1.834 5.917 -41.675 1.00 88.75 679 GLN A N 1
ATOM 5420 C CA . GLN A 1 679 ? 1.091 5.488 -42.860 1.00 88.75 679 GLN A CA 1
ATOM 5421 C C . GLN A 1 679 ? 0.342 4.168 -42.623 1.00 88.75 679 GLN A C 1
ATOM 5423 O O . GLN A 1 679 ? -0.839 4.067 -42.950 1.00 88.75 679 GLN A O 1
ATOM 5428 N N . LEU A 1 680 ? 0.981 3.176 -41.988 1.00 88.31 680 LEU A N 1
ATOM 5429 C CA . LEU A 1 680 ? 0.336 1.905 -41.616 1.00 88.31 680 LEU A CA 1
ATOM 5430 C C . LEU A 1 680 ? -0.838 2.094 -40.643 1.00 88.31 680 LEU A C 1
ATOM 5432 O O . LEU A 1 680 ? -1.778 1.302 -40.646 1.00 88.31 680 LEU A O 1
ATOM 5436 N N . GLN A 1 681 ? -0.797 3.145 -39.823 1.00 86.38 681 GLN A N 1
ATOM 5437 C CA . GLN A 1 681 ? -1.868 3.523 -38.898 1.00 86.38 681 GLN A CA 1
ATOM 5438 C C . GLN A 1 681 ? -2.929 4.440 -39.538 1.00 86.38 681 GLN A C 1
ATOM 5440 O O . GLN A 1 681 ? -3.842 4.884 -38.842 1.00 86.38 681 GLN A O 1
ATOM 5445 N N . GLY A 1 682 ? -2.821 4.739 -40.839 1.00 84.56 682 GLY A N 1
ATOM 5446 C CA . GLY A 1 682 ? -3.732 5.634 -41.561 1.00 84.56 682 GLY A CA 1
ATOM 5447 C C . GLY A 1 682 ? -3.594 7.113 -41.179 1.00 84.56 682 GLY A C 1
ATOM 5448 O O . GLY A 1 682 ? -4.514 7.897 -41.405 1.00 84.56 682 GLY A O 1
ATOM 5449 N N . GLN A 1 683 ? -2.474 7.509 -40.566 1.00 86.62 683 GLN A N 1
ATOM 5450 C CA . GLN A 1 683 ? -2.180 8.900 -40.223 1.00 86.62 683 GLN A CA 1
ATOM 5451 C C . GLN A 1 683 ? -1.413 9.563 -41.368 1.00 86.62 683 GLN A C 1
ATOM 5453 O O . GLN A 1 683 ? -0.200 9.402 -41.490 1.00 86.62 683 GLN A O 1
ATOM 5458 N N . HIS A 1 684 ? -2.131 10.326 -42.189 1.00 89.31 684 HIS A N 1
ATOM 5459 C CA . HIS A 1 684 ? -1.557 11.093 -43.294 1.00 89.31 684 HIS A CA 1
ATOM 5460 C C . HIS A 1 684 ? -1.223 12.531 -42.881 1.00 89.31 684 HIS A C 1
ATOM 5462 O O . HIS A 1 684 ? -1.842 13.101 -41.978 1.00 89.31 684 HIS A O 1
ATOM 5468 N N . ILE A 1 685 ? -0.228 13.115 -43.546 1.00 89.12 685 ILE A N 1
ATOM 5469 C CA . ILE A 1 685 ? 0.297 14.451 -43.260 1.00 89.12 685 ILE A CA 1
ATOM 5470 C C . ILE A 1 685 ? -0.367 15.465 -44.183 1.00 89.12 685 ILE A C 1
ATOM 5472 O O . ILE A 1 685 ? -0.422 15.273 -45.394 1.00 89.12 685 ILE A O 1
ATOM 5476 N N . ARG A 1 686 ? -0.804 16.586 -43.607 1.00 85.69 686 ARG A N 1
ATOM 5477 C CA . ARG A 1 686 ? -1.255 17.748 -44.367 1.00 85.69 686 ARG A CA 1
ATOM 5478 C C . ARG A 1 686 ? -0.234 18.871 -44.253 1.00 85.69 686 ARG A C 1
ATOM 5480 O O . ARG A 1 686 ? -0.040 19.421 -43.171 1.00 85.69 686 ARG A O 1
ATOM 5487 N N . MET A 1 687 ? 0.414 19.214 -45.360 1.00 85.19 687 MET A N 1
ATOM 5488 C CA . MET A 1 687 ? 1.346 20.340 -45.431 1.00 85.19 687 MET A CA 1
ATOM 5489 C C . MET A 1 687 ? 0.595 21.670 -45.322 1.00 85.19 687 MET A C 1
ATOM 5491 O O . MET A 1 687 ? -0.396 21.875 -46.022 1.00 85.19 687 MET A O 1
ATOM 5495 N N . GLU A 1 688 ? 1.082 22.586 -44.483 1.00 76.81 688 GLU A N 1
ATOM 5496 C CA . GLU A 1 688 ? 0.555 23.959 -44.402 1.00 76.81 688 GLU A CA 1
ATOM 5497 C C . GLU A 1 688 ? 1.094 24.863 -45.530 1.00 76.81 688 GLU A C 1
ATOM 5499 O O . GLU A 1 688 ? 0.466 25.860 -45.883 1.00 76.81 688 GLU A O 1
ATOM 5504 N N . GLY A 1 689 ? 2.250 24.513 -46.107 1.00 72.62 689 GLY A N 1
ATOM 5505 C CA . GLY A 1 689 ? 2.855 25.193 -47.257 1.00 72.62 689 GLY A CA 1
ATOM 5506 C C . GLY A 1 689 ? 2.353 24.682 -48.614 1.00 72.62 689 GLY A C 1
ATOM 5507 O O . GLY A 1 689 ? 1.553 23.752 -48.693 1.00 72.62 689 GLY A O 1
ATOM 5508 N N . SER A 1 690 ? 2.848 25.283 -49.702 1.00 77.81 690 SER A N 1
ATOM 5509 C CA . SER A 1 690 ? 2.511 24.839 -51.062 1.00 77.81 690 SER A CA 1
ATOM 5510 C C . SER A 1 690 ? 3.104 23.460 -51.354 1.00 77.81 690 SER A C 1
ATOM 5512 O O . SER A 1 690 ? 4.316 23.271 -51.257 1.00 77.81 690 SER A O 1
ATOM 5514 N N . VAL A 1 691 ? 2.261 22.517 -51.774 1.00 84.19 691 VAL A N 1
ATOM 5515 C CA . VAL A 1 691 ? 2.690 21.194 -52.256 1.00 84.19 691 VAL A CA 1
ATOM 5516 C C . VAL A 1 691 ? 3.427 21.265 -53.602 1.00 84.19 691 VAL A C 1
ATOM 5518 O O . VAL A 1 691 ? 4.176 20.349 -53.940 1.00 84.19 691 VAL A O 1
ATOM 5521 N N . GLY A 1 692 ? 3.366 22.418 -54.278 1.00 81.12 692 GLY A N 1
ATOM 5522 C CA . GLY A 1 692 ? 4.116 22.724 -55.499 1.00 81.12 692 GLY A CA 1
ATOM 5523 C C . GLY A 1 692 ? 5.628 22.683 -55.380 1.00 81.12 692 GLY A C 1
ATOM 5524 O O . GLY A 1 692 ? 6.303 22.752 -56.402 1.00 81.12 692 GLY A O 1
ATOM 5525 N N . ILE A 1 693 ? 6.169 22.495 -54.174 1.00 86.06 693 ILE A N 1
ATOM 5526 C CA . ILE A 1 693 ? 7.593 22.225 -53.945 1.00 86.06 693 ILE A CA 1
ATOM 5527 C C . ILE A 1 693 ? 8.035 20.931 -54.647 1.00 86.06 693 ILE A C 1
ATOM 5529 O O . ILE A 1 693 ? 9.140 20.883 -55.186 1.00 86.06 693 ILE A O 1
ATOM 5533 N N . PHE A 1 694 ? 7.182 19.898 -54.683 1.00 86.88 694 PHE A N 1
ATOM 5534 C CA . PHE A 1 694 ? 7.492 18.642 -55.378 1.00 86.88 694 PHE A CA 1
ATOM 5535 C C . PHE A 1 694 ? 7.695 18.889 -56.877 1.00 86.88 694 PHE A C 1
ATOM 5537 O O . PHE A 1 694 ? 8.700 18.467 -57.445 1.00 86.88 694 PHE A O 1
ATOM 5544 N N . ALA A 1 695 ? 6.782 19.637 -57.501 1.00 84.81 695 ALA A N 1
ATOM 5545 C CA . ALA A 1 695 ? 6.864 19.989 -58.912 1.00 84.81 695 ALA A CA 1
ATOM 5546 C C . ALA A 1 695 ? 7.991 20.995 -59.201 1.00 84.81 695 ALA A C 1
ATOM 5548 O O . ALA A 1 695 ? 8.766 20.790 -60.133 1.00 84.81 695 ALA A O 1
ATOM 5549 N N . SER A 1 696 ? 8.138 22.057 -58.398 1.00 85.50 696 SER A N 1
ATOM 5550 C CA . SER A 1 696 ? 9.184 23.073 -58.585 1.00 85.50 696 SER A CA 1
ATOM 5551 C C . SER A 1 696 ? 10.587 22.489 -58.454 1.00 85.50 696 SER A C 1
ATOM 5553 O O . SER A 1 696 ? 11.466 22.846 -59.230 1.00 85.50 696 SER A O 1
ATOM 5555 N N . TRP A 1 697 ? 10.796 21.537 -57.541 1.00 87.56 697 TRP A N 1
ATOM 5556 C CA . TRP A 1 697 ? 12.088 20.876 -57.399 1.00 87.56 697 TRP A CA 1
ATOM 5557 C C . TRP A 1 697 ? 12.502 20.136 -58.680 1.00 87.56 697 TRP A C 1
ATOM 5559 O O . TRP A 1 697 ? 13.636 20.290 -59.122 1.00 87.56 697 TRP A O 1
ATOM 5569 N N . PHE A 1 698 ? 11.588 19.423 -59.351 1.00 84.50 698 PHE A N 1
ATOM 5570 C CA . PHE A 1 698 ? 11.895 18.799 -60.648 1.00 84.50 698 PHE A CA 1
ATOM 5571 C C . PHE A 1 698 ? 12.176 19.813 -61.770 1.00 84.50 698 PHE A C 1
ATOM 5573 O O . PHE A 1 698 ? 12.866 19.461 -62.735 1.00 84.50 698 PHE A O 1
ATOM 5580 N N . ARG A 1 699 ? 11.661 21.050 -61.665 1.00 84.69 699 ARG A N 1
ATOM 5581 C CA . ARG A 1 699 ? 11.957 22.129 -62.622 1.00 84.69 699 ARG A CA 1
ATOM 5582 C C . ARG A 1 699 ? 13.382 22.658 -62.466 1.00 84.69 699 ARG A C 1
ATOM 5584 O O . ARG A 1 699 ? 14.050 22.883 -63.474 1.00 84.69 699 ARG A O 1
ATOM 5591 N N . ASP A 1 700 ? 13.833 22.808 -61.224 1.00 83.00 700 ASP A N 1
ATOM 5592 C CA . ASP A 1 700 ? 15.063 23.533 -60.892 1.00 83.00 700 ASP A CA 1
ATOM 5593 C C . ASP A 1 700 ? 16.277 22.622 -60.613 1.00 83.00 700 ASP A C 1
ATOM 5595 O O . ASP A 1 700 ? 17.418 23.080 -60.685 1.00 83.00 700 ASP A O 1
ATOM 5599 N N . ALA A 1 701 ? 16.070 21.339 -60.294 1.00 81.44 701 ALA A N 1
ATOM 5600 C CA . ALA A 1 701 ? 17.139 20.441 -59.853 1.00 81.44 701 ALA A CA 1
ATOM 5601 C C . ALA A 1 701 ? 18.104 19.998 -60.973 1.00 81.44 701 ALA A C 1
ATOM 5603 O O . ALA A 1 701 ? 17.725 19.746 -62.121 1.00 81.44 701 ALA A O 1
ATOM 5604 N N . GLU A 1 702 ? 19.381 19.840 -60.610 1.00 80.12 702 GLU A N 1
ATOM 5605 C CA . GLU A 1 702 ? 20.420 19.312 -61.499 1.00 80.12 702 GLU A CA 1
ATOM 5606 C C . GLU A 1 702 ? 20.284 17.785 -61.713 1.00 80.12 702 GLU A C 1
ATOM 5608 O O . GLU A 1 702 ? 19.853 17.073 -60.803 1.00 80.12 702 GLU A O 1
ATOM 5613 N N . PRO A 1 703 ? 20.690 17.236 -62.878 1.00 72.38 703 PRO A N 1
ATOM 5614 C CA . PRO A 1 703 ? 20.454 15.831 -63.251 1.00 72.38 703 PRO A CA 1
ATOM 5615 C C . PRO A 1 703 ? 21.016 14.805 -62.264 1.00 72.38 703 PRO A C 1
ATOM 5617 O O . PRO A 1 703 ? 20.379 13.786 -61.984 1.00 72.38 703 PRO A O 1
ATOM 5620 N N . ASP A 1 704 ? 22.194 15.091 -61.711 1.00 72.00 704 ASP A N 1
ATOM 5621 C CA . ASP A 1 704 ? 22.877 14.200 -60.772 1.00 72.00 704 ASP A CA 1
ATOM 5622 C C . ASP A 1 704 ? 22.107 14.100 -59.444 1.00 72.00 704 ASP A C 1
ATOM 5624 O O . ASP A 1 704 ? 22.054 13.043 -58.818 1.00 72.00 704 ASP A O 1
ATOM 5628 N N . VAL A 1 705 ? 21.439 15.184 -59.034 1.00 76.75 705 VAL A N 1
ATOM 5629 C CA . VAL A 1 705 ? 20.626 15.243 -57.809 1.00 76.75 705 VAL A CA 1
ATOM 5630 C C . VAL A 1 705 ? 19.263 14.586 -58.031 1.00 76.75 705 VAL A C 1
ATOM 5632 O O . VAL A 1 705 ? 18.776 13.859 -57.165 1.00 76.75 705 VAL A O 1
ATOM 5635 N N . VAL A 1 706 ? 18.677 14.780 -59.216 1.00 75.81 706 VAL A N 1
ATOM 5636 C CA . VAL A 1 706 ? 17.391 14.186 -59.607 1.00 75.81 706 VAL A CA 1
ATOM 5637 C C . VAL A 1 706 ? 17.441 12.656 -59.585 1.00 75.81 706 VAL A C 1
ATOM 5639 O O . VAL A 1 706 ? 16.504 11.998 -59.127 1.00 75.81 706 VAL A O 1
ATOM 5642 N N . THR A 1 707 ? 18.559 12.081 -60.025 1.00 71.00 707 THR A N 1
ATOM 5643 C CA . THR A 1 707 ? 18.753 10.625 -60.051 1.00 71.00 707 THR A CA 1
ATOM 5644 C C . THR A 1 707 ? 18.825 10.034 -58.633 1.00 71.00 707 THR A C 1
ATOM 5646 O O . THR A 1 707 ? 18.259 8.969 -58.377 1.00 71.00 707 THR A O 1
ATOM 5649 N N . ASN A 1 708 ? 19.425 10.767 -57.689 1.00 74.00 708 ASN A N 1
ATOM 5650 C CA . ASN A 1 708 ? 19.687 10.331 -56.311 1.00 74.00 708 ASN A CA 1
ATOM 5651 C C . ASN A 1 708 ? 18.532 10.590 -55.317 1.00 74.00 708 ASN A C 1
ATOM 5653 O O . ASN A 1 708 ? 18.642 10.245 -54.141 1.00 74.00 708 ASN A O 1
ATOM 5657 N N . ALA A 1 709 ? 17.419 11.189 -55.750 1.00 80.25 709 ALA A N 1
ATOM 5658 C CA . ALA A 1 709 ? 16.276 11.494 -54.887 1.00 80.25 709 ALA A CA 1
ATOM 5659 C C . ALA A 1 709 ? 15.349 10.285 -54.668 1.00 80.25 709 ALA A C 1
ATOM 5661 O O . ALA A 1 709 ? 14.239 10.210 -55.199 1.00 80.25 709 ALA A O 1
ATOM 5662 N N . GLU A 1 710 ? 15.811 9.298 -53.901 1.00 82.12 710 GLU A N 1
ATOM 5663 C CA . GLU A 1 710 ? 15.078 8.042 -53.712 1.00 82.12 710 GLU A CA 1
ATOM 5664 C C . GLU A 1 710 ? 13.849 8.141 -52.806 1.00 82.12 710 GLU A C 1
ATOM 5666 O O . GLU A 1 710 ? 12.932 7.328 -52.925 1.00 82.12 710 GLU A O 1
ATOM 5671 N N . ASN A 1 711 ? 13.794 9.147 -51.933 1.00 88.06 711 ASN A N 1
ATOM 5672 C CA . ASN A 1 711 ? 12.758 9.247 -50.906 1.00 88.06 711 ASN A CA 1
ATOM 5673 C C . ASN A 1 711 ? 11.550 10.093 -51.337 1.00 88.06 711 ASN A C 1
ATOM 5675 O O . ASN A 1 711 ? 10.554 10.122 -50.619 1.00 88.06 711 ASN A O 1
ATOM 5679 N N . ILE A 1 712 ? 11.601 10.764 -52.496 1.00 89.25 712 ILE A N 1
ATOM 5680 C CA . ILE A 1 712 ? 10.556 11.709 -52.931 1.00 89.25 712 ILE A CA 1
ATOM 5681 C C . ILE A 1 712 ? 9.176 11.056 -53.092 1.00 89.25 712 ILE A C 1
ATOM 5683 O O . ILE A 1 712 ? 8.180 11.611 -52.634 1.00 89.25 712 ILE A O 1
ATOM 5687 N N . HIS A 1 713 ? 9.111 9.853 -53.674 1.00 89.75 713 HIS A N 1
ATOM 5688 C CA . HIS A 1 713 ? 7.852 9.109 -53.827 1.00 89.75 713 HIS A CA 1
ATOM 5689 C C . HIS A 1 713 ? 7.300 8.660 -52.470 1.00 89.75 713 HIS A C 1
ATOM 5691 O O . HIS A 1 713 ? 6.115 8.835 -52.197 1.00 89.75 713 HIS A O 1
ATOM 5697 N N . PHE A 1 714 ? 8.170 8.178 -51.577 1.00 90.75 714 PHE A N 1
ATOM 5698 C CA . PHE A 1 714 ? 7.774 7.815 -50.218 1.00 90.75 714 PHE A CA 1
ATOM 5699 C C . PHE A 1 714 ? 7.199 9.019 -49.457 1.00 90.75 714 PHE A C 1
ATOM 5701 O O . PHE A 1 714 ? 6.104 8.928 -48.908 1.00 90.75 714 PHE A O 1
ATOM 5708 N N . LEU A 1 715 ? 7.885 10.166 -49.485 1.00 90.06 715 LEU A N 1
ATOM 5709 C CA . LEU A 1 715 ? 7.429 11.394 -48.826 1.00 90.06 715 LEU A CA 1
ATOM 5710 C C . LEU A 1 715 ? 6.109 11.914 -49.411 1.00 90.06 715 LEU A C 1
ATOM 5712 O O . LEU A 1 715 ? 5.262 12.375 -48.650 1.00 90.06 715 LEU A O 1
ATOM 5716 N N . TRP A 1 716 ? 5.898 11.785 -50.726 1.00 91.88 716 TRP A N 1
ATOM 5717 C CA . TRP A 1 716 ? 4.598 12.043 -51.354 1.00 91.88 716 TRP A CA 1
ATOM 5718 C C . TRP A 1 716 ? 3.516 11.089 -50.831 1.00 91.88 716 TRP A C 1
ATOM 5720 O O . TRP A 1 716 ? 2.414 11.525 -50.508 1.00 91.88 716 TRP A O 1
ATOM 5730 N N . SER A 1 717 ? 3.826 9.799 -50.673 1.00 89.81 717 SER A N 1
ATOM 5731 C CA . SER A 1 717 ? 2.862 8.802 -50.188 1.00 89.81 717 SER A CA 1
ATOM 5732 C C . SER A 1 717 ? 2.393 9.039 -48.742 1.00 89.81 717 SER A C 1
ATOM 5734 O O . SER A 1 717 ? 1.318 8.569 -48.363 1.00 89.81 717 SER A O 1
ATOM 5736 N N . CYS A 1 718 ? 3.166 9.796 -47.953 1.00 90.94 718 CYS A N 1
ATOM 5737 C CA . CYS A 1 718 ? 2.814 10.208 -46.593 1.00 90.94 718 CYS A CA 1
ATOM 5738 C C . CYS A 1 718 ? 1.778 11.343 -46.545 1.00 90.94 718 CYS A C 1
ATOM 5740 O O . CYS A 1 718 ? 1.200 11.577 -45.481 1.00 90.94 718 CYS A O 1
ATOM 5742 N N . LEU A 1 719 ? 1.555 12.060 -47.652 1.00 90.50 719 LEU A N 1
ATOM 5743 C CA . LEU A 1 719 ? 0.590 13.157 -47.717 1.00 90.50 719 LEU A CA 1
ATOM 5744 C C . LEU A 1 719 ? -0.858 12.648 -47.703 1.00 90.50 719 LEU A C 1
ATOM 5746 O O . LEU A 1 719 ? -1.133 11.489 -48.027 1.00 90.50 719 LEU A O 1
ATOM 5750 N N . ASP A 1 720 ? -1.791 13.525 -47.333 1.00 90.56 720 ASP A N 1
ATOM 5751 C CA . ASP A 1 720 ? -3.222 13.247 -47.459 1.00 90.56 720 ASP A CA 1
ATOM 5752 C C . ASP A 1 720 ? -3.665 13.117 -48.927 1.00 90.56 720 ASP A C 1
ATOM 5754 O O . ASP A 1 720 ? -3.000 13.597 -49.846 1.00 90.56 720 ASP A O 1
ATOM 5758 N N . ASP A 1 721 ? -4.790 12.438 -49.156 1.00 88.44 721 ASP A N 1
ATOM 5759 C CA . ASP A 1 721 ? -5.292 12.120 -50.500 1.00 88.44 721 ASP A CA 1
ATOM 5760 C C . ASP A 1 721 ? -5.435 13.367 -51.381 1.00 88.44 721 ASP A C 1
ATOM 5762 O O . ASP A 1 721 ? -5.037 13.357 -52.544 1.00 88.44 721 ASP A O 1
ATOM 5766 N N . THR A 1 722 ? -5.922 14.470 -50.805 1.00 88.88 722 THR A N 1
ATOM 5767 C CA . THR A 1 722 ? -6.163 15.717 -51.542 1.00 88.88 722 THR A CA 1
ATOM 5768 C C . THR A 1 722 ? -4.868 16.369 -52.019 1.00 88.88 722 THR A C 1
ATOM 5770 O O . THR A 1 722 ? -4.770 16.846 -53.151 1.00 88.88 722 THR A O 1
ATOM 5773 N N . GLN A 1 723 ? -3.843 16.368 -51.169 1.00 90.44 723 GLN A N 1
ATOM 5774 C CA . GLN A 1 723 ? -2.529 16.901 -51.500 1.00 90.44 723 GLN A CA 1
ATOM 5775 C C . GLN A 1 723 ? -1.774 15.981 -52.453 1.00 90.44 723 GLN A C 1
ATOM 5777 O O . GLN A 1 723 ? -1.070 16.475 -53.332 1.00 90.44 723 GLN A O 1
ATOM 5782 N N . ARG A 1 724 ? -1.955 14.660 -52.335 1.00 90.94 724 ARG A N 1
ATOM 5783 C CA . ARG A 1 724 ? -1.369 13.694 -53.270 1.00 90.94 724 ARG A CA 1
ATOM 5784 C C . ARG A 1 724 ? -1.866 13.903 -54.693 1.00 90.94 724 ARG A C 1
ATOM 5786 O O . ARG A 1 724 ? -1.031 13.939 -55.594 1.00 90.94 724 ARG A O 1
ATOM 5793 N N . GLU A 1 725 ? -3.174 14.080 -54.878 1.00 88.88 725 GLU A N 1
ATOM 5794 C CA . GLU A 1 725 ? -3.773 14.398 -56.182 1.00 88.88 725 GLU A CA 1
ATOM 5795 C C . GLU A 1 725 ? -3.249 15.730 -56.726 1.00 88.88 725 GLU A C 1
ATOM 5797 O O . GLU A 1 725 ? -2.777 15.783 -57.856 1.00 88.88 725 GLU A O 1
ATOM 5802 N N . THR A 1 726 ? -3.202 16.770 -55.886 1.00 88.75 726 THR A N 1
ATOM 5803 C CA . THR A 1 726 ? -2.680 18.090 -56.286 1.00 88.75 726 THR A CA 1
ATOM 5804 C C . THR A 1 726 ? -1.229 18.007 -56.783 1.00 88.75 726 THR A C 1
ATOM 5806 O O . THR A 1 726 ? -0.889 18.603 -57.801 1.00 88.75 726 THR A O 1
ATOM 5809 N N . VAL A 1 727 ? -0.368 17.237 -56.104 1.00 89.00 727 VAL A N 1
ATOM 5810 C CA . VAL A 1 727 ? 1.020 17.023 -56.552 1.00 89.00 727 VAL A CA 1
ATOM 5811 C C . VAL A 1 727 ? 1.067 16.269 -57.880 1.00 89.00 727 VAL A C 1
ATOM 581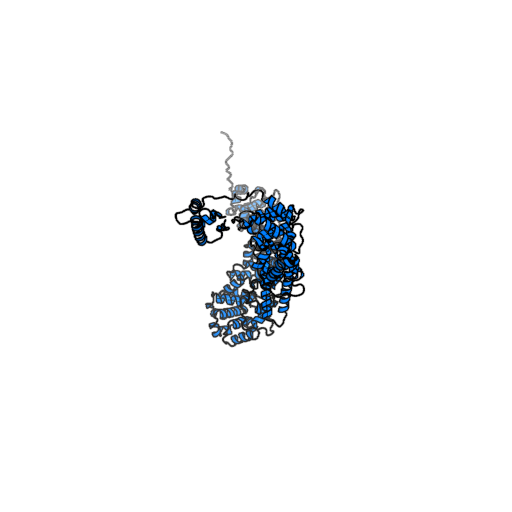3 O O . VAL A 1 727 ? 1.891 16.602 -58.726 1.00 89.00 727 VAL A O 1
ATOM 5816 N N . LEU A 1 728 ? 0.215 15.260 -58.086 1.00 89.19 728 LEU A N 1
ATOM 5817 C CA . LEU A 1 728 ? 0.168 14.529 -59.357 1.00 89.19 728 LEU A CA 1
ATOM 5818 C C . LEU A 1 728 ? -0.268 15.434 -60.518 1.00 89.19 728 LEU A C 1
ATOM 5820 O O . LEU A 1 728 ? 0.334 15.347 -61.588 1.00 89.19 728 LEU A O 1
ATOM 5824 N N . ASP A 1 729 ? -1.236 16.324 -60.295 1.00 86.31 729 ASP A N 1
ATOM 5825 C CA . ASP A 1 729 ? -1.674 17.317 -61.283 1.00 86.31 729 ASP A CA 1
ATOM 5826 C C . ASP A 1 729 ? -0.536 18.293 -61.630 1.00 86.31 729 ASP A C 1
ATOM 5828 O O . ASP A 1 729 ? -0.217 18.505 -62.799 1.00 86.31 729 ASP A O 1
ATOM 5832 N N . GLU A 1 730 ? 0.167 18.823 -60.627 1.00 86.75 730 GLU A N 1
ATOM 5833 C CA . GLU A 1 730 ? 1.299 19.728 -60.859 1.00 86.75 730 GLU A CA 1
ATOM 5834 C C . GLU A 1 730 ? 2.500 19.021 -61.513 1.00 86.75 730 GLU A C 1
ATOM 5836 O O . GLU A 1 730 ? 3.217 19.621 -62.317 1.00 86.75 730 GLU A O 1
ATOM 5841 N N . LEU A 1 731 ? 2.745 17.743 -61.201 1.00 87.19 731 LEU A N 1
ATOM 5842 C CA . LEU A 1 731 ? 3.758 16.931 -61.883 1.00 87.19 731 LEU A CA 1
ATOM 5843 C C . LEU A 1 731 ? 3.361 16.643 -63.336 1.00 87.19 731 LEU A C 1
ATOM 5845 O O . LEU A 1 731 ? 4.234 16.616 -64.208 1.00 87.19 731 LEU A O 1
ATOM 5849 N N . HIS A 1 732 ? 2.068 16.450 -63.614 1.00 85.69 732 HIS A N 1
ATOM 5850 C CA . HIS A 1 732 ? 1.546 16.319 -64.975 1.00 85.69 732 HIS A CA 1
ATOM 5851 C C . HIS A 1 732 ? 1.771 17.606 -65.780 1.00 85.69 732 HIS A C 1
ATOM 5853 O O . HIS A 1 732 ? 2.291 17.532 -66.898 1.00 85.69 732 HIS A O 1
ATOM 5859 N N . ASP A 1 733 ? 1.531 18.776 -65.183 1.00 83.94 733 ASP A N 1
ATOM 5860 C CA . ASP A 1 733 ? 1.842 20.071 -65.797 1.00 83.94 733 ASP A CA 1
ATOM 5861 C C . ASP A 1 733 ? 3.338 20.196 -66.149 1.00 83.94 733 ASP A C 1
ATOM 5863 O O . ASP A 1 733 ? 3.689 20.588 -67.268 1.00 83.94 733 ASP A O 1
ATOM 5867 N N . VAL A 1 734 ? 4.243 19.771 -65.255 1.00 83.88 734 VAL A N 1
ATOM 5868 C CA . VAL A 1 734 ? 5.701 19.763 -65.510 1.00 83.88 734 VAL A CA 1
ATOM 5869 C C . VAL A 1 734 ? 6.072 18.889 -66.718 1.00 83.88 734 VAL A C 1
ATOM 5871 O O . VAL A 1 734 ? 7.001 19.221 -67.465 1.00 83.88 734 VAL A O 1
ATOM 5874 N N . LEU A 1 735 ? 5.349 17.791 -66.972 1.00 81.88 735 LEU A N 1
ATOM 5875 C CA . LEU A 1 735 ? 5.574 16.966 -68.167 1.00 81.88 735 LEU A CA 1
ATOM 5876 C C . LEU A 1 735 ? 5.217 17.704 -69.470 1.00 81.88 735 LEU A C 1
ATOM 5878 O O . LEU A 1 735 ? 5.835 17.430 -70.505 1.00 81.88 735 LEU A O 1
ATOM 5882 N N . LEU A 1 736 ? 4.264 18.640 -69.429 1.00 78.50 736 LEU A N 1
ATOM 5883 C CA . LEU A 1 736 ? 3.802 19.426 -70.579 1.00 78.50 736 LEU A CA 1
ATOM 5884 C C . LEU A 1 736 ? 4.653 20.682 -70.848 1.00 78.50 736 LEU A C 1
ATOM 5886 O O . LEU A 1 736 ? 4.703 21.161 -71.984 1.00 78.50 736 LEU A O 1
ATOM 5890 N N . GLU A 1 737 ? 5.354 21.213 -69.844 1.00 81.81 737 GLU A N 1
ATOM 5891 C CA . GLU A 1 737 ? 6.159 22.437 -69.953 1.00 81.81 737 GLU A CA 1
ATOM 5892 C C . GLU A 1 737 ? 7.352 22.294 -70.920 1.00 81.81 737 GLU A C 1
ATOM 5894 O O . GLU A 1 737 ? 8.157 21.373 -70.811 1.00 81.81 737 GLU A O 1
ATOM 5899 N N . ARG A 1 738 ? 7.545 23.244 -71.849 1.00 70.75 738 ARG A N 1
ATOM 5900 C CA . ARG A 1 738 ? 8.547 23.156 -72.939 1.00 70.75 738 ARG A CA 1
ATOM 5901 C C . ARG A 1 738 ? 10.010 23.262 -72.487 1.00 70.75 738 ARG A C 1
ATOM 5903 O O . ARG A 1 738 ? 10.881 22.674 -73.126 1.00 70.75 738 ARG A O 1
ATOM 5910 N N . HIS A 1 739 ? 10.289 24.010 -71.421 1.00 73.06 739 HIS A N 1
ATOM 5911 C CA . HIS A 1 739 ? 11.654 24.340 -70.983 1.00 73.06 739 HIS A CA 1
ATOM 5912 C C . HIS A 1 739 ? 12.266 23.326 -70.007 1.00 73.06 739 HIS A C 1
ATOM 5914 O O . HIS A 1 739 ? 13.442 23.437 -69.669 1.00 73.06 739 HIS A O 1
ATOM 5920 N N . ILE A 1 740 ? 11.496 22.313 -69.604 1.00 79.50 740 ILE A N 1
ATOM 5921 C CA . ILE A 1 740 ? 11.953 21.266 -68.690 1.00 79.50 740 ILE A CA 1
ATOM 5922 C C . ILE A 1 740 ? 12.852 20.264 -69.420 1.00 79.50 740 ILE A C 1
ATOM 5924 O O . ILE A 1 740 ? 12.627 19.904 -70.584 1.00 79.50 740 ILE A O 1
ATOM 5928 N N . ARG A 1 741 ? 13.900 19.816 -68.728 1.00 80.75 741 ARG A N 1
ATOM 5929 C CA . ARG A 1 741 ? 14.884 18.857 -69.242 1.00 80.75 741 ARG A CA 1
ATOM 5930 C C . ARG A 1 741 ? 14.250 17.478 -69.427 1.00 80.75 741 ARG A C 1
ATOM 5932 O O . ARG A 1 741 ? 13.365 17.085 -68.673 1.00 80.75 741 ARG A O 1
ATOM 5939 N N . ILE A 1 742 ? 14.723 16.726 -70.424 1.00 78.69 742 ILE A N 1
ATOM 5940 C CA . ILE A 1 742 ? 14.253 15.353 -70.673 1.00 78.69 742 ILE A CA 1
ATOM 5941 C C . ILE A 1 742 ? 14.548 14.465 -69.454 1.00 78.69 742 ILE A C 1
ATOM 5943 O O . ILE A 1 742 ? 13.649 13.763 -69.008 1.00 78.69 742 ILE A O 1
ATOM 5947 N N . ASP A 1 743 ? 15.733 14.587 -68.850 1.00 78.50 743 ASP A N 1
ATOM 5948 C CA . ASP A 1 743 ? 16.141 13.809 -67.668 1.00 78.50 743 ASP A CA 1
ATOM 5949 C C . ASP A 1 743 ? 15.179 13.987 -66.478 1.00 78.50 743 ASP A C 1
ATOM 5951 O O . ASP A 1 743 ? 14.764 13.003 -65.868 1.00 78.50 743 ASP A O 1
ATOM 5955 N N . SER A 1 744 ? 14.739 15.223 -66.198 1.00 81.06 744 SER A N 1
ATOM 5956 C CA . SER A 1 744 ? 13.760 15.513 -65.139 1.00 81.06 744 SER A CA 1
ATOM 5957 C C . SER A 1 744 ? 12.408 14.849 -65.409 1.00 81.06 744 SER A C 1
ATOM 5959 O O . SER A 1 744 ? 11.811 14.273 -64.502 1.00 81.06 744 SER A O 1
ATOM 5961 N N . ARG A 1 745 ? 11.938 14.853 -66.666 1.00 83.75 745 ARG A N 1
ATOM 5962 C CA . ARG A 1 745 ? 10.690 14.168 -67.052 1.00 83.75 745 ARG A CA 1
ATOM 5963 C C . ARG A 1 745 ? 10.805 12.651 -66.910 1.00 83.75 745 ARG A C 1
ATOM 5965 O O . ARG A 1 745 ? 9.882 12.009 -66.414 1.00 83.75 745 ARG A O 1
ATOM 5972 N N . ILE A 1 746 ? 11.941 12.078 -67.312 1.00 82.06 746 ILE A N 1
ATOM 5973 C CA . ILE A 1 746 ? 12.218 10.646 -67.144 1.00 82.06 746 ILE A CA 1
ATOM 5974 C C . ILE A 1 746 ? 12.233 10.283 -65.659 1.00 82.06 746 ILE A C 1
ATOM 5976 O O . ILE A 1 746 ? 11.681 9.249 -65.288 1.00 82.06 746 ILE A O 1
ATOM 5980 N N . ALA A 1 747 ? 12.804 11.125 -64.799 1.00 81.62 747 ALA A N 1
ATOM 5981 C CA . ALA A 1 747 ? 12.835 10.890 -63.362 1.00 81.62 747 ALA A CA 1
ATOM 5982 C C . ALA A 1 747 ? 11.443 10.942 -62.715 1.00 81.62 747 ALA A C 1
ATOM 5984 O O . ALA A 1 747 ? 11.123 10.045 -61.937 1.00 81.62 747 ALA A O 1
ATOM 5985 N N . ILE A 1 748 ? 10.592 11.912 -63.080 1.00 84.25 748 ILE A N 1
ATOM 5986 C CA . ILE A 1 748 ? 9.185 11.957 -62.634 1.00 84.25 748 ILE A CA 1
ATOM 5987 C C . ILE A 1 748 ? 8.486 10.644 -62.992 1.00 84.25 748 ILE A C 1
ATOM 5989 O O . ILE A 1 748 ? 7.934 9.978 -62.120 1.00 84.25 748 ILE A O 1
ATOM 5993 N N . ILE A 1 749 ? 8.569 10.228 -64.259 1.00 84.38 749 ILE A N 1
ATOM 5994 C CA . ILE A 1 749 ? 7.914 9.004 -64.732 1.00 84.38 749 ILE A CA 1
ATOM 5995 C C . ILE A 1 749 ? 8.494 7.780 -64.023 1.00 84.38 749 ILE A C 1
ATOM 5997 O O . ILE A 1 749 ? 7.751 6.946 -63.528 1.00 84.38 749 ILE A O 1
ATOM 6001 N N . THR A 1 750 ? 9.814 7.684 -63.885 1.00 83.62 750 THR A N 1
ATOM 6002 C CA . THR A 1 750 ? 10.455 6.550 -63.203 1.00 83.62 750 THR A CA 1
ATOM 6003 C C . THR A 1 750 ? 9.948 6.401 -61.765 1.00 83.62 750 THR A C 1
ATOM 6005 O O . THR A 1 750 ? 9.709 5.280 -61.317 1.00 83.62 750 THR A O 1
ATOM 6008 N N . ARG A 1 751 ? 9.725 7.512 -61.051 1.00 83.38 751 ARG A N 1
ATOM 6009 C CA . ARG A 1 751 ? 9.296 7.508 -59.645 1.00 83.38 751 ARG A CA 1
ATOM 6010 C C . ARG A 1 751 ? 7.781 7.381 -59.456 1.00 83.38 751 ARG A C 1
ATOM 6012 O O . ARG A 1 751 ? 7.382 6.758 -58.485 1.00 83.38 751 ARG A O 1
ATOM 6019 N N . PHE A 1 752 ? 6.966 7.917 -60.366 1.00 85.88 752 PHE A N 1
ATOM 6020 C CA . PHE A 1 752 ? 5.501 7.996 -60.233 1.00 85.88 752 PHE A CA 1
ATOM 6021 C C . PHE A 1 752 ? 4.733 7.219 -61.319 1.00 85.88 752 PHE A C 1
ATOM 6023 O O . PHE A 1 752 ? 3.549 7.453 -61.530 1.00 85.88 752 PHE A O 1
ATOM 6030 N N . HIS A 1 753 ? 5.375 6.297 -62.046 1.00 82.81 753 HIS A N 1
ATOM 6031 C CA . HIS A 1 753 ? 4.754 5.578 -63.171 1.00 82.81 753 HIS A CA 1
ATOM 6032 C C . HIS A 1 753 ? 3.476 4.796 -62.816 1.00 82.81 753 HIS A C 1
ATOM 6034 O O . HIS A 1 753 ? 2.682 4.517 -63.714 1.00 82.81 753 HIS A O 1
ATOM 6040 N N . ASN A 1 754 ? 3.278 4.381 -61.561 1.00 82.00 754 ASN A N 1
ATOM 6041 C CA . ASN A 1 754 ? 2.091 3.608 -61.184 1.00 82.00 754 ASN A CA 1
ATOM 6042 C C . ASN A 1 754 ? 0.882 4.505 -60.892 1.00 82.00 754 ASN A C 1
ATOM 6044 O O . ASN A 1 754 ? -0.252 4.066 -61.062 1.00 82.00 754 ASN A O 1
ATOM 6048 N N . GLU A 1 755 ? 1.127 5.741 -60.467 1.00 84.88 755 GLU A N 1
ATOM 6049 C CA . GLU A 1 755 ? 0.119 6.673 -59.965 1.00 84.88 755 GLU A CA 1
ATOM 6050 C C . GLU A 1 755 ? -0.148 7.832 -60.933 1.00 84.88 755 GLU A C 1
ATOM 6052 O O . GLU A 1 755 ? -1.247 8.379 -60.954 1.00 84.88 755 GLU A O 1
ATOM 6057 N N . LEU A 1 756 ? 0.828 8.183 -61.775 1.00 85.69 756 LEU A N 1
ATOM 6058 C CA . LEU A 1 756 ? 0.718 9.246 -62.767 1.00 85.69 756 LEU A CA 1
ATOM 6059 C C . LEU A 1 756 ? 0.176 8.698 -64.092 1.00 85.69 756 LEU A C 1
ATOM 6061 O O . LEU A 1 756 ? 0.860 7.952 -64.800 1.00 85.69 756 LEU A O 1
ATOM 6065 N N . SER A 1 757 ? -1.032 9.112 -64.469 1.00 80.81 757 SER A N 1
ATOM 6066 C CA . SER A 1 757 ? -1.592 8.875 -65.803 1.00 80.81 757 SER A CA 1
ATOM 6067 C C . SER A 1 757 ? -1.475 10.121 -66.668 1.00 80.81 757 SER A C 1
ATOM 6069 O O . SER A 1 757 ? -1.803 11.224 -66.233 1.00 80.81 757 SER A O 1
ATOM 6071 N N . PHE A 1 758 ? -1.065 9.953 -67.920 1.00 80.19 758 PHE A N 1
ATOM 6072 C CA . PHE A 1 758 ? -1.054 11.056 -68.863 1.00 80.19 758 PHE A CA 1
ATOM 6073 C C . PHE A 1 758 ? -2.477 11.379 -69.327 1.00 80.19 758 PHE A C 1
ATOM 6075 O O . PHE A 1 758 ? -3.075 10.633 -70.103 1.00 80.19 758 PHE A O 1
ATOM 6082 N N . ILE A 1 759 ? -2.997 12.520 -68.880 1.00 77.12 759 ILE A N 1
ATOM 6083 C CA . ILE A 1 759 ? -4.238 13.103 -69.392 1.00 77.12 759 ILE A CA 1
ATOM 6084 C C . ILE A 1 759 ? -3.896 14.053 -70.541 1.00 77.12 759 ILE A C 1
ATOM 6086 O O . ILE A 1 759 ? -3.083 14.964 -70.399 1.00 77.12 759 ILE A O 1
ATOM 6090 N N . GLU A 1 760 ? -4.484 13.830 -71.711 1.00 72.38 760 GLU A N 1
ATOM 6091 C CA . GLU A 1 760 ? -4.208 14.665 -72.877 1.00 72.38 760 GLU A CA 1
ATOM 6092 C C . GLU A 1 760 ? -4.999 15.991 -72.799 1.00 72.38 760 GLU A C 1
ATOM 6094 O O . GLU A 1 760 ? -6.225 15.946 -72.684 1.00 72.38 760 GLU A O 1
ATOM 6099 N N . PRO A 1 761 ? -4.351 17.174 -72.884 1.00 70.19 761 PRO A N 1
ATOM 6100 C CA . PRO A 1 761 ? -5.046 18.459 -72.774 1.00 70.19 761 PRO A CA 1
ATOM 6101 C C . PRO A 1 761 ? -5.959 18.748 -73.979 1.00 70.19 761 PRO A C 1
ATOM 6103 O O . PRO A 1 761 ? -5.609 18.485 -75.138 1.00 70.19 761 PRO A O 1
ATOM 6106 N N . GLU A 1 762 ? -7.127 19.347 -73.725 1.00 60.09 762 GLU A N 1
ATOM 6107 C CA . GLU A 1 762 ? -8.099 19.691 -74.767 1.00 60.09 762 GLU A CA 1
ATOM 6108 C C . GLU A 1 762 ? -7.689 20.954 -75.551 1.00 60.09 762 GLU A C 1
ATOM 6110 O O . GLU A 1 762 ? -7.791 22.076 -75.070 1.00 60.09 762 GLU A O 1
ATOM 6115 N N . LYS A 1 763 ? -7.297 20.740 -76.817 1.00 57.28 763 LYS A N 1
ATOM 6116 C CA . LYS A 1 763 ? -7.002 21.726 -77.883 1.00 57.28 763 LYS A CA 1
ATOM 6117 C C . LYS A 1 763 ? -5.797 22.668 -77.659 1.00 57.28 763 LYS A C 1
ATOM 6119 O O . LYS A 1 763 ? -5.747 23.491 -76.760 1.00 57.28 763 LYS A O 1
ATOM 6124 N N . ALA A 1 764 ? -4.899 22.628 -78.653 1.00 54.78 764 ALA A N 1
ATOM 6125 C CA . ALA A 1 764 ? -3.869 23.627 -78.983 1.00 54.78 764 ALA A CA 1
ATOM 6126 C C . ALA A 1 764 ? -2.681 23.822 -78.015 1.00 54.78 764 ALA A C 1
ATOM 6128 O O . ALA A 1 764 ? -2.021 24.856 -78.079 1.00 54.78 764 ALA A O 1
ATOM 6129 N N . VAL A 1 765 ? -2.327 22.817 -77.209 1.00 58.44 765 VAL A N 1
ATOM 6130 C CA . VAL A 1 765 ? -1.032 22.788 -76.498 1.00 58.44 765 VAL A CA 1
ATOM 6131 C C . VAL A 1 765 ? -0.002 21.993 -77.320 1.00 58.44 765 VAL A C 1
ATOM 6133 O O . VAL A 1 765 ? -0.313 20.924 -77.852 1.00 58.44 765 VAL A O 1
ATOM 6136 N N . GLU A 1 766 ? 1.215 22.529 -77.481 1.00 59.66 766 GLU A N 1
ATOM 6137 C CA . GLU A 1 766 ? 2.323 21.875 -78.200 1.00 59.66 766 GLU A CA 1
ATOM 6138 C C . GLU A 1 766 ? 2.764 20.592 -77.466 1.00 59.66 766 GLU A C 1
ATOM 6140 O O . GLU A 1 766 ? 3.243 20.641 -76.339 1.00 59.66 766 GLU A O 1
ATOM 6145 N N . ARG A 1 767 ? 2.649 19.425 -78.117 1.00 73.06 767 ARG A N 1
ATOM 6146 C CA . ARG A 1 767 ? 2.900 18.093 -77.515 1.00 73.06 767 ARG A CA 1
ATOM 6147 C C . ARG A 1 767 ? 4.347 17.602 -77.657 1.00 73.06 767 ARG A C 1
ATOM 6149 O O . ARG A 1 767 ? 4.657 16.437 -77.405 1.00 73.06 767 ARG A O 1
ATOM 6156 N N . ARG A 1 768 ? 5.242 18.510 -78.047 1.00 74.06 768 ARG A N 1
ATOM 6157 C CA . ARG A 1 768 ? 6.659 18.261 -78.340 1.00 74.06 768 ARG A CA 1
ATOM 6158 C C . ARG A 1 768 ? 7.429 17.677 -77.152 1.00 74.06 768 ARG A C 1
ATOM 6160 O O . ARG A 1 768 ? 8.302 16.836 -77.345 1.00 74.06 768 ARG A O 1
ATOM 6167 N N . ALA A 1 769 ? 7.087 18.100 -75.933 1.00 74.06 769 ALA A N 1
ATOM 6168 C CA . ALA A 1 769 ? 7.716 17.643 -74.692 1.00 74.06 769 ALA A CA 1
ATOM 6169 C C . ALA A 1 769 ? 7.512 16.136 -74.444 1.00 74.06 769 ALA A C 1
ATOM 6171 O O . ALA A 1 769 ? 8.471 15.429 -74.139 1.00 74.06 769 ALA A O 1
ATOM 6172 N N . ILE A 1 770 ? 6.290 15.636 -74.658 1.00 79.56 770 ILE A N 1
ATOM 6173 C CA . ILE A 1 770 ? 5.945 14.210 -74.549 1.00 79.56 770 ILE A CA 1
ATOM 6174 C C . ILE A 1 770 ? 6.483 13.426 -75.754 1.00 79.56 770 ILE A C 1
ATOM 6176 O O . ILE A 1 770 ? 7.008 12.327 -75.593 1.00 79.56 770 ILE A O 1
ATOM 6180 N N . ALA A 1 771 ? 6.422 13.992 -76.966 1.00 78.31 771 ALA A N 1
ATOM 6181 C CA . ALA A 1 771 ? 6.944 13.342 -78.171 1.00 78.31 771 ALA A CA 1
ATOM 6182 C C . ALA A 1 771 ? 8.455 13.041 -78.082 1.00 78.31 771 ALA A C 1
ATOM 6184 O O . ALA A 1 771 ? 8.902 12.001 -78.565 1.00 78.31 771 ALA A O 1
ATOM 6185 N N . ALA A 1 772 ? 9.232 13.902 -77.415 1.00 80.19 772 ALA A N 1
ATOM 6186 C CA . ALA A 1 772 ? 10.660 13.690 -77.173 1.00 80.19 772 ALA A CA 1
ATOM 6187 C C . ALA A 1 772 ? 10.961 12.485 -76.254 1.00 80.19 772 ALA A C 1
ATOM 6189 O O . ALA A 1 772 ? 12.030 11.884 -76.375 1.00 80.19 772 ALA A O 1
ATOM 6190 N N . LEU A 1 773 ? 10.026 12.093 -75.376 1.00 81.94 773 LEU A N 1
ATOM 6191 C CA . LEU A 1 773 ? 10.194 10.944 -74.475 1.00 81.94 773 LEU A CA 1
ATOM 6192 C C . LEU A 1 773 ? 10.168 9.606 -75.220 1.00 81.94 773 LEU A C 1
ATOM 6194 O O . LEU A 1 773 ? 10.848 8.674 -74.799 1.00 81.94 773 LEU A O 1
ATOM 6198 N N . PHE A 1 774 ? 9.461 9.514 -76.353 1.00 81.25 774 PHE A N 1
ATOM 6199 C CA . PHE A 1 774 ? 9.470 8.305 -77.182 1.00 81.25 774 PHE A CA 1
ATOM 6200 C C . PHE A 1 774 ? 10.876 7.998 -77.698 1.00 81.25 774 PHE A C 1
ATOM 6202 O O . PHE A 1 774 ? 11.309 6.854 -77.627 1.00 81.25 774 PHE A O 1
ATOM 6209 N N . SER A 1 775 ? 11.641 8.995 -78.141 1.00 81.00 775 SER A N 1
ATOM 6210 C CA . SER A 1 775 ? 13.028 8.769 -78.568 1.00 81.00 775 SER A CA 1
ATOM 6211 C C . SER A 1 775 ? 13.939 8.336 -77.412 1.00 81.00 775 SER A C 1
ATOM 6213 O O . SER A 1 775 ? 14.818 7.508 -77.616 1.00 81.00 775 SER A O 1
ATOM 6215 N N . ALA A 1 776 ? 13.711 8.850 -76.198 1.00 80.19 776 ALA A N 1
ATOM 6216 C CA . ALA A 1 776 ? 14.493 8.500 -75.007 1.00 80.19 776 ALA A CA 1
ATOM 6217 C C . ALA A 1 776 ? 14.094 7.151 -74.368 1.00 80.19 776 ALA A C 1
ATOM 6219 O O . ALA A 1 776 ? 14.821 6.607 -73.543 1.00 80.19 776 ALA A O 1
ATOM 6220 N N . SER A 1 777 ? 12.935 6.604 -74.734 1.00 82.12 777 SER A N 1
ATOM 6221 C CA . SER A 1 777 ? 12.394 5.364 -74.161 1.00 82.12 777 SER A CA 1
ATOM 6222 C C . SER A 1 777 ? 13.018 4.074 -74.695 1.00 82.12 777 SER A C 1
ATOM 6224 O O . SER A 1 777 ? 12.829 3.025 -74.085 1.00 82.12 777 SER A O 1
ATOM 6226 N N . VAL A 1 778 ? 13.793 4.149 -75.782 1.00 78.62 778 VAL A N 1
ATOM 6227 C CA . VAL A 1 778 ? 14.498 2.996 -76.375 1.00 78.62 778 VAL A CA 1
ATOM 6228 C C . VAL A 1 778 ? 15.484 2.378 -75.377 1.00 78.62 778 VAL A C 1
ATOM 6230 O O . VAL A 1 778 ? 15.583 1.157 -75.288 1.00 78.62 778 VAL A O 1
ATOM 6233 N N . ASP A 1 779 ? 16.131 3.217 -74.564 1.00 76.12 779 ASP A N 1
ATOM 6234 C CA . ASP A 1 779 ? 17.134 2.805 -73.577 1.00 76.12 779 ASP A CA 1
ATOM 6235 C C . ASP A 1 779 ? 16.573 2.709 -72.139 1.00 76.12 779 ASP A C 1
ATOM 6237 O O . ASP A 1 779 ? 17.311 2.405 -71.201 1.00 76.12 779 ASP A O 1
ATOM 6241 N N . ASN A 1 780 ? 15.268 2.952 -71.929 1.00 79.38 780 ASN A N 1
ATOM 6242 C CA . ASN A 1 780 ? 14.632 2.930 -70.605 1.00 79.38 780 ASN A CA 1
ATOM 6243 C C . ASN A 1 780 ? 13.344 2.085 -70.595 1.00 79.38 780 ASN A C 1
ATOM 6245 O O . ASN A 1 780 ? 12.282 2.490 -71.079 1.00 79.38 780 ASN A O 1
ATOM 6249 N N . VAL A 1 781 ? 13.436 0.906 -69.973 1.00 81.62 781 VAL A N 1
ATOM 6250 C CA . VAL A 1 781 ? 12.351 -0.089 -69.897 1.00 81.62 781 VAL A CA 1
ATOM 6251 C C . VAL A 1 781 ? 11.126 0.429 -69.133 1.00 81.62 781 VAL A C 1
ATOM 6253 O O . VAL A 1 781 ? 9.996 0.156 -69.528 1.00 81.62 781 VAL A O 1
ATOM 6256 N N . LEU A 1 782 ? 11.315 1.190 -68.051 1.00 80.75 782 LEU A N 1
ATOM 6257 C CA . LEU A 1 782 ? 10.193 1.713 -67.260 1.00 80.75 782 LEU A CA 1
ATOM 6258 C C . LEU A 1 782 ? 9.449 2.819 -68.012 1.00 80.75 782 LEU A C 1
ATOM 6260 O O . LEU A 1 782 ? 8.220 2.846 -68.017 1.00 80.75 782 LEU A O 1
ATOM 6264 N N . LEU A 1 783 ? 10.189 3.696 -68.692 1.00 84.62 783 LEU A N 1
ATOM 6265 C CA . LEU A 1 783 ? 9.611 4.765 -69.501 1.00 84.62 783 LEU A CA 1
ATOM 6266 C C . LEU A 1 783 ? 8.800 4.210 -70.676 1.00 84.62 783 LEU A C 1
ATOM 6268 O O . LEU A 1 783 ? 7.687 4.670 -70.922 1.00 84.62 783 LEU A O 1
ATOM 6272 N N . SER A 1 784 ? 9.335 3.216 -71.385 1.00 82.50 784 SER A N 1
ATOM 6273 C CA . SER A 1 784 ? 8.637 2.587 -72.509 1.00 82.50 784 SER A CA 1
ATOM 6274 C C . SER A 1 784 ? 7.375 1.845 -72.065 1.00 82.50 784 SER A C 1
ATOM 6276 O O . SER A 1 784 ? 6.320 2.047 -72.660 1.00 82.50 784 SER A O 1
ATOM 6278 N N . GLN A 1 785 ? 7.432 1.089 -70.962 1.00 84.44 785 GLN A N 1
ATOM 6279 C CA . GLN A 1 785 ? 6.248 0.448 -70.377 1.00 84.44 785 GLN A CA 1
ATOM 6280 C C . GLN A 1 785 ? 5.194 1.457 -69.913 1.00 84.44 785 GLN A C 1
ATOM 6282 O O . GLN A 1 785 ? 4.000 1.222 -70.102 1.00 84.44 785 GLN A O 1
ATOM 6287 N N . TRP A 1 786 ? 5.609 2.564 -69.291 1.00 87.88 786 TRP A N 1
ATOM 6288 C CA . TRP A 1 786 ? 4.680 3.608 -68.871 1.00 87.88 786 TRP A CA 1
ATOM 6289 C C . TRP A 1 786 ? 4.009 4.263 -70.074 1.00 87.88 786 TRP A C 1
ATOM 6291 O O . TRP A 1 786 ? 2.782 4.337 -70.091 1.00 87.88 786 TRP A O 1
ATOM 6301 N N . LEU A 1 787 ? 4.787 4.671 -71.087 1.00 84.56 787 LEU A N 1
ATOM 6302 C CA . LEU A 1 787 ? 4.274 5.247 -72.332 1.00 84.56 787 LEU A CA 1
ATOM 6303 C C . LEU A 1 787 ? 3.295 4.284 -73.014 1.00 84.56 787 LEU A C 1
ATOM 6305 O O . LEU A 1 787 ? 2.212 4.712 -73.394 1.00 84.56 787 LEU A O 1
ATOM 6309 N N . ASP A 1 788 ? 3.621 2.991 -73.097 1.00 84.19 788 ASP A N 1
ATOM 6310 C CA . ASP A 1 788 ? 2.765 1.980 -73.728 1.00 84.19 788 ASP A CA 1
ATOM 6311 C C . ASP A 1 788 ? 1.381 1.843 -73.066 1.00 84.19 788 ASP A C 1
ATOM 6313 O O . ASP A 1 788 ? 0.381 1.560 -73.726 1.00 84.19 788 ASP A O 1
ATOM 6317 N N . ARG A 1 789 ? 1.299 2.083 -71.752 1.00 83.88 789 ARG A N 1
ATOM 6318 C CA . ARG A 1 789 ? 0.042 2.028 -70.987 1.00 83.88 789 ARG A CA 1
ATOM 6319 C C . ARG A 1 789 ? -0.841 3.266 -71.165 1.00 83.88 789 ARG A C 1
ATOM 6321 O O . ARG A 1 789 ? -2.022 3.200 -70.825 1.00 83.88 789 ARG A O 1
ATOM 6328 N N . GLN A 1 790 ? -0.303 4.378 -71.667 1.00 85.31 790 GLN A N 1
ATOM 6329 C CA . GLN A 1 790 ? -1.058 5.624 -71.805 1.00 85.31 790 GLN A CA 1
ATOM 6330 C C . GLN A 1 790 ? -1.957 5.623 -73.050 1.00 85.31 790 GLN A C 1
ATOM 6332 O O . GLN A 1 790 ? -1.741 4.893 -74.019 1.00 85.31 790 GLN A O 1
ATOM 6337 N N . THR A 1 791 ? -2.971 6.491 -73.047 1.00 79.81 791 THR A N 1
ATOM 6338 C CA . THR A 1 791 ? -3.855 6.694 -74.203 1.00 79.81 791 THR A CA 1
ATOM 6339 C C . THR A 1 791 ? -3.492 7.995 -74.911 1.00 79.81 791 THR A C 1
ATOM 6341 O O . THR A 1 791 ? -3.595 9.067 -74.325 1.00 79.81 791 THR A O 1
ATOM 6344 N N . PHE A 1 792 ? -3.092 7.906 -76.182 1.00 81.75 792 PHE A N 1
ATOM 6345 C CA . PHE A 1 792 ? -2.688 9.066 -76.981 1.00 81.75 792 PHE A CA 1
ATOM 6346 C C . PHE A 1 792 ? -3.550 9.239 -78.232 1.00 81.75 792 PHE A C 1
ATOM 6348 O O . PHE A 1 792 ? -3.703 8.314 -79.038 1.00 81.75 792 PHE A O 1
ATOM 6355 N N . SER A 1 793 ? -4.019 10.463 -78.467 1.00 80.19 793 SER A N 1
ATOM 6356 C CA . SER A 1 793 ? -4.747 10.850 -79.678 1.00 80.19 793 SER A CA 1
ATOM 6357 C C . SER A 1 793 ? -3.793 11.406 -80.737 1.00 80.19 793 SER A C 1
ATOM 6359 O O . SER A 1 793 ? -3.891 12.573 -81.122 1.00 80.19 793 SER A O 1
ATOM 6361 N N . PHE A 1 794 ? -2.875 10.573 -81.245 1.00 77.50 794 PHE A N 1
ATOM 6362 C CA . PHE A 1 794 ? -1.831 10.971 -82.210 1.00 77.50 794 PHE A CA 1
ATOM 6363 C C . PHE A 1 794 ? -2.354 11.703 -83.461 1.00 77.50 794 PHE A C 1
ATOM 6365 O O . PHE A 1 794 ? -1.630 12.489 -84.067 1.00 77.50 794 PHE A O 1
ATOM 6372 N N . SER A 1 795 ? -3.614 11.488 -83.851 1.00 73.56 795 SER A N 1
ATOM 6373 C CA . SER A 1 795 ? -4.275 12.204 -84.954 1.00 73.56 795 SER A CA 1
ATOM 6374 C C . SER A 1 795 ? -4.449 13.702 -84.710 1.00 73.56 795 SER A C 1
ATOM 6376 O O . SER A 1 795 ? -4.627 14.459 -85.658 1.00 73.56 795 SER A O 1
ATOM 6378 N N . SER A 1 796 ? -4.424 14.125 -83.448 1.00 74.12 796 SER A N 1
ATOM 6379 C CA . SER A 1 796 ? -4.583 15.517 -83.033 1.00 74.12 796 SER A CA 1
ATOM 6380 C C . SER A 1 796 ? -3.248 16.235 -82.800 1.00 74.12 796 SER A C 1
ATOM 6382 O O . SER A 1 796 ? -3.246 17.418 -82.453 1.00 74.12 796 SER A O 1
ATOM 6384 N N . TRP A 1 797 ? -2.123 15.527 -82.958 1.00 79.31 797 TRP A N 1
ATOM 6385 C CA . TRP A 1 797 ? -0.769 16.034 -82.726 1.00 79.31 797 TRP A CA 1
ATOM 6386 C C . TRP A 1 797 ? -0.254 16.821 -83.935 1.00 79.31 797 TRP A C 1
ATOM 6388 O O . TRP A 1 797 ? -0.759 16.677 -85.051 1.00 79.31 797 TRP A O 1
ATOM 6398 N N . SER A 1 798 ? 0.776 17.647 -83.727 1.00 78.31 798 SER A N 1
ATOM 6399 C CA . SER A 1 798 ? 1.454 18.306 -84.845 1.00 78.31 798 SER A CA 1
ATOM 6400 C C . SER A 1 798 ? 2.082 17.247 -85.775 1.00 78.31 798 SER A C 1
ATOM 6402 O O . SER A 1 798 ? 2.515 16.191 -85.295 1.00 78.31 798 SER A O 1
ATOM 6404 N N . PRO A 1 799 ? 2.161 17.484 -87.099 1.00 75.81 799 PRO A N 1
ATOM 6405 C CA . PRO A 1 799 ? 2.715 16.503 -88.033 1.00 75.81 799 PRO A CA 1
ATOM 6406 C C . PRO A 1 799 ? 4.153 16.068 -87.706 1.00 75.81 799 PRO A C 1
ATOM 6408 O O . PRO A 1 799 ? 4.511 14.923 -87.969 1.00 75.81 799 PRO A O 1
ATOM 6411 N N . GLU A 1 800 ? 4.973 16.955 -87.135 1.00 76.38 800 GLU A N 1
ATOM 6412 C CA . GLU A 1 800 ? 6.368 16.672 -86.762 1.00 76.38 800 GLU A CA 1
ATOM 6413 C C . GLU A 1 800 ? 6.468 15.798 -85.503 1.00 76.38 800 GLU A C 1
ATOM 6415 O O . GLU A 1 800 ? 7.185 14.792 -85.494 1.00 76.38 800 GLU A O 1
ATOM 6420 N N . ASP A 1 801 ? 5.698 16.122 -84.463 1.00 78.81 801 ASP A N 1
ATOM 6421 C CA . ASP A 1 801 ? 5.690 15.376 -83.199 1.00 78.81 801 ASP A CA 1
ATOM 6422 C C . ASP A 1 801 ? 5.077 13.982 -83.388 1.00 78.81 801 ASP A C 1
ATOM 6424 O O . ASP A 1 801 ? 5.620 12.979 -82.920 1.00 78.81 801 ASP A O 1
ATOM 6428 N N . ALA A 1 802 ? 3.980 13.904 -84.154 1.00 77.38 802 ALA A N 1
ATOM 6429 C CA . ALA A 1 802 ? 3.331 12.645 -84.498 1.00 77.38 802 ALA A CA 1
ATOM 6430 C C . ALA A 1 802 ? 4.272 11.726 -85.286 1.00 77.38 802 ALA A C 1
ATOM 6432 O O . ALA A 1 802 ? 4.312 10.528 -85.017 1.00 77.38 802 ALA A O 1
ATOM 6433 N N . ARG A 1 803 ? 5.046 12.264 -86.243 1.00 78.81 803 ARG A N 1
ATOM 6434 C CA . ARG A 1 803 ? 6.046 11.489 -86.999 1.00 78.81 803 ARG A CA 1
ATOM 6435 C C . ARG A 1 803 ? 7.177 10.997 -86.105 1.00 78.81 803 ARG A C 1
ATOM 6437 O O . ARG A 1 803 ? 7.577 9.849 -86.263 1.00 78.81 803 ARG A O 1
ATOM 6444 N N . THR A 1 804 ? 7.659 11.822 -85.178 1.00 80.19 804 THR A N 1
ATOM 6445 C CA . THR A 1 804 ? 8.746 11.459 -84.253 1.00 80.19 804 THR A CA 1
ATOM 6446 C C . THR A 1 804 ? 8.332 10.296 -83.348 1.00 80.19 804 THR A C 1
ATOM 6448 O O . THR A 1 804 ? 9.000 9.263 -83.333 1.00 80.19 804 THR A O 1
ATOM 6451 N N . ALA A 1 805 ? 7.178 10.409 -82.682 1.00 78.88 805 ALA A N 1
ATOM 6452 C CA . ALA A 1 805 ? 6.646 9.345 -81.832 1.00 78.88 805 ALA A CA 1
ATOM 6453 C C . ALA A 1 805 ? 6.291 8.085 -82.643 1.00 78.88 805 ALA A C 1
ATOM 6455 O O . ALA A 1 805 ? 6.718 6.988 -82.297 1.00 78.88 805 ALA A O 1
ATOM 6456 N N . THR A 1 806 ? 5.590 8.236 -83.776 1.00 78.94 806 THR A N 1
ATOM 6457 C CA . THR A 1 806 ? 5.197 7.096 -84.627 1.00 78.94 806 THR A CA 1
ATOM 6458 C C . THR A 1 806 ? 6.419 6.361 -85.179 1.00 78.94 806 THR A C 1
ATOM 6460 O O . THR A 1 806 ? 6.449 5.140 -85.128 1.00 78.94 806 THR A O 1
ATOM 6463 N N . SER A 1 807 ? 7.450 7.065 -85.658 1.00 79.81 807 SER A N 1
ATOM 6464 C CA . SER A 1 807 ? 8.661 6.417 -86.194 1.00 79.81 807 SER A CA 1
ATOM 6465 C C . SER A 1 807 ? 9.401 5.623 -85.116 1.00 79.81 807 SER A C 1
ATOM 6467 O O . SER A 1 807 ? 9.867 4.521 -85.389 1.00 79.81 807 SER A O 1
ATOM 6469 N N . CYS A 1 808 ? 9.463 6.135 -83.881 1.00 80.19 808 CYS A N 1
ATOM 6470 C CA . CYS A 1 808 ? 10.075 5.408 -82.770 1.00 80.19 808 CYS A CA 1
ATOM 6471 C C . CYS A 1 808 ? 9.283 4.144 -82.389 1.00 80.19 808 CYS A C 1
ATOM 6473 O O . CYS A 1 808 ? 9.872 3.073 -82.250 1.00 80.19 808 CYS A O 1
ATOM 6475 N N . ILE A 1 809 ? 7.951 4.251 -82.297 1.00 80.50 809 ILE A N 1
ATOM 6476 C CA . ILE A 1 809 ? 7.049 3.128 -81.980 1.00 80.50 809 ILE A CA 1
ATOM 6477 C C . ILE A 1 809 ? 7.121 2.041 -83.061 1.00 80.50 809 ILE A C 1
ATOM 6479 O O . ILE A 1 809 ? 7.146 0.857 -82.747 1.00 80.50 809 ILE A O 1
ATOM 6483 N N . MET A 1 810 ? 7.186 2.433 -84.337 1.00 78.38 810 MET A N 1
ATOM 6484 C CA . MET A 1 810 ? 7.275 1.509 -85.473 1.00 78.38 810 MET A CA 1
ATOM 6485 C C . MET A 1 810 ? 8.616 0.771 -85.519 1.00 78.38 810 MET A C 1
ATOM 6487 O O . MET A 1 810 ? 8.641 -0.428 -85.777 1.00 78.38 810 MET A O 1
ATOM 6491 N N . ASN A 1 811 ? 9.718 1.478 -85.248 1.00 80.38 811 ASN A N 1
ATOM 6492 C CA . ASN A 1 811 ? 11.062 0.895 -85.242 1.00 80.38 811 ASN A CA 1
ATOM 6493 C C . ASN A 1 811 ? 11.320 0.001 -84.016 1.00 80.38 811 ASN A C 1
ATOM 6495 O O . ASN A 1 811 ? 12.210 -0.840 -84.068 1.00 80.38 811 ASN A O 1
ATOM 6499 N N . ASN A 1 812 ? 10.546 0.163 -82.936 1.00 82.00 812 ASN A N 1
ATOM 6500 C CA . ASN A 1 812 ? 10.687 -0.574 -81.676 1.00 82.00 812 ASN A CA 1
ATOM 6501 C C . ASN A 1 812 ? 9.345 -1.178 -81.220 1.00 82.00 812 ASN A C 1
ATOM 6503 O O . ASN A 1 812 ? 8.959 -1.068 -80.055 1.00 82.00 812 ASN A O 1
ATOM 6507 N N . SER A 1 813 ? 8.609 -1.813 -82.139 1.00 75.25 813 SER A N 1
ATOM 6508 C CA . SER A 1 813 ? 7.243 -2.308 -81.892 1.00 75.25 813 SER A CA 1
ATOM 6509 C C . SER A 1 813 ? 7.138 -3.343 -80.767 1.00 75.25 813 SER A C 1
ATOM 6511 O O . SER A 1 813 ? 6.074 -3.503 -80.174 1.00 75.25 813 SER A O 1
ATOM 6513 N N . GLU A 1 814 ? 8.234 -4.039 -80.459 1.00 76.12 814 GLU A N 1
ATOM 6514 C CA . GLU A 1 814 ? 8.317 -5.027 -79.374 1.00 76.12 814 GLU A CA 1
ATOM 6515 C C . GLU A 1 814 ? 8.187 -4.393 -77.980 1.00 76.12 814 GLU A C 1
ATOM 6517 O O . GLU A 1 814 ? 7.720 -5.048 -77.050 1.00 76.12 814 GLU A O 1
ATOM 6522 N N . ILE A 1 815 ? 8.551 -3.114 -77.842 1.00 82.44 815 ILE A N 1
ATOM 6523 C CA . ILE A 1 815 ? 8.556 -2.387 -76.565 1.00 82.44 815 ILE A CA 1
ATOM 6524 C C . ILE A 1 815 ? 7.236 -1.605 -76.350 1.00 82.44 815 ILE A C 1
ATOM 6526 O O . ILE A 1 815 ? 6.939 -1.202 -75.229 1.00 82.44 815 ILE A O 1
ATOM 6530 N N . PHE A 1 816 ? 6.396 -1.460 -77.391 1.00 83.00 816 PHE A N 1
ATOM 6531 C CA . PHE A 1 816 ? 5.090 -0.768 -77.344 1.00 83.00 816 PHE A CA 1
ATOM 6532 C C . PHE A 1 816 ? 3.887 -1.627 -77.798 1.00 83.00 816 PHE A C 1
ATOM 6534 O O . PHE A 1 816 ? 3.151 -1.246 -78.724 1.00 83.00 816 PHE A O 1
ATOM 6541 N N . PRO A 1 817 ? 3.661 -2.814 -77.209 1.00 80.94 817 PRO A N 1
ATOM 6542 C CA . PRO A 1 817 ? 2.612 -3.729 -77.653 1.00 80.94 817 PRO A CA 1
ATOM 6543 C C . PRO A 1 817 ? 1.181 -3.193 -77.463 1.00 80.94 817 PRO A C 1
ATOM 6545 O O . PRO A 1 817 ? 0.315 -3.461 -78.307 1.00 80.94 817 PRO A O 1
ATOM 6548 N N . LEU A 1 818 ? 0.890 -2.452 -76.387 1.00 81.25 818 LEU A N 1
ATOM 6549 C CA . LEU A 1 818 ? -0.453 -1.940 -76.095 1.00 81.25 818 LEU A CA 1
ATOM 6550 C C . LEU A 1 818 ? -0.827 -0.780 -77.016 1.00 81.25 818 LEU A C 1
ATOM 6552 O O . LEU A 1 818 ? -1.939 -0.781 -77.545 1.00 81.25 818 LEU A O 1
ATOM 6556 N N . ILE A 1 819 ? 0.081 0.159 -77.293 1.00 82.81 819 ILE A N 1
ATOM 6557 C CA . ILE A 1 819 ? -0.170 1.252 -78.243 1.00 82.81 819 ILE A CA 1
ATOM 6558 C C . ILE A 1 819 ? -0.404 0.690 -79.645 1.00 82.81 819 ILE A C 1
ATOM 6560 O O . ILE A 1 819 ? -1.378 1.076 -80.302 1.00 82.81 819 ILE A O 1
ATOM 6564 N N . CYS A 1 820 ? 0.429 -0.257 -80.091 1.00 80.00 820 CYS A N 1
ATOM 6565 C CA . CYS A 1 820 ? 0.264 -0.912 -81.392 1.00 80.00 820 CYS A CA 1
ATOM 6566 C C . CYS A 1 820 ? -1.083 -1.651 -81.491 1.00 80.00 820 CYS A C 1
ATOM 6568 O O . CYS A 1 820 ? -1.704 -1.710 -82.557 1.00 80.00 820 CYS A O 1
ATOM 6570 N N . ARG A 1 821 ? -1.589 -2.178 -80.369 1.00 77.44 821 ARG A N 1
ATOM 6571 C CA . ARG A 1 821 ? -2.887 -2.858 -80.296 1.00 77.44 821 ARG A CA 1
ATOM 6572 C C . ARG A 1 821 ? -4.079 -1.911 -80.142 1.00 77.44 821 ARG A C 1
ATOM 6574 O O . ARG A 1 821 ? -5.151 -2.240 -80.653 1.00 77.44 821 ARG A O 1
ATOM 6581 N N . ASN A 1 822 ? -3.941 -0.775 -79.474 1.00 78.81 822 ASN A N 1
ATOM 6582 C CA . ASN A 1 822 ? -5.080 0.059 -79.077 1.00 78.81 822 ASN A CA 1
ATOM 6583 C C . ASN A 1 822 ? -5.254 1.293 -79.974 1.00 78.81 822 ASN A C 1
ATOM 6585 O O . ASN A 1 822 ? -6.384 1.718 -80.212 1.00 78.81 822 ASN A O 1
ATOM 6589 N N . SER A 1 823 ? -4.176 1.834 -80.550 1.00 79.75 823 SER A N 1
ATOM 6590 C CA . SER A 1 823 ? -4.246 3.026 -81.400 1.00 79.75 823 SER A CA 1
ATOM 6591 C C . SER A 1 823 ? -4.558 2.681 -82.861 1.00 79.75 823 SER A C 1
ATOM 6593 O O . SER A 1 823 ? -3.719 2.143 -83.588 1.00 79.75 823 SER A O 1
ATOM 6595 N N . GLN A 1 824 ? -5.752 3.050 -83.344 1.00 74.50 824 GLN A N 1
ATOM 6596 C CA . GLN A 1 824 ? -6.114 2.908 -84.766 1.00 74.50 824 GLN A CA 1
ATOM 6597 C C . GLN A 1 824 ? -5.184 3.717 -85.693 1.00 74.50 824 GLN A C 1
ATOM 6599 O O . GLN A 1 824 ? -4.895 3.289 -86.808 1.00 74.50 824 GLN A O 1
ATOM 6604 N N . TYR A 1 825 ? -4.666 4.855 -85.219 1.00 77.75 825 TYR A N 1
ATOM 6605 C CA . TYR A 1 825 ? -3.760 5.729 -85.973 1.00 77.75 825 TYR A CA 1
ATOM 6606 C C . TYR A 1 825 ? -2.403 5.073 -86.283 1.00 77.75 825 TYR A C 1
ATOM 6608 O O . TYR A 1 825 ? -1.856 5.292 -87.368 1.00 77.75 825 TYR A O 1
ATOM 6616 N N . ILE A 1 826 ? -1.877 4.270 -85.350 1.00 76.50 826 ILE A N 1
ATOM 6617 C CA . ILE A 1 826 ? -0.629 3.506 -85.516 1.00 76.50 826 ILE A CA 1
ATOM 6618 C C . ILE A 1 826 ? -0.887 2.242 -86.349 1.00 76.50 826 ILE A C 1
ATOM 6620 O O . ILE A 1 826 ? -0.161 1.990 -87.307 1.00 76.50 826 ILE A O 1
ATOM 6624 N N . LYS A 1 827 ? -1.981 1.508 -86.084 1.00 73.81 827 LYS A N 1
ATOM 6625 C CA . LYS A 1 827 ? -2.373 0.323 -86.876 1.00 73.81 827 LYS A CA 1
ATOM 6626 C C . LYS A 1 827 ? -2.499 0.604 -88.369 1.00 73.81 827 LYS A C 1
ATOM 6628 O O . LYS A 1 827 ? -1.993 -0.166 -89.178 1.00 73.81 827 LYS A O 1
ATOM 6633 N N . ASN A 1 828 ? -3.137 1.718 -88.729 1.00 73.56 828 ASN A N 1
ATOM 6634 C CA . ASN A 1 828 ? -3.328 2.104 -90.128 1.00 73.56 828 ASN A CA 1
ATOM 6635 C C . ASN A 1 828 ? -2.007 2.420 -90.852 1.00 73.56 828 ASN A C 1
ATOM 6637 O O . ASN A 1 828 ? -1.985 2.410 -92.076 1.00 73.56 828 ASN A O 1
ATOM 6641 N N . ARG A 1 829 ? -0.917 2.686 -90.117 1.00 70.06 829 ARG A N 1
ATOM 6642 C CA . ARG A 1 829 ? 0.430 2.935 -90.660 1.00 70.06 829 ARG A CA 1
ATOM 6643 C C . ARG A 1 829 ? 1.374 1.729 -90.572 1.00 70.06 829 ARG A C 1
ATOM 6645 O O . ARG A 1 829 ? 2.410 1.755 -91.223 1.00 70.06 829 ARG A O 1
ATOM 6652 N N . MET A 1 830 ? 1.024 0.687 -89.808 1.00 62.84 830 MET A N 1
ATOM 6653 C CA . MET A 1 830 ? 1.722 -0.614 -89.784 1.00 62.84 830 MET A CA 1
ATOM 6654 C C . MET A 1 830 ? 1.313 -1.557 -90.916 1.00 62.84 830 MET A C 1
ATOM 6656 O O . MET A 1 830 ? 2.030 -2.510 -91.212 1.00 62.84 830 MET A O 1
ATOM 6660 N N . LEU A 1 831 ? 0.165 -1.313 -91.550 1.00 54.62 831 LEU A N 1
ATOM 6661 C CA . LEU A 1 831 ? -0.265 -2.077 -92.716 1.00 54.62 831 LEU A CA 1
ATOM 6662 C C . LEU A 1 831 ? 0.588 -1.670 -93.932 1.00 54.62 831 LEU A C 1
ATOM 6664 O O . LEU A 1 831 ? 0.627 -0.481 -94.245 1.00 54.62 831 LEU A O 1
ATOM 6668 N N . PRO A 1 832 ? 1.253 -2.610 -94.632 1.00 44.88 832 PRO A N 1
ATOM 6669 C CA . PRO A 1 832 ? 1.958 -2.279 -95.863 1.00 44.88 832 PRO A CA 1
ATOM 6670 C C . PRO A 1 832 ? 0.947 -1.787 -96.906 1.00 44.88 832 PRO A C 1
ATOM 6672 O O . PRO A 1 832 ? -0.120 -2.390 -97.063 1.00 44.88 832 PRO A O 1
ATOM 6675 N N . GLU A 1 833 ? 1.276 -0.688 -97.593 1.00 40.97 833 GLU A N 1
ATOM 6676 C CA . GLU A 1 833 ? 0.515 -0.158 -98.729 1.00 40.97 833 GLU A CA 1
ATOM 6677 C C . GLU A 1 833 ? 0.134 -1.305 -99.678 1.00 40.97 833 GLU A C 1
ATOM 6679 O O . GLU A 1 833 ? 0.990 -2.002 -100.226 1.00 40.97 833 GLU A O 1
ATOM 6684 N N . LYS A 1 834 ? -1.173 -1.542 -99.836 1.00 37.06 834 LYS A N 1
ATOM 6685 C CA . LYS A 1 834 ? -1.683 -2.477 -100.838 1.00 37.06 834 LYS A CA 1
ATOM 6686 C C . LYS A 1 834 ? -1.493 -1.861 -102.222 1.00 37.06 834 LYS A C 1
ATOM 6688 O O . LYS A 1 834 ? -1.906 -0.731 -102.454 1.00 37.06 834 LYS A O 1
ATOM 6693 N N . ALA A 1 835 ? -0.888 -2.657 -103.097 1.00 37.22 835 ALA A N 1
ATOM 6694 C CA . ALA A 1 835 ? -0.622 -2.399 -104.502 1.00 37.22 835 ALA A CA 1
ATOM 6695 C C . ALA A 1 835 ? -1.824 -1.825 -105.275 1.00 37.22 835 ALA A C 1
ATOM 6697 O O . ALA A 1 835 ? -2.917 -2.395 -105.236 1.00 37.22 835 ALA A O 1
ATOM 6698 N N . ASP A 1 836 ? -1.571 -0.756 -106.034 1.00 33.28 836 ASP A N 1
ATOM 6699 C CA . ASP A 1 836 ? -2.409 -0.321 -107.151 1.00 33.28 836 ASP A CA 1
ATOM 6700 C C . ASP A 1 836 ? -2.279 -1.341 -108.292 1.00 33.28 836 ASP A C 1
ATOM 6702 O O . ASP A 1 836 ? -1.220 -1.480 -108.910 1.00 33.28 836 ASP A O 1
ATOM 6706 N N . VAL A 1 837 ? -3.365 -2.063 -108.566 1.00 35.09 837 VAL A N 1
ATOM 6707 C CA . VAL A 1 837 ? -3.572 -2.766 -109.835 1.00 35.09 837 VAL A CA 1
ATOM 6708 C C . VAL A 1 837 ? -4.294 -1.792 -110.758 1.00 35.09 837 VAL A C 1
ATOM 6710 O O . VAL A 1 837 ? -5.445 -1.431 -110.527 1.00 35.09 837 VAL A O 1
ATOM 6713 N N . THR A 1 838 ? -3.584 -1.362 -111.793 1.00 34.41 838 THR A N 1
ATOM 6714 C CA . THR A 1 838 ? -4.141 -0.743 -112.994 1.00 34.41 838 THR A CA 1
ATOM 6715 C C . THR A 1 838 ? -4.552 -1.866 -113.943 1.00 34.41 838 THR A C 1
ATOM 6717 O O . THR A 1 838 ? -3.721 -2.701 -114.276 1.00 34.41 838 THR A O 1
ATOM 6720 N N . GLU A 1 839 ? -5.813 -1.889 -114.373 1.00 32.00 839 GLU A N 1
ATOM 6721 C CA . GLU A 1 839 ? -6.221 -2.517 -115.635 1.00 32.00 839 GLU A CA 1
ATOM 6722 C C . GLU A 1 839 ? -7.330 -1.665 -116.274 1.00 32.00 839 GLU A C 1
ATOM 6724 O O . GLU A 1 839 ? -8.473 -1.620 -115.821 1.00 32.00 839 GLU A O 1
ATOM 6729 N N . ASP A 1 840 ? -6.871 -0.896 -117.260 1.00 31.67 840 ASP A N 1
ATOM 6730 C CA . ASP A 1 840 ? -7.438 -0.622 -118.577 1.00 31.67 840 ASP A CA 1
ATOM 6731 C C . ASP A 1 840 ? -8.882 -0.125 -118.734 1.00 31.67 840 ASP A C 1
ATOM 6733 O O . ASP A 1 840 ? -9.887 -0.826 -118.617 1.00 31.67 840 ASP A O 1
ATOM 6737 N N . SER A 1 841 ? -8.938 1.129 -119.186 1.00 34.03 841 SER A N 1
ATOM 6738 C CA . SER A 1 841 ? -9.940 1.612 -120.122 1.00 34.03 841 SER A CA 1
ATOM 6739 C C . SER A 1 841 ? -9.879 0.815 -121.426 1.00 34.03 841 SER A C 1
ATOM 6741 O O . SER A 1 841 ? -8.811 0.733 -122.020 1.00 34.03 841 SER A O 1
ATOM 6743 N N . ASP A 1 842 ? -11.022 0.354 -121.928 1.00 32.44 842 ASP A N 1
ATOM 6744 C CA . ASP A 1 842 ? -11.437 0.720 -123.284 1.00 32.44 842 ASP A CA 1
ATOM 6745 C C . ASP A 1 842 ? -12.917 0.410 -123.526 1.00 32.44 842 ASP A C 1
ATOM 6747 O O . ASP A 1 842 ? -13.457 -0.639 -123.179 1.00 32.44 842 ASP A O 1
ATOM 6751 N N . THR A 1 843 ? -13.593 1.393 -124.111 1.00 35.50 843 THR A N 1
ATOM 6752 C CA . THR A 1 843 ? -14.992 1.338 -124.536 1.00 35.50 843 THR A CA 1
ATOM 6753 C C . THR A 1 843 ? -15.011 1.187 -126.058 1.00 35.50 843 THR A C 1
ATOM 6755 O O . THR A 1 843 ? -14.532 2.097 -126.715 1.00 35.50 843 THR A O 1
ATOM 6758 N N . PHE A 1 844 ? -15.555 0.054 -126.548 1.00 34.59 844 PHE A N 1
ATOM 6759 C CA . PHE A 1 844 ? -16.358 -0.224 -127.775 1.00 34.59 844 PHE A CA 1
ATOM 6760 C C . PHE A 1 844 ? -16.066 0.494 -129.130 1.00 34.59 844 PHE A C 1
ATOM 6762 O O . PHE A 1 844 ? -15.558 1.609 -129.123 1.00 34.59 844 PHE A O 1
ATOM 6769 N N . PRO A 1 845 ? -16.528 -0.012 -130.312 1.00 47.75 845 PRO A N 1
ATOM 6770 C CA . PRO A 1 845 ? -17.349 -1.214 -130.588 1.00 47.75 845 PRO A CA 1
ATOM 6771 C C . PRO A 1 845 ? -16.912 -2.107 -131.788 1.00 47.75 845 PRO A C 1
ATOM 6773 O O . PRO A 1 845 ? -16.450 -1.600 -132.806 1.00 47.75 845 PRO A O 1
ATOM 6776 N N . ASP A 1 846 ? -17.136 -3.424 -131.681 1.00 30.09 846 ASP A N 1
ATOM 6777 C CA . ASP A 1 846 ? -17.953 -4.305 -132.562 1.00 30.09 846 ASP A CA 1
ATOM 6778 C C . ASP A 1 846 ? -17.916 -5.752 -132.033 1.00 30.09 846 ASP A C 1
ATOM 6780 O O . ASP A 1 846 ? -16.820 -6.205 -131.621 1.00 30.09 846 ASP A O 1
#

Foldseek 3Di:
DAEDEPLLVDALVVNVVVVVVVQVVCVVPVPPDDYHYDDDLVSQQVSQDDVPDGSNVVCPVRPVDDDDDPPDPLPPVLVVLVVLLCVQPHPVCVVLSVLLVVLCVLLPAPVPPGDDSVNSNVLSNQLNVLVVQQPDDDPNLSNLSSNCCRCCVRVVDDLQLLFFDLVLVVPDPPDDDDSVSVSSVVVCVSVCVVVVNPSPVSSLSNLSSVVSHHSVVSCCVPAQVQCQVCLVVLPLVSNLSNLRGHCNVVSCVVNVVVHDLLSVLLSLLPHDPSSVVSCLVVPVVSLVVLLVDALPPAADDDDPSSLVSLLSCVVVVSDALGNNLVSNLVRLLVVQQVQQPDPDRPPVVVQVSLLSQLSSLSRVVAASCVVHPAQRALVCCQPHPLVCCVVSVSNVLVPGQNDLRNLLRVLLVLLADQPRACLRSSNLLNFFALRPSLLVLLVPPVVSSHPLLVVLVVCLVVLHADQDPRSVNSVLSYNCLQPDQSLVSLVSNVRNCVNPVLLSLLLSLLSCLNVVNCPPNVVNVVCQPPPSNLSNNLSSSSSRNHCVSVLVQLPDPVNLSRHQSSVLVSVLSVRNQPPPVLVCQLCVLVSNVVSYPRPCNCVSCLVCLQVVLVPDALVSLLSGDPVSLVCLLVVPPSNVSNLVSLLVRLLVCLQDLVSVLVCLQDPRPSSLVSLVSCVVVVNAHARPDDLCSLLVCLQPDDLVSLVRRPCSLVNLSRHDPVSNVVNLVSNLVSLLDPNGDLSSNVSSCVSCLVPRANDDDDDDRACQSVLVLLVVCVPPLSSLVSVLPHDDPLVRHDPVSSCSNLVSCQVPVVSNVNCCVPPPVSVVVNDPDDDDDDDDDDDDDD

Sequence (846 aa):
MLIIDNLDRISADKVKELWSDMELIAGATHEHFRIVVPYSARQVSASLSVAGFSGREFIAKRIPVSFQVPPLISAGWQEALRQYWKETVNEDAGIACREATVLLERWKPSEYPRITPRLMKKFVNDIHILNLTVPATEDHRHILIALYLLVVRYGERDIKVLLRDPKASQTEPGIAPDDFDEMLSLTYQQISRIFNNDTERWSEFLMSIHYQSTVELARSELLDTPLKDAIGAINIPRLEELTALWGFAEAWQRVAPHIQMRDWLVSYSRMDEKCQALAEPQLKVAVQMLNQSYAVSLREKNDEGFVLSLQKLMADGRISLEPFVERQISFIVSKLDEIQDSEKLEAESTKTLLQEADSYSVLAGESLLNKMENFVDGVFYVEYLVNNEETLSNLKIGTLDIGNHGREKMLRYGAEQPQIDLFNPGIIRHINIASKAVQNVIGKNDGTGGAQVSSAIMTLKNRQVVEDVIHFRKIVLSPDWNNNVLNQYYLNNTATRNLFPAEFAAQAVAHMVLHGNYAGIESYSEHIGEERFDLALAAYLRYLRTAESIFIALKDKNVLPYIKNAVGRIVDLGLLVNIPVLSFVKGQYDVIKEATNATSLLIFVRERQKALSEKIIESDVNAMGPVFLHDVYQSGEQFDILKKKLNALACGVFSSSERLIECFTVLPVNMRFILEQMQLQGQHIRMEGSVGIFASWFRDAEPDVVTNAENIHFLWSCLDDTQRETVLDELHDVLLERHIRIDSRIAIITRFHNELSFIEPEKAVERRAIAALFSASVDNVLLSQWLDRQTFSFSSWSPEDARTATSCIMNNSEIFPLICRNSQYIKNRMLPEKADVTEDSDTFPD

Secondary structure (DSSP, 8-state):
-EE---GGGS-HHHHHHHHHHHHHHHHHSTTS--EE----HHHHHHHH-BTTB-HHHHHHHH-S--PPPPPPPSSSHHHHHHHHHHHHT-SS-HHHHHHHHHHHHHT--TT-SS--HHHHHHHHHHHHHHHHH-----TTHHHHHHHHIIIIISS---GGGGTB-TTGGGGSTTPPPPHHHHHHHHHHHHHHHHTTT-HHHHHHHHHHHHHTS-HHHHHIIIIIHHHHHHHHTT-HHHHHHHHTBTTHHHHHHHHGGGS-HHHHHHHHHHS-HHHHHHTHHHHHHHHHHHHHHTTSSSPPPP-HHHHHHHHHHHHTTSS-S-HHHHHHHHHHHHHHHHHHH-SS--HHHHHHHHHHHHHHHHHHTS-GGGGSSSPPPHHHIIIIITT-TTTTGGGTGGG---HHHHHHHHHHHHHH-TT--TT-HHHHTT--TT-HHHHHHHH-TTTTTHHHHHHHHHHHHTT-----HHHHHGGGG-HHHHHS--HHHHHH-HHHHHHSHHHHHHHHHHHHHHHT--TTGGGGGGGTT-HHHHHHHHHHHTT-S-SHHHHHHHH-TTTHHHHHHHHHHHHHTTTTTTS-HHHIIIIIHHHHHHH---S-TTHHHHTTHHHHHHH--HHHHHTS-HHHHHHHHHSGGGGHHHHHHHHHHHHGGGS-HHHHHHHHH---HHHHHHHHHHHHTT--B--SS-TTHHHHHHHH--HHHHHT-TTHHHHHHTB-HHHHHHHHHHHHHHHH-TTS-HHHHHHHHHHHTTT---PPPSS---THHHHHHHHHGGG-HHHHHHHHHS---GGGS-HHHHHHHHHHHHHTTTT-HHHHHH-HHHHHHHS---------------